Protein 3E9N (pdb70)

Structure (mmCIF, N/CA/C/O backbone):
data_3E9N
#
_entry.id   3E9N
#
_cell.length_a   238.107
_cell.length_b   62.260
_cell.length_c   127.295
_cell.angle_alpha   90.000
_cell.angle_beta   99.190
_cell.angle_gamma   90.000
#
_symmetry.space_group_name_H-M   'C 1 2 1'
#
loop_
_entity.id
_entity.type
_entity.pdbx_description
1 polymer 'PUTATIVE SHORT-CHAIN DEHYDROGENASE/REDUCTASE'
2 water water
#
loop_
_atom_site.group_PDB
_atom_site.id
_atom_site.type_symbol
_atom_site.label_atom_id
_atom_site.label_alt_id
_atom_site.label_comp_id
_atom_site.label_asym_id
_atom_site.label_entity_id
_atom_site.label_seq_id
_atom_site.pdbx_PDB_ins_code
_atom_site.Cartn_x
_atom_site.Cartn_y
_atom_site.Cartn_z
_atom_site.occupancy
_atom_site.B_iso_or_equiv
_atom_site.auth_seq_id
_atom_site.auth_comp_id
_atom_site.auth_asym_id
_atom_site.auth_atom_id
_atom_site.pdbx_PDB_model_num
ATOM 1 N N . LYS A 1 6 ? -6.210 20.754 52.727 1.00 38.52 4 LYS A N 1
ATOM 2 C CA . LYS A 1 6 ? -5.010 21.665 52.874 1.00 38.77 4 LYS A CA 1
ATOM 3 C C . LYS A 1 6 ? -3.717 20.906 52.760 1.00 37.43 4 LYS A C 1
ATOM 4 O O . LYS A 1 6 ? -3.649 19.698 53.070 1.00 37.59 4 LYS A O 1
ATOM 10 N N . ILE A 1 7 ? -2.667 21.606 52.356 1.00 35.77 5 ILE A N 1
ATOM 11 C CA . ILE A 1 7 ? -1.417 20.914 52.102 1.00 34.43 5 ILE A CA 1
ATOM 12 C C . ILE A 1 7 ? -0.261 21.267 53.020 1.00 33.33 5 ILE A C 1
ATOM 13 O O . ILE A 1 7 ? 0.078 22.434 53.182 1.00 33.99 5 ILE A O 1
ATOM 18 N N . ALA A 1 8 ? 0.363 20.236 53.576 1.00 31.73 6 ALA A N 1
ATOM 19 C CA . ALA A 1 8 ? 1.433 20.371 54.535 1.00 31.63 6 ALA A CA 1
ATOM 20 C C . ALA A 1 8 ? 2.685 19.698 54.007 1.00 31.60 6 ALA A C 1
ATOM 21 O O . ALA A 1 8 ? 2.611 18.619 53.388 1.00 31.88 6 ALA A O 1
ATOM 23 N N . VAL A 1 9 ? 3.839 20.320 54.262 1.00 31.30 7 VAL A N 1
ATOM 24 C CA . VAL A 1 9 ? 5.153 19.678 54.012 1.00 30.02 7 VAL A CA 1
ATOM 25 C C . VAL A 1 9 ? 5.972 19.703 55.313 1.00 30.18 7 VAL A C 1
ATOM 26 O O . VAL A 1 9 ? 6.127 20.745 55.943 1.00 28.85 7 VAL A O 1
ATOM 30 N N . VAL A 1 10 ? 6.500 18.549 55.701 1.00 30.94 8 VAL A N 1
ATOM 31 C CA . VAL A 1 10 ? 7.210 18.412 56.958 1.00 30.55 8 VAL A CA 1
ATOM 32 C C . VAL A 1 10 ? 8.514 17.678 56.706 1.00 31.62 8 VAL A C 1
ATOM 33 O O . VAL A 1 10 ? 8.482 16.513 56.263 1.00 30.70 8 VAL A O 1
ATOM 37 N N . THR A 1 11 ? 9.643 18.353 56.986 1.00 32.07 9 THR A N 1
ATOM 38 C CA . THR A 1 11 ? 10.970 17.744 56.957 1.00 31.86 9 THR A CA 1
ATOM 39 C C . THR A 1 11 ? 11.330 17.123 58.303 1.00 33.37 9 THR A C 1
ATOM 40 O O . THR A 1 11 ? 10.726 17.414 59.341 1.00 34.36 9 THR A O 1
ATOM 44 N N . GLY A 1 12 ? 12.301 16.217 58.295 1.00 34.76 10 GLY A N 1
ATOM 45 C CA . GLY A 1 12 ? 12.673 15.510 59.519 1.00 34.56 10 GLY A CA 1
ATOM 46 C C . GLY A 1 12 ? 11.496 14.674 59.985 1.00 35.35 10 GLY A C 1
ATOM 47 O O . GLY A 1 12 ? 11.321 14.438 61.195 1.00 36.13 10 GLY A O 1
ATOM 48 N N . ALA A 1 13 ? 10.691 14.209 59.031 1.00 35.13 11 ALA A N 1
ATOM 49 C CA . ALA A 1 13 ? 9.426 13.555 59.355 1.00 35.92 11 ALA A CA 1
ATOM 50 C C . ALA A 1 13 ? 9.571 12.226 60.090 1.00 37.01 11 ALA A C 1
ATOM 51 O O . ALA A 1 13 ? 8.566 11.713 60.637 1.00 37.65 11 ALA A O 1
ATOM 53 N N . THR A 1 14 ? 10.774 11.633 60.068 1.00 37.61 12 THR A N 1
ATOM 54 C CA . THR A 1 14 ? 11.004 10.365 60.756 1.00 38.14 12 THR A CA 1
ATOM 55 C C . THR A 1 14 ? 11.694 10.493 62.134 1.00 39.47 12 THR A C 1
ATOM 56 O O . THR A 1 14 ? 11.791 9.486 62.919 1.00 41.27 12 THR A O 1
ATOM 60 N N . GLY A 1 15 ? 12.141 11.716 62.465 1.00 38.72 13 GLY A N 1
ATOM 61 C CA . GLY A 1 15 ? 12.606 12.018 63.822 1.00 37.70 13 GLY A CA 1
ATOM 62 C C . GLY A 1 15 ? 11.433 11.966 64.780 1.00 37.17 13 GLY A C 1
ATOM 63 O O . GLY A 1 15 ? 10.302 11.887 64.335 1.00 37.59 13 GLY A O 1
ATOM 64 N N . GLY A 1 16 ? 11.690 12.006 66.091 1.00 37.39 14 GLY A N 1
ATOM 65 C CA . GLY A 1 16 ? 10.629 11.969 67.117 1.00 37.31 14 GLY A CA 1
ATOM 66 C C . GLY A 1 16 ? 9.568 13.061 66.988 1.00 37.30 14 GLY A C 1
ATOM 67 O O . GLY A 1 16 ? 8.362 12.774 66.984 1.00 38.86 14 GLY A O 1
ATOM 68 N N . MET A 1 17 ? 10.007 14.310 66.857 1.00 37.15 15 MET A N 1
ATOM 69 C CA . MET A 1 17 ? 9.105 15.468 66.626 1.00 36.34 15 MET A CA 1
ATOM 70 C C . MET A 1 17 ? 8.302 15.352 65.319 1.00 35.40 15 MET A C 1
ATOM 71 O O . MET A 1 17 ? 7.089 15.512 65.315 1.00 34.50 15 MET A O 1
ATOM 76 N N . GLY A 1 18 ? 8.982 15.101 64.201 1.00 34.81 16 GLY A N 1
ATOM 77 C CA . GLY A 1 18 ? 8.287 15.039 62.923 1.00 34.32 16 GLY A CA 1
ATOM 78 C C . GLY A 1 18 ? 7.184 13.989 62.899 1.00 33.85 16 GLY A C 1
ATOM 79 O O . GLY A 1 18 ? 6.086 14.223 62.400 1.00 34.73 16 GLY A O 1
ATOM 80 N N . ILE A 1 19 ? 7.444 12.815 63.439 1.00 33.85 17 ILE A N 1
ATOM 81 C CA . ILE A 1 19 ? 6.373 11.826 63.532 1.00 33.81 17 ILE A CA 1
ATOM 82 C C . ILE A 1 19 ? 5.133 12.381 64.207 1.00 34.48 17 ILE A C 1
ATOM 83 O O . ILE A 1 19 ? 4.015 12.254 63.663 1.00 35.43 17 ILE A O 1
ATOM 88 N N . GLU A 1 20 ? 5.296 12.994 65.385 1.00 34.19 18 GLU A N 1
ATOM 89 C CA . GLU A 1 20 ? 4.139 13.575 66.066 1.00 34.35 18 GLU A CA 1
ATOM 90 C C . GLU A 1 20 ? 3.524 14.721 65.244 1.00 34.15 18 GLU A C 1
ATOM 91 O O . GLU A 1 20 ? 2.302 14.888 65.225 1.00 33.92 18 GLU A O 1
ATOM 97 N N . ILE A 1 21 ? 4.354 15.509 64.568 1.00 33.33 19 ILE A N 1
ATOM 98 C CA . ILE A 1 21 ? 3.837 16.617 63.754 1.00 32.77 19 ILE A CA 1
ATOM 99 C C . ILE A 1 21 ? 3.038 16.058 62.554 1.00 33.77 19 ILE A C 1
ATOM 100 O O . ILE A 1 21 ? 1.946 16.543 62.226 1.00 34.07 19 ILE A O 1
ATOM 105 N N . VAL A 1 22 ? 3.554 15.009 61.925 1.00 34.27 20 VAL A N 1
ATOM 106 C CA . VAL A 1 22 ? 2.809 14.418 60.801 1.00 35.13 20 VAL A CA 1
ATOM 107 C C . VAL A 1 22 ? 1.461 13.870 61.247 1.00 35.26 20 VAL A C 1
ATOM 108 O O . VAL A 1 22 ? 0.446 14.098 60.569 1.00 35.23 20 VAL A O 1
ATOM 112 N N . LYS A 1 23 ? 1.436 13.159 62.382 1.00 35.75 21 LYS A N 1
ATOM 113 C CA . LYS A 1 23 ? 0.155 12.607 62.860 1.00 36.37 21 LYS A CA 1
ATOM 114 C C . LYS A 1 23 ? -0.816 13.748 63.148 1.00 35.99 21 LYS A C 1
ATOM 115 O O . LYS A 1 23 ? -1.997 13.626 62.855 1.00 36.87 21 LYS A O 1
ATOM 121 N N . ASP A 1 24 ? -0.339 14.870 63.688 1.00 35.09 22 ASP A N 1
ATOM 122 C CA . ASP A 1 24 ? -1.276 15.955 64.046 1.00 35.01 22 ASP A CA 1
ATOM 123 C C . ASP A 1 24 ? -1.875 16.619 62.821 1.00 35.17 22 ASP A C 1
ATOM 124 O O . ASP A 1 24 ? -3.083 16.806 62.753 1.00 35.04 22 ASP A O 1
ATOM 129 N N . LEU A 1 25 ? -1.014 16.999 61.879 1.00 34.74 23 LEU A N 1
ATOM 130 C CA . LEU A 1 25 ? -1.430 17.713 60.670 1.00 34.90 23 LEU A CA 1
ATOM 131 C C . LEU A 1 25 ? -2.281 16.891 59.718 1.00 34.52 23 LEU A C 1
ATOM 132 O O . LEU A 1 25 ? -2.936 17.454 58.848 1.00 32.30 23 LEU A O 1
ATOM 137 N N . SER A 1 26 ? -2.164 15.566 59.828 1.00 35.17 24 SER A N 1
ATOM 138 C CA . SER A 1 26 ? -2.871 14.639 58.952 1.00 36.45 24 SER A CA 1
ATOM 139 C C . SER A 1 26 ? -4.354 14.684 59.282 1.00 37.63 24 SER A C 1
ATOM 140 O O . SER A 1 26 ? -5.153 14.164 58.527 1.00 38.58 24 SER A O 1
ATOM 143 N N . ARG A 1 27 ? -4.725 15.295 60.406 1.00 38.04 25 ARG A N 1
ATOM 144 C CA . ARG A 1 27 ? -6.127 15.479 60.705 1.00 39.57 25 ARG A CA 1
ATOM 145 C C . ARG A 1 27 ? -6.784 16.343 59.614 1.00 39.28 25 ARG A C 1
ATOM 146 O O . ARG A 1 27 ? -7.922 16.087 59.212 1.00 41.25 25 ARG A O 1
ATOM 154 N N . ASP A 1 28 ? -6.098 17.352 59.107 1.00 36.75 26 ASP A N 1
ATOM 155 C CA . ASP A 1 28 ? -6.786 18.271 58.227 1.00 35.34 26 ASP A CA 1
ATOM 156 C C . ASP A 1 28 ? -5.930 18.692 57.046 1.00 34.92 26 ASP A C 1
ATOM 157 O O . ASP A 1 28 ? -6.256 19.685 56.420 1.00 35.22 26 ASP A O 1
ATOM 162 N N . HIS A 1 29 ? -4.809 18.001 56.796 1.00 34.12 27 HIS A N 1
ATOM 163 C CA . HIS A 1 29 ? -3.953 18.271 55.638 1.00 33.75 27 HIS A CA 1
ATOM 164 C C . HIS A 1 29 ? -3.599 16.893 55.054 1.00 35.13 27 HIS A C 1
ATOM 165 O O . HIS A 1 29 ? -3.502 15.896 55.813 1.00 34.50 27 HIS A O 1
ATOM 172 N N . ILE A 1 30 ? -3.415 16.843 53.725 1.00 35.29 28 ILE A N 1
ATOM 173 C CA . ILE A 1 30 ? -2.576 15.854 53.073 1.00 36.21 28 ILE A CA 1
ATOM 174 C C . ILE A 1 30 ? -1.141 16.246 53.391 1.00 35.58 28 ILE A C 1
ATOM 175 O O . ILE A 1 30 ? -0.728 17.358 53.119 1.00 35.36 28 ILE A O 1
ATOM 180 N N . VAL A 1 31 ? -0.377 15.357 53.998 1.00 35.80 29 VAL A N 1
ATOM 181 C CA . VAL A 1 31 ? 0.960 15.703 54.482 1.00 34.76 29 VAL A CA 1
ATOM 182 C C . VAL A 1 31 ? 2.074 15.059 53.655 1.00 35.49 29 VAL A C 1
ATOM 183 O O . VAL A 1 31 ? 2.180 13.814 53.599 1.00 35.20 29 VAL A O 1
ATOM 187 N N . TYR A 1 32 ? 2.918 15.883 53.035 1.00 35.36 30 TYR A N 1
ATOM 188 C CA . TYR A 1 32 ? 4.168 15.367 52.473 1.00 35.62 30 TYR A CA 1
ATOM 189 C C . TYR A 1 32 ? 5.244 15.303 53.514 1.00 35.91 30 TYR A C 1
ATOM 190 O O . TYR A 1 32 ? 5.779 16.310 53.922 1.00 36.50 30 TYR A O 1
ATOM 199 N N . ALA A 1 33 ? 5.556 14.085 53.924 1.00 36.44 31 ALA A N 1
ATOM 200 C CA . ALA A 1 33 ? 6.462 13.818 55.000 1.00 37.38 31 ALA A CA 1
ATOM 201 C C . ALA A 1 33 ? 7.849 13.353 54.506 1.00 38.88 31 ALA A C 1
ATOM 202 O O . ALA A 1 33 ? 8.047 12.157 54.187 1.00 39.35 31 ALA A O 1
ATOM 204 N N . LEU A 1 34 ? 8.800 14.280 54.464 1.00 40.01 32 LEU A N 1
ATOM 205 C CA . LEU A 1 34 ? 10.167 13.988 54.039 1.00 41.24 32 LEU A CA 1
ATOM 206 C C . LEU A 1 34 ? 11.049 13.469 55.166 1.00 43.03 32 LEU A C 1
ATOM 207 O O . LEU A 1 34 ? 11.224 14.131 56.205 1.00 42.66 32 LEU A O 1
ATOM 212 N N . GLY A 1 35 ? 11.643 12.307 54.948 1.00 44.70 33 GLY A N 1
ATOM 213 C CA . GLY A 1 35 ? 12.359 11.643 56.030 1.00 47.96 33 GLY A CA 1
ATOM 214 C C . GLY A 1 35 ? 13.417 10.668 55.547 1.00 49.97 33 GLY A C 1
ATOM 215 O O . GLY A 1 35 ? 13.496 10.365 54.352 1.00 50.31 33 GLY A O 1
ATOM 216 N N . ARG A 1 36 ? 14.219 10.193 56.496 1.00 52.51 34 ARG A N 1
ATOM 217 C CA . ARG A 1 36 ? 15.403 9.352 56.264 1.00 55.60 34 ARG A CA 1
ATOM 218 C C . ARG A 1 36 ? 15.146 7.873 56.644 1.00 57.46 34 ARG A C 1
ATOM 219 O O . ARG A 1 36 ? 15.611 6.942 55.958 1.00 58.43 34 ARG A O 1
ATOM 221 N N . ASN A 1 37 ? 14.389 7.656 57.729 1.00 58.58 35 ASN A N 1
ATOM 222 C CA . ASN A 1 37 ? 14.100 6.293 58.195 1.00 59.27 35 ASN A CA 1
ATOM 223 C C . ASN A 1 37 ? 12.967 5.538 57.468 1.00 59.75 35 ASN A C 1
ATOM 224 O O . ASN A 1 37 ? 11.790 5.907 57.540 1.00 59.44 35 ASN A O 1
ATOM 229 N N . PRO A 1 38 ? 13.343 4.453 56.777 1.00 60.63 36 PRO A N 1
ATOM 230 C CA . PRO A 1 38 ? 12.441 3.746 55.847 1.00 60.93 36 PRO A CA 1
ATOM 231 C C . PRO A 1 38 ? 11.318 3.005 56.557 1.00 60.97 36 PRO A C 1
ATOM 232 O O . PRO A 1 38 ? 10.219 2.898 56.014 1.00 61.64 36 PRO A O 1
ATOM 236 N N . GLU A 1 39 ? 11.583 2.526 57.769 1.00 60.77 37 GLU A N 1
ATOM 237 C CA . GLU A 1 39 ? 10.544 1.865 58.552 1.00 60.59 37 GLU A CA 1
ATOM 238 C C . GLU A 1 39 ? 9.533 2.888 59.107 1.00 60.51 37 GLU A C 1
ATOM 239 O O . GLU A 1 39 ? 8.316 2.592 59.209 1.00 60.93 37 GLU A O 1
ATOM 241 N N . HIS A 1 40 ? 10.007 4.091 59.453 1.00 59.19 38 HIS A N 1
ATOM 242 C CA . HIS A 1 40 ? 9.089 5.067 60.046 1.00 58.20 38 HIS A CA 1
ATOM 243 C C . HIS A 1 40 ? 8.225 5.600 58.935 1.00 57.30 38 HIS A C 1
ATOM 244 O O . HIS A 1 40 ? 7.030 5.889 59.140 1.00 56.58 38 HIS A O 1
ATOM 251 N N . LEU A 1 41 ? 8.843 5.690 57.753 1.00 56.13 39 LEU A N 1
ATOM 252 C CA . LEU A 1 41 ? 8.196 6.207 56.546 1.00 55.36 39 LEU A CA 1
ATOM 253 C C . LEU A 1 41 ? 7.070 5.276 56.145 1.00 55.18 39 LEU A C 1
ATOM 254 O O . LEU A 1 41 ? 5.952 5.717 55.877 1.00 54.76 39 LEU A O 1
ATOM 259 N N . ALA A 1 42 ? 7.362 3.974 56.161 1.00 55.28 40 ALA A N 1
ATOM 260 C CA . ALA A 1 42 ? 6.341 2.956 55.922 1.00 54.53 40 ALA A CA 1
ATOM 261 C C . ALA A 1 42 ? 5.292 3.106 56.993 1.00 54.20 40 ALA A C 1
ATOM 262 O O . ALA A 1 42 ? 4.092 3.205 56.708 1.00 54.72 40 ALA A O 1
ATOM 264 N N . ALA A 1 43 ? 5.731 3.142 58.240 1.00 53.50 41 ALA A N 1
ATOM 265 C CA . ALA A 1 43 ? 4.766 3.341 59.328 1.00 52.93 41 ALA A CA 1
ATOM 266 C C . ALA A 1 43 ? 3.903 4.600 59.082 1.00 52.01 41 ALA A C 1
ATOM 267 O O . ALA A 1 43 ? 2.675 4.566 59.233 1.00 51.69 41 ALA A O 1
ATOM 269 N N . LEU A 1 44 ? 4.544 5.690 58.666 1.00 50.97 42 LEU A N 1
ATOM 270 C CA . LEU A 1 44 ? 3.825 6.939 58.370 1.00 50.70 42 LEU A CA 1
ATOM 271 C C . LEU A 1 44 ? 2.793 6.806 57.248 1.00 51.04 42 LEU A C 1
ATOM 272 O O . LEU A 1 44 ? 1.678 7.328 57.375 1.00 51.32 42 LEU A O 1
ATOM 277 N N . ALA A 1 45 ? 3.144 6.110 56.165 1.00 50.63 43 ALA A N 1
ATOM 278 C CA . ALA A 1 45 ? 2.191 5.908 55.072 1.00 51.31 43 ALA A CA 1
ATOM 279 C C . ALA A 1 45 ? 0.968 5.074 55.470 1.00 51.62 43 ALA A C 1
ATOM 280 O O . ALA A 1 45 ? 0.026 4.967 54.690 1.00 51.18 43 ALA A O 1
ATOM 282 N N . GLU A 1 46 ? 0.983 4.464 56.650 1.00 51.74 44 GLU A N 1
ATOM 283 C CA . GLU A 1 46 ? -0.234 3.810 57.124 1.00 53.15 44 GLU A CA 1
ATOM 284 C C . GLU A 1 46 ? -1.278 4.864 57.538 1.00 53.87 44 GLU A C 1
ATOM 285 O O . GLU A 1 46 ? -2.454 4.539 57.748 1.00 54.40 44 GLU A O 1
ATOM 287 N N . ILE A 1 47 ? -0.859 6.127 57.637 1.00 54.24 45 ILE A N 1
ATOM 288 C CA . ILE A 1 47 ? -1.800 7.187 58.029 1.00 54.52 45 ILE A CA 1
ATOM 289 C C . ILE A 1 47 ? -2.443 7.720 56.780 1.00 54.63 45 ILE A C 1
ATOM 290 O O . ILE A 1 47 ? -1.756 7.953 55.800 1.00 55.54 45 ILE A O 1
ATOM 295 N N . GLU A 1 48 ? -3.760 7.896 56.800 1.00 54.85 46 GLU A N 1
ATOM 296 C CA . GLU A 1 48 ? -4.468 8.263 55.579 1.00 54.65 46 GLU A CA 1
ATOM 297 C C . GLU A 1 48 ? -4.139 9.701 55.217 1.00 54.13 46 GLU A C 1
ATOM 298 O O . GLU A 1 48 ? -4.271 10.616 56.051 1.00 54.45 46 GLU A O 1
ATOM 300 N N . GLY A 1 49 ? -3.721 9.891 53.969 1.00 53.04 47 GLY A N 1
ATOM 301 C CA . GLY A 1 49 ? -3.413 11.213 53.444 1.00 51.25 47 GLY A CA 1
ATOM 302 C C . GLY A 1 49 ? -1.975 11.580 53.742 1.00 50.21 47 GLY A C 1
ATOM 303 O O . GLY A 1 49 ? -1.566 12.742 53.585 1.00 50.30 47 GLY A O 1
ATOM 304 N N . VAL A 1 50 ? -1.191 10.602 54.175 1.00 48.35 48 VAL A N 1
ATOM 305 C CA . VAL A 1 50 ? 0.214 10.884 54.349 1.00 47.36 48 VAL A CA 1
ATOM 306 C C . VAL A 1 50 ? 0.999 10.411 53.140 1.00 47.10 48 VAL A C 1
ATOM 307 O O . VAL A 1 50 ? 0.935 9.238 52.810 1.00 48.63 48 VAL A O 1
ATOM 311 N N . GLU A 1 51 ? 1.705 11.319 52.467 1.00 45.62 49 GLU A N 1
ATOM 312 C CA . GLU A 1 51 ? 2.573 10.977 51.356 1.00 44.64 49 GLU A CA 1
ATOM 313 C C . GLU A 1 51 ? 4.051 10.990 51.739 1.00 44.84 49 GLU A C 1
ATOM 314 O O . GLU A 1 51 ? 4.694 12.041 51.750 1.00 44.87 49 GLU A O 1
ATOM 316 N N . PRO A 1 52 ? 4.610 9.808 52.023 1.00 45.02 50 PRO A N 1
ATOM 317 C CA . PRO A 1 52 ? 6.014 9.670 52.420 1.00 44.49 50 PRO A CA 1
ATOM 318 C C . PRO A 1 52 ? 6.997 9.941 51.294 1.00 44.24 50 PRO A C 1
ATOM 319 O O . PRO A 1 52 ? 6.812 9.491 50.173 1.00 44.34 50 PRO A O 1
ATOM 323 N N . ILE A 1 53 ? 8.037 10.694 51.605 1.00 43.51 51 ILE A N 1
ATOM 324 C CA . ILE A 1 53 ? 9.060 10.958 50.646 1.00 43.44 51 ILE A CA 1
ATOM 325 C C . ILE A 1 53 ? 10.396 10.637 51.291 1.00 44.33 51 ILE A C 1
ATOM 326 O O . ILE A 1 53 ? 10.846 11.357 52.180 1.00 44.29 51 ILE A O 1
ATOM 331 N N . GLU A 1 54 ? 11.031 9.563 50.837 1.00 44.86 52 GLU A N 1
ATOM 332 C CA . GLU A 1 54 ? 12.370 9.249 51.288 1.00 46.23 52 GLU A CA 1
ATOM 333 C C . GLU A 1 54 ? 13.292 10.200 50.555 1.00 47.09 52 GLU A C 1
ATOM 334 O O . GLU A 1 54 ? 13.209 10.352 49.336 1.00 47.32 52 GLU A O 1
ATOM 336 N N . SER A 1 55 ? 14.181 10.832 51.305 1.00 47.79 53 SER A N 1
ATOM 337 C CA . SER A 1 55 ? 14.879 11.967 50.787 1.00 48.61 53 SER A CA 1
ATOM 338 C C . SER A 1 55 ? 16.113 12.190 51.604 1.00 48.34 53 SER A C 1
ATOM 339 O O . SER A 1 55 ? 16.102 12.028 52.825 1.00 48.44 53 SER A O 1
ATOM 342 N N . ASP A 1 56 ? 17.174 12.541 50.898 1.00 48.40 54 ASP A N 1
ATOM 343 C CA . ASP A 1 56 ? 18.441 12.979 51.471 1.00 47.95 54 ASP A CA 1
ATOM 344 C C . ASP A 1 56 ? 18.291 14.477 51.223 1.00 46.17 54 ASP A C 1
ATOM 345 O O . ASP A 1 56 ? 18.452 14.942 50.103 1.00 45.22 54 ASP A O 1
ATOM 350 N N . ILE A 1 57 ? 17.901 15.211 52.255 1.00 44.60 55 ILE A N 1
ATOM 351 C CA . ILE A 1 57 ? 17.327 16.523 52.044 1.00 43.02 55 ILE A CA 1
ATOM 352 C C . ILE A 1 57 ? 18.367 17.587 51.626 1.00 41.86 55 ILE A C 1
ATOM 353 O O . ILE A 1 57 ? 18.136 18.390 50.704 1.00 40.57 55 ILE A O 1
ATOM 358 N N . VAL A 1 58 ? 19.534 17.548 52.254 1.00 40.75 56 VAL A N 1
ATOM 359 C CA . VAL A 1 58 ? 20.575 18.524 51.910 1.00 40.13 56 VAL A CA 1
ATOM 360 C C . VAL A 1 58 ? 20.920 18.347 50.426 1.00 40.93 56 VAL A C 1
ATOM 361 O O . VAL A 1 58 ? 20.934 19.324 49.652 1.00 40.96 56 VAL A O 1
ATOM 365 N N . LYS A 1 59 ? 21.169 17.097 50.025 1.00 40.70 57 LYS A N 1
ATOM 366 C CA . LYS A 1 59 ? 21.509 16.813 48.648 1.00 41.00 57 LYS A CA 1
ATOM 367 C C . LYS A 1 59 ? 20.397 17.299 47.711 1.00 41.03 57 LYS A C 1
ATOM 368 O O . LYS A 1 59 ? 20.646 18.091 46.778 1.00 41.13 57 LYS A O 1
ATOM 370 N N . GLU A 1 60 ? 19.169 16.859 47.956 1.00 41.10 58 GLU A N 1
ATOM 371 C CA . GLU A 1 60 ? 18.056 17.293 47.109 1.00 41.84 58 GLU A CA 1
ATOM 372 C C . GLU A 1 60 ? 17.794 18.813 47.132 1.00 41.07 58 GLU A C 1
ATOM 373 O O . GLU A 1 60 ? 17.798 19.464 46.075 1.00 41.39 58 GLU A O 1
ATOM 379 N N . VAL A 1 61 ? 17.646 19.418 48.309 1.00 40.16 59 VAL A N 1
ATOM 380 C CA . VAL A 1 61 ? 17.367 20.865 48.328 1.00 39.12 59 VAL A CA 1
ATOM 381 C C . VAL A 1 61 ? 18.522 21.749 47.818 1.00 39.66 59 VAL A C 1
ATOM 382 O O . VAL A 1 61 ? 18.318 22.690 47.040 1.00 38.66 59 VAL A O 1
ATOM 386 N N . LEU A 1 62 ? 19.736 21.452 48.272 1.00 41.21 60 LEU A N 1
ATOM 387 C CA . LEU A 1 62 ? 20.909 22.292 47.970 1.00 43.30 60 LEU A CA 1
ATOM 388 C C . LEU A 1 62 ? 21.651 21.907 46.689 1.00 45.15 60 LEU A C 1
ATOM 389 O O . LEU A 1 62 ? 22.091 22.769 45.946 1.00 46.32 60 LEU A O 1
ATOM 394 N N . GLU A 1 63 ? 21.819 20.625 46.427 1.00 46.92 61 GLU A N 1
ATOM 395 C CA . GLU A 1 63 ? 22.621 20.262 45.263 1.00 49.30 61 GLU A CA 1
ATOM 396 C C . GLU A 1 63 ? 21.767 20.114 44.002 1.00 49.01 61 GLU A C 1
ATOM 397 O O . GLU A 1 63 ? 22.105 20.687 42.976 1.00 49.65 61 GLU A O 1
ATOM 403 N N . GLU A 1 64 ? 20.628 19.425 44.104 1.00 47.93 62 GLU A N 1
ATOM 404 C CA . GLU A 1 64 ? 19.742 19.191 42.947 1.00 47.12 62 GLU A CA 1
ATOM 405 C C . GLU A 1 64 ? 18.629 20.219 42.633 1.00 46.28 62 GLU A C 1
ATOM 406 O O . GLU A 1 64 ? 17.808 19.998 41.763 1.00 46.73 62 GLU A O 1
ATOM 412 N N . GLY A 1 65 ? 18.558 21.340 43.324 1.00 45.61 63 GLY A N 1
ATOM 413 C CA . GLY A 1 65 ? 17.542 22.335 42.951 1.00 43.90 63 GLY A CA 1
ATOM 414 C C . GLY A 1 65 ? 16.078 22.053 43.332 1.00 42.26 63 GLY A C 1
ATOM 415 O O . GLY A 1 65 ? 15.205 22.795 42.921 1.00 42.45 63 GLY A O 1
ATOM 416 N N . GLY A 1 66 ? 15.801 21.001 44.104 1.00 40.87 64 GLY A N 1
ATOM 417 C CA . GLY A 1 66 ? 14.460 20.823 44.708 1.00 39.52 64 GLY A CA 1
ATOM 418 C C . GLY A 1 66 ? 14.064 19.377 44.863 1.00 38.33 64 GLY A C 1
ATOM 419 O O . GLY A 1 66 ? 14.630 18.529 44.214 1.00 38.42 64 GLY A O 1
ATOM 420 N N . VAL A 1 67 ? 13.085 19.086 45.709 1.00 36.88 65 VAL A N 1
ATOM 421 C CA . VAL A 1 67 ? 12.600 17.726 45.854 1.00 36.10 65 VAL A CA 1
ATOM 422 C C . VAL A 1 67 ? 11.496 17.434 44.805 1.00 37.11 65 VAL A C 1
ATOM 423 O O . VAL A 1 67 ? 10.391 17.939 44.935 1.00 37.44 65 VAL A O 1
ATOM 427 N N . ASP A 1 68 ? 11.800 16.651 43.760 1.00 37.24 66 ASP A N 1
ATOM 428 C CA . ASP A 1 68 ? 10.861 16.430 42.627 1.00 36.76 66 ASP A CA 1
ATOM 429 C C . ASP A 1 68 ? 9.404 16.230 43.044 1.00 35.83 66 ASP A C 1
ATOM 430 O O . ASP A 1 68 ? 8.507 16.832 42.442 1.00 35.79 66 ASP A O 1
ATOM 435 N N . LYS A 1 69 ? 9.170 15.395 44.055 1.00 33.22 67 LYS A N 1
ATOM 436 C CA . LYS A 1 69 ? 7.821 15.116 44.505 1.00 33.72 67 LYS A CA 1
ATOM 437 C C . LYS A 1 69 ? 7.102 16.310 45.186 1.00 33.64 67 LYS A C 1
ATOM 438 O O . LYS A 1 69 ? 5.916 16.219 45.489 1.00 32.73 67 LYS A O 1
ATOM 444 N N . LEU A 1 70 ? 7.801 17.431 45.362 1.00 32.74 68 LEU A N 1
ATOM 445 C CA . LEU A 1 70 ? 7.151 18.613 45.943 1.00 34.04 68 LEU A CA 1
ATOM 446 C C . LEU A 1 70 ? 6.989 19.612 44.846 1.00 34.33 68 LEU A C 1
ATOM 447 O O . LEU A 1 70 ? 6.357 20.668 45.044 1.00 34.91 68 LEU A O 1
ATOM 452 N N . LYS A 1 71 ? 7.560 19.304 43.693 1.00 33.90 69 LYS A N 1
ATOM 453 C CA . LYS A 1 71 ? 7.561 20.302 42.619 1.00 36.29 69 LYS A CA 1
ATOM 454 C C . LYS A 1 71 ? 6.176 20.617 42.011 1.00 36.99 69 LYS A C 1
ATOM 455 O O . LYS A 1 71 ? 5.952 21.714 41.509 1.00 38.09 69 LYS A O 1
ATOM 461 N N . ASN A 1 72 ? 5.252 19.673 42.084 1.00 36.97 70 ASN A N 1
ATOM 462 C CA . ASN A 1 72 ? 3.957 19.868 41.496 1.00 38.26 70 ASN A CA 1
ATOM 463 C C . ASN A 1 72 ? 3.000 20.611 42.416 1.00 36.82 70 ASN A C 1
ATOM 464 O O . ASN A 1 72 ? 1.919 20.872 42.018 1.00 36.90 70 ASN A O 1
ATOM 469 N N . LEU A 1 73 ? 3.368 20.914 43.659 1.00 37.14 71 LEU A N 1
ATOM 470 C CA . LEU A 1 73 ? 2.437 21.607 44.608 1.00 36.02 71 LEU A CA 1
ATOM 471 C C . LEU A 1 73 ? 2.300 23.048 44.272 1.00 35.99 71 LEU A C 1
ATOM 472 O O . LEU A 1 73 ? 3.278 23.753 44.181 1.00 38.15 71 LEU A O 1
ATOM 477 N N . ASP A 1 74 ? 1.092 23.512 44.050 1.00 36.42 72 ASP A N 1
ATOM 478 C CA . ASP A 1 74 ? 0.932 24.920 43.675 1.00 36.73 72 ASP A CA 1
ATOM 479 C C . ASP A 1 74 ? 0.338 25.749 44.813 1.00 35.35 72 ASP A C 1
ATOM 480 O O . ASP A 1 74 ? 0.275 26.965 44.707 1.00 35.83 72 ASP A O 1
ATOM 485 N N . HIS A 1 75 ? -0.134 25.087 45.864 1.00 33.19 73 HIS A N 1
ATOM 486 C CA . HIS A 1 75 ? -0.481 25.774 47.133 1.00 32.18 73 HIS A CA 1
ATOM 487 C C . HIS A 1 75 ? 0.132 24.967 48.296 1.00 31.26 73 HIS A C 1
ATOM 488 O O . HIS A 1 75 ? -0.100 23.775 48.401 1.00 33.02 73 HIS A O 1
ATOM 495 N N . VAL A 1 76 ? 0.961 25.570 49.130 1.00 29.71 74 VAL A N 1
ATOM 496 C CA . VAL A 1 76 ? 1.349 24.896 50.374 1.00 28.34 74 VAL A CA 1
ATOM 497 C C . VAL A 1 76 ? 0.831 25.706 51.578 1.00 28.53 74 VAL A C 1
ATOM 498 O O . VAL A 1 76 ? 1.167 26.894 51.714 1.00 26.51 74 VAL A O 1
ATOM 502 N N . ASP A 1 77 ? 0.044 25.057 52.439 1.00 27.76 75 ASP A N 1
ATOM 503 C CA . ASP A 1 77 ? -0.587 25.752 53.586 1.00 29.41 75 ASP A CA 1
ATOM 504 C C . ASP A 1 77 ? 0.335 25.803 54.812 1.00 29.94 75 ASP A C 1
ATOM 505 O O . ASP A 1 77 ? 0.385 26.800 55.499 1.00 30.13 75 ASP A O 1
ATOM 510 N N . THR A 1 78 ? 1.073 24.712 55.043 1.00 29.91 76 THR A N 1
ATOM 511 C CA . THR A 1 78 ? 1.899 24.547 56.199 1.00 29.54 76 THR A CA 1
ATOM 512 C C . THR A 1 78 ? 3.218 23.872 55.761 1.00 29.21 76 THR A C 1
ATOM 513 O O . THR A 1 78 ? 3.230 22.777 55.157 1.00 29.90 76 THR A O 1
ATOM 517 N N . LEU A 1 79 ? 4.323 24.521 56.092 1.00 27.99 77 LEU A N 1
ATOM 518 C CA . LEU A 1 79 ? 5.655 23.994 55.893 1.00 28.15 77 LEU A CA 1
ATOM 519 C C . LEU A 1 79 ? 6.375 24.033 57.253 1.00 28.17 77 LEU A C 1
ATOM 520 O O . LEU A 1 79 ? 6.551 25.116 57.859 1.00 27.99 77 LEU A O 1
ATOM 525 N N . VAL A 1 80 ? 6.794 22.871 57.726 1.00 27.97 78 VAL A N 1
ATOM 526 C CA . VAL A 1 80 ? 7.443 22.750 59.033 1.00 28.28 78 VAL A CA 1
ATOM 527 C C . VAL A 1 80 ? 8.829 22.137 58.836 1.00 28.85 78 VAL A C 1
ATOM 528 O O . VAL A 1 80 ? 8.939 21.035 58.325 1.00 29.39 78 VAL A O 1
ATOM 532 N N . HIS A 1 81 ? 9.861 22.848 59.261 1.00 29.49 79 HIS A N 1
ATOM 533 C CA . HIS A 1 81 ? 11.226 22.462 59.069 1.00 30.92 79 HIS A CA 1
ATOM 534 C C . HIS A 1 81 ? 11.668 21.793 60.384 1.00 33.31 79 HIS A C 1
ATOM 535 O O . HIS A 1 81 ? 12.062 22.476 61.321 1.00 33.03 79 HIS A O 1
ATOM 542 N N . ALA A 1 82 ? 11.506 20.469 60.468 1.00 34.40 80 ALA A N 1
ATOM 543 C CA . ALA A 1 82 ? 12.015 19.682 61.585 1.00 35.30 80 ALA A CA 1
ATOM 544 C C . ALA A 1 82 ? 13.275 18.826 61.244 1.00 36.07 80 ALA A C 1
ATOM 545 O O . ALA A 1 82 ? 13.714 18.057 62.052 1.00 36.74 80 ALA A O 1
ATOM 547 N N . ALA A 1 83 ? 13.854 18.923 60.058 1.00 36.96 81 ALA A N 1
ATOM 548 C CA . ALA A 1 83 ? 15.160 18.266 59.887 1.00 37.83 81 ALA A CA 1
ATOM 549 C C . ALA A 1 83 ? 16.186 18.989 60.794 1.00 38.36 81 ALA A C 1
ATOM 550 O O . ALA A 1 83 ? 16.716 18.418 61.768 1.00 39.97 81 ALA A O 1
ATOM 552 N N . GLY A 1 94 ? 36.261 16.054 61.284 1.00 48.27 92 GLY A N 1
ATOM 553 C CA . GLY A 1 94 ? 36.757 17.370 61.715 1.00 48.98 92 GLY A CA 1
ATOM 554 C C . GLY A 1 94 ? 35.685 18.456 61.912 1.00 48.67 92 GLY A C 1
ATOM 555 O O . GLY A 1 94 ? 34.523 18.266 61.535 1.00 49.27 92 GLY A O 1
ATOM 556 N N . SER A 1 95 ? 36.073 19.576 62.522 1.00 47.65 93 SER A N 1
ATOM 557 C CA . SER A 1 95 ? 35.201 20.723 62.733 1.00 46.66 93 SER A CA 1
ATOM 558 C C . SER A 1 95 ? 34.662 21.329 61.465 1.00 45.87 93 SER A C 1
ATOM 559 O O . SER A 1 95 ? 33.527 21.753 61.441 1.00 46.55 93 SER A O 1
ATOM 562 N N . VAL A 1 96 ? 35.463 21.407 60.420 1.00 44.27 94 VAL A N 1
ATOM 563 C CA . VAL A 1 96 ? 34.989 22.092 59.241 1.00 43.57 94 VAL A CA 1
ATOM 564 C C . VAL A 1 96 ? 33.805 21.330 58.673 1.00 43.13 94 VAL A C 1
ATOM 565 O O . VAL A 1 96 ? 32.766 21.916 58.336 1.00 43.70 94 VAL A O 1
ATOM 569 N N . ALA A 1 97 ? 33.966 20.022 58.574 1.00 41.83 95 ALA A N 1
ATOM 570 C CA . ALA A 1 97 ? 32.912 19.193 58.049 1.00 41.90 95 ALA A CA 1
ATOM 571 C C . ALA A 1 97 ? 31.664 19.293 58.948 1.00 41.05 95 ALA A C 1
ATOM 572 O O . ALA A 1 97 ? 30.551 19.364 58.465 1.00 40.74 95 ALA A O 1
ATOM 574 N N . GLU A 1 98 ? 31.876 19.326 60.252 1.00 40.91 96 GLU A N 1
ATOM 575 C CA . GLU A 1 98 ? 30.813 19.599 61.210 1.00 42.11 96 GLU A CA 1
ATOM 576 C C . GLU A 1 98 ? 30.075 20.962 60.990 1.00 41.91 96 GLU A C 1
ATOM 577 O O . GLU A 1 98 ? 28.865 20.984 60.903 1.00 42.32 96 GLU A O 1
ATOM 583 N N . TRP A 1 99 ? 30.797 22.085 60.869 1.00 40.91 97 TRP A N 1
ATOM 584 C CA . TRP A 1 99 ? 30.192 23.350 60.437 1.00 40.57 97 TRP A CA 1
ATOM 585 C C . TRP A 1 99 ? 29.301 23.240 59.201 1.00 40.55 97 TRP A C 1
ATOM 586 O O . TRP A 1 99 ? 28.190 23.792 59.177 1.00 40.18 97 TRP A O 1
ATOM 597 N N . HIS A 1 100 ? 29.821 22.607 58.162 1.00 40.28 98 HIS A N 1
ATOM 598 C CA . HIS A 1 100 ? 29.071 22.498 56.912 1.00 41.64 98 HIS A CA 1
ATOM 599 C C . HIS A 1 100 ? 27.815 21.649 57.118 1.00 41.78 98 HIS A C 1
ATOM 600 O O . HIS A 1 100 ? 26.727 22.003 56.690 1.00 42.62 98 HIS A O 1
ATOM 607 N N . ALA A 1 101 ? 27.960 20.539 57.814 1.00 41.79 99 ALA A N 1
ATOM 608 C CA . ALA A 1 101 ? 26.811 19.670 58.052 1.00 41.80 99 ALA A CA 1
ATOM 609 C C . ALA A 1 101 ? 25.679 20.419 58.801 1.00 41.88 99 ALA A C 1
ATOM 610 O O . ALA A 1 101 ? 24.511 20.423 58.390 1.00 42.39 99 ALA A O 1
ATOM 612 N N . HIS A 1 102 ? 26.020 21.026 59.929 1.00 41.86 100 HIS A N 1
ATOM 613 C CA . HIS A 1 102 ? 25.043 21.784 60.683 1.00 41.82 100 HIS A CA 1
ATOM 614 C C . HIS A 1 102 ? 24.406 22.964 59.953 1.00 40.53 100 HIS A C 1
ATOM 615 O O . HIS A 1 102 ? 23.176 23.081 59.956 1.00 39.92 100 HIS A O 1
ATOM 622 N N . LEU A 1 103 ? 25.226 23.851 59.385 1.00 39.73 101 LEU A N 1
ATOM 623 C CA . LEU A 1 103 ? 24.699 25.027 58.713 1.00 39.40 101 LEU A CA 1
ATOM 624 C C . LEU A 1 103 ? 23.902 24.610 57.523 1.00 39.23 101 LEU A C 1
ATOM 625 O O . LEU A 1 103 ? 22.894 25.244 57.226 1.00 40.81 101 LEU A O 1
ATOM 630 N N . ASP A 1 104 ? 24.363 23.603 56.785 1.00 38.60 102 ASP A N 1
ATOM 631 C CA . ASP A 1 104 ? 23.622 23.162 55.591 1.00 38.82 102 ASP A CA 1
ATOM 632 C C . ASP A 1 104 ? 22.207 22.751 56.031 1.00 37.42 102 ASP A C 1
ATOM 633 O O . ASP A 1 104 ? 21.192 23.247 55.552 1.00 36.22 102 ASP A O 1
ATOM 638 N N . LEU A 1 105 ? 22.166 21.854 56.989 1.00 36.92 103 LEU A N 1
ATOM 639 C CA . LEU A 1 105 ? 20.914 21.264 57.355 1.00 37.35 103 LEU A CA 1
ATOM 640 C C . LEU A 1 105 ? 20.014 22.185 58.184 1.00 36.83 103 LEU A C 1
ATOM 641 O O . LEU A 1 105 ? 18.823 22.190 57.950 1.00 35.83 103 LEU A O 1
ATOM 646 N N . ASN A 1 106 ? 20.572 22.963 59.128 1.00 36.55 104 ASN A N 1
ATOM 647 C CA . ASN A 1 106 ? 19.745 23.788 60.050 1.00 36.59 104 ASN A CA 1
ATOM 648 C C . ASN A 1 106 ? 19.372 25.199 59.520 1.00 35.82 104 ASN A C 1
ATOM 649 O O . ASN A 1 106 ? 18.436 25.849 60.013 1.00 34.39 104 ASN A O 1
ATOM 654 N N . VAL A 1 107 ? 20.115 25.684 58.522 1.00 35.13 105 VAL A N 1
ATOM 655 C CA . VAL A 1 107 ? 19.940 27.063 58.089 1.00 33.64 105 VAL A CA 1
ATOM 656 C C . VAL A 1 107 ? 19.737 27.129 56.577 1.00 33.49 105 VAL A C 1
ATOM 657 O O . VAL A 1 107 ? 18.748 27.706 56.119 1.00 34.35 105 VAL A O 1
ATOM 661 N N . ILE A 1 108 ? 20.636 26.534 55.788 1.00 31.94 106 ILE A N 1
ATOM 662 C CA . ILE A 1 108 ? 20.538 26.731 54.336 1.00 30.64 106 ILE A CA 1
ATOM 663 C C . ILE A 1 108 ? 19.342 26.000 53.692 1.00 30.17 106 ILE A C 1
ATOM 664 O O . ILE A 1 108 ? 18.573 26.575 52.940 1.00 30.32 106 ILE A O 1
ATOM 669 N N . VAL A 1 109 ? 19.113 24.759 54.107 1.00 29.93 107 VAL A N 1
ATOM 670 C CA . VAL A 1 109 ? 17.996 23.995 53.625 1.00 29.21 107 VAL A CA 1
ATOM 671 C C . VAL A 1 109 ? 16.667 24.723 53.978 1.00 30.08 107 VAL A C 1
ATOM 672 O O . VAL A 1 109 ? 15.895 25.015 53.070 1.00 30.50 107 VAL A O 1
ATOM 676 N N . PRO A 1 110 ? 16.420 25.082 55.272 1.00 30.23 108 PRO A N 1
ATOM 677 C CA . PRO A 1 110 ? 15.145 25.848 55.503 1.00 29.50 108 PRO A CA 1
ATOM 678 C C . PRO A 1 110 ? 15.012 27.084 54.629 1.00 29.68 108 PRO A C 1
ATOM 679 O O . PRO A 1 110 ? 13.966 27.283 54.019 1.00 30.25 108 PRO A O 1
ATOM 683 N N . ALA A 1 111 ? 16.057 27.883 54.510 1.00 29.81 109 ALA A N 1
ATOM 684 C CA . ALA A 1 111 ? 15.995 29.030 53.636 1.00 30.45 109 ALA A CA 1
ATOM 685 C C . ALA A 1 111 ? 15.723 28.643 52.176 1.00 30.89 109 ALA A C 1
ATOM 686 O O . ALA A 1 111 ? 14.955 29.305 51.501 1.00 31.96 109 ALA A O 1
ATOM 688 N N . GLU A 1 112 ? 16.406 27.640 51.649 1.00 30.51 110 GLU A N 1
ATOM 689 C CA . GLU A 1 112 ? 16.314 27.396 50.195 1.00 30.57 110 GLU A CA 1
ATOM 690 C C . GLU A 1 112 ? 15.077 26.547 49.835 1.00 29.13 110 GLU A C 1
ATOM 691 O O . GLU A 1 112 ? 14.438 26.797 48.823 1.00 27.93 110 GLU A O 1
ATOM 697 N N . LEU A 1 113 ? 14.716 25.578 50.693 1.00 28.01 111 LEU A N 1
ATOM 698 C CA . LEU A 1 113 ? 13.429 24.914 50.571 1.00 28.36 111 LEU A CA 1
ATOM 699 C C . LEU A 1 113 ? 12.262 25.881 50.655 1.00 28.76 111 LEU A C 1
ATOM 700 O O . LEU A 1 113 ? 11.284 25.730 49.911 1.00 29.23 111 LEU A O 1
ATOM 705 N N . SER A 1 114 ? 12.340 26.878 51.525 1.00 27.59 112 SER A N 1
ATOM 706 C CA . SER A 1 114 ? 11.244 27.828 51.599 1.00 27.93 112 SER A CA 1
ATOM 707 C C . SER A 1 114 ? 11.255 28.668 50.325 1.00 29.23 112 SER A C 1
ATOM 708 O O . SER A 1 114 ? 10.220 29.089 49.848 1.00 30.80 112 SER A O 1
ATOM 711 N N . ARG A 1 115 ? 12.423 28.955 49.783 1.00 29.13 113 ARG A N 1
ATOM 712 C CA . ARG A 1 115 ? 12.458 29.768 48.593 1.00 29.94 113 ARG A CA 1
ATOM 713 C C . ARG A 1 115 ? 11.833 28.979 47.420 1.00 30.63 113 ARG A C 1
ATOM 714 O O . ARG A 1 115 ? 11.081 29.525 46.599 1.00 30.36 113 ARG A O 1
ATOM 722 N N . GLN A 1 116 ? 12.145 27.689 47.349 1.00 30.42 114 GLN A N 1
ATOM 723 C CA . GLN A 1 116 ? 11.688 26.890 46.214 1.00 30.98 114 GLN A CA 1
ATOM 724 C C . GLN A 1 116 ? 10.179 26.747 46.300 1.00 31.44 114 GLN A C 1
ATOM 725 O O . GLN A 1 116 ? 9.521 26.675 45.265 1.00 32.10 114 GLN A O 1
ATOM 731 N N . LEU A 1 117 ? 9.625 26.713 47.523 1.00 32.03 115 LEU A N 1
ATOM 732 C CA . LEU A 1 117 ? 8.155 26.564 47.726 1.00 31.12 115 LEU A CA 1
ATOM 733 C C . LEU A 1 117 ? 7.489 27.906 47.873 1.00 30.96 115 LEU A C 1
ATOM 734 O O . LEU A 1 117 ? 6.270 27.983 48.037 1.00 31.22 115 LEU A O 1
ATOM 739 N N . LEU A 1 118 ? 8.268 28.971 47.812 1.00 30.82 116 LEU A N 1
ATOM 740 C CA . LEU A 1 118 ? 7.697 30.313 47.924 1.00 32.09 116 LEU A CA 1
ATOM 741 C C . LEU A 1 118 ? 6.400 30.590 47.111 1.00 32.56 116 LEU A C 1
ATOM 742 O O . LEU A 1 118 ? 5.455 31.201 47.634 1.00 34.84 116 LEU A O 1
ATOM 747 N N . PRO A 1 119 ? 6.367 30.221 45.819 1.00 32.55 117 PRO A N 1
ATOM 748 C CA . PRO A 1 119 ? 5.179 30.602 45.019 1.00 31.32 117 PRO A CA 1
ATOM 749 C C . PRO A 1 119 ? 3.925 29.957 45.537 1.00 30.26 117 PRO A C 1
ATOM 750 O O . PRO A 1 119 ? 2.867 30.581 45.556 1.00 28.69 117 PRO A O 1
ATOM 754 N N . ALA A 1 120 ? 4.063 28.695 45.922 1.00 29.40 118 ALA A N 1
ATOM 755 C CA . ALA A 1 120 ? 2.972 27.950 46.495 1.00 28.47 118 ALA A CA 1
ATOM 756 C C . ALA A 1 120 ? 2.592 28.457 47.907 1.00 28.17 118 ALA A C 1
ATOM 757 O O . ALA A 1 120 ? 1.446 28.288 48.338 1.00 27.92 118 ALA A O 1
ATOM 759 N N . LEU A 1 121 ? 3.558 29.003 48.646 1.00 26.89 119 LEU A N 1
ATOM 760 C CA . LEU A 1 121 ? 3.305 29.451 50.006 1.00 26.72 119 LEU A CA 1
ATOM 761 C C . LEU A 1 121 ? 2.480 30.754 49.923 1.00 27.44 119 LEU A C 1
ATOM 762 O O . LEU A 1 121 ? 1.561 30.948 50.697 1.00 27.18 119 LEU A O 1
ATOM 767 N N . ARG A 1 122 ? 2.847 31.620 48.981 1.00 27.88 120 ARG A N 1
ATOM 768 C CA . ARG A 1 122 ? 2.169 32.865 48.741 1.00 29.45 120 ARG A CA 1
ATOM 769 C C . ARG A 1 122 ? 0.784 32.602 48.253 1.00 31.31 120 ARG A C 1
ATOM 770 O O . ARG A 1 122 ? -0.168 33.217 48.745 1.00 32.42 120 ARG A O 1
ATOM 778 N N . ALA A 1 123 ? 0.671 31.669 47.304 1.00 31.50 121 ALA A N 1
ATOM 779 C CA . ALA A 1 123 ? -0.608 31.290 46.741 1.00 32.40 121 ALA A CA 1
ATOM 780 C C . ALA A 1 123 ? -1.592 30.826 47.799 1.00 32.01 121 ALA A C 1
ATOM 781 O O . ALA A 1 123 ? -2.762 31.072 47.651 1.00 32.66 121 ALA A O 1
ATOM 783 N N . ALA A 1 124 ? -1.118 30.099 48.811 1.00 30.90 122 ALA A N 1
ATOM 784 C CA . ALA A 1 124 ? -1.997 29.587 49.861 1.00 30.43 122 ALA A CA 1
ATOM 785 C C . ALA A 1 124 ? -2.054 30.492 51.076 1.00 31.61 122 ALA A C 1
ATOM 786 O O . ALA A 1 124 ? -2.777 30.191 52.027 1.00 32.61 122 ALA A O 1
ATOM 788 N N . SER A 1 125 ? -1.309 31.596 51.060 1.00 32.38 123 SER A N 1
ATOM 789 C CA . SER A 1 125 ? -0.997 32.337 52.288 1.00 33.66 123 SER A CA 1
ATOM 790 C C . SER A 1 125 ? -0.536 31.431 53.471 1.00 33.01 123 SER A C 1
ATOM 791 O O . SER A 1 125 ? -1.064 31.524 54.584 1.00 32.22 123 SER A O 1
ATOM 794 N N . GLY A 1 126 ? 0.419 30.552 53.221 1.00 32.34 124 GLY A N 1
ATOM 795 C CA . GLY A 1 126 ? 0.746 29.505 54.182 1.00 31.66 124 GLY A CA 1
ATOM 796 C C . GLY A 1 126 ? 1.546 29.944 55.395 1.00 32.32 124 GLY A C 1
ATOM 797 O O . GLY A 1 126 ? 1.939 31.120 55.558 1.00 32.62 124 GLY A O 1
ATOM 798 N N . CYS A 1 127 ? 1.794 28.979 56.262 1.00 32.71 125 CYS A N 1
ATOM 799 C CA A CYS A 1 127 ? 2.575 29.192 57.475 0.50 34.05 125 CYS A CA 1
ATOM 800 C CA B CYS A 1 127 ? 2.561 29.219 57.456 0.50 32.77 125 CYS A CA 1
ATOM 801 C C . CYS A 1 127 ? 3.863 28.415 57.366 1.00 33.36 125 CYS A C 1
ATOM 802 O O . CYS A 1 127 ? 3.819 27.221 57.036 1.00 33.66 125 CYS A O 1
ATOM 807 N N . VAL A 1 128 ? 4.982 29.074 57.658 1.00 31.96 126 VAL A N 1
ATOM 808 C CA . VAL A 1 128 ? 6.286 28.444 57.682 1.00 32.54 126 VAL A CA 1
ATOM 809 C C . VAL A 1 128 ? 6.749 28.408 59.142 1.00 32.93 126 VAL A C 1
ATOM 810 O O . VAL A 1 128 ? 6.848 29.431 59.806 1.00 32.67 126 VAL A O 1
ATOM 814 N N . ILE A 1 129 ? 7.007 27.217 59.655 1.00 33.27 127 ILE A N 1
ATOM 815 C CA . ILE A 1 129 ? 7.408 27.108 61.016 1.00 33.48 127 ILE A CA 1
ATOM 816 C C . ILE A 1 129 ? 8.790 26.501 61.099 1.00 33.54 127 ILE A C 1
ATOM 817 O O . ILE A 1 129 ? 9.023 25.447 60.518 1.00 34.84 127 ILE A O 1
ATOM 822 N N . TYR A 1 130 ? 9.706 27.168 61.797 1.00 33.08 128 TYR A N 1
ATOM 823 C CA . TYR A 1 130 ? 11.069 26.636 62.031 1.00 32.26 128 TYR A CA 1
ATOM 824 C C . TYR A 1 130 ? 11.163 26.057 63.432 1.00 32.58 128 TYR A C 1
ATOM 825 O O . TYR A 1 130 ? 10.624 26.669 64.376 1.00 31.85 128 TYR A O 1
ATOM 834 N N . ILE A 1 131 ? 11.768 24.867 63.576 1.00 32.77 129 ILE A N 1
ATOM 835 C CA . ILE A 1 131 ? 12.043 24.317 64.883 1.00 33.97 129 ILE A CA 1
ATOM 836 C C . ILE A 1 131 ? 13.473 24.611 65.152 1.00 36.05 129 ILE A C 1
ATOM 837 O O . ILE A 1 131 ? 14.341 24.061 64.482 1.00 36.55 129 ILE A O 1
ATOM 842 N N . ASN A 1 132 ? 13.722 25.480 66.127 1.00 37.46 130 ASN A N 1
ATOM 843 C CA . ASN A 1 132 ? 15.079 25.968 66.457 1.00 39.41 130 ASN A CA 1
ATOM 844 C C . ASN A 1 132 ? 15.698 25.307 67.715 1.00 39.73 130 ASN A C 1
ATOM 845 O O . ASN A 1 132 ? 16.144 24.151 67.644 1.00 41.08 130 ASN A O 1
ATOM 850 N N . ASN A 1 143 ? 28.399 23.984 72.717 1.00 50.45 141 ASN A N 1
ATOM 851 C CA . ASN A 1 143 ? 29.307 24.116 71.576 1.00 50.64 141 ASN A CA 1
ATOM 852 C C . ASN A 1 143 ? 29.124 25.418 70.755 1.00 49.51 141 ASN A C 1
ATOM 853 O O . ASN A 1 143 ? 28.109 26.107 70.819 1.00 49.18 141 ASN A O 1
ATOM 858 N N . THR A 1 144 ? 30.141 25.708 69.970 1.00 48.52 142 THR A N 1
ATOM 859 C CA . THR A 1 144 ? 30.255 26.908 69.191 1.00 47.49 142 THR A CA 1
ATOM 860 C C . THR A 1 144 ? 29.384 26.792 67.928 1.00 46.71 142 THR A C 1
ATOM 861 O O . THR A 1 144 ? 28.748 27.754 67.507 1.00 46.50 142 THR A O 1
ATOM 865 N N . ILE A 1 145 ? 29.317 25.597 67.356 1.00 45.25 143 ILE A N 1
ATOM 866 C CA . ILE A 1 145 ? 28.597 25.390 66.127 1.00 44.15 143 ILE A CA 1
ATOM 867 C C . ILE A 1 145 ? 27.095 25.389 66.365 1.00 44.41 143 ILE A C 1
ATOM 868 O O . ILE A 1 145 ? 26.323 25.857 65.530 1.00 44.51 143 ILE A O 1
ATOM 873 N N . TYR A 1 146 ? 26.675 24.878 67.513 1.00 44.41 144 TYR A N 1
ATOM 874 C CA . TYR A 1 146 ? 25.270 24.795 67.779 1.00 44.96 144 TYR A CA 1
ATOM 875 C C . TYR A 1 146 ? 24.705 26.157 68.055 1.00 43.20 144 TYR A C 1
ATOM 876 O O . TYR A 1 146 ? 23.698 26.514 67.480 1.00 42.94 144 TYR A O 1
ATOM 885 N N . ALA A 1 147 ? 25.408 26.949 68.858 1.00 42.44 145 ALA A N 1
ATOM 886 C CA . ALA A 1 147 ? 25.026 28.338 69.132 1.00 40.35 145 ALA A CA 1
ATOM 887 C C . ALA A 1 147 ? 24.915 29.127 67.836 1.00 38.86 145 ALA A C 1
ATOM 888 O O . ALA A 1 147 ? 23.966 29.874 67.639 1.00 38.99 145 ALA A O 1
ATOM 890 N N . ALA A 1 148 ? 25.847 28.921 66.923 1.00 37.34 146 ALA A N 1
ATOM 891 C CA . ALA A 1 148 ? 25.868 29.753 65.743 1.00 36.63 146 ALA A CA 1
ATOM 892 C C . ALA A 1 148 ? 24.709 29.457 64.815 1.00 36.52 146 ALA A C 1
ATOM 893 O O . ALA A 1 148 ? 24.042 30.365 64.302 1.00 36.44 146 ALA A O 1
ATOM 895 N N . SER A 1 149 ? 24.441 28.178 64.614 1.00 37.76 147 SER A N 1
ATOM 896 C CA . SER A 1 149 ? 23.372 27.790 63.726 1.00 38.37 147 SER A CA 1
ATOM 897 C C . SER A 1 149 ? 22.019 28.110 64.312 1.00 38.11 147 SER A C 1
ATOM 898 O O . SER A 1 149 ? 21.114 28.497 63.580 1.00 37.81 147 SER A O 1
ATOM 901 N N . LYS A 1 150 ? 21.841 27.986 65.621 1.00 38.22 148 LYS A N 1
ATOM 902 C CA . LYS A 1 150 ? 20.521 28.345 66.142 1.00 38.75 148 LYS A CA 1
ATOM 903 C C . LYS A 1 150 ? 20.306 29.854 66.138 1.00 38.11 148 LYS A C 1
ATOM 904 O O . LYS A 1 150 ? 19.175 30.299 65.934 1.00 37.85 148 LYS A O 1
ATOM 910 N N . HIS A 1 151 ? 21.388 30.627 66.339 1.00 36.16 149 HIS A N 1
ATOM 911 C CA . HIS A 1 151 ? 21.291 32.067 66.213 1.00 35.05 149 HIS A CA 1
ATOM 912 C C . HIS A 1 151 ? 21.101 32.440 64.755 1.00 33.88 149 HIS A C 1
ATOM 913 O O . HIS A 1 151 ? 20.277 33.315 64.443 1.00 33.87 149 HIS A O 1
ATOM 920 N N . ALA A 1 152 ? 21.770 31.705 63.863 1.00 31.16 150 ALA A N 1
ATOM 921 C CA . ALA A 1 152 ? 21.559 31.897 62.434 1.00 29.83 150 ALA A CA 1
ATOM 922 C C . ALA A 1 152 ? 20.091 31.676 61.969 1.00 29.46 150 ALA A C 1
ATOM 923 O O . ALA A 1 152 ? 19.492 32.506 61.243 1.00 28.77 150 ALA A O 1
ATOM 925 N N . LEU A 1 153 ? 19.512 30.564 62.415 1.00 28.55 151 LEU A N 1
ATOM 926 C CA . LEU A 1 153 ? 1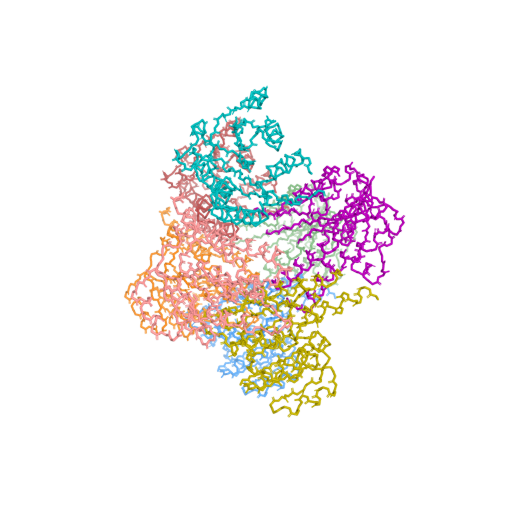8.209 30.133 61.978 1.00 28.30 151 LEU A CA 1
ATOM 927 C C . LEU A 1 153 ? 17.218 31.198 62.427 1.00 28.60 151 LEU A C 1
ATOM 928 O O . LEU A 1 153 ? 16.297 31.574 61.720 1.00 29.34 151 LEU A O 1
ATOM 933 N N . ARG A 1 154 ? 17.476 31.749 63.592 1.00 29.36 152 ARG A N 1
ATOM 934 C CA . ARG A 1 154 ? 16.610 32.754 64.154 1.00 30.53 152 ARG A CA 1
ATOM 935 C C . ARG A 1 154 ? 16.625 34.064 63.383 1.00 30.51 152 ARG A C 1
ATOM 936 O O . ARG A 1 154 ? 15.557 34.646 63.177 1.00 31.35 152 ARG A O 1
ATOM 944 N N . GLY A 1 155 ? 17.802 34.538 62.948 1.00 30.10 153 GLY A N 1
ATOM 945 C CA . GLY A 1 155 ? 17.851 35.737 62.068 1.00 30.16 153 GLY A CA 1
ATOM 946 C C . GLY A 1 155 ? 17.221 35.528 60.682 1.00 30.85 153 GLY A C 1
ATOM 947 O O . GLY A 1 155 ? 16.644 36.448 60.075 1.00 31.86 153 GLY A O 1
ATOM 948 N N . LEU A 1 156 ? 17.377 34.327 60.156 1.00 30.82 154 LEU A N 1
ATOM 949 C CA . LEU A 1 156 ? 16.712 33.904 58.925 1.00 30.82 154 LEU A CA 1
ATOM 950 C C . LEU A 1 156 ? 15.193 34.035 59.107 1.00 31.09 154 LEU A C 1
ATOM 951 O O . LEU A 1 156 ? 14.541 34.699 58.317 1.00 31.07 154 LEU A O 1
ATOM 956 N N . ALA A 1 157 ? 14.643 33.402 60.145 1.00 30.85 155 ALA A N 1
ATOM 957 C CA . ALA A 1 157 ? 13.208 33.410 60.355 1.00 31.94 155 ALA A CA 1
ATOM 958 C C . ALA A 1 157 ? 12.615 34.820 60.392 1.00 33.02 155 ALA A C 1
ATOM 959 O O . ALA A 1 157 ? 11.624 35.091 59.704 1.00 34.12 155 ALA A O 1
ATOM 961 N N . ASP A 1 158 ? 13.210 35.691 61.216 1.00 32.82 156 ASP A N 1
ATOM 962 C CA . ASP A 1 158 ? 12.767 37.080 61.372 1.00 32.19 156 ASP A CA 1
ATOM 963 C C . ASP A 1 158 ? 12.839 37.910 60.108 1.00 31.88 156 ASP A C 1
ATOM 964 O O . ASP A 1 158 ? 11.979 38.752 59.893 1.00 31.88 156 ASP A O 1
ATOM 969 N N . ALA A 1 159 ? 13.871 37.730 59.289 1.00 31.99 157 ALA A N 1
ATOM 970 C CA . ALA A 1 159 ? 14.008 38.593 58.079 1.00 32.03 157 ALA A CA 1
ATOM 971 C C . ALA A 1 159 ? 13.071 38.097 56.965 1.00 32.06 157 ALA A C 1
ATOM 972 O O . ALA A 1 159 ? 12.538 38.881 56.163 1.00 31.98 157 ALA A O 1
ATOM 974 N N . PHE A 1 160 ? 12.892 36.787 56.945 1.00 31.68 158 PHE A N 1
ATOM 975 C CA . PHE A 1 160 ? 11.961 36.129 56.050 1.00 32.03 158 PHE A CA 1
ATOM 976 C C . PHE A 1 160 ? 10.531 36.600 56.348 1.00 33.54 158 PHE A C 1
ATOM 977 O O . PHE A 1 160 ? 9.778 37.007 55.429 1.00 33.52 158 PHE A O 1
ATOM 985 N N . ARG A 1 161 ? 10.154 36.517 57.628 1.00 34.64 159 ARG A N 1
ATOM 986 C CA . ARG A 1 161 ? 8.868 37.051 58.094 1.00 36.69 159 ARG A CA 1
ATOM 987 C C . ARG A 1 161 ? 8.617 38.448 57.581 1.00 37.13 159 ARG A C 1
ATOM 988 O O . ARG A 1 161 ? 7.546 38.700 57.050 1.00 37.37 159 ARG A O 1
ATOM 996 N N . LYS A 1 162 ? 9.603 39.337 57.703 1.00 39.15 160 LYS A N 1
ATOM 997 C CA . LYS A 1 162 ? 9.427 40.737 57.258 1.00 41.76 160 LYS A CA 1
ATOM 998 C C . LYS A 1 162 ? 9.344 40.821 55.752 1.00 41.93 160 LYS A C 1
ATOM 999 O O . LYS A 1 162 ? 8.580 41.617 55.222 1.00 42.77 160 LYS A O 1
ATOM 1005 N N . GLU A 1 163 ? 10.151 40.028 55.054 1.00 41.79 161 GLU A N 1
ATOM 1006 C CA . GLU A 1 163 ? 10.041 39.959 53.613 1.00 41.75 161 GLU A CA 1
ATOM 1007 C C . GLU A 1 163 ? 8.655 39.498 53.133 1.00 41.74 161 GLU A C 1
ATOM 1008 O O . GLU A 1 163 ? 8.192 39.940 52.094 1.00 40.34 161 GLU A O 1
ATOM 1014 N N . GLU A 1 164 ? 7.995 38.593 53.866 1.00 41.55 162 GLU A N 1
ATOM 1015 C CA . GLU A 1 164 ? 6.806 37.952 53.292 1.00 41.45 162 GLU A CA 1
ATOM 1016 C C . GLU A 1 164 ? 5.464 38.282 53.927 1.00 42.11 162 GLU A C 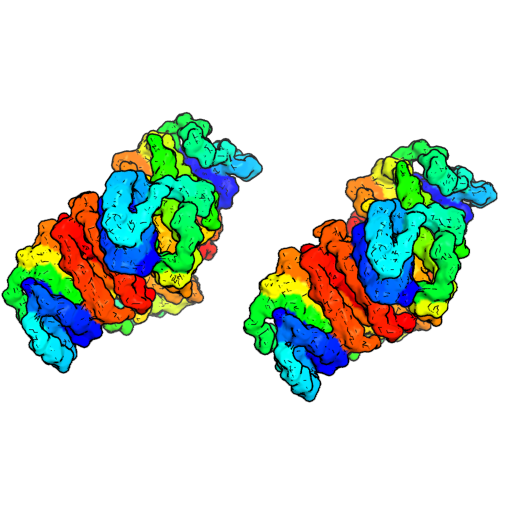1
ATOM 1017 O O . GLU A 1 164 ? 4.443 37.778 53.446 1.00 42.58 162 GLU A O 1
ATOM 1023 N N . ALA A 1 165 ? 5.441 39.092 54.998 1.00 42.06 163 ALA A N 1
ATOM 1024 C CA . ALA A 1 165 ? 4.159 39.394 55.694 1.00 41.99 163 ALA A CA 1
ATOM 1025 C C . ALA A 1 165 ? 3.072 39.913 54.750 1.00 41.89 163 ALA A C 1
ATOM 1026 O O . ALA A 1 165 ? 1.932 39.435 54.793 1.00 41.75 163 ALA A O 1
ATOM 1028 N N 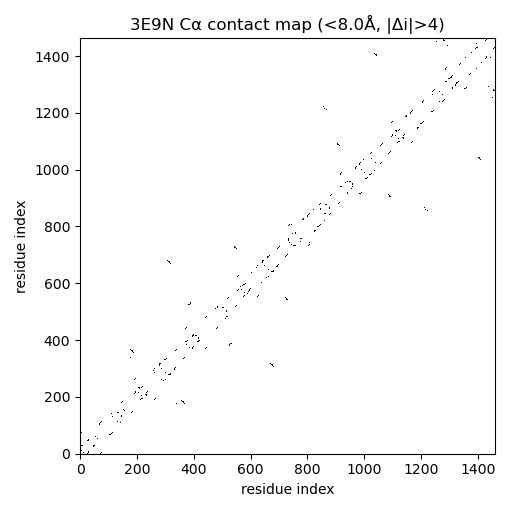. ASN A 1 166 ? 3.432 40.876 53.897 1.00 42.11 164 ASN A N 1
ATOM 1029 C CA . ASN A 1 166 ? 2.499 41.413 52.883 1.00 42.69 164 ASN A CA 1
ATOM 1030 C C . ASN A 1 166 ? 1.939 40.398 51.886 1.00 41.77 164 ASN A C 1
ATOM 1031 O O . ASN A 1 166 ? 0.889 40.620 51.258 1.00 41.52 164 ASN A O 1
ATOM 1036 N N . ASN A 1 167 ? 2.631 39.276 51.730 1.00 40.14 165 ASN A N 1
ATOM 1037 C CA . ASN A 1 167 ? 2.124 38.293 50.806 1.00 38.44 165 ASN A CA 1
ATOM 1038 C C . ASN A 1 167 ? 1.233 37.282 51.448 1.00 37.84 165 ASN A C 1
ATOM 1039 O O . ASN A 1 167 ? 0.801 36.345 50.771 1.00 36.98 165 ASN A O 1
ATOM 1044 N N . GLY A 1 168 ? 0.950 37.453 52.747 1.00 36.26 166 GLY A N 1
ATOM 1045 C CA . GLY A 1 168 ? -0.002 36.565 53.379 1.00 35.25 166 GLY A CA 1
ATOM 1046 C C . GLY A 1 168 ? 0.685 35.416 54.071 1.00 35.21 166 GLY A C 1
ATOM 1047 O O . GLY A 1 168 ? 0.008 34.563 54.675 1.00 36.39 166 GLY A O 1
ATOM 1048 N N . ILE A 1 169 ? 2.016 35.374 54.000 1.00 33.74 167 ILE A N 1
ATOM 1049 C CA . ILE A 1 169 ? 2.762 34.306 54.657 1.00 33.12 167 ILE A CA 1
ATOM 1050 C C . ILE A 1 169 ? 3.029 34.583 56.136 1.00 33.63 167 ILE A C 1
ATOM 1051 O O . ILE A 1 169 ? 3.430 35.694 56.521 1.00 33.14 167 ILE A O 1
ATOM 1056 N N . ARG A 1 170 ? 2.766 33.576 56.969 1.00 32.95 168 ARG A N 1
ATOM 1057 C CA . ARG A 1 170 ? 3.081 33.668 58.362 1.00 33.01 168 ARG A CA 1
ATOM 1058 C C . ARG A 1 170 ? 4.322 32.845 58.651 1.00 33.43 168 ARG A C 1
ATOM 1059 O O . ARG A 1 170 ? 4.544 31.752 58.072 1.00 33.81 168 ARG A O 1
ATOM 1067 N N . VAL A 1 171 ? 5.164 33.392 59.528 1.00 32.95 169 VAL A N 1
ATOM 1068 C CA . VAL A 1 171 ? 6.423 32.780 59.822 1.00 31.75 169 VAL A CA 1
ATOM 1069 C C . VAL A 1 171 ? 6.534 32.650 61.331 1.00 31.86 169 VAL A C 1
ATOM 1070 O O . VAL A 1 171 ? 6.258 33.590 62.061 1.00 31.42 169 VAL A O 1
ATOM 1074 N N . SER A 1 172 ? 6.927 31.463 61.788 1.00 31.76 170 SER A N 1
ATOM 1075 C CA . SER A 1 172 ? 6.971 31.194 63.183 1.00 31.58 170 SER A CA 1
ATOM 1076 C C . SER A 1 172 ? 8.148 30.308 63.589 1.00 31.34 170 SER A C 1
ATOM 1077 O O . SER A 1 172 ? 8.595 29.442 62.829 1.00 30.43 170 SER A O 1
ATOM 1080 N N . THR A 1 173 ? 8.653 30.546 64.800 1.00 31.01 171 THR A N 1
ATOM 1081 C CA . THR A 1 173 ? 9.717 29.748 65.336 1.00 31.18 171 THR A CA 1
ATOM 1082 C C . THR A 1 173 ? 9.285 29.108 66.611 1.00 30.52 171 THR A C 1
ATOM 1083 O O . THR A 1 173 ? 8.851 29.753 67.537 1.00 32.39 171 THR A O 1
ATOM 1087 N N . VAL A 1 174 ? 9.419 27.814 66.679 1.00 29.61 172 VAL A N 1
ATOM 1088 C CA . VAL A 1 174 ? 9.144 27.144 67.883 1.00 29.00 172 VAL A CA 1
ATOM 1089 C C . VAL A 1 174 ? 10.517 26.830 68.426 1.00 29.70 172 VAL A C 1
ATOM 1090 O O . VAL A 1 174 ? 11.294 26.178 67.738 1.00 29.61 172 VAL A O 1
ATOM 1094 N N . SER A 1 175 ? 10.837 27.300 69.639 1.00 30.32 173 SER A N 1
ATOM 1095 C CA . SER A 1 175 ? 12.226 27.151 70.141 1.00 32.56 173 SER A CA 1
ATOM 1096 C C . SER A 1 175 ? 12.339 26.280 71.378 1.00 34.08 173 SER A C 1
ATOM 1097 O O . SER A 1 175 ? 12.121 26.739 72.509 1.00 34.74 173 SER A O 1
ATOM 1100 N N . PRO A 1 176 ? 12.651 25.010 71.182 1.00 35.46 174 PRO A N 1
ATOM 1101 C CA . PRO A 1 176 ? 12.964 24.160 72.348 1.00 37.07 174 PRO A CA 1
ATOM 1102 C C . PRO A 1 176 ? 14.334 24.476 72.976 1.00 38.30 174 PRO A C 1
ATOM 1103 O O . PRO A 1 176 ? 15.227 25.017 72.323 1.00 37.81 174 PRO A O 1
ATOM 1107 N N . GLY A 1 177 ? 14.523 24.125 74.236 1.00 39.48 175 GLY A N 1
ATOM 1108 C CA . GLY A 1 177 ? 15.828 24.338 74.829 1.00 40.62 175 GLY A CA 1
ATOM 1109 C C . GLY A 1 177 ? 15.835 23.844 76.254 1.00 41.58 175 GLY A C 1
ATOM 1110 O O . GLY A 1 177 ? 14.823 23.408 76.763 1.00 41.14 175 GLY A O 1
ATOM 1111 N N . PRO A 1 178 ? 16.989 23.918 76.903 1.00 42.69 176 PRO A N 1
ATOM 1112 C CA . PRO A 1 178 ? 17.117 23.389 78.257 1.00 43.82 176 PRO A CA 1
ATOM 1113 C C . PRO A 1 178 ? 16.506 24.300 79.328 1.00 44.66 176 PRO A C 1
ATOM 1114 O O . PRO A 1 178 ? 16.345 25.499 79.121 1.00 44.61 176 PRO A O 1
ATOM 1118 N N . THR A 1 179 ? 16.151 23.721 80.461 1.00 45.91 177 THR A N 1
ATOM 1119 C CA . THR A 1 179 ? 15.629 24.500 81.574 1.00 48.24 177 THR A CA 1
ATOM 1120 C C . THR A 1 179 ? 16.762 24.837 82.512 1.00 48.27 177 THR A C 1
ATOM 1121 O O . THR A 1 179 ? 17.375 23.915 83.045 1.00 49.30 177 THR A O 1
ATOM 1125 N N . ARG A 1 196 ? 15.908 19.136 82.720 1.00 48.02 194 ARG A N 1
ATOM 1126 C CA . ARG A 1 196 ? 16.974 20.076 82.305 1.00 47.34 194 ARG A CA 1
ATOM 1127 C C . ARG A 1 196 ? 17.312 20.115 80.823 1.00 46.62 194 ARG A C 1
ATOM 1128 O O . ARG A 1 196 ? 17.105 21.126 80.195 1.00 47.21 194 ARG A O 1
ATOM 1130 N N . PRO A 1 197 ? 17.902 19.045 80.267 1.00 46.31 195 PRO A N 1
ATOM 1131 C CA . PRO A 1 197 ? 18.262 19.180 78.837 1.00 45.25 195 PRO A CA 1
ATOM 1132 C C . PRO A 1 197 ? 17.031 19.027 77.960 1.00 44.65 195 PRO A C 1
ATOM 1133 O O . PRO A 1 197 ? 16.065 18.403 78.397 1.00 44.68 195 PRO A O 1
ATOM 1137 N N . GLU A 1 198 ? 17.060 19.564 76.737 1.00 44.59 196 GLU A N 1
ATOM 1138 C CA . GLU A 1 198 ? 15.842 19.632 75.920 1.00 45.49 196 GLU A CA 1
ATOM 1139 C C . GLU A 1 198 ? 15.252 18.290 75.439 1.00 45.66 196 GLU A C 1
ATOM 1140 O O . GLU A 1 198 ? 14.046 18.198 75.227 1.00 45.46 196 GLU A O 1
ATOM 1146 N N . ILE A 1 199 ? 16.090 17.261 75.309 1.00 45.45 197 ILE A N 1
ATOM 1147 C CA . ILE A 1 199 ? 15.629 15.930 74.942 1.00 45.74 197 ILE A CA 1
ATOM 1148 C C . ILE A 1 199 ? 14.502 15.433 75.835 1.00 45.53 197 ILE A C 1
ATOM 1149 O O . ILE A 1 199 ? 13.735 14.588 75.421 1.00 46.06 197 ILE A O 1
ATOM 1154 N N . TYR A 1 200 ? 14.390 15.959 77.047 1.00 45.29 198 TYR A N 1
ATOM 1155 C CA . TYR A 1 200 ? 13.292 15.564 77.929 1.00 45.82 198 TYR A CA 1
ATOM 1156 C C . TYR A 1 200 ? 11.942 16.236 77.594 1.00 44.41 198 TYR A C 1
ATOM 1157 O O . TYR A 1 200 ? 10.960 15.986 78.249 1.00 44.69 198 TYR A O 1
ATOM 1166 N N . ILE A 1 201 ? 11.890 17.083 76.578 1.00 43.28 199 ILE A N 1
ATOM 1167 C CA . ILE A 1 201 ? 10.590 17.579 76.089 1.00 42.97 199 ILE A CA 1
ATOM 1168 C C . ILE A 1 201 ? 9.836 16.467 75.314 1.00 42.68 199 ILE A C 1
ATOM 1169 O O . ILE A 1 201 ? 10.390 15.895 74.377 1.00 42.03 199 ILE A O 1
ATOM 1174 N N . GLU A 1 202 ? 8.612 16.137 75.721 1.00 42.98 200 GLU A N 1
ATOM 1175 C CA . GLU A 1 202 ? 7.794 15.210 74.925 1.00 43.84 200 GLU A CA 1
ATOM 1176 C C . GLU A 1 202 ? 7.602 15.814 73.543 1.00 42.42 200 GLU A C 1
ATOM 1177 O O . GLU A 1 202 ? 7.193 16.986 73.408 1.00 42.14 200 GLU A O 1
ATOM 1183 N N . PRO A 1 203 ? 7.916 15.019 72.512 1.00 41.41 201 PRO A N 1
ATOM 1184 C CA . PRO A 1 203 ? 7.755 15.471 71.141 1.00 40.44 201 PRO A CA 1
ATOM 1185 C C . PRO A 1 203 ? 6.339 15.826 70.784 1.00 39.87 201 PRO A C 1
ATOM 1186 O O . PRO A 1 203 ? 6.154 16.636 69.903 1.00 41.28 201 PRO A O 1
ATOM 1190 N N . LYS A 1 204 ? 5.339 15.237 71.418 1.00 37.97 202 LYS A N 1
ATOM 1191 C CA . LYS A 1 204 ? 3.988 15.675 71.131 1.00 37.95 202 LYS A CA 1
ATOM 1192 C C . LYS A 1 204 ? 3.712 17.155 71.475 1.00 37.49 202 LYS A C 1
ATOM 1193 O O . LYS A 1 204 ? 2.836 17.752 70.872 1.00 38.06 202 LYS A O 1
ATOM 1195 N N . GLU A 1 205 ? 4.448 17.731 72.428 1.00 36.30 203 GLU A N 1
ATOM 1196 C CA . GLU A 1 205 ? 4.267 19.133 72.829 1.00 35.92 203 GLU A CA 1
ATOM 1197 C C . GLU A 1 205 ? 4.720 20.087 71.734 1.00 34.49 203 GLU A C 1
ATOM 1198 O O . GLU A 1 205 ? 4.158 21.162 71.563 1.00 33.55 203 GLU A O 1
ATOM 1204 N N . ILE A 1 206 ? 5.721 19.664 70.968 1.00 33.49 204 ILE A N 1
ATOM 1205 C CA . ILE A 1 206 ? 6.139 20.389 69.775 1.00 32.36 204 ILE A CA 1
ATOM 1206 C C . ILE A 1 206 ? 5.064 20.369 68.670 1.00 32.28 204 ILE A C 1
ATOM 1207 O O . ILE A 1 206 ? 4.715 21.418 68.082 1.00 30.18 204 ILE A O 1
ATOM 1212 N N . ALA A 1 207 ? 4.498 19.178 68.428 1.00 32.28 205 ALA A N 1
ATOM 1213 C CA . ALA A 1 207 ? 3.321 19.053 67.539 1.00 31.61 205 ALA A CA 1
ATOM 1214 C C . ALA A 1 207 ? 2.175 19.984 68.008 1.00 31.60 205 ALA A C 1
ATOM 1215 O O . ALA A 1 207 ? 1.659 20.747 67.208 1.00 32.34 205 ALA A O 1
ATOM 1217 N N . ASN A 1 208 ? 1.804 19.957 69.296 1.00 30.96 206 ASN A N 1
ATOM 1218 C CA . ASN A 1 208 ? 0.825 20.940 69.827 1.00 30.64 206 ASN A CA 1
ATOM 1219 C C . ASN A 1 208 ? 1.225 22.392 69.583 1.00 29.66 206 ASN A C 1
ATOM 1220 O O . ASN A 1 208 ? 0.362 23.224 69.280 1.00 28.21 206 ASN A O 1
ATOM 1225 N N . ALA A 1 209 ? 2.523 22.702 69.721 1.00 28.85 207 ALA A N 1
ATOM 1226 C CA . ALA A 1 209 ? 2.944 24.074 69.494 1.00 29.33 207 ALA A CA 1
ATOM 1227 C C . ALA A 1 209 ? 2.674 24.445 68.060 1.00 29.59 207 ALA A C 1
ATOM 1228 O O . ALA A 1 209 ? 2.210 25.556 67.786 1.00 29.61 207 ALA A O 1
ATOM 1230 N N . ILE A 1 210 ? 2.952 23.510 67.147 1.00 30.24 208 ILE A N 1
ATOM 1231 C CA . ILE A 1 210 ? 2.711 23.746 65.730 1.00 30.92 208 ILE A CA 1
ATOM 1232 C C . ILE A 1 210 ? 1.239 23.924 65.454 1.00 31.42 208 ILE A C 1
ATOM 1233 O O . ILE A 1 210 ? 0.836 24.862 64.781 1.00 32.46 208 ILE A O 1
ATOM 1238 N N . ARG A 1 211 ? 0.429 23.081 66.062 1.00 32.21 209 ARG A N 1
ATOM 1239 C CA . ARG A 1 211 ? -1.018 23.171 65.916 1.00 32.92 209 ARG A CA 1
ATOM 1240 C C . ARG A 1 211 ? -1.531 24.517 66.453 1.00 33.40 209 ARG A C 1
ATOM 1241 O O . ARG A 1 211 ? -2.353 25.176 65.838 1.00 33.85 209 ARG A O 1
ATOM 1249 N N . PHE A 1 212 ? -1.048 24.939 67.613 1.00 33.63 210 PHE A N 1
ATOM 1250 C CA . PHE A 1 212 ? -1.437 26.237 68.120 1.00 33.57 210 PHE A CA 1
ATOM 1251 C C . PHE A 1 212 ? -1.072 27.355 67.132 1.00 33.75 210 PHE A C 1
ATOM 1252 O O . PHE A 1 212 ? -1.799 28.349 67.006 1.00 32.84 210 PHE A O 1
ATOM 1260 N N . VAL A 1 213 ? 0.052 27.211 66.426 1.00 33.43 211 VAL A N 1
ATOM 1261 C CA . VAL A 1 213 ? 0.515 28.338 65.620 1.00 32.57 211 VAL A CA 1
ATOM 1262 C C . VAL A 1 213 ? -0.343 28.515 64.369 1.00 33.69 211 VAL A C 1
ATOM 1263 O O . VAL A 1 213 ? -0.754 29.645 63.993 1.00 34.10 211 VAL A O 1
ATOM 1267 N N . ILE A 1 214 ? -0.646 27.403 63.718 1.00 34.18 212 ILE A N 1
ATOM 1268 C CA . ILE A 1 214 ? -1.340 27.462 62.426 1.00 34.40 212 ILE A CA 1
ATOM 1269 C C . ILE A 1 214 ? -2.826 27.707 62.623 1.00 36.15 212 ILE A C 1
ATOM 1270 O O . ILE A 1 214 ? -3.484 28.263 61.748 1.00 37.15 212 ILE A O 1
ATOM 1275 N N . ASP A 1 215 ? -3.349 27.319 63.787 1.00 37.05 213 ASP A N 1
ATOM 1276 C CA . ASP A 1 215 ? -4.742 27.542 64.123 1.00 37.99 213 ASP A CA 1
ATOM 1277 C C . ASP A 1 215 ? -5.026 28.964 64.539 1.00 37.17 213 ASP A C 1
ATOM 1278 O O . ASP A 1 215 ? -6.181 29.314 64.669 1.00 38.61 213 ASP A O 1
ATOM 1283 N N . ALA A 1 216 ? -4.024 29.798 64.757 1.00 36.26 214 ALA A N 1
ATOM 1284 C CA . ALA A 1 216 ? -4.313 31.188 65.200 1.00 37.27 214 ALA A CA 1
ATOM 1285 C C . ALA A 1 216 ? -5.116 31.984 64.214 1.00 38.03 214 ALA A C 1
ATOM 1286 O O . ALA A 1 216 ? -4.946 31.841 63.013 1.00 37.78 214 ALA A O 1
ATOM 1288 N N . GLY A 1 217 ? -5.959 32.874 64.714 1.00 39.75 215 GLY A N 1
ATOM 1289 C CA . GLY A 1 217 ? -6.869 33.602 63.834 1.00 40.78 215 GLY A CA 1
ATOM 1290 C C . GLY A 1 217 ? -6.113 34.511 62.883 1.00 42.41 215 GLY A C 1
ATOM 1291 O O . GLY A 1 217 ? -4.915 34.729 63.049 1.00 42.01 215 GLY A O 1
ATOM 1292 N N . GLU A 1 218 ? -6.842 35.099 61.937 1.00 44.44 216 GLU A N 1
ATOM 1293 C CA . GLU A 1 218 ? -6.270 35.741 60.760 1.00 46.76 216 GLU A CA 1
ATOM 1294 C C . GLU A 1 218 ? -5.640 37.081 61.046 1.00 47.03 216 GLU A C 1
ATOM 1295 O O . GLU A 1 218 ? -4.758 37.496 60.309 1.00 47.33 216 GLU A O 1
ATOM 1301 N N . THR A 1 219 ? -6.080 37.758 62.106 1.00 47.01 217 THR A N 1
ATOM 1302 C CA . THR A 1 219 ? -5.477 39.028 62.464 1.00 46.99 217 THR A CA 1
ATOM 1303 C C . THR A 1 219 ? -4.206 38.832 63.265 1.00 46.59 217 THR A C 1
ATOM 1304 O O . THR A 1 219 ? -3.603 39.796 63.700 1.00 46.75 217 THR A O 1
ATOM 1308 N N . THR A 1 220 ? -3.769 37.592 63.409 1.00 46.66 218 THR A N 1
ATOM 1309 C CA . THR A 1 220 ? -2.649 37.270 64.309 1.00 46.08 218 THR A CA 1
ATOM 1310 C C . THR A 1 220 ? -1.539 36.454 63.652 1.00 44.09 218 THR A C 1
ATOM 1311 O O . THR A 1 220 ? -1.759 35.808 62.632 1.00 44.89 218 THR A O 1
ATOM 1315 N N . GLN A 1 221 ? -0.335 36.590 64.205 1.00 41.63 219 GLN A N 1
ATOM 1316 C CA . GLN A 1 221 ? 0.841 35.760 63.942 1.00 39.08 219 GLN A CA 1
ATOM 1317 C C . GLN A 1 221 ? 1.375 35.357 65.322 1.00 37.00 219 GLN A C 1
ATOM 1318 O O . GLN A 1 221 ? 1.670 36.219 66.146 1.00 36.20 219 GLN A O 1
ATOM 1324 N N . ILE A 1 222 ? 1.488 34.063 65.584 1.00 35.00 220 ILE A N 1
ATOM 1325 C CA . ILE A 1 222 ? 2.234 33.603 66.741 1.00 32.47 220 ILE A CA 1
ATOM 1326 C C . ILE A 1 222 ? 3.600 33.421 66.161 1.00 32.84 220 ILE A C 1
ATOM 1327 O O . ILE A 1 222 ? 3.882 32.390 65.479 1.00 33.70 220 ILE A O 1
ATOM 1332 N N . THR A 1 223 ? 4.459 34.418 66.364 1.00 31.19 221 THR A N 1
ATOM 1333 C CA . THR A 1 223 ? 5.787 34.372 65.771 1.00 29.91 221 THR A CA 1
ATOM 1334 C C . THR A 1 223 ? 6.808 33.509 66.535 1.00 30.22 221 THR A C 1
ATOM 1335 O O . THR A 1 223 ? 7.758 32.970 65.936 1.00 30.83 221 THR A O 1
ATOM 1339 N N . ASN A 1 224 ? 6.677 33.415 67.849 1.00 28.60 222 ASN A N 1
ATOM 1340 C CA . ASN A 1 224 ? 7.630 32.595 68.558 1.00 29.90 222 ASN A CA 1
ATOM 1341 C C . ASN A 1 224 ? 7.018 31.899 69.773 1.00 28.04 222 ASN A C 1
ATOM 1342 O O . ASN A 1 224 ? 6.108 32.423 70.413 1.00 26.05 222 ASN A O 1
ATOM 1347 N N . VAL A 1 225 ? 7.458 30.680 70.020 1.00 27.35 223 VAL A N 1
ATOM 1348 C CA . VAL A 1 225 ? 6.970 29.892 71.173 1.00 27.99 223 VAL A CA 1
ATOM 1349 C C . VAL A 1 225 ? 8.202 29.309 71.818 1.00 29.73 223 VAL A C 1
ATOM 1350 O O . VAL A 1 225 ? 8.923 28.573 71.181 1.00 31.36 223 VAL A O 1
ATOM 1354 N N . ASP A 1 226 ? 8.514 29.690 73.053 1.00 32.35 224 ASP A N 1
ATOM 1355 C CA . ASP A 1 226 ? 9.690 29.155 73.734 1.00 33.64 224 ASP A CA 1
ATOM 1356 C C . ASP A 1 226 ? 9.256 27.956 74.612 1.00 33.69 224 ASP A C 1
ATOM 1357 O O . ASP A 1 226 ? 8.339 28.047 75.401 1.00 33.52 224 ASP A O 1
ATOM 1362 N N . VAL A 1 227 ? 9.887 26.810 74.392 1.00 33.96 225 VAL A N 1
ATOM 1363 C CA . VAL A 1 227 ? 9.475 25.539 74.979 1.00 34.02 225 VAL A CA 1
ATOM 1364 C C . VAL A 1 227 ? 10.626 24.976 75.831 1.00 33.97 225 VAL A C 1
ATOM 1365 O O . VAL A 1 227 ? 11.754 24.994 75.410 1.00 34.00 225 VAL A O 1
ATOM 1369 N N . ARG A 1 228 ? 10.328 24.464 77.018 1.00 34.88 226 ARG A N 1
ATOM 1370 C CA . ARG A 1 228 ? 11.369 23.989 77.939 1.00 35.68 226 ARG A CA 1
ATOM 1371 C C . ARG A 1 228 ? 10.839 22.801 78.709 1.00 35.34 226 ARG A C 1
ATOM 1372 O O . ARG A 1 228 ? 9.639 22.666 78.841 1.00 35.21 226 ARG A O 1
ATOM 1380 N N . PRO A 1 229 ? 11.726 21.934 79.208 1.00 36.15 227 PRO A N 1
ATOM 1381 C CA . PRO A 1 229 ? 11.290 20.864 80.115 1.00 37.22 227 PRO A CA 1
ATOM 1382 C C . PRO A 1 229 ? 10.743 21.381 81.445 1.00 38.77 227 PRO A C 1
ATOM 1383 O O . PRO A 1 229 ? 11.056 22.481 81.874 1.00 37.90 227 PRO A O 1
ATOM 1387 N N . ARG A 1 230 ? 9.885 20.584 82.053 1.00 41.29 228 ARG A N 1
ATOM 1388 C CA . ARG A 1 230 ? 9.529 20.713 83.452 1.00 44.36 228 ARG A CA 1
ATOM 1389 C C . ARG A 1 230 ? 10.410 19.775 84.270 1.00 45.55 228 ARG A C 1
ATOM 1390 O O . ARG A 1 230 ? 10.599 20.013 85.485 1.00 49.27 228 ARG A O 1
ATOM 1398 N N . LYS B 1 6 ? -9.211 22.876 89.948 1.00 38.65 4 LYS B N 1
ATOM 1399 C CA . LYS B 1 6 ? -8.182 23.969 89.824 1.00 38.55 4 LYS B CA 1
ATOM 1400 C C . LYS B 1 6 ? -8.689 25.361 90.226 1.00 37.52 4 LYS B C 1
ATOM 1401 O O . LYS B 1 6 ? -9.869 25.644 90.166 1.00 37.35 4 LYS B O 1
ATOM 1407 N N . ILE B 1 7 ? -7.787 26.211 90.682 1.00 36.58 5 ILE B N 1
ATOM 1408 C CA . ILE B 1 7 ? -8.169 27.531 91.130 1.00 35.88 5 ILE B CA 1
ATOM 1409 C C . ILE B 1 7 ? -7.353 28.516 90.350 1.00 34.90 5 ILE B C 1
ATOM 1410 O O . ILE B 1 7 ? -6.157 28.348 90.222 1.00 35.31 5 ILE B O 1
ATOM 1415 N N . ALA B 1 8 ? -7.998 29.555 89.835 1.00 33.51 6 ALA B N 1
ATOM 1416 C CA . ALA B 1 8 ? -7.305 30.521 89.003 1.00 32.02 6 ALA B CA 1
ATOM 1417 C C . ALA B 1 8 ? -7.569 31.849 89.588 1.00 30.71 6 ALA B C 1
ATOM 1418 O O . ALA B 1 8 ? -8.676 32.108 90.051 1.00 29.87 6 ALA B O 1
ATOM 1420 N N . VAL B 1 9 ? -6.592 32.723 89.460 1.00 30.50 7 VAL B N 1
ATOM 1421 C CA . VAL B 1 9 ? -6.750 34.088 89.877 1.00 30.67 7 VAL B CA 1
ATOM 1422 C C . VAL B 1 9 ? -6.390 34.918 88.676 1.00 30.71 7 VAL B C 1
ATOM 1423 O O . VAL B 1 9 ? -5.308 34.770 88.111 1.00 31.52 7 VAL B O 1
ATOM 1427 N N . VAL B 1 10 ? -7.319 35.755 88.243 1.00 30.74 8 VAL B N 1
ATOM 1428 C CA . VAL B 1 10 ? -7.093 36.619 87.111 1.00 30.78 8 VAL B CA 1
ATOM 1429 C C . VAL B 1 10 ? -7.321 38.092 87.461 1.00 31.91 8 VAL B C 1
ATOM 1430 O O . VAL B 1 10 ? -8.397 38.490 87.911 1.00 32.67 8 VAL B O 1
ATOM 1434 N N . THR B 1 11 ? -6.339 38.924 87.222 1.00 32.60 9 THR B N 1
ATOM 1435 C CA . THR B 1 11 ? -6.540 40.348 87.395 1.00 33.58 9 THR B CA 1
ATOM 1436 C C . THR B 1 11 ? -6.912 40.973 86.049 1.00 35.30 9 THR B C 1
ATOM 1437 O O . THR B 1 11 ? -6.853 40.297 85.004 1.00 35.77 9 THR B O 1
ATOM 1441 N N . GLY B 1 12 ? -7.297 42.256 86.042 1.00 36.45 10 GLY B N 1
ATOM 1442 C CA . GLY B 1 12 ? -7.863 42.874 84.825 1.00 36.39 10 GLY B CA 1
ATOM 1443 C C . GLY B 1 12 ? -9.003 42.058 84.194 1.00 37.53 10 GLY B C 1
ATOM 1444 O O . GLY B 1 12 ? -9.168 42.074 82.958 1.00 37.77 10 GLY B O 1
ATOM 1445 N N . ALA B 1 13 ? -9.791 41.364 85.035 1.00 36.42 11 ALA B N 1
ATOM 1446 C CA . ALA B 1 13 ? -10.900 40.503 84.606 1.00 36.64 11 ALA B CA 1
ATOM 1447 C C . ALA B 1 13 ? -12.062 41.160 83.823 1.00 37.85 11 ALA B C 1
ATOM 1448 O O . ALA B 1 13 ? -12.858 40.419 83.234 1.00 37.30 11 ALA B O 1
ATOM 1450 N N . THR B 1 14 ? -12.208 42.501 83.854 1.00 38.39 12 THR B N 1
ATOM 1451 C CA . THR B 1 14 ? -13.313 43.139 83.135 1.00 38.83 12 THR B CA 1
ATOM 1452 C C . THR B 1 14 ? -12.783 43.855 81.896 1.00 39.56 12 THR B C 1
ATOM 1453 O O . THR B 1 14 ? -13.523 44.524 81.181 1.00 40.86 12 THR B O 1
ATOM 1457 N N . GLY B 1 15 ? -11.485 43.757 81.643 1.00 39.66 13 GLY B N 1
ATOM 1458 C CA . GLY B 1 15 ? -10.983 44.255 80.363 1.00 38.60 13 GLY B CA 1
ATOM 1459 C C . GLY B 1 15 ? -11.369 43.205 79.333 1.00 38.01 13 GLY B C 1
ATOM 1460 O O . GLY B 1 15 ? -11.836 42.111 79.708 1.00 37.17 13 GLY B O 1
ATOM 1461 N N . GLY B 1 16 ? -11.190 43.548 78.051 1.00 37.36 14 GLY B N 1
ATOM 1462 C CA . GLY B 1 16 ? -11.505 42.661 76.927 1.00 36.01 14 GLY B CA 1
ATOM 1463 C C . GLY B 1 16 ? -10.775 41.342 77.000 1.00 35.00 14 GLY B C 1
ATOM 1464 O O . GLY B 1 16 ? -11.372 40.256 76.823 1.00 34.92 14 GLY B O 1
ATOM 1465 N N . MET B 1 17 ? -9.487 41.437 77.314 1.00 34.55 15 MET B N 1
ATOM 1466 C CA . MET B 1 17 ? -8.627 40.265 77.502 1.00 34.80 15 MET B CA 1
ATOM 1467 C C . MET B 1 17 ? -9.136 39.450 78.667 1.00 33.59 15 MET B C 1
ATOM 1468 O O . MET B 1 17 ? -9.362 38.256 78.525 1.00 33.38 15 MET B O 1
ATOM 1473 N N . GLY B 1 18 ? -9.294 40.123 79.809 1.00 32.72 16 GLY B N 1
ATOM 1474 C CA . GLY B 1 18 ? -9.715 39.508 81.056 1.00 32.77 16 GLY B CA 1
ATOM 1475 C C . GLY B 1 18 ? -10.999 38.728 80.928 1.00 33.01 16 GLY B C 1
ATOM 1476 O O . GLY B 1 18 ? -11.087 37.584 81.383 1.00 32.52 16 GLY B O 1
ATOM 1477 N N . ILE B 1 19 ? -11.968 39.308 80.219 1.00 33.71 17 ILE B N 1
ATOM 1478 C CA . ILE B 1 19 ? -13.255 38.647 80.009 1.00 33.21 17 ILE B CA 1
ATOM 1479 C C . ILE B 1 19 ? -13.042 37.352 79.272 1.00 34.11 17 ILE B C 1
ATOM 1480 O O . ILE B 1 19 ? -13.531 36.290 79.713 1.00 34.43 17 ILE B O 1
ATOM 1485 N N . GLU B 1 20 ? -12.265 37.393 78.182 1.00 34.02 18 GLU B N 1
ATOM 1486 C CA . GLU B 1 20 ? -12.063 36.141 77.420 1.00 33.40 18 GLU B CA 1
ATOM 1487 C C . GLU B 1 20 ? -11.198 35.158 78.214 1.00 31.97 18 GLU B C 1
ATOM 1488 O O . GLU B 1 20 ? -11.365 33.950 78.113 1.00 32.99 18 GLU B O 1
ATOM 1494 N N . ILE B 1 21 ? -10.277 35.644 79.023 1.00 31.77 19 ILE B N 1
ATOM 1495 C CA . ILE B 1 21 ? -9.488 34.721 79.847 1.00 30.60 19 ILE B CA 1
ATOM 1496 C C . ILE B 1 21 ? -10.378 34.033 80.885 1.00 30.59 19 ILE B C 1
ATOM 1497 O O . ILE B 1 21 ? -10.321 32.829 81.039 1.00 31.31 19 ILE B O 1
ATOM 1502 N N . VAL B 1 22 ? -11.226 34.787 81.572 1.00 31.56 20 VAL B N 1
ATOM 1503 C CA . VAL B 1 22 ? -12.195 34.190 82.502 1.00 32.50 20 VAL B CA 1
ATOM 1504 C C . VAL B 1 22 ? -13.152 33.169 81.854 1.00 34.21 20 VAL B C 1
ATOM 1505 O O . VAL B 1 22 ? -13.429 32.092 82.439 1.00 34.62 20 VAL B O 1
ATOM 1509 N N . LYS B 1 23 ? -13.648 33.480 80.650 1.00 34.93 21 LYS B N 1
ATOM 1510 C CA . LYS B 1 23 ? -14.544 32.549 79.962 1.00 35.81 21 LYS B CA 1
ATOM 1511 C C . LYS B 1 23 ? -13.843 31.254 79.625 1.00 36.27 21 LYS B C 1
ATOM 1512 O O . LYS B 1 23 ? -14.464 30.185 79.679 1.00 37.69 21 LYS B O 1
ATOM 1518 N N . ASP B 1 24 ? -12.575 31.335 79.253 1.00 34.97 22 ASP B N 1
ATOM 1519 C CA . ASP B 1 24 ? -11.839 30.127 78.908 1.00 35.36 22 ASP B CA 1
ATOM 1520 C C . ASP B 1 24 ? -11.350 29.341 80.144 1.00 34.47 22 ASP B C 1
ATOM 1521 O O . ASP B 1 24 ? -11.512 28.092 80.222 1.00 33.63 22 ASP B O 1
ATOM 1526 N N . LEU B 1 25 ? -10.715 30.046 81.096 1.00 33.97 23 LEU B N 1
ATOM 1527 C CA . LEU B 1 25 ? -10.239 29.359 82.339 1.00 33.29 23 LEU B CA 1
ATOM 1528 C C . LEU B 1 25 ? -11.389 28.727 83.154 1.00 33.20 23 LEU B C 1
ATOM 1529 O O . LEU B 1 25 ? -11.191 27.689 83.776 1.00 32.52 23 LEU B O 1
ATOM 1534 N N . SER B 1 26 ? -12.588 29.328 83.116 1.00 32.75 24 SER B N 1
ATOM 1535 C CA . SER B 1 26 ? -13.713 28.744 83.816 1.00 33.99 24 SER B CA 1
ATOM 1536 C C . SER B 1 26 ? -14.117 27.369 83.282 1.00 34.53 24 SER B C 1
ATOM 1537 O O . SER B 1 26 ? -14.829 26.645 83.924 1.00 34.59 24 SER B O 1
ATOM 1540 N N . ARG B 1 27 ? -13.603 26.949 82.138 1.00 35.55 25 ARG B N 1
ATOM 1541 C CA . ARG B 1 27 ? -13.873 25.578 81.736 1.00 36.03 25 ARG B CA 1
ATOM 1542 C C . ARG B 1 27 ? -13.366 24.541 82.742 1.00 36.03 25 ARG B C 1
ATOM 1543 O O . ARG B 1 27 ? -13.969 23.471 82.872 1.00 34.86 25 ARG B O 1
ATOM 1551 N N . ASP B 1 28 ? -12.238 24.816 83.411 1.00 36.46 26 ASP B N 1
ATOM 1552 C CA . ASP B 1 28 ? -11.640 23.785 84.303 1.00 37.07 26 ASP B CA 1
ATOM 1553 C C . ASP B 1 28 ? -11.118 24.312 85.636 1.00 37.12 26 ASP B C 1
ATOM 1554 O O . ASP B 1 28 ? -10.413 23.599 86.359 1.00 38.56 26 ASP B O 1
ATOM 1559 N N . HIS B 1 29 ? -11.404 25.562 85.935 1.00 36.68 27 HIS B N 1
ATOM 1560 C CA . HIS B 1 29 ? -10.895 26.199 87.122 1.00 36.85 27 HIS B CA 1
ATOM 1561 C C . HIS B 1 29 ? -12.078 26.852 87.786 1.00 37.19 27 HIS B C 1
ATOM 1562 O O . HIS B 1 29 ? -12.985 27.304 87.098 1.00 37.07 27 HIS B O 1
ATOM 1569 N N . ILE B 1 30 ? -12.068 26.939 89.112 1.00 37.21 28 ILE B N 1
ATOM 1570 C CA . ILE B 1 30 ? -12.817 27.984 89.749 1.00 37.79 28 ILE B CA 1
ATOM 1571 C C . ILE B 1 30 ? -11.983 29.255 89.495 1.00 36.31 28 ILE B C 1
ATOM 1572 O O . ILE B 1 30 ? -10.770 29.219 89.677 1.00 36.50 28 ILE B O 1
ATOM 1577 N N . VAL B 1 31 ? -12.605 30.345 89.046 1.00 34.85 29 VAL B N 1
ATOM 1578 C CA . VAL B 1 31 ? -11.854 31.561 88.705 1.00 34.43 29 VAL B CA 1
ATOM 1579 C C . VAL B 1 31 ? -12.159 32.718 89.623 1.00 35.55 29 VAL B C 1
ATOM 1580 O O . VAL B 1 31 ? -13.305 33.144 89.707 1.00 35.43 29 VAL B O 1
ATOM 1584 N N . TYR B 1 32 ? -11.134 33.233 90.302 1.00 36.27 30 TYR B N 1
ATOM 1585 C CA . TYR B 1 32 ? -11.299 34.438 91.088 1.00 36.72 30 TYR B CA 1
ATOM 1586 C C . TYR B 1 32 ? -11.007 35.541 90.140 1.00 36.57 30 TYR B C 1
ATOM 1587 O O . TYR B 1 32 ? -9.893 35.736 89.752 1.00 36.97 30 TYR B O 1
ATOM 1596 N N . ALA B 1 33 ? -12.024 36.268 89.751 1.00 37.63 31 ALA B N 1
ATOM 1597 C CA . ALA B 1 33 ? -11.847 37.288 88.772 1.00 38.55 31 ALA B CA 1
ATOM 1598 C C . ALA B 1 33 ? -11.779 38.657 89.441 1.00 39.40 31 ALA B C 1
ATOM 1599 O O . ALA B 1 33 ? -12.791 39.145 89.904 1.00 40.39 31 ALA B O 1
ATOM 1601 N N . LEU B 1 34 ? -10.600 39.274 89.508 1.00 40.83 32 LEU B N 1
ATOM 1602 C CA . LEU B 1 34 ? -10.485 40.641 90.032 1.00 41.70 32 LEU B CA 1
ATOM 1603 C C . LEU B 1 34 ? -10.582 41.652 88.925 1.00 42.55 32 LEU B C 1
ATOM 1604 O O . LEU B 1 34 ? -9.747 41.672 88.031 1.00 42.38 32 LEU B O 1
ATOM 1609 N N . GLY B 1 35 ? -11.555 42.542 89.008 1.00 43.99 33 GLY B N 1
ATOM 1610 C CA . GLY B 1 35 ? -11.589 43.657 88.085 1.00 46.37 33 GLY B CA 1
ATOM 1611 C C . GLY B 1 35 ? -12.205 44.920 88.642 1.00 48.34 33 GLY B C 1
ATOM 1612 O O . GLY B 1 35 ? -12.639 44.970 89.813 1.00 48.59 33 GLY B O 1
ATOM 1613 N N . ARG B 1 36 ? -12.273 45.930 87.774 1.00 50.13 34 ARG B N 1
ATOM 1614 C CA . ARG B 1 36 ? -12.867 47.239 88.084 1.00 51.84 34 ARG B CA 1
ATOM 1615 C C . ARG B 1 36 ? -14.421 47.337 87.830 1.00 53.13 34 ARG B C 1
ATOM 1616 O O . ARG B 1 36 ? -15.179 47.710 88.722 1.00 53.35 34 ARG B O 1
ATOM 1618 N N . ASN B 1 37 ? -14.880 46.954 86.631 1.00 54.06 35 ASN B N 1
ATOM 1619 C CA . ASN B 1 37 ? -16.279 47.152 86.181 1.00 54.41 35 ASN B CA 1
ATOM 1620 C C . ASN B 1 37 ? -17.320 46.180 86.787 1.00 54.45 35 ASN B C 1
ATOM 1621 O O . ASN B 1 37 ? -17.383 44.983 86.451 1.00 55.04 35 ASN B O 1
ATOM 1626 N N . PRO B 1 38 ? -18.190 46.718 87.643 1.00 54.33 36 PRO B N 1
ATOM 1627 C CA . PRO B 1 38 ? -19.208 45.937 88.389 1.00 53.52 36 PRO B CA 1
ATOM 1628 C C . PRO B 1 38 ? -20.225 45.215 87.501 1.00 52.53 36 PRO B C 1
ATOM 1629 O O . PRO B 1 38 ? -20.719 44.150 87.862 1.00 51.80 36 PRO B O 1
ATOM 1633 N N . GLU B 1 39 ? -20.553 45.794 86.356 1.00 51.57 37 GLU B N 1
ATOM 1634 C CA . GLU B 1 39 ? -21.520 45.168 85.482 1.00 51.09 37 GLU B CA 1
ATOM 1635 C C . GLU B 1 39 ? -20.897 43.945 84.794 1.00 50.92 37 GLU B C 1
ATOM 1636 O O . GLU B 1 39 ? -21.527 42.864 84.731 1.00 50.83 37 GLU B O 1
ATOM 1638 N N . HIS B 1 40 ? -19.659 44.082 84.306 1.00 50.31 38 HIS B N 1
ATOM 1639 C CA . HIS B 1 40 ? -18.995 42.921 83.723 1.00 49.88 38 HIS B CA 1
ATOM 1640 C C . HIS B 1 40 ? -18.757 41.871 84.786 1.00 49.14 38 HIS B C 1
ATOM 1641 O O . HIS B 1 40 ? -18.746 40.654 84.482 1.00 48.68 38 HIS B O 1
ATOM 1648 N N . LEU B 1 41 ? -18.624 42.341 86.034 1.00 48.20 39 LEU B N 1
ATOM 1649 C CA . LEU B 1 41 ? -18.330 41.447 87.159 1.00 47.63 39 LEU B CA 1
ATOM 1650 C C . LEU B 1 41 ? -19.562 40.602 87.446 1.00 46.84 39 LEU B C 1
ATOM 1651 O O . LEU B 1 41 ? -19.485 39.380 87.677 1.00 46.76 39 LEU B O 1
ATOM 1656 N N . ALA B 1 42 ? -20.704 41.272 87.390 1.00 45.95 40 ALA B N 1
ATOM 1657 C CA . ALA B 1 42 ? -21.998 40.639 87.526 1.00 45.43 40 ALA B CA 1
ATOM 1658 C C . ALA B 1 42 ? -22.190 39.620 86.384 1.00 45.08 40 ALA B C 1
ATOM 1659 O O . ALA B 1 42 ? -22.549 38.450 86.614 1.00 44.81 40 ALA B O 1
ATOM 1661 N N . ALA B 1 43 ? -21.908 40.069 85.163 1.00 43.79 41 ALA B N 1
ATOM 1662 C CA . ALA B 1 43 ? -21.976 39.189 84.019 1.00 43.28 41 ALA B CA 1
ATOM 1663 C C . ALA B 1 43 ? -21.098 37.982 84.275 1.00 42.64 41 ALA B C 1
ATOM 1664 O O . ALA B 1 43 ? -21.546 36.858 84.150 1.00 42.55 41 ALA B O 1
ATOM 1666 N N . LEU B 1 44 ? -19.846 38.209 84.669 1.00 42.43 42 LEU B N 1
ATOM 1667 C CA . LEU B 1 44 ? -18.908 37.082 84.809 1.00 41.64 42 LEU B CA 1
ATOM 1668 C C . LEU B 1 44 ? -19.358 36.106 85.884 1.00 41.52 42 LEU B C 1
ATOM 1669 O O . LEU B 1 44 ? -19.137 34.877 85.762 1.00 41.98 42 LEU B O 1
ATOM 1674 N N . ALA B 1 45 ? -20.015 36.646 86.905 1.00 40.75 43 ALA B N 1
ATOM 1675 C CA . ALA B 1 45 ? -20.503 35.843 88.024 1.00 41.53 43 ALA B CA 1
ATOM 1676 C C . ALA B 1 45 ? -21.584 34.838 87.634 1.00 41.56 43 ALA B C 1
ATOM 1677 O O . ALA B 1 45 ? -21.820 33.874 88.375 1.00 41.84 43 ALA B O 1
ATOM 1679 N N . GLU B 1 46 ? -22.242 35.052 86.493 1.00 40.76 44 GLU B N 1
ATOM 1680 C CA . GLU B 1 46 ? -23.200 34.064 86.003 1.00 39.87 44 GLU B CA 1
ATOM 1681 C C . GLU B 1 46 ? -22.464 32.864 85.387 1.00 40.31 44 GLU B C 1
ATOM 1682 O O . GLU B 1 46 ? -23.098 31.850 85.006 1.00 39.18 44 GLU B O 1
ATOM 1684 N N . ILE B 1 47 ? -21.129 32.949 85.288 1.00 39.41 45 ILE B N 1
ATOM 1685 C CA . ILE B 1 47 ? -20.383 31.766 84.826 1.00 39.42 45 ILE B CA 1
ATOM 1686 C C . ILE B 1 47 ? -20.124 30.766 85.991 1.00 39.58 45 ILE B C 1
ATOM 1687 O O . ILE B 1 47 ? -19.523 31.094 86.995 1.00 38.38 45 ILE B O 1
ATOM 1692 N N . GLU B 1 48 ? -20.564 29.528 85.840 1.00 40.72 46 GLU B N 1
ATOM 1693 C CA . GLU B 1 48 ? -20.419 28.581 86.933 1.00 41.94 46 GLU B CA 1
ATOM 1694 C C . GLU B 1 48 ? -18.986 28.579 87.475 1.00 42.77 46 GLU B C 1
ATOM 1695 O O . GLU B 1 48 ? -18.021 28.362 86.733 1.00 43.26 46 GLU B O 1
ATOM 1697 N N . GLY B 1 49 ? -18.848 28.836 88.775 1.00 43.43 47 GLY B N 1
ATOM 1698 C CA . GLY B 1 49 ? -17.529 28.835 89.420 1.00 43.36 47 GLY B CA 1
ATOM 1699 C C . GLY B 1 49 ? -16.849 30.205 89.496 1.00 43.92 47 GLY B C 1
ATOM 1700 O O . GLY B 1 49 ? -15.785 30.339 90.127 1.00 45.64 47 GLY B O 1
ATOM 1701 N N . VAL B 1 50 ? -17.425 31.235 88.881 1.00 43.10 48 VAL B N 1
ATOM 1702 C CA . VAL B 1 50 ? -16.708 32.489 88.823 1.00 42.05 48 VAL B CA 1
ATOM 1703 C C . VAL B 1 50 ? -16.970 33.339 90.014 1.00 43.42 48 VAL B C 1
ATOM 1704 O O . VAL B 1 50 ? -18.120 33.764 90.283 1.00 44.80 48 VAL B O 1
ATOM 1708 N N . GLU B 1 51 ? -15.879 33.635 90.704 1.00 42.98 49 GLU B N 1
ATOM 1709 C CA . GLU B 1 51 ? -15.902 34.481 91.885 1.00 42.83 49 GLU B CA 1
ATOM 1710 C C . GLU B 1 51 ? -15.458 35.931 91.633 1.00 42.91 49 GLU B C 1
ATOM 1711 O O . GLU B 1 51 ? -14.273 36.214 91.613 1.00 43.77 49 GLU B O 1
ATOM 1713 N N . PRO B 1 52 ? -16.415 36.867 91.499 1.00 42.89 50 PRO B N 1
ATOM 1714 C CA . PRO B 1 52 ? -16.058 38.234 91.194 1.00 43.05 50 PRO B CA 1
ATOM 1715 C C . PRO B 1 52 ? -15.532 38.980 92.400 1.00 43.77 50 PRO B C 1
ATOM 1716 O O . PRO B 1 52 ? -16.097 38.915 93.458 1.00 44.63 50 PRO B O 1
ATOM 1720 N N . ILE B 1 53 ? -14.474 39.735 92.218 1.00 44.32 51 ILE B N 1
ATOM 1721 C CA . ILE B 1 53 ? -13.925 40.534 93.278 1.00 44.30 51 ILE B CA 1
ATOM 1722 C C . ILE B 1 53 ? -13.783 41.935 92.732 1.00 45.66 51 ILE B C 1
ATOM 1723 O O . ILE B 1 53 ? -12.900 42.174 91.914 1.00 45.93 51 ILE B O 1
ATOM 1728 N N . GLU B 1 54 ? -14.671 42.857 93.105 1.00 47.12 52 GLU B N 1
ATOM 1729 C CA . GLU B 1 54 ? -14.468 44.244 92.680 1.00 49.11 52 GLU B CA 1
ATOM 1730 C C . GLU B 1 54 ? -13.246 44.737 93.403 1.00 49.56 52 GLU B C 1
ATOM 1731 O O . GLU B 1 54 ? -13.131 44.517 94.611 1.00 50.21 52 GLU B O 1
ATOM 1737 N N . SER B 1 55 ? -12.312 45.358 92.695 1.00 49.97 53 SER B N 1
ATOM 1738 C CA . SER B 1 55 ? -11.059 45.701 93.354 1.00 50.60 53 SER B CA 1
ATOM 1739 C C . SER B 1 55 ? -10.340 46.874 92.722 1.00 50.24 53 SER B C 1
ATOM 1740 O O . SER B 1 55 ? -10.284 46.994 91.509 1.00 50.60 53 SER B O 1
ATOM 1743 N N . ASP B 1 56 ? -9.833 47.753 93.574 1.00 49.39 54 ASP B N 1
ATOM 1744 C CA . ASP B 1 56 ? -8.853 48.737 93.196 1.00 49.04 54 ASP B CA 1
ATOM 1745 C C . ASP B 1 56 ? -7.523 48.047 93.499 1.00 47.88 54 ASP B C 1
ATOM 1746 O O . ASP B 1 56 ? -7.089 48.011 94.681 1.00 48.42 54 ASP B O 1
ATOM 1751 N N . ILE B 1 57 ? -6.899 47.476 92.470 1.00 45.49 55 ILE B N 1
ATOM 1752 C CA . ILE B 1 57 ? -5.811 46.535 92.676 1.00 43.91 55 ILE B CA 1
ATOM 1753 C C . ILE B 1 57 ? -4.504 47.120 93.255 1.00 43.27 55 ILE B C 1
ATOM 1754 O O . ILE B 1 57 ? -3.854 46.487 94.089 1.00 43.00 55 ILE B O 1
ATOM 1759 N N . VAL B 1 58 ? -4.093 48.290 92.796 1.00 41.69 56 VAL B N 1
ATOM 1760 C CA . VAL B 1 58 ? -2.931 48.904 93.385 1.00 42.10 56 VAL B CA 1
ATOM 1761 C C . VAL B 1 58 ? -3.094 49.028 94.928 1.00 43.03 56 VAL B C 1
ATOM 1762 O O . VAL B 1 58 ? -2.229 48.630 95.694 1.00 42.20 56 VAL B O 1
ATOM 1766 N N . LYS B 1 59 ? -4.238 49.563 95.356 1.00 43.53 57 LYS B N 1
ATOM 1767 C CA . LYS B 1 59 ? -4.416 49.997 96.704 1.00 44.07 57 LYS B CA 1
ATOM 1768 C C . LYS B 1 59 ? -4.456 48.740 97.540 1.00 43.95 57 LYS B C 1
ATOM 1769 O O . LYS B 1 59 ? -3.726 48.598 98.507 1.00 44.52 57 LYS B O 1
ATOM 1771 N N . GLU B 1 60 ? -5.288 47.791 97.152 1.00 44.70 58 GLU B N 1
ATOM 1772 C CA . GLU B 1 60 ? -5.398 46.569 97.910 1.00 45.38 58 GLU B CA 1
ATOM 1773 C C . GLU B 1 60 ? -4.075 45.804 98.017 1.00 45.32 58 GLU B C 1
ATOM 1774 O O . GLU B 1 60 ? -3.716 45.296 99.101 1.00 45.14 58 GLU B O 1
ATOM 1780 N N . VAL B 1 61 ? -3.338 45.734 96.904 1.00 44.87 59 VAL B N 1
ATOM 1781 C CA . VAL B 1 61 ? -2.173 44.869 96.843 1.00 44.81 59 VAL B CA 1
ATOM 1782 C C . VAL B 1 61 ? -0.971 45.566 97.443 1.00 44.91 59 VAL B C 1
ATOM 1783 O O . VAL B 1 61 ? -0.205 44.946 98.179 1.00 45.25 59 VAL B O 1
ATOM 1787 N N . LEU B 1 62 ? -0.771 46.827 97.085 1.00 44.57 60 LEU B N 1
ATOM 1788 C CA . LEU B 1 62 ? 0.401 47.557 97.571 1.00 45.17 60 LEU B CA 1
ATOM 1789 C C . LEU B 1 62 ? 0.235 48.058 99.035 1.00 46.42 60 LEU B C 1
ATOM 1790 O O . LEU B 1 62 ? 1.077 47.763 99.876 1.00 46.83 60 LEU B O 1
ATOM 1795 N N . GLU B 1 63 ? -0.856 48.775 99.339 1.00 47.48 61 GLU B N 1
ATOM 1796 C CA . GLU B 1 63 ? -1.039 49.401 100.673 1.00 48.59 61 GLU B CA 1
ATOM 1797 C C . GLU B 1 63 ? -1.708 48.479 101.668 1.00 49.16 61 GLU B C 1
ATOM 1798 O O . GLU B 1 63 ? -1.143 48.194 102.721 1.00 49.67 61 GLU B O 1
ATOM 1804 N N . GLU B 1 64 ? -2.878 47.959 101.343 1.00 49.75 62 GLU B N 1
ATOM 1805 C CA . GLU B 1 64 ? -3.537 47.068 102.302 1.00 51.21 62 GLU B CA 1
ATOM 1806 C C . GLU B 1 64 ? -2.906 45.682 102.557 1.00 51.19 62 GLU B C 1
ATOM 1807 O O . GLU B 1 64 ? -3.370 44.928 103.447 1.00 50.89 62 GLU B O 1
ATOM 1813 N N . GLY B 1 65 ? -1.846 45.353 101.808 1.00 51.64 63 GLY B N 1
ATOM 1814 C CA . GLY B 1 65 ? -1.174 44.039 101.934 1.00 52.15 63 GLY B CA 1
ATOM 1815 C C . GLY B 1 65 ? -1.957 42.813 101.460 1.00 52.79 63 GLY B C 1
ATOM 1816 O O . GLY B 1 65 ? -1.620 41.676 101.774 1.00 53.12 63 GLY B O 1
ATOM 1817 N N . GLY B 1 66 ? -3.020 43.010 100.692 1.00 53.18 64 GLY B N 1
ATOM 1818 C CA . GLY B 1 66 ? -3.671 41.843 100.119 1.00 53.78 64 GLY B CA 1
ATOM 1819 C C . GLY B 1 66 ? -5.126 41.982 99.724 1.00 53.79 64 GLY B C 1
ATOM 1820 O O . GLY B 1 66 ? -5.877 42.786 100.265 1.00 54.03 64 GLY B O 1
ATOM 1821 N N . VAL B 1 67 ? -5.531 41.142 98.790 1.00 53.61 65 VAL B N 1
ATOM 1822 C CA . VAL B 1 67 ? -6.908 41.125 98.378 1.00 53.25 65 VAL B CA 1
ATOM 1823 C C . VAL B 1 67 ? -7.677 40.164 99.285 1.00 54.09 65 VAL B C 1
ATOM 1824 O O . VAL B 1 67 ? -7.311 38.979 99.456 1.00 53.88 65 VAL B O 1
ATOM 1828 N N . ASP B 1 68 ? -8.698 40.723 99.921 1.00 54.58 66 ASP B N 1
ATOM 1829 C CA . ASP B 1 68 ? -9.365 40.053 100.998 1.00 55.08 66 ASP B CA 1
ATOM 1830 C C . ASP B 1 68 ? -9.891 38.684 100.602 1.00 55.08 66 ASP B C 1
ATOM 1831 O O . ASP B 1 68 ? -9.672 37.700 101.313 1.00 54.73 66 ASP B O 1
ATOM 1836 N N . LYS B 1 69 ? -10.580 38.604 99.463 1.00 54.89 67 LYS B N 1
ATOM 1837 C CA . LYS B 1 69 ? -11.239 37.353 99.090 1.00 54.45 67 LYS B CA 1
ATOM 1838 C C . LYS B 1 69 ? -10.258 36.302 98.570 1.00 53.93 67 LYS B C 1
ATOM 1839 O O . LYS B 1 69 ? -10.645 35.179 98.283 1.00 53.96 67 LYS B O 1
ATOM 1845 N N . LEU B 1 70 ? -8.974 36.659 98.532 1.00 53.29 68 LEU B N 1
ATOM 1846 C CA . LEU B 1 70 ? -7.906 35.748 98.115 1.00 52.73 68 LEU B CA 1
ATOM 1847 C C . LEU B 1 70 ? -7.111 35.167 99.298 1.00 53.92 68 LEU B C 1
ATOM 1848 O O . LEU B 1 70 ? -6.199 34.342 99.105 1.00 53.50 68 LEU B O 1
ATOM 1853 N N . LYS B 1 71 ? -7.439 35.582 100.527 1.00 54.85 69 LYS B N 1
ATOM 1854 C CA . LYS B 1 71 ? -6.565 35.253 101.675 1.00 55.66 69 LYS B CA 1
ATOM 1855 C C . LYS B 1 71 ? -6.673 33.833 102.240 1.00 55.88 69 LYS B C 1
ATOM 1856 O O . LYS B 1 71 ? -5.691 33.301 102.728 1.00 55.82 69 LYS B O 1
ATOM 1862 N N . ASN B 1 72 ? -7.832 33.191 102.150 1.00 56.52 70 ASN B N 1
ATOM 1863 C CA . ASN B 1 72 ? -7.944 31.805 102.652 1.00 57.66 70 ASN B CA 1
ATOM 1864 C C . ASN B 1 72 ? -7.719 30.716 101.587 1.00 57.77 70 ASN B C 1
ATOM 1865 O O . ASN B 1 72 ? -8.182 29.586 101.762 1.00 57.64 70 ASN B O 1
ATOM 1870 N N . LEU B 1 73 ? -7.057 31.052 100.475 1.00 57.92 71 LEU B N 1
ATOM 1871 C CA . LEU B 1 73 ? -6.780 30.054 99.428 1.00 57.45 71 LEU B CA 1
ATOM 1872 C C . LEU B 1 73 ? -5.457 29.357 99.709 1.00 57.43 71 LEU B C 1
ATOM 1873 O O . LEU B 1 73 ? -4.414 30.005 99.787 1.00 56.32 71 LEU B O 1
ATOM 1878 N N . ASP B 1 74 ? -5.491 28.034 99.825 1.00 57.90 72 ASP B N 1
ATOM 1879 C CA . ASP B 1 74 ? -4.236 27.289 99.977 1.00 58.50 72 ASP B CA 1
ATOM 1880 C C . ASP B 1 74 ? -3.727 26.689 98.655 1.00 57.28 72 ASP B C 1
ATOM 1881 O O . ASP B 1 74 ? -2.631 26.129 98.598 1.00 57.82 72 ASP B O 1
ATOM 1886 N N . HIS B 1 75 ? -4.506 26.812 97.590 1.00 55.45 73 HIS B N 1
ATOM 1887 C CA . HIS B 1 75 ? -4.009 26.398 96.286 1.00 53.25 73 HIS B CA 1
ATOM 1888 C C . HIS B 1 75 ? -4.314 27.475 95.270 1.00 50.48 73 HIS B C 1
ATOM 1889 O O . HIS B 1 75 ? -5.435 27.973 95.210 1.00 50.48 73 HIS B O 1
ATOM 1896 N N . VAL B 1 76 ? -3.309 27.877 94.509 1.00 46.83 74 VAL B N 1
ATOM 1897 C CA . VAL B 1 76 ? -3.571 28.596 93.286 1.00 43.36 74 VAL B CA 1
ATOM 1898 C C . VAL B 1 76 ? -2.810 27.911 92.176 1.00 42.29 74 VAL B C 1
ATOM 1899 O O . VAL B 1 76 ? -1.573 27.870 92.219 1.00 42.59 74 VAL B O 1
ATOM 1903 N N . ASP B 1 77 ? -3.520 27.351 91.197 1.00 40.04 75 ASP B N 1
ATOM 1904 C CA . ASP B 1 77 ? -2.846 26.651 90.105 1.00 38.61 75 ASP B CA 1
ATOM 1905 C C . ASP B 1 77 ? -2.411 27.548 88.965 1.00 38.09 75 ASP B C 1
ATOM 1906 O O . ASP B 1 77 ? -1.463 27.233 88.269 1.00 37.35 75 ASP B O 1
ATOM 1911 N N . THR B 1 78 ? -3.130 28.647 88.767 1.00 36.58 76 THR B N 1
ATOM 1912 C CA . THR B 1 78 ? -2.861 29.549 87.665 1.00 35.18 76 THR B CA 1
ATOM 1913 C C . THR B 1 78 ? -3.110 30.977 88.141 1.00 33.66 76 THR B C 1
ATOM 1914 O O . THR B 1 78 ? -4.198 31.283 88.588 1.00 33.65 76 THR B O 1
ATOM 1918 N N . LEU B 1 79 ? -2.120 31.849 88.064 1.00 32.20 77 LEU B N 1
ATOM 1919 C CA . LEU B 1 79 ? -2.348 33.250 88.316 1.00 31.09 77 LEU B CA 1
ATOM 1920 C C . LEU B 1 79 ? -1.988 34.013 87.045 1.00 31.33 77 LEU B C 1
ATOM 1921 O O . LEU B 1 79 ? -0.871 33.907 86.556 1.00 29.90 77 LEU B O 1
ATOM 1926 N N . VAL B 1 80 ? -2.932 34.777 86.516 1.00 31.26 78 VAL B N 1
ATOM 1927 C CA . VAL B 1 80 ? -2.720 35.519 85.288 1.00 31.39 78 VAL B CA 1
ATOM 1928 C C . VAL B 1 80 ? -2.808 37.024 85.573 1.00 32.55 78 VAL B C 1
ATOM 1929 O O . VAL B 1 80 ? -3.813 37.491 86.047 1.00 31.60 78 VAL B O 1
ATOM 1933 N N . HIS B 1 81 ? -1.741 37.767 85.298 1.00 34.08 79 HIS B N 1
ATOM 1934 C CA . HIS B 1 81 ? -1.708 39.194 85.538 1.00 36.06 79 HIS B CA 1
ATOM 1935 C C . HIS B 1 81 ? -2.091 39.882 84.236 1.00 37.79 79 HIS B C 1
ATOM 1936 O O . HIS B 1 81 ? -1.303 39.926 83.292 1.00 38.31 79 HIS B O 1
ATOM 1943 N N . ALA B 1 82 ? -3.317 40.365 84.147 1.00 39.32 80 ALA B N 1
ATOM 1944 C CA . ALA B 1 82 ? -3.799 40.935 82.895 1.00 41.05 80 ALA B CA 1
ATOM 1945 C C . ALA B 1 82 ? -4.305 42.349 83.158 1.00 42.22 80 ALA B C 1
ATOM 1946 O O . ALA B 1 82 ? -4.755 43.061 82.261 1.00 42.63 80 ALA B O 1
ATOM 1948 N N . ALA B 1 83 ? -4.251 42.747 84.421 1.00 43.85 81 ALA B N 1
ATOM 1949 C CA . ALA B 1 83 ? -4.553 44.126 84.781 1.00 44.68 81 ALA B CA 1
ATOM 1950 C C . ALA B 1 83 ? -3.601 45.082 84.055 1.00 44.64 81 ALA B C 1
ATOM 1951 O O . ALA B 1 83 ? -4.038 46.129 83.569 1.00 46.47 81 ALA B O 1
ATOM 1953 N N . SER B 1 95 ? 3.327 63.497 84.214 1.00 51.63 93 SER B N 1
ATOM 1954 C CA . SER B 1 95 ? 4.138 62.436 83.617 1.00 51.92 93 SER B CA 1
ATOM 1955 C C . SER B 1 95 ? 4.827 61.606 84.724 1.00 51.78 93 SER B C 1
ATOM 1956 O O . SER B 1 95 ? 4.947 60.393 84.598 1.00 51.96 93 SER B O 1
ATOM 1959 N N . VAL B 1 96 ? 5.269 62.260 85.799 1.00 50.85 94 VAL B N 1
ATOM 1960 C CA . VAL B 1 96 ? 5.818 61.552 86.933 1.00 50.52 94 VAL B CA 1
ATOM 1961 C C . VAL B 1 96 ? 4.725 60.692 87.563 1.00 51.68 94 VAL B C 1
ATOM 1962 O O . VAL B 1 96 ? 4.976 59.582 88.091 1.00 51.71 94 VAL B O 1
ATOM 1966 N N . ALA B 1 97 ? 3.507 61.227 87.503 1.00 51.46 95 ALA B N 1
ATOM 1967 C CA . ALA B 1 97 ? 2.358 60.552 88.047 1.00 51.24 95 ALA B CA 1
ATOM 1968 C C . ALA B 1 97 ? 2.017 59.399 87.108 1.00 50.97 95 ALA B C 1
ATOM 1969 O O . ALA B 1 97 ? 1.673 58.316 87.565 1.00 50.78 95 ALA B O 1
ATOM 1971 N N . GLU B 1 98 ? 2.123 59.637 85.801 1.00 50.26 96 GLU B N 1
ATOM 1972 C CA . GLU B 1 98 ? 1.970 58.557 84.844 1.00 50.27 96 GLU B CA 1
ATOM 1973 C C . GLU B 1 98 ? 2.983 57.393 85.019 1.00 49.61 96 GLU B C 1
ATOM 1974 O O . GLU B 1 98 ? 2.616 56.207 84.977 1.00 49.31 96 GLU B O 1
ATOM 1980 N N . TRP B 1 99 ? 4.255 57.734 85.184 1.00 48.97 97 TRP B N 1
ATOM 1981 C CA . TRP B 1 99 ? 5.246 56.751 85.523 1.00 48.76 97 TRP B CA 1
ATOM 1982 C C . TRP B 1 99 ? 4.818 55.994 86.765 1.00 49.66 97 TRP B C 1
ATOM 1983 O O . TRP B 1 99 ? 4.996 54.778 86.844 1.00 49.32 97 TRP B O 1
ATOM 1994 N N . HIS B 1 100 ? 4.275 56.695 87.758 1.00 50.42 98 HIS B N 1
ATOM 1995 C CA . HIS B 1 100 ? 3.932 55.982 88.976 1.00 51.44 98 HIS B CA 1
ATOM 1996 C C . HIS B 1 100 ? 2.745 55.054 88.738 1.00 51.84 98 HIS B C 1
ATOM 1997 O O . HIS B 1 100 ? 2.665 53.965 89.334 1.00 52.22 98 HIS B O 1
ATOM 2004 N N . ALA B 1 101 ? 1.832 55.480 87.874 1.00 51.52 99 ALA B N 1
ATOM 2005 C CA . ALA B 1 101 ? 0.637 54.703 87.607 1.00 51.81 99 ALA B CA 1
ATOM 2006 C C . ALA B 1 101 ? 1.022 53.464 86.837 1.00 51.89 99 ALA B C 1
ATOM 2007 O O . ALA B 1 101 ? 0.647 52.364 87.223 1.00 52.83 99 ALA B O 1
ATOM 2009 N N . HIS B 1 102 ? 1.755 53.635 85.743 1.00 51.61 100 HIS B N 1
ATOM 2010 C CA . HIS B 1 102 ? 2.169 52.494 84.950 1.00 51.62 100 HIS B CA 1
ATOM 2011 C C . HIS B 1 102 ? 3.015 51.499 85.734 1.00 50.93 100 HIS B C 1
ATOM 2012 O O . HIS B 1 102 ? 2.682 50.308 85.801 1.00 50.43 100 HIS B O 1
ATOM 2019 N N . LEU B 1 103 ? 4.097 51.986 86.337 1.00 49.86 101 LEU B N 1
ATOM 2020 C CA . LEU B 1 103 ? 4.991 51.099 87.038 1.00 49.33 101 LEU B CA 1
ATOM 2021 C C . LEU B 1 103 ? 4.324 50.422 88.230 1.00 49.22 101 LEU B C 1
ATOM 2022 O O . LEU B 1 103 ? 4.617 49.258 88.532 1.00 49.59 101 LEU B O 1
ATOM 2027 N N . ASP B 1 104 ? 3.439 51.134 88.922 1.00 48.44 102 ASP B N 1
ATOM 2028 C CA . ASP B 1 104 ? 2.768 50.554 90.084 1.00 48.08 102 ASP B CA 1
ATOM 2029 C C . ASP B 1 104 ? 1.892 49.359 89.661 1.00 46.83 102 ASP B C 1
ATOM 2030 O O . ASP B 1 104 ? 1.869 48.296 90.295 1.00 45.53 102 ASP B O 1
ATOM 2035 N N . LEU B 1 105 ? 1.127 49.599 88.600 1.00 46.30 103 LEU B N 1
ATOM 2036 C CA . LEU B 1 105 ? 0.167 48.636 88.055 1.00 45.33 103 LEU B CA 1
ATOM 2037 C C . LEU B 1 105 ? 0.775 47.554 87.124 1.00 44.82 103 LEU B C 1
ATOM 2038 O O . LEU B 1 105 ? 0.385 46.400 87.185 1.00 45.39 103 LEU B O 1
ATOM 2043 N N . ASN B 1 106 ? 1.732 47.924 86.286 1.00 43.72 104 ASN B N 1
ATOM 2044 C CA . ASN B 1 106 ? 2.374 46.959 85.402 1.00 43.64 104 ASN B CA 1
ATOM 2045 C C . ASN B 1 106 ? 3.450 46.059 86.009 1.00 42.72 104 ASN B C 1
ATOM 2046 O O . ASN B 1 106 ? 3.731 44.995 85.457 1.00 41.67 104 ASN B O 1
ATOM 2051 N N . VAL B 1 107 ? 4.017 46.444 87.155 1.00 42.02 105 VAL B N 1
ATOM 2052 C CA . VAL B 1 107 ? 5.209 45.748 87.651 1.00 41.27 105 VAL B CA 1
ATOM 2053 C C . VAL B 1 107 ? 5.145 45.361 89.118 1.00 41.70 105 VAL B C 1
ATOM 2054 O O . VAL B 1 107 ? 5.396 44.190 89.512 1.00 42.06 105 VAL B O 1
ATOM 2058 N N . ILE B 1 108 ? 4.810 46.341 89.954 1.00 41.31 106 ILE B N 1
ATOM 2059 C CA . ILE B 1 108 ? 4.963 46.134 91.357 1.00 39.96 106 ILE B CA 1
ATOM 2060 C C . ILE B 1 108 ? 3.800 45.295 91.800 1.00 39.38 106 ILE B C 1
ATOM 2061 O O . ILE B 1 108 ? 3.961 44.329 92.581 1.00 38.36 106 ILE B O 1
ATOM 2066 N N . VAL B 1 109 ? 2.628 45.635 91.267 1.00 38.73 107 VAL B N 1
ATOM 2067 C CA . VAL B 1 109 ? 1.444 44.860 91.595 1.00 38.62 107 VAL B CA 1
ATOM 2068 C C . VAL B 1 109 ? 1.649 43.378 91.208 1.00 38.65 107 VAL B C 1
ATOM 2069 O O . VAL B 1 109 ? 1.422 42.501 92.056 1.00 39.22 107 VAL B O 1
ATOM 2073 N N . PRO B 1 110 ? 2.114 43.097 89.962 1.00 37.74 108 PRO B N 1
ATOM 2074 C CA . PRO B 1 110 ? 2.360 41.682 89.669 1.00 37.22 108 PRO B CA 1
ATOM 2075 C C . PRO B 1 110 ? 3.428 41.071 90.579 1.00 36.57 108 PRO B C 1
ATOM 2076 O O . PRO B 1 110 ? 3.244 39.944 91.082 1.00 36.54 108 PRO B O 1
ATOM 2080 N N . ALA B 1 111 ? 4.526 41.776 90.814 1.00 36.49 109 ALA B N 1
ATOM 2081 C CA . ALA B 1 111 ? 5.549 41.256 91.771 1.00 36.50 109 ALA B CA 1
ATOM 2082 C C . ALA B 1 111 ? 4.946 40.949 93.137 1.00 36.70 109 ALA B C 1
ATOM 2083 O O . ALA B 1 111 ? 5.097 39.835 93.666 1.00 36.19 109 ALA B O 1
ATOM 2085 N N . GLU B 1 112 ? 4.210 41.920 93.669 1.00 37.77 110 GLU B N 1
ATOM 2086 C CA . GLU B 1 112 ? 3.736 41.872 95.037 1.00 38.85 110 GLU B CA 1
ATOM 2087 C C . GLU B 1 112 ? 2.567 40.912 95.162 1.00 39.44 110 GLU B C 1
ATOM 2088 O O . GLU B 1 112 ? 2.483 40.108 96.156 1.00 39.34 110 GLU B O 1
ATOM 2094 N N . LEU B 1 113 ? 1.691 40.921 94.143 1.00 38.56 111 LEU B N 1
ATOM 2095 C CA . LEU B 1 113 ? 0.596 39.969 94.165 1.00 38.44 111 LEU B CA 1
ATOM 2096 C C . LEU B 1 113 ? 1.134 38.532 94.027 1.00 39.01 111 LEU B C 1
ATOM 2097 O O . LEU B 1 113 ? 0.647 37.627 94.668 1.00 40.24 111 LEU B O 1
ATOM 2102 N N . SER B 1 114 ? 2.180 38.318 93.252 1.00 39.31 112 SER B N 1
ATOM 2103 C CA . SER B 1 114 ? 2.738 36.967 93.213 1.00 40.15 112 SER B CA 1
ATOM 2104 C C . SER B 1 114 ? 3.311 36.568 94.585 1.00 40.34 112 SER B C 1
ATOM 2105 O O . SER B 1 114 ? 2.944 35.521 95.118 1.00 40.85 112 SER B O 1
ATOM 2108 N N . ARG B 1 115 ? 4.203 37.390 95.140 1.00 40.46 113 ARG B N 1
ATOM 2109 C CA . ARG B 1 115 ? 4.720 37.198 96.499 1.00 41.22 113 ARG B CA 1
ATOM 2110 C C . ARG B 1 115 ? 3.619 36.782 97.498 1.00 41.74 113 ARG B C 1
ATOM 2111 O O . ARG B 1 115 ? 3.698 35.718 98.126 1.00 40.79 113 ARG B O 1
ATOM 2119 N N . GLN B 1 116 ? 2.555 37.582 97.590 1.00 42.08 114 GLN B N 1
ATOM 2120 C CA . GLN B 1 116 ? 1.503 37.283 98.526 1.00 42.11 114 GLN B CA 1
ATOM 2121 C C . GLN B 1 116 ? 0.813 35.954 98.231 1.00 43.27 114 GLN B C 1
ATOM 2122 O O . GLN B 1 116 ? 0.132 35.409 99.101 1.00 42.88 114 GLN B O 1
ATOM 2128 N N . LEU B 1 117 ? 0.922 35.439 97.005 1.00 43.44 115 LEU B N 1
ATOM 2129 C CA . LEU B 1 117 ? 0.240 34.179 96.708 1.00 42.83 115 LEU B CA 1
ATOM 2130 C C . LEU B 1 117 ? 1.222 33.019 96.611 1.00 43.16 115 LEU B C 1
ATOM 2131 O O . LEU B 1 117 ? 0.862 31.883 96.209 1.00 43.39 115 LEU B O 1
ATOM 2136 N N . LEU B 1 118 ? 2.457 33.310 97.002 1.00 42.64 116 LEU B N 1
ATOM 2137 C CA . LEU B 1 118 ? 3.551 32.367 96.878 1.00 43.37 116 LEU B CA 1
ATOM 2138 C C . LEU B 1 118 ? 3.257 31.031 97.542 1.00 43.94 116 LEU B C 1
ATOM 2139 O O . LEU B 1 118 ? 3.454 29.981 96.903 1.00 44.85 116 LEU B O 1
ATOM 2144 N N . PRO B 1 119 ? 2.759 31.052 98.804 1.00 44.15 117 PRO B N 1
ATOM 2145 C CA . PRO B 1 119 ? 2.495 29.780 99.501 1.00 44.17 117 PRO B CA 1
ATOM 2146 C C . PRO B 1 119 ? 1.445 28.937 98.777 1.00 43.80 117 PRO B C 1
ATOM 2147 O O . PRO B 1 119 ? 1.650 27.727 98.581 1.00 44.46 117 PRO B O 1
ATOM 2151 N N . ALA B 1 120 ? 0.340 29.561 98.377 1.00 42.97 118 ALA B N 1
ATOM 2152 C CA . ALA B 1 120 ? -0.705 28.823 97.650 1.00 42.22 118 ALA B CA 1
ATOM 2153 C C . ALA B 1 120 ? -0.197 28.318 96.284 1.00 41.66 118 ALA B C 1
ATOM 2154 O O . ALA B 1 120 ? -0.609 27.246 95.864 1.00 42.20 118 ALA B O 1
ATOM 2156 N N . LEU B 1 121 ? 0.711 29.063 95.637 1.00 40.54 119 LEU B N 1
ATOM 2157 C CA . LEU B 1 121 ? 1.306 28.669 94.359 1.00 40.75 119 LEU B CA 1
ATOM 2158 C C . LEU B 1 121 ? 2.291 27.496 94.505 1.00 42.09 119 LEU B C 1
ATOM 2159 O O . LEU B 1 121 ? 2.265 26.553 93.709 1.00 42.43 119 LEU B O 1
ATOM 2164 N N . ARG B 1 122 ? 3.158 27.544 95.512 1.00 43.10 120 ARG B N 1
ATOM 2165 C CA . ARG B 1 122 ? 4.069 26.423 95.773 1.00 43.81 120 ARG B CA 1
ATOM 2166 C C . ARG B 1 122 ? 3.241 25.208 96.157 1.00 44.41 120 ARG B C 1
ATOM 2167 O O . ARG B 1 122 ? 3.518 24.086 95.730 1.00 44.71 120 ARG B O 1
ATOM 2175 N N . ALA B 1 123 ? 2.205 25.409 96.961 1.00 44.21 121 ALA B N 1
ATOM 2176 C CA . ALA B 1 123 ? 1.466 24.244 97.407 1.00 44.58 121 ALA B CA 1
ATOM 2177 C C . ALA B 1 123 ? 0.790 23.604 96.210 1.00 44.96 121 ALA B C 1
ATOM 2178 O O . ALA B 1 123 ? 0.638 22.393 96.137 1.00 45.55 121 ALA B O 1
ATOM 2180 N N . ALA B 1 124 ? 0.354 24.417 95.256 1.00 45.35 122 ALA B N 1
ATOM 2181 C CA . ALA B 1 124 ? -0.272 23.854 94.047 1.00 45.02 122 ALA B CA 1
ATOM 2182 C C . ALA B 1 124 ? 0.759 23.486 92.961 1.00 44.42 122 ALA B C 1
ATOM 2183 O O . ALA B 1 124 ? 0.412 22.897 91.971 1.00 44.57 122 ALA B O 1
ATOM 2185 N N . SER B 1 125 ? 2.033 23.795 93.171 1.00 44.72 123 SER B N 1
ATOM 2186 C CA . SER B 1 125 ? 3.009 23.856 92.064 1.00 44.84 123 SER B CA 1
ATOM 2187 C C . SER B 1 125 ? 2.335 24.531 90.849 1.00 44.09 123 SER B C 1
ATOM 2188 O O . SER B 1 125 ? 2.226 23.931 89.786 1.00 44.40 123 SER B O 1
ATOM 2191 N N . GLY B 1 126 ? 1.846 25.759 91.028 1.00 42.17 124 GLY B N 1
ATOM 2192 C CA . GLY B 1 126 ? 1.087 26.436 90.005 1.00 39.17 124 GLY B CA 1
ATOM 2193 C C . GLY B 1 126 ? 1.920 27.258 89.013 1.00 38.04 124 GLY B C 1
ATOM 2194 O O . GLY B 1 126 ? 3.150 27.224 89.011 1.00 37.03 124 GLY B O 1
ATOM 2195 N N . CYS B 1 127 ? 1.184 27.989 88.170 1.00 36.60 125 CYS B N 1
ATOM 2196 C CA A CYS B 1 127 ? 1.704 28.711 87.012 0.50 36.59 125 CYS B CA 1
ATOM 2197 C CA B CYS B 1 127 ? 1.730 28.693 87.019 0.50 34.38 125 CYS B CA 1
ATOM 2198 C C . CYS B 1 127 ? 1.359 30.167 87.135 1.00 34.28 125 CYS B C 1
ATOM 2199 O O . CYS B 1 127 ? 0.211 30.478 87.454 1.00 33.58 125 CYS B O 1
ATOM 2204 N N . VAL B 1 128 ? 2.330 31.032 86.837 1.00 31.64 126 VAL B N 1
ATOM 2205 C CA . VAL B 1 128 ? 2.141 32.451 86.871 1.00 30.92 126 VAL B CA 1
ATOM 2206 C C . VAL B 1 128 ? 2.346 32.995 85.487 1.00 31.26 126 VAL B C 1
ATOM 2207 O O . VAL B 1 128 ? 3.391 32.793 84.893 1.00 32.03 126 VAL B O 1
ATOM 2211 N N . ILE B 1 129 ? 1.335 33.671 84.958 1.00 30.61 127 ILE B N 1
ATOM 2212 C CA . ILE B 1 129 ? 1.412 34.198 83.618 1.00 30.26 127 ILE B CA 1
ATOM 2213 C C . ILE B 1 129 ? 1.283 35.719 83.637 1.00 30.55 127 ILE B C 1
ATOM 2214 O O . ILE B 1 129 ? 0.342 36.268 84.218 1.00 29.36 127 ILE B O 1
ATOM 2219 N N . TYR B 1 130 ? 2.246 36.384 83.012 1.00 30.54 128 TYR B N 1
ATOM 2220 C CA . TYR B 1 130 ? 2.256 37.811 82.895 1.00 31.69 128 TYR B CA 1
ATOM 2221 C C . TYR B 1 130 ? 1.958 38.129 81.422 1.00 33.07 128 TYR B C 1
ATOM 2222 O O . TYR B 1 130 ? 2.673 37.639 80.531 1.00 34.14 128 TYR B O 1
ATOM 2231 N N . ILE B 1 131 ? 0.921 38.931 81.164 1.00 33.37 129 ILE B N 1
ATOM 2232 C CA . ILE B 1 131 ? 0.608 39.451 79.870 1.00 34.47 129 ILE B CA 1
ATOM 2233 C C . ILE B 1 131 ? 1.393 40.731 79.721 1.00 36.17 129 ILE B C 1
ATOM 2234 O O . ILE B 1 131 ? 1.071 41.700 80.344 1.00 37.18 129 ILE B O 1
ATOM 2239 N N . ASN B 1 132 ? 2.420 40.737 78.890 1.00 38.26 130 ASN B N 1
ATOM 2240 C CA . ASN B 1 132 ? 3.133 41.982 78.613 1.00 40.05 130 ASN B CA 1
ATOM 2241 C C . ASN B 1 132 ? 2.387 42.880 77.627 1.00 40.08 130 ASN B C 1
ATOM 2242 O O . ASN B 1 132 ? 1.651 43.744 78.053 1.00 41.05 130 ASN B O 1
ATOM 2247 N N . ASN B 1 143 ? 6.384 55.957 73.125 1.00 53.61 141 ASN B N 1
ATOM 2248 C CA . ASN B 1 143 ? 6.561 56.483 74.481 1.00 53.43 141 ASN B CA 1
ATOM 2249 C C . ASN B 1 143 ? 7.488 55.671 75.376 1.00 53.47 141 ASN B C 1
ATOM 2250 O O . ASN B 1 143 ? 7.686 54.458 75.261 1.00 54.10 141 ASN B O 1
ATOM 2252 N N . THR B 1 144 ? 7.973 56.392 76.350 1.00 52.93 142 THR B N 1
ATOM 2253 C CA . THR B 1 144 ? 9.138 56.071 77.084 1.00 51.18 142 THR B CA 1
ATOM 2254 C C . THR B 1 144 ? 8.771 55.335 78.368 1.00 50.06 142 THR B C 1
ATOM 2255 O O . THR B 1 144 ? 9.563 54.561 78.906 1.00 49.16 142 THR B O 1
ATOM 2259 N N . ILE B 1 145 ? 7.553 55.574 78.845 1.00 49.08 143 ILE B N 1
ATOM 2260 C CA . ILE B 1 145 ? 7.021 54.913 80.017 1.00 48.34 143 ILE B CA 1
ATOM 2261 C C . ILE B 1 145 ? 6.646 53.486 79.631 1.00 48.37 143 ILE B C 1
ATOM 2262 O O . ILE B 1 145 ? 6.790 52.554 80.416 1.00 47.78 143 ILE B O 1
ATOM 2267 N N . TYR B 1 146 ? 6.173 53.361 78.390 1.00 47.87 144 TYR B N 1
ATOM 2268 C CA . TYR B 1 146 ? 5.603 52.171 77.822 1.00 47.71 144 TYR B CA 1
ATOM 2269 C C . TYR B 1 146 ? 6.726 51.146 77.571 1.00 46.70 144 TYR B C 1
ATOM 2270 O O . TYR B 1 146 ? 6.627 49.974 77.987 1.00 47.27 144 TYR B O 1
ATOM 2279 N N . ALA B 1 147 ? 7.824 51.626 76.988 1.00 44.12 145 ALA B N 1
ATOM 2280 C CA . ALA B 1 147 ? 9.027 50.843 76.804 1.00 42.38 145 ALA B CA 1
ATOM 2281 C C . ALA B 1 147 ? 9.629 50.266 78.120 1.00 41.76 145 ALA B C 1
ATOM 2282 O O . ALA B 1 147 ? 9.883 49.067 78.238 1.00 40.67 145 ALA B O 1
ATOM 2284 N N . ALA B 1 148 ? 9.782 51.129 79.117 1.00 40.91 146 ALA B N 1
ATOM 2285 C CA . ALA B 1 148 ? 10.414 50.777 80.357 1.00 39.93 146 ALA B CA 1
ATOM 2286 C C . ALA B 1 148 ? 9.555 49.831 81.162 1.00 40.21 146 ALA B C 1
ATOM 2287 O O . ALA B 1 148 ? 10.076 48.881 81.778 1.00 40.24 146 ALA B O 1
ATOM 2289 N N . SER B 1 149 ? 8.248 50.076 81.181 1.00 40.07 147 SER B N 1
ATOM 2290 C CA . SER B 1 149 ? 7.355 49.119 81.833 1.00 41.99 147 SER B CA 1
ATOM 2291 C C . SER B 1 149 ? 7.346 47.748 81.152 1.00 41.48 147 SER B C 1
ATOM 2292 O O . SER B 1 149 ? 7.370 46.733 81.827 1.00 41.68 147 SER B O 1
ATOM 2295 N N . LYS B 1 150 ? 7.310 47.698 79.829 1.00 41.38 148 LYS B N 1
ATOM 2296 C CA . LYS B 1 150 ? 7.233 46.388 79.215 1.00 41.39 148 LYS B CA 1
ATOM 2297 C C . LYS B 1 150 ? 8.580 45.633 79.398 1.00 40.15 148 LYS B C 1
ATOM 2298 O O . LYS B 1 150 ? 8.585 44.445 79.690 1.00 39.34 148 LYS B O 1
ATOM 2304 N N . HIS B 1 151 ? 9.707 46.328 79.310 1.00 39.09 149 HIS B N 1
ATOM 2305 C CA . HIS B 1 151 ? 10.972 45.651 79.588 1.00 39.09 149 HIS B CA 1
ATOM 2306 C C . HIS B 1 151 ? 11.086 45.273 81.068 1.00 37.72 149 HIS B C 1
ATOM 2307 O O . HIS B 1 151 ? 11.538 44.163 81.419 1.00 36.96 149 HIS B O 1
ATOM 2314 N N . ALA B 1 152 ? 10.648 46.186 81.929 1.00 36.83 150 ALA B N 1
ATOM 2315 C CA . ALA B 1 152 ? 10.612 45.948 83.376 1.00 36.62 150 ALA B CA 1
ATOM 2316 C C . ALA B 1 152 ? 9.784 44.685 83.743 1.00 37.01 150 ALA B C 1
ATOM 2317 O O . ALA B 1 152 ? 10.199 43.824 84.615 1.00 35.87 150 ALA B O 1
ATOM 2319 N N . LEU B 1 153 ? 8.627 44.556 83.080 1.00 36.94 151 LEU B N 1
ATOM 2320 C CA . LEU B 1 153 ? 7.788 43.384 83.314 1.00 37.75 151 LEU B CA 1
ATOM 2321 C C . LEU B 1 153 ? 8.523 42.126 82.860 1.00 37.33 151 LEU B C 1
ATOM 2322 O O . LEU B 1 153 ? 8.515 41.113 83.560 1.00 37.43 151 LEU B O 1
ATOM 2327 N N . ARG B 1 154 ? 9.231 42.221 81.742 1.00 36.85 152 ARG B N 1
ATOM 2328 C CA . ARG B 1 154 ? 9.976 41.084 81.222 1.00 37.25 152 ARG B CA 1
ATOM 2329 C C . ARG B 1 154 ? 11.140 40.636 82.161 1.00 37.35 152 ARG B C 1
ATOM 2330 O O . ARG B 1 154 ? 11.325 39.432 82.439 1.00 36.73 152 ARG B O 1
ATOM 2338 N N . GLY B 1 155 ? 11.910 41.600 82.666 1.00 36.82 153 GLY B N 1
ATOM 2339 C CA . GLY B 1 155 ? 12.899 41.317 83.728 1.00 36.66 153 GLY B CA 1
ATOM 2340 C C . GLY B 1 155 ? 12.303 40.699 84.996 1.00 36.94 153 GLY B C 1
ATOM 2341 O O . GLY B 1 155 ? 12.759 39.638 85.468 1.00 38.37 153 GLY B O 1
ATOM 2342 N N . LEU B 1 156 ? 11.288 41.326 85.564 1.00 35.89 154 LEU B N 1
ATOM 2343 C CA . LEU B 1 156 ? 10.616 40.714 86.678 1.00 35.36 154 LEU B CA 1
ATOM 2344 C C . LEU B 1 156 ? 10.295 39.209 86.437 1.00 36.24 154 LEU B C 1
ATOM 2345 O O . LEU B 1 156 ? 10.583 38.321 87.343 1.00 34.92 154 LEU B O 1
ATOM 2350 N N . ALA B 1 157 ? 9.685 38.908 85.269 1.00 35.13 155 ALA B N 1
ATOM 2351 C CA . ALA B 1 157 ? 9.205 37.531 85.022 1.00 34.95 155 ALA B CA 1
ATOM 2352 C C . ALA B 1 157 ? 10.342 36.510 84.931 1.00 35.15 155 ALA B C 1
ATOM 2353 O O . ALA B 1 157 ? 10.282 35.440 85.568 1.00 35.46 155 ALA B O 1
ATOM 2355 N N . ASP B 1 158 ? 11.338 36.820 84.109 1.00 34.55 156 ASP B N 1
ATOM 2356 C CA . ASP B 1 158 ? 12.518 35.977 83.968 1.00 35.92 156 ASP B CA 1
ATOM 2357 C C . ASP B 1 158 ? 13.272 35.804 85.308 1.00 37.10 156 ASP B C 1
ATOM 2358 O O . ASP B 1 158 ? 13.794 34.712 85.595 1.00 38.21 156 ASP B O 1
ATOM 2363 N N . ALA B 1 159 ? 13.294 36.834 86.163 1.00 37.01 157 ALA B N 1
ATOM 2364 C CA . ALA B 1 159 ? 14.006 36.670 87.425 1.00 36.71 157 ALA B CA 1
ATOM 2365 C C . ALA B 1 159 ? 13.146 35.896 88.452 1.00 36.85 157 ALA B C 1
ATOM 2366 O O . ALA B 1 159 ? 13.634 35.012 89.189 1.00 37.21 157 ALA B O 1
ATOM 2368 N N . PHE B 1 160 ? 11.866 36.204 88.499 1.00 35.87 158 PHE B N 1
ATOM 2369 C CA . PHE B 1 160 ? 10.970 35.429 89.327 1.00 36.09 158 PHE B CA 1
ATOM 2370 C C . PHE B 1 160 ? 10.987 33.957 88.909 1.00 37.56 158 PHE B C 1
ATOM 2371 O O . PHE B 1 160 ? 10.765 33.059 89.752 1.00 38.55 158 PHE B O 1
ATOM 2379 N N . ARG B 1 161 ? 11.204 33.686 87.620 1.00 38.32 159 ARG B N 1
ATOM 2380 C CA . ARG B 1 161 ? 11.281 32.283 87.168 1.00 39.49 159 ARG B CA 1
ATOM 2381 C C . ARG B 1 161 ? 12.449 31.576 87.851 1.00 40.46 159 ARG B C 1
ATOM 2382 O O . ARG B 1 161 ? 12.329 30.427 88.285 1.00 39.98 159 ARG B O 1
ATOM 2390 N N . LYS B 1 162 ? 13.585 32.265 87.909 1.00 42.82 160 LYS B N 1
ATOM 2391 C CA . LYS B 1 162 ? 14.792 31.695 88.518 1.00 45.14 160 LYS B CA 1
ATOM 2392 C C . LYS B 1 162 ? 14.608 31.439 90.005 1.00 45.67 160 LYS B C 1
ATOM 2393 O O . LYS B 1 162 ? 14.972 30.380 90.509 1.00 45.54 160 LYS B O 1
ATOM 2399 N N . GLU B 1 163 ? 13.967 32.383 90.687 1.00 46.82 161 GLU B N 1
ATOM 2400 C CA . GLU B 1 163 ? 13.766 32.284 92.132 1.00 47.77 161 GLU B CA 1
ATOM 2401 C C . GLU B 1 163 ? 12.869 31.143 92.508 1.00 47.35 161 GLU B C 1
ATOM 2402 O O . GLU B 1 163 ? 12.987 30.575 93.595 1.00 46.85 161 GLU B O 1
ATOM 2408 N N . GLU B 1 164 ? 11.928 30.833 91.638 1.00 47.11 162 GLU B N 1
ATOM 2409 C CA . GLU B 1 164 ? 10.919 29.870 92.027 1.00 47.22 162 GLU B CA 1
ATOM 2410 C C . GLU B 1 164 ? 10.990 28.592 91.221 1.00 47.21 162 GLU B C 1
ATOM 2411 O O . GLU B 1 164 ? 10.127 27.728 91.351 1.00 46.77 162 GLU B O 1
ATOM 2417 N N . ALA B 1 165 ? 12.035 28.472 90.403 1.00 47.62 163 ALA B N 1
ATOM 2418 C CA . ALA B 1 165 ? 12.280 27.263 89.642 1.00 49.34 163 ALA B CA 1
ATOM 2419 C C . ALA B 1 165 ? 12.288 26.003 90.537 1.00 50.82 163 ALA B C 1
ATOM 2420 O O . ALA B 1 165 ? 11.571 25.0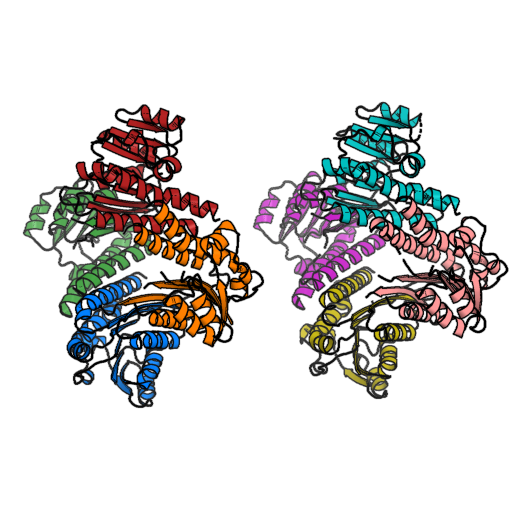28 90.260 1.00 51.56 163 ALA B O 1
ATOM 2422 N N . ASN B 1 166 ? 13.058 26.041 91.630 1.00 51.18 164 ASN B N 1
ATOM 2423 C CA . ASN B 1 166 ? 13.183 24.868 92.472 1.00 51.88 164 ASN B CA 1
ATOM 2424 C C . ASN B 1 166 ? 12.046 24.674 93.431 1.00 50.94 164 ASN B C 1
ATOM 2425 O O . ASN B 1 166 ? 11.985 23.663 94.104 1.00 50.70 164 ASN B O 1
ATOM 2430 N N . ASN B 1 167 ? 11.136 25.633 93.474 1.00 50.03 165 ASN B N 1
ATOM 2431 C CA . ASN B 1 167 ? 9.955 25.490 94.310 1.00 49.07 165 ASN B CA 1
ATOM 2432 C C . ASN B 1 167 ? 8.728 24.961 93.590 1.00 47.70 165 ASN B C 1
ATOM 2433 O O . ASN B 1 167 ? 7.633 24.963 94.151 1.00 47.50 165 ASN B O 1
ATOM 2438 N N . GLY B 1 168 ? 8.899 24.488 92.359 1.00 46.36 166 GLY B N 1
ATOM 2439 C CA . GLY B 1 168 ? 7.748 23.918 91.612 1.00 44.97 166 GLY B CA 1
ATOM 2440 C C . GLY B 1 168 ? 6.742 24.951 91.056 1.00 43.38 166 GLY B C 1
ATOM 2441 O O . GLY B 1 168 ? 5.594 24.613 90.788 1.00 43.72 166 GLY B O 1
ATOM 2442 N N . ILE B 1 169 ? 7.162 26.201 90.897 1.00 41.36 167 ILE B N 1
ATOM 2443 C CA . ILE B 1 169 ? 6.326 27.206 90.240 1.00 40.77 167 ILE B CA 1
ATOM 2444 C C . ILE B 1 169 ? 6.826 27.516 88.821 1.00 40.03 167 ILE B C 1
ATOM 2445 O O . ILE B 1 169 ? 8.029 27.723 88.619 1.00 40.79 167 ILE B O 1
ATOM 2450 N N . ARG B 1 170 ? 5.907 27.541 87.860 1.00 38.00 168 ARG B N 1
ATOM 2451 C CA . ARG B 1 170 ? 6.238 27.792 86.452 1.00 37.96 168 ARG B CA 1
ATOM 2452 C C . ARG B 1 170 ? 5.813 29.191 86.091 1.00 36.91 168 ARG B C 1
ATOM 2453 O O . ARG B 1 170 ? 4.792 29.688 86.616 1.00 37.98 168 ARG B O 1
ATOM 2461 N N . VAL B 1 171 ? 6.607 29.842 85.244 1.00 34.51 169 VAL B N 1
ATOM 2462 C CA . VAL B 1 171 ? 6.413 31.261 84.973 1.00 32.62 169 VAL B CA 1
ATOM 2463 C C . VAL B 1 171 ? 6.431 31.489 83.449 1.00 32.95 169 VAL B C 1
ATOM 2464 O O . VAL B 1 171 ? 7.263 30.957 82.711 1.00 32.76 169 VAL B O 1
ATOM 2468 N N . SER B 1 172 ? 5.515 32.300 82.978 1.00 31.65 170 SER B N 1
ATOM 2469 C CA . SER B 1 172 ? 5.280 32.324 81.591 1.00 33.32 170 SER B CA 1
ATOM 2470 C C . SER B 1 172 ? 4.947 33.763 81.172 1.00 32.73 170 SER B C 1
ATOM 2471 O O . SER B 1 172 ? 4.276 34.459 81.906 1.00 33.50 170 SER B O 1
ATOM 2474 N N . THR B 1 173 ? 5.442 34.216 80.032 1.00 31.89 171 THR B N 1
ATOM 2475 C CA . THR B 1 173 ? 4.991 35.471 79.490 1.00 32.17 171 THR B CA 1
ATOM 2476 C C . THR B 1 173 ? 4.288 35.332 78.141 1.00 32.94 171 THR B C 1
ATOM 2477 O O . THR B 1 173 ? 4.710 34.540 77.263 1.00 31.58 171 THR B O 1
ATOM 2481 N N . VAL B 1 174 ? 3.197 36.093 77.998 1.00 33.97 172 VAL B N 1
ATOM 2482 C CA . VAL B 1 174 ? 2.520 36.271 76.735 1.00 34.53 172 VAL B CA 1
ATOM 2483 C C . VAL B 1 174 ? 2.808 37.720 76.381 1.00 36.54 172 VAL B C 1
ATOM 2484 O O . VAL B 1 174 ? 2.443 38.630 77.121 1.00 37.60 172 VAL B O 1
ATOM 2488 N N . SER B 1 175 ? 3.516 37.924 75.275 1.00 38.61 173 SER B N 1
ATOM 2489 C CA . SER B 1 175 ? 4.071 39.218 74.868 1.00 40.56 173 SER B CA 1
ATOM 2490 C C . SER B 1 175 ? 3.394 39.664 73.573 1.00 42.99 173 SER B C 1
ATOM 2491 O O . SER B 1 175 ? 3.892 39.343 72.490 1.00 43.32 173 SER B O 1
ATOM 2494 N N . PRO B 1 176 ? 2.277 40.412 73.675 1.00 44.58 174 PRO B N 1
ATOM 2495 C CA . PRO B 1 176 ? 1.424 40.889 72.578 1.00 46.02 174 PRO B CA 1
ATOM 2496 C C . PRO B 1 176 ? 1.858 42.233 71.987 1.00 46.48 174 PRO B C 1
ATOM 2497 O O . PRO B 1 176 ? 3.062 42.533 71.988 1.00 48.06 174 PRO B O 1
ATOM 2501 N N . ILE B 1 201 ? -4.850 43.631 68.820 1.00 52.24 199 ILE B N 1
ATOM 2502 C CA . ILE B 1 201 ? -4.884 42.166 68.835 1.00 52.47 199 ILE B CA 1
ATOM 2503 C C . ILE B 1 201 ? -6.155 41.526 69.479 1.00 51.75 199 ILE B C 1
ATOM 2504 O O . ILE B 1 201 ? -6.460 41.749 70.641 1.00 51.31 199 ILE B O 1
ATOM 2509 N N . GLU B 1 202 ? -6.877 40.732 68.703 1.00 50.69 200 GLU B N 1
ATOM 2510 C CA . GLU B 1 202 ? -8.048 40.022 69.210 1.00 51.09 200 GLU B CA 1
ATOM 2511 C C . GLU B 1 202 ? -7.869 39.417 70.615 1.00 49.60 200 GLU B C 1
ATOM 2512 O O . GLU B 1 202 ? -7.046 38.546 70.803 1.00 49.71 200 GLU B O 1
ATOM 2518 N N . PRO B 1 203 ? -8.666 39.879 71.587 1.00 48.43 201 PRO B N 1
ATOM 2519 C CA . PRO B 1 203 ? -8.708 39.365 72.938 1.00 47.77 201 PRO B CA 1
ATOM 2520 C C . PRO B 1 203 ? -8.754 37.855 73.068 1.00 46.68 201 PRO B C 1
ATOM 2521 O O . PRO B 1 203 ? -8.158 37.320 73.998 1.00 47.92 201 PRO B O 1
ATOM 2525 N N . LYS B 1 204 ? -9.438 37.154 72.179 1.00 44.90 202 LYS B N 1
ATOM 2526 C CA . LYS B 1 204 ? -9.569 35.712 72.369 1.00 43.76 202 LYS B CA 1
ATOM 2527 C C . LYS B 1 204 ? -8.257 35.018 72.064 1.00 42.84 202 LYS B C 1
ATOM 2528 O O . LYS B 1 204 ? -7.967 33.946 72.638 1.00 42.27 202 LYS B O 1
ATOM 2530 N N . GLU B 1 205 ? -7.476 35.629 71.170 1.00 41.17 203 GLU B N 1
ATOM 2531 C CA . GLU B 1 205 ? -6.182 35.072 70.818 1.00 40.94 203 GLU B CA 1
ATOM 2532 C C . GLU B 1 205 ? -5.284 35.014 72.052 1.00 39.14 203 GLU B C 1
ATOM 2533 O O . GLU B 1 205 ? -4.565 34.054 72.242 1.00 39.96 203 GLU B O 1
ATOM 2539 N N . ILE B 1 206 ? -5.333 36.034 72.886 1.00 36.76 204 ILE B N 1
ATOM 2540 C CA . ILE B 1 206 ? -4.666 36.006 74.186 1.00 35.61 204 ILE B CA 1
ATOM 2541 C C . ILE B 1 206 ? -5.179 34.887 75.067 1.00 34.38 204 ILE B C 1
ATOM 2542 O O . ILE B 1 206 ? -4.385 34.169 75.654 1.00 34.58 204 ILE B O 1
ATOM 2547 N N . ALA B 1 207 ? -6.493 34.737 75.176 1.00 32.13 205 ALA B N 1
ATOM 2548 C CA . ALA B 1 207 ? -7.032 33.621 75.968 1.00 32.03 205 ALA B CA 1
ATOM 2549 C C . ALA B 1 207 ? -6.597 32.244 75.409 1.00 32.25 205 ALA B C 1
ATOM 2550 O O . ALA B 1 207 ? -6.311 31.303 76.175 1.00 31.61 205 ALA B O 1
ATOM 2552 N N . ASN B 1 208 ? -6.569 32.128 74.075 1.00 32.44 206 ASN B N 1
ATOM 2553 C CA . ASN B 1 208 ? -6.037 30.935 73.441 1.00 32.50 206 ASN B CA 1
ATOM 2554 C C . ASN B 1 208 ? -4.592 30.712 73.816 1.00 31.11 206 ASN B C 1
ATOM 2555 O O . ASN B 1 208 ? -4.197 29.570 74.018 1.00 30.89 206 ASN B O 1
ATOM 2560 N N . ALA B 1 209 ? -3.796 31.780 73.846 1.00 28.55 207 ALA B N 1
ATOM 2561 C CA . ALA B 1 209 ? -2.414 31.595 74.153 1.00 28.99 207 ALA B CA 1
ATOM 2562 C C . ALA B 1 209 ? -2.264 31.136 75.593 1.00 29.51 207 ALA B C 1
ATOM 2563 O O . ALA B 1 209 ? -1.379 30.319 75.918 1.00 29.06 207 ALA B O 1
ATOM 2565 N N . ILE B 1 210 ? -3.146 31.629 76.460 1.00 30.09 208 ILE B N 1
ATOM 2566 C CA . ILE B 1 210 ? -3.036 31.245 77.839 1.00 31.11 208 ILE B CA 1
ATOM 2567 C C . ILE B 1 210 ? -3.439 29.798 77.990 1.00 31.92 208 ILE B C 1
ATOM 2568 O O . ILE B 1 210 ? -2.802 29.028 78.742 1.00 33.99 208 ILE B O 1
ATOM 2573 N N . ARG B 1 211 ? -4.445 29.400 77.233 1.00 31.64 209 ARG B N 1
ATOM 2574 C CA . ARG B 1 211 ? -4.963 28.059 77.315 1.00 31.32 209 ARG B CA 1
ATOM 2575 C C . ARG B 1 211 ? -3.870 27.102 76.798 1.00 31.67 209 ARG B C 1
ATOM 2576 O O . ARG B 1 211 ? -3.677 26.016 77.336 1.00 30.81 209 ARG B O 1
ATOM 2584 N N . PHE B 1 212 ? -3.155 27.505 75.750 1.00 31.33 210 PHE B N 1
ATOM 2585 C CA . PHE B 1 212 ? -2.064 26.695 75.241 1.00 31.36 210 PHE B CA 1
ATOM 2586 C C . PHE B 1 212 ? -0.922 26.589 76.295 1.00 31.80 210 PHE B C 1
ATOM 2587 O O . PHE B 1 212 ? -0.347 25.512 76.520 1.00 32.08 210 PHE B O 1
ATOM 2595 N N . VAL B 1 213 ? -0.612 27.687 76.973 1.00 31.55 211 VAL B N 1
ATOM 2596 C CA . VAL B 1 213 ? 0.421 27.632 77.997 1.00 31.20 211 VAL B CA 1
ATOM 2597 C C . VAL B 1 213 ? 0.080 26.649 79.114 1.00 31.91 211 VAL B C 1
ATOM 2598 O O . VAL B 1 213 ? 0.875 25.770 79.453 1.00 31.77 211 VAL B O 1
ATOM 2602 N N . ILE B 1 214 ? -1.098 26.757 79.683 1.00 32.49 212 ILE B N 1
ATOM 2603 C CA . ILE B 1 214 ? -1.368 25.901 80.809 1.00 34.42 212 ILE B CA 1
ATOM 2604 C C . ILE B 1 214 ? -1.747 24.466 80.409 1.00 37.22 212 ILE B C 1
ATOM 2605 O O . ILE B 1 214 ? -1.859 23.613 81.300 1.00 38.34 212 ILE B O 1
ATOM 2610 N N . ASP B 1 215 ? -1.923 24.170 79.103 1.00 38.77 213 ASP B N 1
ATOM 2611 C CA . ASP B 1 215 ? -2.329 22.801 78.704 1.00 40.00 213 ASP B CA 1
ATOM 2612 C C . ASP B 1 215 ? -1.105 21.918 78.469 1.00 40.74 213 ASP B C 1
ATOM 2613 O O . ASP B 1 215 ? -1.233 20.726 78.220 1.00 40.20 213 ASP B O 1
ATOM 2618 N N . ALA B 1 216 ? 0.072 22.524 78.547 1.00 41.40 214 ALA B N 1
ATOM 2619 C CA . ALA B 1 216 ? 1.338 21.820 78.402 1.00 42.99 214 ALA B CA 1
ATOM 2620 C C . ALA B 1 216 ? 1.396 20.533 79.250 1.00 43.82 214 ALA B C 1
ATOM 2621 O O . ALA B 1 216 ? 0.937 20.508 80.383 1.00 43.46 214 ALA B O 1
ATOM 2623 N N . GLY B 1 217 ? 1.964 19.459 78.691 1.00 44.99 215 GLY B N 1
ATOM 2624 C CA . GLY B 1 217 ? 2.021 18.166 79.418 1.00 45.68 215 GLY B CA 1
ATOM 2625 C C . GLY B 1 217 ? 2.865 18.192 80.689 1.00 46.28 215 GLY B C 1
ATOM 2626 O O . GLY B 1 217 ? 3.505 19.209 81.016 1.00 46.76 215 GLY B O 1
ATOM 2627 N N . GLU B 1 218 ? 2.886 17.059 81.392 1.00 46.68 216 GLU B N 1
ATOM 2628 C CA . GLU B 1 218 ? 3.693 16.868 82.622 1.00 46.79 216 GLU B CA 1
ATOM 2629 C C . GLU B 1 218 ? 5.206 17.152 82.488 1.00 46.17 216 GLU B C 1
ATOM 2630 O O . GLU B 1 218 ? 5.870 17.450 83.477 1.00 47.35 216 GLU B O 1
ATOM 2632 N N . THR B 1 219 ? 5.761 17.081 81.285 1.00 45.12 217 THR B N 1
ATOM 2633 C CA . THR B 1 219 ? 7.212 17.232 81.143 1.00 43.65 217 THR B CA 1
ATOM 2634 C C . THR B 1 219 ? 7.596 18.517 80.463 1.00 42.29 217 THR B C 1
ATOM 2635 O O . THR B 1 219 ? 8.748 18.771 80.209 1.00 42.57 217 THR B O 1
ATOM 2639 N N . THR B 1 220 ? 6.633 19.339 80.118 1.00 41.40 218 THR B N 1
ATOM 2640 C CA . THR B 1 220 ? 6.968 20.543 79.331 1.00 40.32 218 THR B CA 1
ATOM 2641 C C . THR B 1 220 ? 6.380 21.798 79.906 1.00 38.38 218 THR B C 1
ATOM 2642 O O . THR B 1 220 ? 5.352 21.761 80.569 1.00 37.96 218 THR B O 1
ATOM 2646 N N . GLN B 1 221 ? 7.033 22.914 79.647 1.00 37.16 219 GLN B N 1
ATOM 2647 C CA . GLN B 1 221 ? 6.389 24.166 79.921 1.00 35.99 219 GLN B CA 1
ATOM 2648 C C . GLN B 1 221 ? 6.647 25.136 78.799 1.00 34.61 219 GLN B C 1
ATOM 2649 O O . GLN B 1 221 ? 7.675 25.084 78.176 1.00 34.82 219 GLN B O 1
ATOM 2655 N N . ILE B 1 222 ? 5.716 26.058 78.587 1.00 33.70 220 ILE B N 1
ATOM 2656 C CA . ILE B 1 222 ? 5.823 27.058 77.555 1.00 31.35 220 ILE B CA 1
ATOM 2657 C C . ILE B 1 222 ? 6.170 28.352 78.266 1.00 31.54 220 ILE B C 1
ATOM 2658 O O . ILE B 1 222 ? 5.314 28.910 78.936 1.00 31.23 220 ILE B O 1
ATOM 2663 N N . THR B 1 223 ? 7.395 28.848 78.123 1.00 31.04 221 THR B N 1
ATOM 2664 C CA . THR B 1 223 ? 7.806 30.011 78.942 1.00 31.75 221 THR B CA 1
ATOM 2665 C C . THR B 1 223 ? 7.531 31.360 78.279 1.00 31.70 221 THR B C 1
ATOM 2666 O O . THR B 1 223 ? 7.446 32.365 78.945 1.00 31.66 221 THR B O 1
ATOM 2670 N N . ASN B 1 224 ? 7.415 31.391 76.967 1.00 30.61 222 ASN B N 1
ATOM 2671 C CA . ASN B 1 224 ? 7.018 32.615 76.328 1.00 31.25 222 ASN B CA 1
ATOM 2672 C C . ASN B 1 224 ? 6.300 32.330 75.000 1.00 31.30 222 ASN B C 1
ATOM 2673 O O . ASN B 1 224 ? 6.591 31.321 74.346 1.00 31.78 222 ASN B O 1
ATOM 2678 N N . VAL B 1 225 ? 5.354 33.198 74.649 1.00 31.05 223 VAL B N 1
ATOM 2679 C CA . VAL B 1 225 ? 4.616 33.172 73.405 1.00 31.83 223 VAL B CA 1
ATOM 2680 C C . VAL B 1 225 ? 4.533 34.609 72.922 1.00 33.17 223 VAL B C 1
ATOM 2681 O O . VAL B 1 225 ? 3.947 35.440 73.605 1.00 33.17 223 VAL B O 1
ATOM 2685 N N . ASP B 1 226 ? 5.111 34.899 71.749 1.00 34.33 224 ASP B N 1
ATOM 2686 C CA . ASP B 1 226 ? 4.973 36.177 71.078 1.00 36.46 224 ASP B CA 1
ATOM 2687 C C . ASP B 1 226 ? 3.766 36.196 70.134 1.00 37.57 224 ASP B C 1
ATOM 2688 O O . ASP B 1 226 ? 3.652 35.392 69.215 1.00 37.19 224 ASP B O 1
ATOM 2693 N N . VAL B 1 227 ? 2.870 37.144 70.365 1.00 39.08 225 VAL B N 1
ATOM 2694 C CA . VAL B 1 227 ? 1.677 37.352 69.577 1.00 39.70 225 VAL B CA 1
ATOM 2695 C C . VAL B 1 227 ? 1.801 38.705 68.840 1.00 41.17 225 VAL B C 1
ATOM 2696 O O . VAL B 1 227 ? 2.048 39.734 69.455 1.00 41.69 225 VAL B O 1
ATOM 2700 N N . ARG B 1 228 ? 1.659 38.703 67.515 1.00 42.27 226 ARG B N 1
ATOM 2701 C CA . ARG B 1 228 ? 1.834 39.919 66.715 1.00 42.14 226 ARG B CA 1
ATOM 2702 C C . ARG B 1 228 ? 0.641 40.049 65.836 1.00 41.46 226 ARG B C 1
ATOM 2703 O O . ARG B 1 228 ? -0.038 39.057 65.574 1.00 39.03 226 ARG B O 1
ATOM 2711 N N . PRO B 1 229 ? 0.359 41.282 65.393 1.00 41.73 227 PRO B N 1
ATOM 2712 C CA . PRO B 1 229 ? -0.700 41.438 64.418 1.00 42.94 227 PRO B CA 1
ATOM 2713 C C . PRO B 1 229 ? -0.299 40.653 63.166 1.00 44.25 227 PRO B C 1
ATOM 2714 O O . PRO B 1 229 ? 0.883 40.333 62.964 1.00 43.93 227 PRO B O 1
ATOM 2718 N N . ARG B 1 230 ? -1.273 40.315 62.340 1.00 45.53 228 ARG B N 1
ATOM 2719 C CA . ARG B 1 230 ? -0.951 39.639 61.103 1.00 47.15 228 ARG B CA 1
ATOM 2720 C C . ARG B 1 230 ? 0.261 40.309 60.428 1.00 47.85 228 ARG B C 1
ATOM 2721 O O . ARG B 1 230 ? 1.307 39.682 60.188 1.00 47.83 228 ARG B O 1
ATOM 2729 N N . ILE B 1 231 ? 0.116 41.589 60.115 1.00 48.88 229 ILE B N 1
ATOM 2730 C CA . ILE B 1 231 ? 1.207 42.321 59.442 1.00 49.43 229 ILE B CA 1
ATOM 2731 C C . ILE B 1 231 ? 1.740 43.501 60.265 1.00 49.01 229 ILE B C 1
ATOM 2732 O O . ILE B 1 231 ? 0.983 44.424 60.542 1.00 49.00 229 ILE B O 1
ATOM 2737 N N . LYS C 1 6 ? 54.114 43.444 70.662 1.00 51.72 4 LYS C N 1
ATOM 2738 C CA . LYS C 1 6 ? 52.993 42.449 70.619 1.00 51.08 4 LYS C CA 1
ATOM 2739 C C . LYS C 1 6 ? 52.776 41.966 69.190 1.00 49.91 4 LYS C C 1
ATOM 2740 O O . LYS C 1 6 ? 53.289 42.560 68.213 1.00 48.34 4 LYS C O 1
ATOM 2746 N N . ILE C 1 7 ? 52.011 40.882 69.073 1.00 49.23 5 ILE C N 1
ATOM 2747 C CA . ILE C 1 7 ? 51.722 40.313 67.767 1.00 48.73 5 ILE C CA 1
ATOM 2748 C C . ILE C 1 7 ? 50.237 40.346 67.437 1.00 48.12 5 ILE C C 1
ATOM 2749 O O . ILE C 1 7 ? 49.397 39.979 68.250 1.00 48.47 5 ILE C O 1
ATOM 2754 N N . ALA C 1 8 ? 49.932 40.797 66.224 1.00 47.47 6 ALA C N 1
ATOM 2755 C CA . ALA C 1 8 ? 48.565 40.933 65.743 1.00 45.68 6 ALA C CA 1
ATOM 2756 C C . ALA C 1 8 ? 48.395 40.142 64.459 1.00 45.04 6 ALA C C 1
ATOM 2757 O O . ALA C 1 8 ? 49.324 40.066 63.665 1.00 44.97 6 ALA C O 1
ATOM 2759 N N . VAL C 1 9 ? 47.211 39.546 64.278 1.00 43.92 7 VAL C N 1
ATOM 2760 C CA . VAL C 1 9 ? 46.804 38.953 63.013 1.00 42.59 7 VAL C CA 1
ATOM 2761 C C . VAL C 1 9 ? 45.468 39.559 62.620 1.00 42.82 7 VAL C C 1
ATOM 2762 O O . VAL C 1 9 ? 44.497 39.497 63.377 1.00 42.44 7 VAL C O 1
ATOM 2766 N N . VAL C 1 10 ? 45.412 40.140 61.432 1.00 42.72 8 VAL C N 1
ATOM 2767 C CA . VAL C 1 10 ? 44.234 40.843 60.990 1.00 42.49 8 VAL C CA 1
ATOM 2768 C C . VAL C 1 10 ? 43.809 40.259 59.659 1.00 43.68 8 VAL C C 1
ATOM 2769 O O . VAL C 1 10 ? 44.624 40.205 58.727 1.00 44.96 8 VAL C O 1
ATOM 2773 N N . THR C 1 11 ? 42.554 39.822 59.531 1.00 43.61 9 THR C N 1
ATOM 2774 C CA . THR C 1 11 ? 42.124 39.353 58.229 1.00 44.15 9 THR C CA 1
ATOM 2775 C C . THR C 1 11 ? 41.432 40.497 57.487 1.00 44.55 9 THR C C 1
ATOM 2776 O O . THR C 1 11 ? 41.042 41.486 58.108 1.00 44.50 9 THR C O 1
ATOM 2780 N N . GLY C 1 12 ? 41.299 40.385 56.168 1.00 44.99 10 GLY C N 1
ATOM 2781 C CA . GLY C 1 12 ? 40.700 41.485 55.384 1.00 46.33 10 GLY C CA 1
ATOM 2782 C C . GLY C 1 12 ? 41.523 42.781 55.477 1.00 47.53 10 GLY C C 1
ATOM 2783 O O . GLY C 1 12 ? 40.991 43.885 55.426 1.00 46.37 10 GLY C O 1
ATOM 2784 N N . ALA C 1 13 ? 42.839 42.635 55.600 1.00 49.15 11 ALA C N 1
ATOM 2785 C CA . ALA C 1 13 ? 43.755 43.770 55.769 1.00 50.80 11 ALA C CA 1
ATOM 2786 C C . ALA C 1 13 ? 43.750 44.807 54.646 1.00 52.53 11 ALA C C 1
ATOM 2787 O O . ALA C 1 13 ? 44.132 45.962 54.874 1.00 52.26 11 ALA C O 1
ATOM 2789 N N . THR C 1 14 ? 43.350 44.398 53.439 1.00 54.06 12 THR C N 1
ATOM 2790 C CA . THR C 1 14 ? 43.397 45.318 52.308 1.00 55.92 12 THR C CA 1
ATOM 2791 C C . THR C 1 14 ? 42.054 45.981 52.051 1.00 56.70 12 THR C C 1
ATOM 2792 O O . THR C 1 14 ? 41.979 46.928 51.274 1.00 57.30 12 THR C O 1
ATOM 2796 N N . GLY C 1 15 ? 41.010 45.496 52.718 1.00 57.25 13 GLY C N 1
ATOM 2797 C CA . GLY C 1 15 ? 39.727 46.173 52.722 1.00 58.42 13 GLY C CA 1
ATOM 2798 C C . GLY C 1 15 ? 39.840 47.530 53.411 1.00 59.29 13 GLY C C 1
ATOM 2799 O O . GLY C 1 15 ? 40.843 47.823 54.070 1.00 59.89 13 GLY C O 1
ATOM 2800 N N . GLY C 1 16 ? 38.810 48.364 53.264 1.00 59.63 14 GLY C N 1
ATOM 2801 C CA . GLY C 1 16 ? 38.795 49.722 53.843 1.00 59.15 14 GLY C CA 1
ATOM 2802 C C . GLY C 1 16 ? 38.973 49.800 55.351 1.00 58.85 14 GLY C C 1
ATOM 2803 O O . GLY C 1 16 ? 39.718 50.661 55.835 1.00 59.25 14 GLY C O 1
ATOM 2804 N N . MET C 1 17 ? 38.280 48.924 56.089 1.00 58.05 15 MET C N 1
ATOM 2805 C CA . MET C 1 17 ? 38.486 48.755 57.536 1.00 57.59 15 MET C CA 1
ATOM 2806 C C . MET C 1 17 ? 39.893 48.244 57.818 1.00 57.22 15 MET C C 1
ATOM 2807 O O . MET C 1 17 ? 40.615 48.802 58.660 1.00 58.07 15 MET C O 1
ATOM 2812 N N . GLY C 1 18 ? 40.256 47.166 57.124 1.00 56.17 16 GLY C N 1
ATOM 2813 C CA . GLY C 1 18 ? 41.490 46.444 57.370 1.00 55.72 16 GLY C CA 1
ATOM 2814 C C . GLY C 1 18 ? 42.680 47.373 57.408 1.00 55.35 16 GLY C C 1
ATOM 2815 O O . GLY C 1 18 ? 43.452 47.368 58.364 1.00 55.00 16 GLY C O 1
ATOM 2816 N N . ILE C 1 19 ? 42.799 48.201 56.383 1.00 55.11 17 ILE C N 1
ATOM 2817 C CA . ILE C 1 19 ? 43.898 49.154 56.299 1.00 55.01 17 ILE C CA 1
ATOM 2818 C C . ILE C 1 19 ? 44.023 50.044 57.539 1.00 54.68 17 ILE C C 1
ATOM 2819 O O . ILE C 1 19 ? 45.118 50.250 58.038 1.00 55.43 17 ILE C O 1
ATOM 2824 N N . GLU C 1 20 ? 42.911 50.545 58.062 1.00 53.60 18 GLU C N 1
ATOM 2825 C CA . GLU C 1 20 ? 42.970 51.437 59.218 1.00 52.73 18 GLU C CA 1
ATOM 2826 C C . GLU C 1 20 ? 43.206 50.704 60.520 1.00 51.81 18 GLU C C 1
ATOM 2827 O O . GLU C 1 20 ? 43.780 51.263 61.450 1.00 52.23 18 GLU C O 1
ATOM 2833 N N . ILE C 1 21 ? 42.747 49.457 60.597 1.00 51.00 19 ILE C N 1
ATOM 2834 C CA . ILE C 1 21 ? 43.034 48.594 61.751 1.00 49.37 19 ILE C CA 1
ATOM 2835 C C . ILE C 1 21 ? 44.516 48.209 61.760 1.00 49.07 19 ILE C C 1
ATOM 2836 O O . ILE C 1 21 ? 45.180 48.216 62.793 1.00 48.28 19 ILE C O 1
ATOM 2841 N N . VAL C 1 22 ? 45.024 47.853 60.595 1.00 49.05 20 VAL C N 1
ATOM 2842 C CA . VAL C 1 22 ? 46.448 47.579 60.449 1.00 50.70 20 VAL C CA 1
ATOM 2843 C C . VAL C 1 22 ? 47.333 48.801 60.805 1.00 50.84 20 VAL C C 1
ATOM 2844 O O . VAL C 1 22 ? 48.299 48.649 61.554 1.00 50.58 20 VAL C O 1
ATOM 2848 N N . LYS C 1 23 ? 46.981 49.999 60.326 1.00 51.18 21 LYS C N 1
ATOM 2849 C CA . LYS C 1 23 ? 47.754 51.206 60.677 1.00 52.12 21 LYS C CA 1
ATOM 2850 C C . LYS C 1 23 ? 47.802 51.424 62.172 1.00 51.87 21 LYS C C 1
ATOM 2851 O O . LYS C 1 23 ? 48.865 51.610 62.724 1.00 51.92 21 LYS C O 1
ATOM 2857 N N . ASP C 1 24 ? 46.645 51.375 62.825 1.00 52.21 22 ASP C N 1
ATOM 2858 C CA . ASP C 1 24 ? 46.545 51.652 64.247 1.00 52.22 22 ASP C CA 1
ATOM 2859 C C . ASP C 1 24 ? 47.287 50.632 65.078 1.00 52.08 22 ASP C C 1
ATOM 2860 O O . ASP C 1 24 ? 4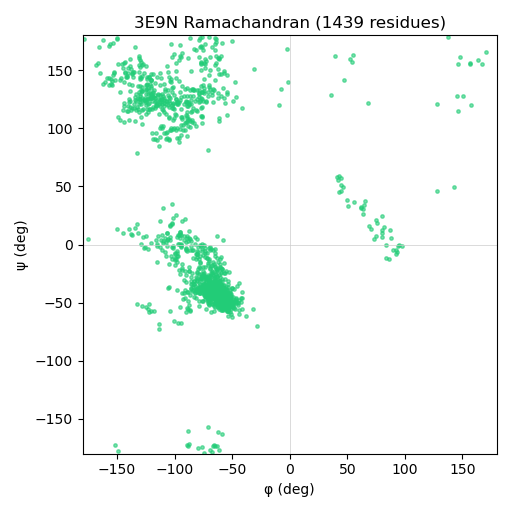7.904 50.966 66.093 1.00 52.36 22 ASP C O 1
ATOM 2865 N N . LEU C 1 25 ? 47.188 49.373 64.674 1.00 52.29 23 LEU C N 1
ATOM 2866 C CA . LEU C 1 25 ? 47.859 48.309 65.396 1.00 52.20 23 LEU C CA 1
ATOM 2867 C C . LEU C 1 25 ? 49.381 48.321 65.192 1.00 51.81 23 LEU C C 1
ATOM 2868 O O . LEU C 1 25 ? 50.133 47.934 66.091 1.00 51.15 23 LEU C O 1
ATOM 2873 N N . SER C 1 26 ? 49.834 48.765 64.031 1.00 51.81 24 SER C N 1
ATOM 2874 C CA . SER C 1 26 ? 51.280 48.806 63.787 1.00 53.49 24 SER C CA 1
ATOM 2875 C C . SER C 1 26 ? 52.039 49.695 64.789 1.00 54.12 24 SER C C 1
ATOM 2876 O O . SER C 1 26 ? 53.225 49.515 65.020 1.00 54.43 24 SER C O 1
ATOM 2879 N N . ARG C 1 27 ? 51.356 50.646 65.403 1.00 54.88 25 ARG C N 1
ATOM 2880 C CA . ARG C 1 27 ? 51.979 51.414 66.485 1.00 55.32 25 ARG C CA 1
ATOM 2881 C C . ARG C 1 27 ? 52.622 50.519 67.559 1.00 54.76 25 ARG C C 1
ATOM 2882 O O . ARG C 1 27 ? 53.711 50.826 68.026 1.00 55.18 25 ARG C O 1
ATOM 2890 N N . ASP C 1 28 ? 51.973 49.432 67.974 1.00 53.46 26 ASP C N 1
ATOM 2891 C CA . ASP C 1 28 ? 52.538 48.611 69.054 1.00 52.59 26 ASP C CA 1
ATOM 2892 C C . ASP C 1 28 ? 52.507 47.094 68.798 1.00 52.23 26 ASP C C 1
ATOM 2893 O O . ASP C 1 28 ? 52.686 46.278 69.716 1.00 52.41 26 ASP C O 1
ATOM 2898 N N . HIS C 1 29 ? 52.255 46.715 67.553 1.00 51.57 27 HIS C N 1
ATOM 2899 C CA . HIS C 1 29 ? 52.299 45.320 67.179 1.00 51.00 27 HIS C CA 1
ATOM 2900 C C . HIS C 1 29 ? 53.022 45.223 65.866 1.00 50.81 27 HIS C C 1
ATOM 2901 O O . HIS C 1 29 ? 52.841 46.074 64.991 1.00 50.08 27 HIS C O 1
ATOM 2908 N N . ILE C 1 30 ? 53.793 44.150 65.713 1.00 50.70 28 ILE C N 1
ATOM 2909 C CA . ILE C 1 30 ? 54.021 43.567 64.394 1.00 50.33 28 ILE C CA 1
ATOM 2910 C C . ILE C 1 30 ? 52.678 42.977 63.919 1.00 49.94 28 ILE C C 1
ATOM 2911 O O . ILE C 1 30 ? 52.002 42.228 64.650 1.00 49.25 28 ILE C O 1
ATOM 2916 N N . VAL C 1 31 ? 52.272 43.337 62.710 1.00 49.43 29 VAL C N 1
ATOM 2917 C CA . VAL C 1 31 ? 50.972 42.950 62.218 1.00 49.10 29 VAL C CA 1
ATOM 2918 C C . VAL C 1 31 ? 51.020 41.968 61.033 1.00 49.54 29 VAL C C 1
ATOM 2919 O O . VAL C 1 31 ? 51.410 42.338 59.935 1.00 49.19 29 VAL C O 1
ATOM 2923 N N . TYR C 1 32 ? 50.585 40.730 61.250 1.00 49.30 30 TYR C N 1
ATOM 2924 C CA . TYR C 1 32 ? 50.318 39.854 60.124 1.00 50.08 30 TYR C CA 1
ATOM 2925 C C . TYR C 1 32 ? 49.013 40.213 59.448 1.00 49.75 30 TYR C C 1
ATOM 2926 O O . TYR C 1 32 ? 47.944 40.017 60.010 1.00 50.43 30 TYR C O 1
ATOM 2935 N N . ALA C 1 33 ? 49.121 40.761 58.250 1.00 49.73 31 ALA C N 1
ATOM 2936 C CA . ALA C 1 33 ? 48.009 41.363 57.559 1.00 50.44 31 ALA C CA 1
ATOM 2937 C C . ALA C 1 33 ? 47.614 40.552 56.349 1.00 51.57 31 ALA C C 1
ATOM 2938 O O . ALA C 1 33 ? 48.239 40.673 55.302 1.00 51.50 31 ALA C O 1
ATOM 2940 N N . LEU C 1 34 ? 46.566 39.741 56.473 1.00 52.94 32 LEU C N 1
ATOM 2941 C CA . LEU C 1 34 ? 46.197 38.830 55.394 1.00 54.52 32 LEU C CA 1
ATOM 2942 C C . LEU C 1 34 ? 45.348 39.537 54.365 1.00 56.13 32 LEU C C 1
ATOM 2943 O O . LEU C 1 34 ? 44.411 40.219 54.731 1.00 56.18 32 LEU C O 1
ATOM 2948 N N . GLY C 1 35 ? 45.651 39.364 53.079 1.00 58.30 33 GLY C N 1
ATOM 2949 C CA . GLY C 1 35 ? 44.738 39.829 52.030 1.00 61.05 33 GLY C CA 1
ATOM 2950 C C . GLY C 1 35 ? 44.942 39.239 50.641 1.00 63.52 33 GLY C C 1
ATOM 2951 O O . GLY C 1 35 ? 45.892 38.473 50.399 1.00 63.47 33 GLY C O 1
ATOM 2952 N N . ARG C 1 36 ? 44.054 39.606 49.720 1.00 65.66 34 ARG C N 1
ATOM 2953 C CA . ARG C 1 36 ? 44.150 39.145 48.326 1.00 68.52 34 ARG C CA 1
ATOM 2954 C C . ARG C 1 36 ? 44.668 40.242 47.371 1.00 70.35 34 ARG C C 1
ATOM 2955 O O . ARG C 1 36 ? 45.425 39.953 46.434 1.00 70.29 34 ARG C O 1
ATOM 2957 N N . ASN C 1 37 ? 44.263 41.489 47.631 1.00 72.79 35 ASN C N 1
ATOM 2958 C CA . ASN C 1 37 ? 44.669 42.653 46.840 1.00 75.20 35 ASN C CA 1
ATOM 2959 C C . ASN C 1 37 ? 46.187 42.838 46.893 1.00 76.63 35 ASN C C 1
ATOM 2960 O O . ASN C 1 37 ? 46.749 43.200 47.939 1.00 77.34 35 ASN C O 1
ATOM 2965 N N . PRO C 1 38 ? 46.867 42.564 45.767 1.00 77.99 36 PRO C N 1
ATOM 2966 C CA . PRO C 1 38 ? 48.342 42.510 45.765 1.00 78.63 36 PRO C CA 1
ATOM 2967 C C . PRO C 1 38 ? 48.986 43.892 45.746 1.00 79.31 36 PRO C C 1
ATOM 2968 O O . PRO C 1 38 ? 50.153 44.023 46.100 1.00 79.35 36 PRO C O 1
ATOM 2972 N N . GLU C 1 39 ? 48.224 44.903 45.331 1.00 80.20 37 GLU C N 1
ATOM 2973 C CA . GLU C 1 39 ? 48.734 46.270 45.289 1.00 80.79 37 GLU C CA 1
ATOM 2974 C C . GLU C 1 39 ? 48.561 46.904 46.655 1.00 80.98 37 GLU C C 1
ATOM 2975 O O . GLU C 1 39 ? 49.443 47.628 47.131 1.00 81.40 37 GLU C O 1
ATOM 2977 N N . HIS C 1 40 ? 47.428 46.625 47.300 1.00 81.17 38 HIS C N 1
ATOM 2978 C CA . HIS C 1 40 ? 47.181 47.191 48.627 1.00 81.32 38 HIS C CA 1
ATOM 2979 C C . HIS C 1 40 ? 48.053 46.516 49.677 1.00 80.57 38 HIS C C 1
ATOM 2980 O O . HIS C 1 40 ? 48.404 47.125 50.702 1.00 80.75 38 HIS C O 1
ATOM 2987 N N . LEU C 1 41 ? 48.395 45.260 49.408 1.00 79.52 39 LEU C N 1
ATOM 2988 C CA . LEU C 1 41 ? 49.302 44.524 50.256 1.00 78.88 39 LEU C CA 1
ATOM 2989 C C . LEU C 1 41 ? 50.702 45.128 50.190 1.00 78.34 39 LEU C C 1
ATOM 2990 O O . LEU C 1 41 ? 51.392 45.212 51.201 1.00 78.02 39 LEU C O 1
ATOM 2995 N N . ALA C 1 42 ? 51.121 45.530 48.991 1.00 77.83 40 ALA C N 1
ATOM 2996 C CA . ALA C 1 42 ? 52.426 46.188 48.825 1.00 76.97 40 ALA C CA 1
ATOM 2997 C C . ALA C 1 42 ? 52.338 47.568 49.437 1.00 76.15 40 ALA C C 1
ATOM 2998 O O . ALA C 1 42 ? 53.244 47.998 50.142 1.00 76.49 40 ALA C O 1
ATOM 3000 N N . ALA C 1 43 ? 51.245 48.269 49.164 1.00 74.94 41 ALA C N 1
ATOM 3001 C CA . ALA C 1 43 ? 50.995 49.553 49.816 1.00 74.01 41 ALA C CA 1
ATOM 3002 C C . ALA C 1 43 ? 51.208 49.448 51.338 1.00 73.37 41 ALA C C 1
ATOM 3003 O O . ALA C 1 43 ? 52.018 50.189 51.927 1.00 73.37 41 ALA C O 1
ATOM 3005 N N . LEU C 1 44 ? 50.503 48.507 51.967 1.00 71.97 42 LEU C N 1
ATOM 3006 C CA . LEU C 1 44 ? 50.603 48.317 53.405 1.00 70.91 42 LEU C CA 1
ATOM 3007 C C . LEU C 1 44 ? 51.978 47.870 53.838 1.00 70.16 42 LEU C C 1
ATOM 3008 O O . LEU C 1 44 ? 52.391 48.136 54.951 1.00 70.15 42 LEU C O 1
ATOM 3013 N N . ALA C 1 45 ? 52.663 47.139 52.975 1.00 69.77 43 ALA C N 1
ATOM 3014 C CA . ALA C 1 45 ? 54.010 46.680 53.273 1.00 69.43 43 ALA C CA 1
ATOM 3015 C C . ALA C 1 45 ? 54.941 47.861 53.497 1.00 68.95 43 ALA C C 1
ATOM 3016 O O . ALA C 1 45 ? 56.052 47.681 53.961 1.00 68.81 43 ALA C O 1
ATOM 3018 N N . GLU C 1 46 ? 54.473 49.057 53.147 1.00 68.62 44 GLU C N 1
ATOM 3019 C CA . GLU C 1 46 ? 55.232 50.289 53.315 1.00 68.50 44 GLU C CA 1
ATOM 3020 C C . GLU C 1 46 ? 55.052 50.852 54.704 1.00 67.78 44 GLU C C 1
ATOM 3021 O O . GLU C 1 46 ? 55.601 51.895 55.039 1.00 67.52 44 GLU C O 1
ATOM 3027 N N . ILE C 1 47 ? 54.241 50.180 55.500 1.00 67.16 45 ILE C N 1
ATOM 3028 C CA . ILE C 1 47 ? 54.112 50.540 56.896 1.00 66.76 45 ILE C CA 1
ATOM 3029 C C . ILE C 1 47 ? 55.001 49.621 57.675 1.00 66.30 45 ILE C C 1
ATOM 3030 O O . ILE C 1 47 ? 54.925 48.396 57.566 1.00 66.41 45 ILE C O 1
ATOM 3035 N N . GLU C 1 48 ? 55.911 50.219 58.416 1.00 65.94 46 GLU C N 1
ATOM 3036 C CA . GLU C 1 48 ? 56.914 49.430 59.073 1.00 65.46 46 GLU C CA 1
ATOM 3037 C C . GLU C 1 48 ? 56.252 48.642 60.199 1.00 64.92 46 GLU C C 1
ATOM 3038 O O . GLU C 1 48 ? 55.413 49.177 60.913 1.00 64.17 46 GLU C O 1
ATOM 3044 N N . GLY C 1 49 ? 56.620 47.369 60.322 1.00 64.75 47 GLY C N 1
ATOM 3045 C CA . GLY C 1 49 ? 55.989 46.465 61.294 1.00 64.98 47 GLY C CA 1
ATOM 3046 C C . GLY C 1 49 ? 54.841 45.654 60.694 1.00 65.14 47 GLY C C 1
ATOM 3047 O O . GLY C 1 49 ? 54.215 44.853 61.372 1.00 65.16 47 GLY C O 1
ATOM 3048 N N . VAL C 1 50 ? 54.550 45.889 59.420 1.00 64.88 48 VAL C N 1
ATOM 3049 C CA . VAL C 1 50 ? 53.531 45.137 58.727 1.00 64.96 48 VAL C CA 1
ATOM 3050 C C . VAL C 1 50 ? 54.176 44.074 57.839 1.00 65.41 48 VAL C C 1
ATOM 3051 O O . VAL C 1 50 ? 54.919 44.406 56.906 1.00 64.88 48 VAL C O 1
ATOM 3055 N N . GLU C 1 51 ? 53.888 42.804 58.125 1.00 65.68 49 GLU C N 1
ATOM 3056 C CA . GLU C 1 51 ? 54.320 41.697 57.265 1.00 66.45 49 GLU C CA 1
ATOM 3057 C C . GLU C 1 51 ? 53.137 41.169 56.510 1.00 65.79 49 GLU C C 1
ATOM 3058 O O . GLU C 1 51 ? 52.450 40.285 57.010 1.00 66.23 49 GLU C O 1
ATOM 3064 N N . PRO C 1 52 ? 52.895 41.693 55.300 1.00 64.97 50 PRO C N 1
ATOM 3065 C CA . PRO C 1 52 ? 51.723 41.260 54.545 1.00 64.39 50 PRO C CA 1
ATOM 3066 C C . PRO C 1 52 ? 51.796 39.774 54.159 1.00 64.02 50 PRO C C 1
ATOM 3067 O O . PRO C 1 52 ? 52.875 39.168 54.168 1.00 63.47 50 PRO C O 1
ATOM 3071 N N . ILE C 1 53 ? 50.649 39.212 53.804 1.00 63.39 51 ILE C N 1
ATOM 3072 C CA . ILE C 1 53 ? 50.539 37.796 53.550 1.00 62.41 51 ILE C CA 1
ATOM 3073 C C . ILE C 1 53 ? 49.461 37.667 52.520 1.00 62.19 51 ILE C C 1
ATOM 3074 O O . ILE C 1 53 ? 48.299 37.962 52.813 1.00 62.26 51 ILE C O 1
ATOM 3079 N N . GLU C 1 54 ? 49.850 37.303 51.294 1.00 61.63 52 GLU C N 1
ATOM 3080 C CA . GLU C 1 54 ? 48.901 37.033 50.213 1.00 60.97 52 GLU C CA 1
ATOM 3081 C C . GLU C 1 54 ? 48.109 35.772 50.575 1.00 60.81 52 GLU C C 1
ATOM 3082 O O . GLU C 1 54 ? 48.680 34.783 51.054 1.00 61.38 52 GLU C O 1
ATOM 3084 N N . SER C 1 55 ? 46.796 35.822 50.409 1.00 60.04 53 SER C N 1
ATOM 3085 C CA . SER C 1 55 ? 45.983 34.692 50.803 1.00 59.40 53 SER C CA 1
ATOM 3086 C C . SER C 1 55 ? 44.583 34.653 50.216 1.00 58.41 53 SER C C 1
ATOM 3087 O O . SER C 1 55 ? 43.893 35.674 50.106 1.00 58.47 53 SER C O 1
ATOM 3090 N N . ASP C 1 56 ? 44.204 33.448 49.813 1.00 57.42 54 ASP C N 1
ATOM 3091 C CA . ASP C 1 56 ? 42.814 33.075 49.568 1.00 56.08 54 ASP C CA 1
ATOM 3092 C C . ASP C 1 56 ? 42.366 32.406 50.856 1.00 54.15 54 ASP C C 1
ATOM 3093 O O . ASP C 1 56 ? 42.544 31.202 51.036 1.00 54.30 54 ASP C O 1
ATOM 3098 N N . ILE C 1 57 ? 41.805 33.179 51.770 1.00 52.18 55 ILE C N 1
ATOM 3099 C CA . ILE C 1 57 ? 41.710 32.719 53.152 1.00 50.47 55 ILE C CA 1
ATOM 3100 C C . ILE C 1 57 ? 40.704 31.573 53.416 1.00 49.67 55 ILE C C 1
ATOM 3101 O O . ILE C 1 57 ? 40.934 30.718 54.289 1.00 48.32 55 ILE C O 1
ATOM 3106 N N . VAL C 1 58 ? 39.602 31.557 52.678 1.00 49.13 56 VAL C N 1
ATOM 3107 C CA . VAL C 1 58 ? 38.663 30.449 52.774 1.00 49.00 56 VAL C CA 1
ATOM 3108 C C . VAL C 1 58 ? 39.374 29.138 52.411 1.00 49.48 56 VAL C C 1
ATOM 3109 O O . VAL C 1 58 ? 39.379 28.172 53.190 1.00 49.48 56 VAL C O 1
ATOM 3113 N N . LYS C 1 59 ? 40.008 29.115 51.239 1.00 49.42 57 LYS C N 1
ATOM 3114 C CA . LYS C 1 59 ? 40.773 27.939 50.793 1.00 49.22 57 LYS C CA 1
ATOM 3115 C C . LYS C 1 59 ? 41.804 27.526 51.853 1.00 49.31 57 LYS C C 1
ATOM 3116 O O . LYS C 1 59 ? 41.882 26.354 52.270 1.00 50.09 57 LYS C O 1
ATOM 3118 N N . GLU C 1 60 ? 42.595 28.476 52.320 1.00 48.59 58 GLU C N 1
ATOM 3119 C CA . GLU C 1 60 ? 43.718 28.103 53.180 1.00 48.36 58 GLU C CA 1
ATOM 3120 C C . GLU C 1 60 ? 43.316 27.692 54.573 1.00 47.63 58 GLU C C 1
ATOM 3121 O O . GLU C 1 60 ? 43.881 26.709 55.121 1.00 48.44 58 GLU C O 1
ATOM 3127 N N . VAL C 1 61 ? 42.359 28.438 55.150 1.00 45.64 59 VAL C N 1
ATOM 3128 C CA . VAL C 1 61 ? 41.833 28.107 56.468 1.00 44.13 59 VAL C CA 1
ATOM 3129 C C . VAL C 1 61 ? 40.913 26.863 56.463 1.00 44.75 59 VAL C C 1
ATOM 3130 O O . VAL C 1 61 ? 40.973 26.041 57.353 1.00 44.12 59 VAL C O 1
ATOM 3134 N N . LEU C 1 62 ? 40.075 26.730 55.447 1.00 45.81 60 LEU C N 1
ATOM 3135 C CA . LEU C 1 62 ? 39.069 25.692 55.437 1.00 47.46 60 LEU C CA 1
ATOM 3136 C C . LEU C 1 62 ? 39.522 24.420 54.714 1.00 49.18 60 LEU C C 1
ATOM 3137 O O . LEU C 1 62 ? 39.214 23.328 55.167 1.00 50.27 60 LEU C O 1
ATOM 3142 N N . GLU C 1 63 ? 40.203 24.535 53.579 1.00 50.51 61 GLU C N 1
ATOM 3143 C CA . GLU C 1 63 ? 40.608 23.311 52.904 1.00 52.28 61 GLU C CA 1
ATOM 3144 C C . GLU C 1 63 ? 41.945 22.864 53.497 1.00 52.55 61 GLU C C 1
ATOM 3145 O O . GLU C 1 63 ? 42.035 21.788 54.098 1.00 53.05 61 GLU C O 1
ATOM 3151 N N . GLU C 1 64 ? 42.938 23.746 53.436 1.00 52.29 62 GLU C N 1
ATOM 3152 C CA . GLU C 1 64 ? 44.313 23.381 53.746 1.00 52.46 62 GLU C CA 1
ATOM 3153 C C . GLU C 1 64 ? 44.678 23.320 55.224 1.00 51.92 62 GLU C C 1
ATOM 3154 O O . GLU C 1 64 ? 45.749 22.872 55.543 1.00 51.60 62 GLU C O 1
ATOM 3160 N N . GLY C 1 65 ? 43.798 23.745 56.125 1.00 52.53 63 GLY C N 1
ATOM 3161 C CA . GLY C 1 65 ? 44.012 23.538 57.583 1.00 51.89 63 GLY C CA 1
ATOM 3162 C C . GLY C 1 65 ? 44.930 24.554 58.249 1.00 52.24 63 GLY C C 1
ATOM 3163 O O . GLY C 1 65 ? 45.399 24.350 59.363 1.00 51.80 63 GLY C O 1
ATOM 3164 N N . GLY C 1 66 ? 45.191 25.662 57.571 1.00 52.24 64 GLY C N 1
ATOM 3165 C CA . GLY C 1 66 ? 45.920 26.758 58.207 1.00 52.65 64 GLY C CA 1
ATOM 3166 C C . GLY C 1 66 ? 46.463 27.737 57.183 1.00 52.93 64 GLY C C 1
ATOM 3167 O O . GLY C 1 66 ? 46.601 27.408 56.013 1.00 52.49 64 GLY C O 1
ATOM 3168 N N . VAL C 1 67 ? 46.745 28.960 57.599 1.00 53.43 65 VAL C N 1
ATOM 3169 C CA . VAL C 1 67 ? 47.506 29.838 56.716 1.00 54.15 65 VAL C CA 1
ATOM 3170 C C . VAL C 1 67 ? 49.004 29.634 57.005 1.00 55.20 65 VAL C C 1
ATOM 3171 O O . VAL C 1 67 ? 49.462 29.925 58.119 1.00 54.99 65 VAL C O 1
ATOM 3175 N N . ASP C 1 68 ? 49.735 29.094 56.022 1.00 56.10 66 ASP C N 1
ATOM 3176 C CA . ASP C 1 68 ? 51.195 28.900 56.100 1.00 57.15 66 ASP C CA 1
ATOM 3177 C C . ASP C 1 68 ? 52.010 29.875 56.982 1.00 56.90 66 ASP C C 1
ATOM 3178 O O . ASP C 1 68 ? 52.550 29.492 58.049 1.00 55.92 66 ASP C O 1
ATOM 3183 N N . LYS C 1 69 ? 52.107 31.120 56.510 1.00 56.59 67 LYS C N 1
ATOM 3184 C CA . LYS C 1 69 ? 52.964 32.118 57.138 1.00 56.61 67 LYS C CA 1
ATOM 3185 C C . LYS C 1 69 ? 52.569 32.480 58.573 1.00 56.83 67 LYS C C 1
ATOM 3186 O O . LYS C 1 69 ? 53.157 33.401 59.151 1.00 56.49 67 LYS C O 1
ATOM 3188 N N . LEU C 1 70 ? 51.599 31.760 59.153 1.00 56.78 68 LEU C N 1
ATOM 3189 C CA . LEU C 1 70 ? 51.165 31.984 60.543 1.00 57.02 68 LEU C CA 1
ATOM 3190 C C . LEU C 1 70 ? 51.457 30.793 61.405 1.00 58.23 68 LEU C C 1
ATOM 3191 O O . LEU C 1 70 ? 51.136 30.776 62.597 1.00 58.16 68 LEU C O 1
ATOM 3196 N N . LYS C 1 71 ? 52.040 29.769 60.808 1.00 59.91 69 LYS C N 1
ATOM 3197 C CA . LYS C 1 71 ? 52.267 28.551 61.558 1.00 61.45 69 LYS C CA 1
ATOM 3198 C C . LYS C 1 71 ? 53.410 28.649 62.572 1.00 61.60 69 LYS C C 1
ATOM 3199 O O . LYS C 1 71 ? 53.389 27.963 63.586 1.00 60.94 69 LYS C O 1
ATOM 3205 N N . ASN C 1 72 ? 54.357 29.555 62.330 1.00 62.73 70 ASN C N 1
ATOM 3206 C CA . ASN C 1 72 ? 55.453 29.824 63.284 1.00 63.90 70 ASN C CA 1
ATOM 3207 C C . ASN C 1 72 ? 55.038 30.483 64.606 1.00 63.74 70 ASN C C 1
ATOM 3208 O O . ASN C 1 72 ? 55.811 30.482 65.558 1.00 64.22 70 ASN C O 1
ATOM 3213 N N . LEU C 1 73 ? 53.853 31.088 64.670 1.00 63.15 71 LEU C N 1
ATOM 3214 C CA . LEU C 1 73 ? 53.570 31.958 65.804 1.00 62.21 71 LEU C CA 1
ATOM 3215 C C . LEU C 1 73 ? 53.244 31.220 67.084 1.00 62.13 71 LEU C C 1
ATOM 3216 O O . LEU C 1 73 ? 52.271 30.474 67.164 1.00 62.49 71 LEU C O 1
ATOM 3221 N N . ASP C 1 74 ? 54.067 31.437 68.093 1.00 61.89 72 ASP C N 1
ATOM 3222 C CA . ASP C 1 74 ? 53.858 30.799 69.373 1.00 62.16 72 ASP C CA 1
ATOM 3223 C C . ASP C 1 74 ? 53.047 31.704 70.286 1.00 61.16 72 ASP C C 1
ATOM 3224 O O . ASP C 1 74 ? 52.458 31.227 71.243 1.00 61.31 72 ASP C O 1
ATOM 3229 N N . HIS C 1 75 ? 53.016 33.006 70.004 1.00 59.95 73 HIS C N 1
ATOM 3230 C CA . HIS C 1 75 ? 52.137 33.919 70.738 1.00 59.08 73 HIS C CA 1
ATOM 3231 C C . HIS C 1 75 ? 51.349 34.749 69.721 1.00 57.54 73 HIS C C 1
ATOM 3232 O O . HIS C 1 75 ? 51.912 35.191 68.732 1.00 57.74 73 HIS C O 1
ATOM 3239 N N . VAL C 1 76 ? 50.048 34.936 69.945 1.00 55.16 74 VAL C N 1
ATOM 3240 C CA . VAL C 1 76 ? 49.298 35.980 69.245 1.00 52.35 74 VAL C CA 1
ATOM 3241 C C . VAL C 1 76 ? 48.498 36.831 70.260 1.00 50.67 74 VAL C C 1
ATOM 3242 O O . VAL C 1 76 ? 47.761 36.305 71.092 1.00 49.80 74 VAL C O 1
ATOM 3246 N N . ASP C 1 77 ? 48.657 38.141 70.201 1.00 48.51 75 ASP C N 1
ATOM 3247 C CA . ASP C 1 77 ? 48.026 39.001 71.194 1.00 47.69 75 ASP C CA 1
ATOM 3248 C C . ASP C 1 77 ? 46.633 39.479 70.775 1.00 46.11 75 ASP C C 1
ATOM 3249 O O . ASP C 1 77 ? 45.714 39.548 71.593 1.00 45.69 75 ASP C O 1
ATOM 3254 N N . THR C 1 78 ? 46.503 39.782 69.493 1.00 44.65 76 THR C N 1
ATOM 3255 C CA . THR C 1 78 ? 45.345 40.449 68.952 1.00 44.29 76 THR C CA 1
ATOM 3256 C C . THR C 1 78 ? 45.011 39.808 67.605 1.00 43.14 76 THR C C 1
ATOM 3257 O O . THR C 1 78 ? 45.720 40.001 66.616 1.00 42.91 76 THR C O 1
ATOM 3261 N N . LEU C 1 79 ? 43.935 39.033 67.578 1.00 41.86 77 LEU C N 1
ATOM 3262 C CA . LEU C 1 79 ? 43.420 38.497 66.333 1.00 40.47 77 LEU C CA 1
ATOM 3263 C C . LEU C 1 79 ? 42.147 39.241 65.977 1.00 40.26 77 LEU C C 1
ATOM 3264 O O . LEU C 1 79 ? 41.211 39.250 66.742 1.00 40.17 77 LEU C O 1
ATOM 3269 N N . VAL C 1 80 ? 42.111 39.833 64.800 1.00 40.15 78 VAL C N 1
ATOM 3270 C CA . VAL C 1 80 ? 41.000 40.631 64.378 1.00 39.54 78 VAL C CA 1
ATOM 3271 C C . VAL C 1 80 ? 40.423 40.097 63.059 1.00 40.52 78 VAL C C 1
ATOM 3272 O O . VAL C 1 80 ? 41.094 40.184 62.021 1.00 39.67 78 VAL C O 1
ATOM 3276 N N . HIS C 1 81 ? 39.186 39.589 63.085 1.00 40.23 79 HIS C N 1
ATOM 3277 C CA . HIS C 1 81 ? 38.555 39.065 61.893 1.00 41.30 79 HIS C CA 1
ATOM 3278 C C . HIS C 1 81 ? 37.784 40.162 61.151 1.00 42.71 79 HIS C C 1
ATOM 3279 O O . HIS C 1 81 ? 36.729 40.597 61.586 1.00 43.36 79 HIS C O 1
ATOM 3286 N N . ALA C 1 82 ? 38.314 40.639 60.041 1.00 44.49 80 ALA C N 1
ATOM 3287 C CA . ALA C 1 82 ? 37.721 41.799 59.365 1.00 45.57 80 ALA C CA 1
ATOM 3288 C C . ALA C 1 82 ? 37.452 41.455 57.911 1.00 46.58 80 ALA C C 1
ATOM 3289 O O . ALA C 1 82 ? 36.906 42.268 57.140 1.00 46.70 80 ALA C O 1
ATOM 3291 N N . ALA C 1 83 ? 37.853 40.243 57.534 1.00 47.39 81 ALA C N 1
ATOM 3292 C CA . ALA C 1 83 ? 37.519 39.739 56.209 1.00 48.69 81 ALA C CA 1
ATOM 3293 C C . ALA C 1 83 ? 35.999 39.593 56.109 1.00 48.84 81 ALA C C 1
ATOM 3294 O O . ALA C 1 83 ? 35.419 40.043 55.122 1.00 50.19 81 ALA C O 1
ATOM 3296 N N . GLY C 1 94 ? 20.799 35.731 45.649 1.00 45.31 92 GLY C N 1
ATOM 3297 C CA . GLY C 1 94 ? 20.136 35.148 46.842 1.00 44.84 92 GLY C CA 1
ATOM 3298 C C . GLY C 1 94 ? 20.135 33.606 46.878 1.00 44.70 92 GLY C C 1
ATOM 3299 O O . GLY C 1 94 ? 19.197 32.982 47.383 1.00 44.17 92 GLY C O 1
ATOM 3300 N N . SER C 1 95 ? 21.215 33.010 46.361 1.00 43.63 93 SER C N 1
ATOM 3301 C CA . SER C 1 95 ? 21.255 31.604 45.964 1.00 43.09 93 SER C CA 1
ATOM 3302 C C . SER C 1 95 ? 21.992 30.729 46.972 1.00 42.06 93 SER C C 1
ATOM 3303 O O . SER C 1 95 ? 22.611 31.247 47.890 1.00 41.19 93 SER C O 1
ATOM 3306 N N . VAL C 1 96 ? 21.941 29.405 46.778 1.00 41.29 94 VAL C N 1
ATOM 3307 C CA . VAL C 1 96 ? 22.719 28.487 47.613 1.00 40.58 94 VAL C CA 1
ATOM 3308 C C . VAL C 1 96 ? 24.191 28.921 47.644 1.00 40.88 94 VAL C C 1
ATOM 3309 O O . VAL C 1 96 ? 24.830 28.974 48.732 1.00 40.71 94 VAL C O 1
ATOM 3313 N N . ALA C 1 97 ? 24.713 29.268 46.466 1.00 40.12 95 ALA C N 1
ATOM 3314 C CA . ALA C 1 97 ? 26.094 29.745 46.378 1.00 40.91 95 ALA C CA 1
ATOM 3315 C C . ALA C 1 97 ? 26.336 31.005 47.197 1.00 40.25 95 ALA C C 1
ATOM 3316 O O . ALA C 1 97 ? 27.343 31.089 47.871 1.00 41.19 95 ALA C O 1
ATOM 3318 N N . GLU C 1 98 ? 25.425 31.970 47.156 1.00 40.24 96 GLU C N 1
ATOM 3319 C CA . GLU C 1 98 ? 25.560 33.126 48.045 1.00 40.55 96 GLU C CA 1
ATOM 3320 C C . GLU C 1 98 ? 25.608 32.713 49.542 1.00 40.38 96 GLU C C 1
ATOM 3321 O O . GLU C 1 98 ? 26.580 33.041 50.237 1.00 40.31 96 GLU C O 1
ATOM 3327 N N . TRP C 1 99 ? 24.658 31.893 49.987 1.00 39.26 97 TRP C N 1
ATOM 3328 C CA . TRP C 1 99 ? 24.707 31.333 51.343 1.00 39.75 97 TRP C CA 1
ATOM 3329 C C . TRP C 1 99 ? 26.073 30.746 51.714 1.00 40.35 97 TRP C C 1
ATOM 3330 O O . TRP C 1 99 ? 26.597 31.014 52.820 1.00 39.90 97 TRP C O 1
ATOM 3341 N N . HIS C 1 100 ? 26.623 29.914 50.823 1.00 40.96 98 HIS C N 1
ATOM 3342 C CA . HIS C 1 100 ? 27.914 29.264 51.086 1.00 41.69 98 HIS C CA 1
ATOM 3343 C C . HIS C 1 100 ? 29.036 30.304 51.143 1.00 42.70 98 HIS C C 1
ATOM 3344 O O . HIS C 1 100 ? 29.928 30.231 52.032 1.00 42.93 98 HIS C O 1
ATOM 3351 N N . ALA C 1 101 ? 28.993 31.273 50.221 1.00 42.85 99 ALA C N 1
ATOM 3352 C CA . ALA C 1 101 ? 30.075 32.257 50.180 1.00 43.65 99 ALA C CA 1
ATOM 3353 C C . ALA C 1 101 ? 30.065 33.004 51.497 1.00 43.89 99 ALA C C 1
ATOM 3354 O O . ALA C 1 101 ? 31.073 33.057 52.204 1.00 44.36 99 ALA C O 1
ATOM 3356 N N . HIS C 1 102 ? 28.914 33.555 51.851 1.00 44.20 100 HIS C N 1
ATOM 3357 C CA . HIS C 1 102 ? 28.858 34.390 53.027 1.00 45.16 100 HIS C CA 1
ATOM 3358 C C . HIS C 1 102 ? 29.143 33.707 54.322 1.00 44.74 100 HIS C C 1
ATOM 3359 O O . HIS C 1 102 ? 29.898 34.234 55.126 1.00 44.99 100 HIS C O 1
ATOM 3366 N N . LEU C 1 103 ? 28.515 32.555 54.542 1.00 44.41 101 LEU C N 1
ATOM 3367 C CA . LEU C 1 103 ? 28.666 31.824 55.796 1.00 43.77 101 LEU C CA 1
ATOM 3368 C C . LEU C 1 103 ? 30.060 31.236 55.923 1.00 44.27 101 LEU C C 1
ATOM 3369 O O . LEU C 1 103 ? 30.589 31.168 57.026 1.00 44.14 101 LEU C O 1
ATOM 3374 N N . ASP C 1 104 ? 30.631 30.770 54.804 1.00 44.27 102 ASP C N 1
ATOM 3375 C CA . ASP C 1 104 ? 32.011 30.298 54.783 1.00 44.57 102 ASP C CA 1
ATOM 3376 C C . ASP C 1 104 ? 32.958 31.406 55.253 1.00 44.22 102 ASP C C 1
ATOM 3377 O O . ASP C 1 104 ? 33.720 31.212 56.211 1.00 44.38 102 ASP C O 1
ATOM 3382 N N . LEU C 1 105 ? 32.901 32.560 54.573 1.00 43.49 103 LEU C N 1
ATOM 3383 C CA . LEU C 1 105 ? 33.813 33.681 54.852 1.00 43.05 103 LEU C CA 1
ATOM 3384 C C . LEU C 1 105 ? 33.590 34.311 56.202 1.00 42.58 103 LEU C C 1
ATOM 3385 O O . LEU C 1 105 ? 34.545 34.591 56.917 1.00 43.60 103 LEU C O 1
ATOM 3390 N N . ASN C 1 106 ? 32.329 34.470 56.589 1.00 42.06 104 ASN C N 1
ATOM 3391 C CA . ASN C 1 106 ? 31.966 35.296 57.771 1.00 41.17 104 ASN C CA 1
ATOM 3392 C C . ASN C 1 106 ? 31.735 34.530 59.031 1.00 39.78 104 ASN C C 1
ATOM 3393 O O . ASN C 1 106 ? 31.672 35.103 60.112 1.00 38.92 104 ASN C O 1
ATOM 3398 N N . VAL C 1 107 ? 31.567 33.227 58.896 1.00 38.66 105 VAL C N 1
ATOM 3399 C CA . VAL C 1 107 ? 31.378 32.436 60.083 1.00 38.39 105 VAL C CA 1
ATOM 3400 C C . VAL C 1 107 ? 32.391 31.344 60.268 1.00 38.25 105 VAL C C 1
ATOM 3401 O O . VAL C 1 107 ? 32.946 31.212 61.336 1.00 38.08 105 VAL C O 1
ATOM 3405 N N . ILE C 1 108 ? 32.597 30.529 59.240 1.00 38.83 106 ILE C N 1
ATOM 3406 C CA . ILE C 1 108 ? 33.360 29.301 59.425 1.00 38.86 106 ILE C CA 1
ATOM 3407 C C . ILE C 1 108 ? 34.844 29.634 59.460 1.00 38.91 106 ILE C C 1
ATOM 3408 O O . ILE C 1 108 ? 35.568 29.144 60.313 1.00 38.23 106 ILE C O 1
ATOM 3413 N N . VAL C 1 109 ? 35.273 30.531 58.574 1.00 39.94 107 VAL C N 1
ATOM 3414 C CA . VAL C 1 109 ? 36.625 31.079 58.648 1.00 39.39 107 VAL C CA 1
ATOM 3415 C C . VAL C 1 109 ? 36.981 31.623 60.044 1.00 39.50 107 VAL C C 1
ATOM 3416 O O . VAL C 1 109 ? 37.959 31.183 60.638 1.00 39.78 107 VAL C O 1
ATOM 3420 N N . PRO C 1 110 ? 36.180 32.552 60.597 1.00 39.58 108 PRO C N 1
ATOM 3421 C CA . PRO C 1 110 ? 36.599 33.070 61.907 1.00 39.29 108 PRO C CA 1
ATOM 3422 C C . PRO C 1 110 ? 36.645 32.015 63.004 1.00 39.73 108 PRO C C 1
ATOM 3423 O O . PRO C 1 110 ? 37.545 32.049 63.833 1.00 40.68 108 PRO C O 1
ATOM 3427 N N . ALA C 1 111 ? 35.699 31.087 63.033 1.00 39.23 109 ALA C N 1
ATOM 3428 C CA . ALA C 1 111 ? 35.782 30.029 64.024 1.00 40.26 109 ALA C CA 1
ATOM 3429 C C . ALA C 1 111 ? 37.021 29.150 63.835 1.00 40.64 109 ALA C C 1
ATOM 3430 O O . ALA C 1 111 ? 37.572 28.676 64.808 1.00 39.22 109 ALA C O 1
ATOM 3432 N N . GLU C 1 112 ? 37.407 28.888 62.585 1.00 41.61 110 GLU C N 1
ATOM 3433 C CA . GLU C 1 112 ? 38.461 27.912 62.328 1.00 43.44 110 GLU C CA 1
ATOM 3434 C C . GLU C 1 112 ? 39.817 28.539 62.535 1.00 43.60 110 GLU C C 1
ATOM 3435 O O . GLU C 1 112 ? 40.659 27.936 63.183 1.00 43.84 110 GLU C O 1
ATOM 3441 N N . LEU C 1 113 ? 40.004 29.747 61.987 1.00 43.55 111 LEU C N 1
ATOM 3442 C CA . LEU C 1 113 ? 41.177 30.550 62.244 1.00 43.56 111 LEU C CA 1
ATOM 3443 C C . LEU C 1 113 ? 41.395 30.712 63.738 1.00 43.84 111 LEU C C 1
ATOM 3444 O O . LEU C 1 113 ? 42.471 30.433 64.243 1.00 45.27 111 LEU C O 1
ATOM 3449 N N . SER C 1 114 ? 40.380 31.112 64.484 1.00 43.46 112 SER C N 1
ATOM 3450 C CA . SER C 1 114 ? 40.568 31.204 65.921 1.00 43.49 112 SER C CA 1
ATOM 3451 C C . SER C 1 114 ? 40.999 29.859 66.479 1.00 43.61 112 SER C C 1
ATOM 3452 O O . SER C 1 114 ? 41.914 29.795 67.296 1.00 43.78 112 SER C O 1
ATOM 3455 N N . ARG C 1 115 ? 40.339 28.781 66.063 1.00 43.48 113 ARG C N 1
ATOM 3456 C CA . ARG C 1 115 ? 40.682 27.458 66.592 1.00 43.97 113 ARG C CA 1
ATOM 3457 C C . ARG C 1 115 ? 42.160 27.126 66.283 1.00 44.17 113 ARG C C 1
ATOM 3458 O O . ARG C 1 115 ? 42.884 26.621 67.135 1.00 44.01 113 ARG C O 1
ATOM 3466 N N . GLN C 1 116 ? 42.593 27.449 65.070 1.00 43.65 114 GLN C N 1
ATOM 3467 C CA . GLN C 1 116 ? 43.924 27.096 64.621 1.00 43.97 114 GLN C CA 1
ATOM 3468 C C . GLN C 1 116 ? 44.987 27.877 65.418 1.00 44.58 114 GLN C C 1
ATOM 3469 O O . GLN C 1 116 ? 46.046 27.310 65.745 1.00 45.01 114 GLN C O 1
ATOM 3475 N N . LEU C 1 117 ? 44.703 29.151 65.731 1.00 44.02 115 LEU C N 1
ATOM 3476 C CA . LEU C 1 117 ? 45.596 30.010 66.531 1.00 43.00 115 LEU C CA 1
ATOM 3477 C C . LEU C 1 117 ? 45.350 29.882 68.006 1.00 43.41 115 LEU C C 1
ATOM 3478 O O . LEU C 1 117 ? 45.930 30.607 68.782 1.00 43.78 115 LEU C O 1
ATOM 3483 N N . LEU C 1 118 ? 44.486 28.972 68.404 1.00 44.19 116 LEU C N 1
ATOM 3484 C CA . LEU C 1 118 ? 44.175 28.796 69.815 1.00 46.33 116 LEU C CA 1
ATOM 3485 C C . LEU C 1 118 ? 45.398 28.526 70.735 1.00 48.24 116 LEU C C 1
ATOM 3486 O O . LEU C 1 118 ? 45.434 28.987 71.893 1.00 49.16 116 LEU C O 1
ATOM 3491 N N . PRO C 1 119 ? 46.387 27.744 70.258 1.00 49.06 117 PRO C N 1
ATOM 3492 C CA . PRO C 1 119 ? 47.586 27.624 71.083 1.00 49.64 117 PRO C CA 1
ATOM 3493 C C . PRO C 1 119 ? 48.314 28.966 71.230 1.00 49.41 117 PRO C C 1
ATOM 3494 O O . PRO C 1 119 ? 48.699 29.333 72.331 1.00 49.61 117 PRO C O 1
ATOM 3498 N N . ALA C 1 120 ? 48.501 29.693 70.137 1.00 49.23 118 ALA C N 1
ATOM 3499 C CA . ALA C 1 120 ? 49.216 30.972 70.209 1.00 49.23 118 ALA C CA 1
ATOM 3500 C C . ALA C 1 120 ? 48.463 31.980 71.096 1.00 50.29 118 ALA C C 1
ATOM 3501 O O . ALA C 1 120 ? 49.084 32.659 71.927 1.00 50.43 118 ALA C O 1
ATOM 3503 N N . LEU C 1 121 ? 47.133 32.041 70.942 1.00 50.53 119 LEU C N 1
ATOM 3504 C CA . LEU C 1 121 ? 46.302 32.956 71.733 1.00 50.74 119 LEU C CA 1
ATOM 3505 C C . LEU C 1 121 ? 46.334 32.643 73.245 1.00 51.37 119 LEU C C 1
ATOM 3506 O O . LEU C 1 121 ? 46.360 33.558 74.083 1.00 51.12 119 LEU C O 1
ATOM 3511 N N . ARG C 1 122 ? 46.295 31.360 73.601 1.00 51.87 120 ARG C N 1
ATOM 3512 C CA . ARG C 1 122 ? 46.341 30.994 75.022 1.00 53.05 120 ARG C CA 1
ATOM 3513 C C . ARG C 1 122 ? 47.696 31.408 75.594 1.00 53.43 120 ARG C C 1
ATOM 3514 O O . ARG C 1 122 ? 47.769 31.978 76.675 1.00 53.90 120 ARG C O 1
ATOM 3522 N N . ALA C 1 123 ? 48.766 31.145 74.846 1.00 53.52 121 ALA C N 1
ATOM 3523 C CA . ALA C 1 123 ? 50.116 31.463 75.325 1.00 53.75 121 ALA C CA 1
ATOM 3524 C C . ALA C 1 123 ? 50.206 32.963 75.648 1.00 53.18 121 ALA C C 1
ATOM 3525 O O . ALA C 1 123 ? 50.648 33.346 76.744 1.00 53.80 121 ALA C O 1
ATOM 3527 N N . ALA C 1 124 ? 49.734 33.798 74.730 1.00 51.78 122 ALA C N 1
ATOM 3528 C CA . ALA C 1 124 ? 49.759 35.238 74.941 1.00 51.03 122 ALA C CA 1
ATOM 3529 C C . ALA C 1 124 ? 48.640 35.784 75.827 1.00 50.97 122 ALA C C 1
ATOM 3530 O O . ALA C 1 124 ? 48.617 36.977 76.100 1.00 51.78 122 ALA C O 1
ATOM 3532 N N . SER C 1 125 ? 47.723 34.935 76.293 1.00 51.05 123 SER C N 1
ATOM 3533 C CA . SER C 1 125 ? 46.461 35.422 76.902 1.00 50.70 123 SER C CA 1
ATOM 3534 C C . SER C 1 125 ? 45.811 36.563 76.078 1.00 50.10 123 SER C C 1
ATOM 3535 O O . SER C 1 125 ? 45.470 37.630 76.610 1.00 50.25 123 SER C O 1
ATOM 3538 N N . GLY C 1 126 ? 45.640 36.342 74.777 1.00 48.32 124 GLY C N 1
ATOM 3539 C CA . GLY C 1 126 ? 45.258 37.423 73.912 1.00 46.83 124 GLY C CA 1
ATOM 3540 C C . GLY C 1 126 ? 43.767 37.671 73.739 1.00 46.04 124 GLY C C 1
ATOM 3541 O O . GLY C 1 126 ? 42.905 37.060 74.397 1.00 44.96 124 GLY C O 1
ATOM 3542 N N . CYS C 1 127 ? 43.466 38.576 72.817 1.00 44.96 125 CYS C N 1
ATOM 3543 C CA A CYS C 1 127 ? 42.077 38.834 72.564 0.50 45.06 125 CYS C CA 1
ATOM 3544 C CA B CYS C 1 127 ? 42.115 39.030 72.540 0.50 44.20 125 CYS C CA 1
ATOM 3545 C C . CYS C 1 127 ? 41.717 38.693 71.092 1.00 43.99 125 CYS C C 1
ATOM 3546 O O . CYS C 1 127 ? 42.518 38.980 70.165 1.00 43.88 125 CYS C O 1
ATOM 3551 N N . VAL C 1 128 ? 40.510 38.156 70.897 1.00 41.45 126 VAL C N 1
ATOM 3552 C CA . VAL C 1 128 ? 39.965 37.937 69.575 1.00 39.34 126 VAL C CA 1
ATOM 3553 C C . VAL C 1 128 ? 38.821 38.893 69.379 1.00 38.16 126 VAL C C 1
ATOM 3554 O O . VAL C 1 128 ? 37.917 38.967 70.192 1.00 35.92 126 VAL C O 1
ATOM 3558 N N . ILE C 1 129 ? 38.853 39.601 68.260 1.00 38.38 127 ILE C N 1
ATOM 3559 C CA . ILE C 1 129 ? 37.815 40.556 67.942 1.00 38.85 127 ILE C CA 1
ATOM 3560 C C . ILE C 1 129 ? 37.094 40.199 66.643 1.00 39.18 127 ILE C C 1
ATOM 3561 O O . ILE C 1 129 ? 37.725 39.951 65.617 1.00 39.15 127 ILE C O 1
ATOM 3566 N N . TYR C 1 130 ? 35.764 40.142 66.708 1.00 38.50 128 TYR C N 1
ATOM 3567 C CA . TYR C 1 130 ? 34.964 39.897 65.525 1.00 38.36 128 TYR C CA 1
ATOM 3568 C C . TYR C 1 130 ? 34.267 41.180 65.128 1.00 38.37 128 TYR C C 1
ATOM 3569 O O . TYR C 1 130 ? 33.603 41.807 65.934 1.00 38.39 128 TYR C O 1
ATOM 3578 N N . ILE C 1 131 ? 34.478 41.608 63.908 1.00 39.08 129 ILE C N 1
ATOM 3579 C CA . ILE C 1 131 ? 33.710 42.700 63.382 1.00 40.30 129 ILE C CA 1
ATOM 3580 C C . ILE C 1 131 ? 32.454 42.132 62.710 1.00 41.77 129 ILE C C 1
ATOM 3581 O O . ILE C 1 131 ? 32.525 41.505 61.631 1.00 40.81 129 ILE C O 1
ATOM 3586 N N . ASN C 1 132 ? 31.293 42.377 63.312 1.00 42.97 130 ASN C N 1
ATOM 3587 C CA . ASN C 1 132 ? 30.067 42.092 62.584 1.00 44.05 130 ASN C CA 1
ATOM 3588 C C . ASN C 1 132 ? 29.834 43.144 61.508 1.00 44.03 130 ASN C C 1
ATOM 3589 O O . ASN C 1 132 ? 29.130 42.891 60.526 1.00 45.44 130 ASN C O 1
ATOM 3594 N N . ASN C 1 143 ? 17.376 41.248 53.527 1.00 43.70 141 ASN C N 1
ATOM 3595 C CA . ASN C 1 143 ? 18.198 40.126 53.093 1.00 44.11 141 ASN C CA 1
ATOM 3596 C C . ASN C 1 143 ? 18.414 39.108 54.209 1.00 44.31 141 ASN C C 1
ATOM 3597 O O . ASN C 1 143 ? 18.969 39.339 55.293 1.00 43.26 141 ASN C O 1
ATOM 3602 N N . THR C 1 144 ? 17.978 37.926 53.848 1.00 43.95 142 THR C N 1
ATOM 3603 C CA . THR C 1 144 ? 17.821 36.815 54.713 1.00 43.56 142 THR C CA 1
ATOM 3604 C C . THR C 1 144 ? 19.225 36.256 55.055 1.00 42.78 142 THR C C 1
ATOM 3605 O O . THR C 1 144 ? 19.514 35.936 56.233 1.00 42.90 142 THR C O 1
ATOM 3609 N N . ILE C 1 145 ? 20.135 36.319 54.074 1.00 41.10 143 ILE C N 1
ATOM 3610 C CA . ILE C 1 145 ? 21.485 35.818 54.213 1.00 40.58 143 ILE C CA 1
ATOM 3611 C C . ILE C 1 145 ? 22.332 36.681 55.140 1.00 40.21 143 ILE C C 1
ATOM 3612 O O . ILE C 1 145 ? 23.140 36.163 55.898 1.00 40.98 143 ILE C O 1
ATOM 3617 N N . TYR C 1 146 ? 22.111 37.988 55.091 1.00 39.42 144 TYR C N 1
ATOM 3618 C CA . TYR C 1 146 ? 22.834 38.969 55.857 1.00 38.40 144 TYR C CA 1
ATOM 3619 C C . TYR C 1 146 ? 22.395 38.925 57.340 1.00 37.14 144 TYR C C 1
ATOM 3620 O O . TYR C 1 146 ? 23.231 38.847 58.236 1.00 37.30 144 TYR C O 1
ATOM 3629 N N . ALA C 1 147 ? 21.091 38.893 57.614 1.00 36.06 145 ALA C N 1
ATOM 3630 C CA . ALA C 1 147 ? 20.607 38.638 58.971 1.00 35.36 145 ALA C CA 1
ATOM 3631 C C . ALA C 1 147 ? 21.119 37.298 59.512 1.00 35.79 145 ALA C C 1
ATOM 3632 O O . ALA C 1 147 ? 21.534 37.194 60.661 1.00 35.10 145 ALA C O 1
ATOM 3634 N N . ALA C 1 148 ? 21.062 36.254 58.700 1.00 35.83 146 ALA C N 1
ATOM 3635 C CA . ALA C 1 148 ? 21.426 34.961 59.234 1.00 36.19 146 ALA C CA 1
ATOM 3636 C C . ALA C 1 148 ? 22.895 34.949 59.565 1.00 36.04 146 ALA C C 1
ATOM 3637 O O . ALA C 1 148 ? 23.287 34.401 60.588 1.00 35.56 146 ALA C O 1
ATOM 3639 N N . SER C 1 149 ? 23.736 35.544 58.714 1.00 36.93 147 SER C N 1
ATOM 3640 C CA . SER C 1 149 ? 25.154 35.464 59.055 1.00 37.74 147 SER C CA 1
ATOM 3641 C C . SER C 1 149 ? 25.569 36.385 60.181 1.00 36.85 147 SER C C 1
ATOM 3642 O O . SER C 1 149 ? 26.416 35.988 61.001 1.00 37.09 147 SER C O 1
ATOM 3645 N N . LYS C 1 150 ? 24.944 37.560 60.304 1.00 35.90 148 LYS C N 1
ATOM 3646 C CA . LYS C 1 150 ? 25.354 38.433 61.401 1.00 35.27 148 LYS C CA 1
ATOM 3647 C C . LYS C 1 150 ? 24.954 37.858 62.777 1.00 35.48 148 LYS C C 1
ATOM 3648 O O . LYS C 1 150 ? 25.729 37.962 63.730 1.00 35.04 148 LYS C O 1
ATOM 3654 N N . HIS C 1 151 ? 23.776 37.225 62.864 1.00 34.75 149 HIS C N 1
ATOM 3655 C CA . HIS C 1 151 ? 23.360 36.508 64.066 1.00 35.67 149 HIS C CA 1
ATOM 3656 C C . HIS C 1 151 ? 24.253 35.290 64.330 1.00 35.53 149 HIS C C 1
ATOM 3657 O O . HIS C 1 151 ? 24.573 34.982 65.502 1.00 34.46 149 HIS C O 1
ATOM 3664 N N . ALA C 1 152 ? 24.639 34.590 63.249 1.00 34.10 150 ALA C N 1
ATOM 3665 C CA . ALA C 1 152 ? 25.521 33.447 63.385 1.00 34.41 150 ALA C CA 1
ATOM 3666 C C . ALA C 1 152 ? 26.884 33.830 64.042 1.00 34.37 150 ALA C C 1
ATOM 3667 O O . ALA C 1 152 ? 27.348 33.185 64.986 1.00 33.09 150 ALA C O 1
ATOM 3669 N N . LEU C 1 153 ? 27.502 34.883 63.533 1.00 34.47 151 LEU C N 1
ATOM 3670 C CA . LEU C 1 153 ? 28.788 35.371 64.055 1.00 34.91 151 LEU C CA 1
ATOM 3671 C C . LEU C 1 153 ? 28.659 35.753 65.523 1.00 35.12 151 LEU C C 1
ATOM 3672 O O . LEU C 1 153 ? 29.520 35.427 66.379 1.00 36.08 151 LEU C O 1
ATOM 3677 N N . ARG C 1 154 ? 27.566 36.402 65.853 1.00 34.14 152 ARG C N 1
ATOM 3678 C CA . ARG C 1 154 ? 27.403 36.823 67.218 1.00 34.56 152 ARG C CA 1
ATOM 3679 C C . ARG C 1 154 ? 27.252 35.583 68.095 1.00 35.33 152 ARG C C 1
ATOM 3680 O O . ARG C 1 154 ? 27.830 35.495 69.188 1.00 37.04 152 ARG C O 1
ATOM 3688 N N . GLY C 1 155 ? 26.450 34.618 67.663 1.00 35.01 153 GLY C N 1
ATOM 3689 C CA . GLY C 1 155 ? 26.350 33.422 68.435 1.00 34.67 153 GLY C CA 1
ATOM 3690 C C . GLY C 1 155 ? 27.712 32.731 68.488 1.00 35.75 153 GLY C C 1
ATOM 3691 O O . GLY C 1 155 ? 28.123 32.279 69.552 1.00 36.80 153 GLY C O 1
ATOM 3692 N N . LEU C 1 156 ? 28.419 32.627 67.358 1.00 35.11 154 LEU C N 1
ATOM 3693 C CA . LEU C 1 156 ? 29.785 32.073 67.372 1.00 35.61 154 LEU C CA 1
ATOM 3694 C C . LEU C 1 156 ? 30.666 32.734 68.457 1.00 35.99 154 LEU C C 1
ATOM 3695 O O . LEU C 1 156 ? 31.247 32.060 69.292 1.00 35.86 154 LEU C O 1
ATOM 3700 N N . ALA C 1 157 ? 30.679 34.063 68.472 1.00 36.15 155 ALA C N 1
ATOM 3701 C CA . ALA C 1 157 ? 31.522 34.814 69.363 1.00 35.66 155 ALA C CA 1
ATOM 3702 C C . ALA C 1 157 ? 31.159 34.632 70.817 1.00 36.34 155 ALA C C 1
ATOM 3703 O O . ALA C 1 157 ? 32.060 34.485 71.660 1.00 35.90 155 ALA C O 1
ATOM 3705 N N . ASP C 1 158 ? 29.866 34.660 71.136 1.00 36.36 156 ASP C N 1
ATOM 3706 C CA . ASP C 1 158 ? 29.488 34.532 72.523 1.00 36.60 156 ASP C CA 1
ATOM 3707 C C . ASP C 1 158 ? 29.722 33.133 73.080 1.00 37.61 156 ASP C C 1
ATOM 3708 O O . ASP C 1 158 ? 29.864 32.996 74.284 1.00 37.92 156 ASP C O 1
ATOM 3713 N N . ALA C 1 159 ? 29.698 32.076 72.260 1.00 37.54 157 ALA C N 1
ATOM 3714 C CA . ALA C 1 159 ? 29.913 30.725 72.831 1.00 38.00 157 ALA C CA 1
ATOM 3715 C C . ALA C 1 159 ? 31.424 30.492 72.998 1.00 38.45 157 ALA C C 1
ATOM 3716 O O . ALA C 1 159 ? 31.880 29.904 73.976 1.00 38.20 157 ALA C O 1
ATOM 3718 N N . PHE C 1 160 ? 32.172 30.960 72.008 1.00 38.17 158 PHE C N 1
ATOM 3719 C CA . PHE C 1 160 ? 33.599 30.957 72.039 1.00 39.48 158 PHE C CA 1
ATOM 3720 C C . PHE C 1 160 ? 34.107 31.626 73.302 1.00 40.90 158 PHE C C 1
ATOM 3721 O O . PHE C 1 160 ? 34.972 31.078 74.002 1.00 41.72 158 PHE C O 1
ATOM 3729 N N . ARG C 1 161 ? 33.539 32.780 73.638 1.00 41.83 159 ARG C N 1
ATOM 3730 C CA . ARG C 1 161 ? 33.985 33.515 74.814 1.00 42.65 159 ARG C CA 1
ATOM 3731 C C . ARG C 1 161 ? 33.847 32.656 76.053 1.00 43.95 159 ARG C C 1
ATOM 3732 O O . ARG C 1 161 ? 34.768 32.587 76.847 1.00 43.04 159 ARG C O 1
ATOM 3740 N N . LYS C 1 162 ? 32.700 31.994 76.202 1.00 46.17 160 LYS C N 1
ATOM 3741 C CA . LYS C 1 162 ? 32.445 31.133 77.357 1.00 48.87 160 LYS C CA 1
ATOM 3742 C C . LYS C 1 162 ? 33.398 29.963 77.389 1.00 49.86 160 LYS C C 1
ATOM 3743 O O . LYS C 1 162 ? 33.871 29.579 78.441 1.00 50.30 160 LYS C O 1
ATOM 3749 N N . GLU C 1 163 ? 33.650 29.387 76.223 1.00 51.35 161 GLU C N 1
ATOM 3750 C CA . GLU C 1 163 ? 34.547 28.259 76.117 1.00 53.40 161 GLU C CA 1
ATOM 3751 C C . GLU C 1 163 ? 35.957 28.560 76.584 1.00 53.46 161 GLU C C 1
ATOM 3752 O O . GLU C 1 163 ? 36.579 27.713 77.217 1.00 53.03 161 GLU C O 1
ATOM 3758 N N . GLU C 1 164 ? 36.438 29.767 76.278 1.00 53.66 162 GLU C N 1
ATOM 3759 C CA . GLU C 1 164 ? 37.819 30.141 76.552 1.00 53.81 162 GLU C CA 1
ATOM 3760 C C . GLU C 1 164 ? 38.051 31.068 77.749 1.00 54.08 162 GLU C C 1
ATOM 3761 O O . GLU C 1 164 ? 39.177 31.463 77.994 1.00 53.73 162 GLU C O 1
ATOM 3767 N N . ALA C 1 165 ? 37.008 31.412 78.496 1.00 55.13 163 ALA C N 1
ATOM 3768 C CA . ALA C 1 165 ? 37.172 32.391 79.584 1.00 56.23 163 ALA C CA 1
ATOM 3769 C C . ALA C 1 165 ? 38.200 31.902 80.604 1.00 56.77 163 ALA C C 1
ATOM 3770 O O . ALA C 1 165 ? 39.048 32.669 81.066 1.00 57.36 163 ALA C O 1
ATOM 3772 N N . ASN C 1 166 ? 38.090 30.630 80.972 1.00 56.39 164 ASN C N 1
ATOM 3773 C CA . ASN C 1 166 ? 38.998 30.035 81.935 1.00 56.31 164 ASN C CA 1
ATOM 3774 C C . ASN C 1 166 ? 40.436 29.862 81.415 1.00 55.30 164 ASN C C 1
ATOM 3775 O O . ASN C 1 166 ? 41.376 29.745 82.191 1.00 55.87 164 ASN C O 1
ATOM 3780 N N . ASN C 1 167 ? 40.608 29.872 80.107 1.00 53.82 165 ASN C N 1
ATOM 3781 C CA . ASN C 1 167 ? 41.914 29.705 79.530 1.00 52.84 165 ASN C CA 1
ATOM 3782 C C . ASN C 1 167 ? 42.562 31.022 79.234 1.00 52.06 165 ASN C C 1
ATOM 3783 O O . ASN C 1 167 ? 43.549 31.058 78.506 1.00 51.66 165 ASN C O 1
ATOM 3788 N N . GLY C 1 168 ? 41.991 32.112 79.729 1.00 51.42 166 GLY C N 1
ATOM 3789 C CA . GLY C 1 168 ? 42.645 33.417 79.603 1.00 51.11 166 GLY C CA 1
ATOM 3790 C C . GLY C 1 168 ? 42.550 34.194 78.295 1.00 50.97 166 GLY C C 1
ATOM 3791 O O . GLY C 1 168 ? 43.283 35.189 78.098 1.00 51.83 166 GLY C O 1
ATOM 3792 N N . ILE C 1 169 ? 41.666 33.772 77.391 1.00 50.01 167 ILE C N 1
ATOM 3793 C CA . ILE C 1 169 ? 41.441 34.541 76.149 1.00 48.77 167 ILE C CA 1
ATOM 3794 C C . ILE C 1 169 ? 40.270 35.517 76.295 1.00 47.76 167 ILE C C 1
ATOM 3795 O O . ILE C 1 169 ? 39.219 35.180 76.835 1.00 47.93 167 ILE C O 1
ATOM 3800 N N . ARG C 1 170 ? 40.440 36.732 75.817 1.00 46.19 168 ARG C N 1
ATOM 3801 C CA . ARG C 1 170 ? 39.321 37.651 75.806 1.00 45.00 168 ARG C CA 1
ATOM 3802 C C . ARG C 1 170 ? 38.656 37.698 74.431 1.00 43.29 168 ARG C C 1
ATOM 3803 O O . ARG C 1 170 ? 39.326 37.584 73.405 1.00 41.93 168 ARG C O 1
ATOM 3811 N N . VAL C 1 171 ? 37.334 37.831 74.418 1.00 41.50 169 VAL C N 1
ATOM 3812 C CA . VAL C 1 171 ? 36.597 37.841 73.160 1.00 40.29 169 VAL C CA 1
ATOM 3813 C C . VAL C 1 171 ? 35.688 39.037 73.066 1.00 40.08 169 VAL C C 1
ATOM 3814 O O . VAL C 1 171 ? 34.892 39.327 73.975 1.00 38.67 169 VAL C O 1
ATOM 3818 N N . SER C 1 172 ? 35.758 39.712 71.933 1.00 40.23 170 SER C N 1
ATOM 3819 C CA . SER C 1 172 ? 35.013 40.930 71.831 1.00 41.60 170 SER C CA 1
ATOM 3820 C C . SER C 1 172 ? 34.357 41.103 70.446 1.00 41.53 170 SER C C 1
ATOM 3821 O O . SER C 1 172 ? 34.873 40.602 69.446 1.00 41.51 170 SER C O 1
ATOM 3824 N N . THR C 1 173 ? 33.183 41.740 70.398 1.00 41.50 171 THR C N 1
ATOM 3825 C CA . THR C 1 173 ? 32.510 42.000 69.118 1.00 41.72 171 THR C CA 1
ATOM 3826 C C . THR C 1 173 ? 32.298 43.497 68.886 1.00 41.55 171 THR C C 1
ATOM 3827 O O . THR C 1 173 ? 32.081 44.264 69.818 1.00 41.91 171 THR C O 1
ATOM 3831 N N . VAL C 1 174 ? 32.356 43.900 67.631 1.00 40.94 172 VAL C N 1
ATOM 3832 C CA . VAL C 1 174 ? 32.045 45.244 67.245 1.00 41.36 172 VAL C CA 1
ATOM 3833 C C . VAL C 1 174 ? 30.873 45.059 66.296 1.00 42.36 172 VAL C C 1
ATOM 3834 O O . VAL C 1 174 ? 30.993 44.400 65.248 1.00 41.37 172 VAL C O 1
ATOM 3838 N N . SER C 1 175 ? 29.727 45.596 66.703 1.00 43.68 173 SER C N 1
ATOM 3839 C CA . SER C 1 175 ? 28.468 45.328 66.015 1.00 45.67 173 SER C CA 1
ATOM 3840 C C . SER C 1 175 ? 27.982 46.615 65.341 1.00 47.94 173 SER C C 1
ATOM 3841 O O . SER C 1 175 ? 27.299 47.427 65.953 1.00 47.69 173 SER C O 1
ATOM 3844 N N . PRO C 1 176 ? 28.352 46.812 64.068 1.00 51.18 174 PRO C N 1
ATOM 3845 C CA . PRO C 1 176 ? 27.923 47.992 63.302 1.00 53.56 174 PRO C CA 1
ATOM 3846 C C . PRO C 1 176 ? 26.430 47.908 63.028 1.00 55.95 174 PRO C C 1
ATOM 3847 O O . PRO C 1 176 ? 25.829 46.842 63.174 1.00 55.69 174 PRO C O 1
ATOM 3851 N N . GLY C 1 177 ? 25.816 49.041 62.702 1.00 58.65 175 GLY C N 1
ATOM 3852 C CA . GLY C 1 177 ? 24.363 49.072 62.460 1.00 61.48 175 GLY C CA 1
ATOM 3853 C C . GLY C 1 177 ? 23.877 50.212 61.572 1.00 63.18 175 GLY C C 1
ATOM 3854 O O . GLY C 1 177 ? 24.664 51.110 61.213 1.00 63.51 175 GLY C O 1
ATOM 3855 N N . PRO C 1 178 ? 22.577 50.174 61.199 1.00 64.23 176 PRO C N 1
ATOM 3856 C CA . PRO C 1 178 ? 21.826 51.313 60.580 1.00 65.00 176 PRO C CA 1
ATOM 3857 C C . PRO C 1 178 ? 21.517 52.506 61.537 1.00 65.01 176 PRO C C 1
ATOM 3858 O O . PRO C 1 178 ? 20.771 52.364 62.524 1.00 65.06 176 PRO C O 1
ATOM 3862 N N . GLU C 1 202 ? 33.119 55.667 58.783 1.00 58.62 200 GLU C N 1
ATOM 3863 C CA . GLU C 1 202 ? 34.552 55.834 58.542 1.00 58.43 200 GLU C CA 1
ATOM 3864 C C . GLU C 1 202 ? 35.313 54.676 59.220 1.00 57.74 200 GLU C C 1
ATOM 3865 O O . GLU C 1 202 ? 35.198 54.482 60.441 1.00 57.85 200 GLU C O 1
ATOM 3871 N N . PRO C 1 203 ? 36.059 53.888 58.422 1.00 56.50 201 PRO C N 1
ATOM 3872 C CA . PRO C 1 203 ? 36.835 52.750 58.869 1.00 55.44 201 PRO C CA 1
ATOM 3873 C C . PRO C 1 203 ? 37.731 53.082 60.050 1.00 54.43 201 PRO C C 1
ATOM 3874 O O . PRO C 1 203 ? 37.889 52.267 60.952 1.00 53.80 201 PRO C O 1
ATOM 3878 N N . LYS C 1 204 ? 38.298 54.282 60.058 1.00 53.48 202 LYS C N 1
ATOM 3879 C CA . LYS C 1 204 ? 39.176 54.680 61.161 1.00 52.23 202 LYS C CA 1
ATOM 3880 C C . LYS C 1 204 ? 38.427 54.611 62.485 1.00 50.97 202 LYS C C 1
ATOM 3881 O O . LYS C 1 204 ? 39.017 54.363 63.540 1.00 51.50 202 LYS C O 1
ATOM 3883 N N . GLU C 1 205 ? 37.121 54.819 62.428 1.00 50.00 203 GLU C N 1
ATOM 3884 C CA . GLU C 1 205 ? 36.319 54.815 63.651 1.00 50.42 203 GLU C CA 1
ATOM 3885 C C . GLU C 1 205 ? 36.123 53.406 64.133 1.00 48.81 203 GLU C C 1
ATOM 3886 O O . GLU C 1 205 ? 35.942 53.190 65.325 1.00 49.48 203 GLU C O 1
ATOM 3892 N N . ILE C 1 206 ? 36.161 52.439 63.217 1.00 46.84 204 ILE C N 1
ATOM 3893 C CA . ILE C 1 206 ? 36.215 51.042 63.638 1.00 45.04 204 ILE C CA 1
ATOM 3894 C C . ILE C 1 206 ? 37.588 50.720 64.256 1.00 43.46 204 ILE C C 1
ATOM 3895 O O . ILE C 1 206 ? 37.688 50.002 65.252 1.00 42.18 204 ILE C O 1
ATOM 3900 N N . ALA C 1 207 ? 38.640 51.272 63.666 1.00 41.94 205 ALA C N 1
ATOM 3901 C CA . ALA C 1 207 ? 39.983 51.048 64.180 1.00 41.36 205 ALA C CA 1
ATOM 3902 C C . ALA C 1 207 ? 40.046 51.576 65.604 1.00 41.19 205 ALA C C 1
ATOM 3903 O O . ALA C 1 207 ? 40.560 50.908 66.512 1.00 40.79 205 ALA C O 1
ATOM 3905 N N . ASN C 1 208 ? 39.479 52.760 65.817 1.00 41.63 206 ASN C N 1
ATOM 3906 C CA . ASN C 1 208 ? 39.442 53.325 67.177 1.00 42.16 206 ASN C CA 1
ATOM 3907 C C . ASN C 1 208 ? 38.691 52.432 68.165 1.00 41.80 206 ASN C C 1
ATOM 3908 O O . ASN C 1 208 ? 39.130 52.241 69.316 1.00 43.45 206 ASN C O 1
ATOM 3913 N N . ALA C 1 209 ? 37.583 51.840 67.744 1.00 40.43 207 ALA C N 1
ATOM 3914 C CA . ALA C 1 209 ? 36.837 50.990 68.671 1.00 39.66 207 ALA C CA 1
ATOM 3915 C C . ALA C 1 209 ? 37.652 49.782 69.103 1.00 39.42 207 ALA C C 1
ATOM 3916 O O . ALA C 1 209 ? 37.561 49.327 70.260 1.00 39.56 207 ALA C O 1
ATOM 3918 N N . ILE C 1 210 ? 38.422 49.249 68.157 1.00 39.84 208 ILE C N 1
ATOM 3919 C CA . ILE C 1 210 ? 39.245 48.076 68.393 1.00 40.46 208 ILE C CA 1
ATOM 3920 C C . ILE C 1 210 ? 40.356 48.429 69.339 1.00 40.91 208 ILE C C 1
ATOM 3921 O O . ILE C 1 210 ? 40.643 47.674 70.289 1.00 41.66 208 ILE C O 1
ATOM 3926 N N . ARG C 1 211 ? 40.975 49.590 69.099 1.00 41.24 209 ARG C N 1
ATOM 3927 C CA . ARG C 1 211 ? 42.006 50.116 69.996 1.00 40.16 209 ARG C CA 1
ATOM 3928 C C . ARG C 1 211 ? 41.448 50.302 71.390 1.00 40.18 209 ARG C C 1
ATOM 3929 O O . ARG C 1 211 ? 42.112 49.942 72.364 1.00 39.91 209 ARG C O 1
ATOM 3937 N N . PHE C 1 212 ? 40.237 50.864 71.486 1.00 40.91 210 PHE C N 1
ATOM 3938 C CA . PHE C 1 212 ? 39.535 50.982 72.778 1.00 41.43 210 PHE C CA 1
ATOM 3939 C C . PHE C 1 212 ? 39.391 49.602 73.403 1.00 42.20 210 PHE C C 1
ATOM 3940 O O . PHE C 1 212 ? 39.651 49.407 74.576 1.00 42.03 210 PHE C O 1
ATOM 3948 N N . VAL C 1 213 ? 38.976 48.623 72.620 1.00 43.18 211 VAL C N 1
ATOM 3949 C CA . VAL C 1 213 ? 38.806 47.289 73.208 1.00 44.56 211 VAL C CA 1
ATOM 3950 C C . VAL C 1 213 ? 40.085 46.597 73.783 1.00 45.30 211 VAL C C 1
ATOM 3951 O O . VAL C 1 213 ? 40.092 46.026 74.903 1.00 44.08 211 VAL C O 1
ATOM 3955 N N . ILE C 1 214 ? 41.161 46.622 73.007 1.00 46.33 212 ILE C N 1
ATOM 3956 C CA . ILE C 1 214 ? 42.375 45.960 73.443 1.00 47.88 212 ILE C CA 1
ATOM 3957 C C . ILE C 1 214 ? 43.076 46.741 74.534 1.00 49.06 212 ILE C C 1
ATOM 3958 O O . ILE C 1 214 ? 43.767 46.155 75.330 1.00 48.96 212 ILE C O 1
ATOM 3963 N N . ASP C 1 215 ? 42.888 48.059 74.586 1.00 51.50 213 ASP C N 1
ATOM 3964 C CA . ASP C 1 215 ? 43.520 48.888 75.625 1.00 53.34 213 ASP C CA 1
ATOM 3965 C C . ASP C 1 215 ? 42.807 48.887 76.976 1.00 54.23 213 ASP C C 1
ATOM 3966 O O . ASP C 1 215 ? 43.208 49.614 77.864 1.00 55.04 213 ASP C O 1
ATOM 3971 N N . ALA C 1 216 ? 41.753 48.096 77.157 1.00 55.56 214 ALA C N 1
ATOM 3972 C CA . ALA C 1 216 ? 40.993 48.130 78.429 1.00 56.81 214 ALA C CA 1
ATOM 3973 C C . ALA C 1 216 ? 41.833 47.750 79.629 1.00 58.05 214 ALA C C 1
ATOM 3974 O O . ALA C 1 216 ? 42.861 47.101 79.496 1.00 59.07 214 ALA C O 1
ATOM 3976 N N . GLY C 1 217 ? 41.388 48.122 80.816 1.00 59.56 215 GLY C N 1
ATOM 3977 C CA . GLY C 1 217 ? 42.252 48.003 81.998 1.00 61.39 215 GLY C CA 1
ATOM 3978 C C . GLY C 1 217 ? 42.586 46.565 82.344 1.00 62.37 215 GLY C C 1
ATOM 3979 O O . GLY C 1 217 ? 42.099 45.634 81.708 1.00 62.57 215 GLY C O 1
ATOM 3980 N N . GLU C 1 218 ? 43.406 46.376 83.370 1.00 63.26 216 GLU C N 1
ATOM 3981 C CA . GLU C 1 218 ? 43.773 45.026 83.802 1.00 63.97 216 GLU C CA 1
ATOM 3982 C C . GLU C 1 218 ? 42.542 44.248 84.255 1.00 64.16 216 GLU C C 1
ATOM 3983 O O . GLU C 1 218 ? 42.431 43.050 84.003 1.00 65.36 216 GLU C O 1
ATOM 3985 N N . THR C 1 219 ? 41.614 44.926 84.917 1.00 63.47 217 THR C N 1
ATOM 3986 C CA . THR C 1 219 ? 40.486 44.266 85.585 1.00 62.85 217 THR C CA 1
ATOM 3987 C C . THR C 1 219 ? 39.197 44.171 84.757 1.00 61.95 217 THR C C 1
ATOM 3988 O O . THR C 1 219 ? 38.186 43.629 85.218 1.00 62.08 217 THR C O 1
ATOM 3992 N N . THR C 1 220 ? 39.227 44.732 83.554 1.00 60.52 218 THR C N 1
ATOM 3993 C CA . THR C 1 220 ? 38.019 44.988 82.775 1.00 59.20 218 THR C CA 1
ATOM 3994 C C . THR C 1 220 ? 38.156 44.452 81.361 1.00 57.37 218 THR C C 1
ATOM 3995 O O . THR C 1 220 ? 39.216 44.542 80.747 1.00 57.41 218 THR C O 1
ATOM 3999 N N . GLN C 1 221 ? 37.063 43.913 80.851 1.00 55.29 219 GLN C N 1
ATOM 4000 C CA . GLN C 1 221 ? 36.949 43.484 79.469 1.00 53.05 219 GLN C CA 1
ATOM 4001 C C . GLN C 1 221 ? 35.914 44.314 78.741 1.00 51.33 219 GLN C C 1
ATOM 4002 O O . GLN C 1 221 ? 34.876 44.612 79.298 1.00 51.55 219 GLN C O 1
ATOM 4008 N N . ILE C 1 222 ? 36.129 44.612 77.468 1.00 49.26 220 ILE C N 1
ATOM 4009 C CA . ILE C 1 222 ? 35.055 45.185 76.664 1.00 46.39 220 ILE C CA 1
ATOM 4010 C C . ILE C 1 222 ? 34.537 44.150 75.666 1.00 44.84 220 ILE C C 1
ATOM 4011 O O . ILE C 1 222 ? 35.097 44.014 74.595 1.00 44.77 220 ILE C O 1
ATOM 4016 N N . THR C 1 223 ? 33.452 43.449 76.027 1.00 43.10 221 THR C N 1
ATOM 4017 C CA . THR C 1 223 ? 32.918 42.321 75.260 1.00 41.50 221 THR C CA 1
ATOM 4018 C C . THR C 1 223 ? 32.139 42.742 74.014 1.00 41.13 221 THR C C 1
ATOM 4019 O O . THR C 1 223 ? 32.064 41.984 73.022 1.00 40.44 221 THR C O 1
ATOM 4023 N N . ASN C 1 224 ? 31.546 43.932 74.052 1.00 39.07 222 ASN C N 1
ATOM 4024 C CA . ASN C 1 224 ? 30.811 44.398 72.896 1.00 38.32 222 ASN C CA 1
ATOM 4025 C C . ASN C 1 224 ? 30.686 45.930 72.781 1.00 37.00 222 ASN C C 1
ATOM 4026 O O . ASN C 1 224 ? 30.509 46.634 73.793 1.00 36.09 222 ASN C O 1
ATOM 4031 N N . VAL C 1 225 ? 30.757 46.406 71.543 1.00 35.47 223 VAL C N 1
ATOM 4032 C CA . VAL C 1 225 ? 30.605 47.792 71.219 1.00 35.74 223 VAL C CA 1
ATOM 4033 C C . VAL C 1 225 ? 29.605 47.894 70.064 1.00 36.93 223 VAL C C 1
ATOM 4034 O O . VAL C 1 225 ? 29.896 47.400 68.960 1.00 36.56 223 VAL C O 1
ATOM 4038 N N . ASP C 1 226 ? 28.430 48.492 70.318 1.00 37.74 224 ASP C N 1
ATOM 4039 C CA . ASP C 1 226 ? 27.413 48.771 69.253 1.00 40.22 224 ASP C CA 1
ATOM 4040 C C . ASP C 1 226 ? 27.679 50.112 68.541 1.00 40.64 224 ASP C C 1
ATOM 4041 O O . ASP C 1 226 ? 27.790 51.165 69.147 1.00 40.54 224 ASP C O 1
ATOM 4046 N N . VAL C 1 227 ? 27.873 50.060 67.242 1.00 42.21 225 VAL C N 1
ATOM 4047 C CA . VAL C 1 227 ? 28.296 51.253 66.513 1.00 43.24 225 VAL C CA 1
ATOM 4048 C C . VAL C 1 227 ? 27.247 51.499 65.467 1.00 43.94 225 VAL C C 1
ATOM 4049 O O . VAL C 1 227 ? 26.698 50.527 64.960 1.00 45.34 225 VAL C O 1
ATOM 4053 N N . ARG C 1 228 ? 26.957 52.781 65.195 1.00 44.78 226 ARG C N 1
ATOM 4054 C CA . ARG C 1 228 ? 25.949 53.262 64.238 1.00 45.11 226 ARG C CA 1
ATOM 4055 C C . ARG C 1 228 ? 26.370 54.601 63.624 1.00 45.31 226 ARG C C 1
ATOM 4056 O O . ARG C 1 228 ? 27.120 55.354 64.250 1.00 43.75 226 ARG C O 1
ATOM 4064 N N . PRO C 1 229 ? 25.863 54.919 62.406 1.00 46.37 227 PRO C N 1
ATOM 4065 C CA . PRO C 1 229 ? 26.293 56.161 61.697 1.00 47.34 227 PRO C CA 1
ATOM 4066 C C . PRO C 1 229 ? 25.942 57.508 62.393 1.00 47.59 227 PRO C C 1
ATOM 4067 O O . PRO C 1 229 ? 24.952 57.591 63.116 1.00 47.59 227 PRO C O 1
ATOM 4071 N N . LYS D 1 6 ? 32.509 73.403 76.691 1.00 51.36 4 LYS D N 1
ATOM 4072 C CA . LYS D 1 6 ? 31.624 72.207 76.891 1.00 51.55 4 LYS D CA 1
ATOM 4073 C C . LYS D 1 6 ? 31.132 72.108 78.333 1.00 50.65 4 LYS D C 1
ATOM 4074 O O . LYS D 1 6 ? 31.896 72.351 79.295 1.00 50.50 4 LYS D O 1
ATOM 4080 N N . ILE D 1 7 ? 29.843 71.783 78.471 1.00 49.21 5 ILE D N 1
ATOM 4081 C CA . ILE D 1 7 ? 29.176 71.679 79.778 1.00 47.65 5 ILE D CA 1
ATOM 4082 C C . ILE D 1 7 ? 28.804 70.222 80.036 1.00 46.64 5 ILE D C 1
ATOM 4083 O O . ILE D 1 7 ? 28.472 69.490 79.102 1.00 46.71 5 ILE D O 1
ATOM 4088 N N . ALA D 1 8 ? 28.825 69.792 81.287 1.00 45.31 6 ALA D N 1
ATOM 4089 C CA . ALA D 1 8 ? 28.512 68.405 81.579 1.00 44.79 6 ALA D CA 1
ATOM 4090 C C . ALA D 1 8 ? 27.745 68.322 82.858 1.00 44.49 6 ALA D C 1
ATOM 4091 O O . ALA D 1 8 ? 27.967 69.130 83.763 1.00 44.97 6 ALA D O 1
ATOM 4093 N N . VAL D 1 9 ? 26.861 67.334 82.942 1.00 43.38 7 VAL D N 1
ATOM 4094 C CA . VAL D 1 9 ? 26.118 67.118 84.142 1.00 43.39 7 VAL D CA 1
ATOM 4095 C C . VAL D 1 9 ? 26.276 65.665 84.459 1.00 43.72 7 VAL D C 1
ATOM 4096 O O . VAL D 1 9 ? 26.116 64.845 83.562 1.00 45.22 7 VAL D O 1
ATOM 4100 N N . VAL D 1 10 ? 26.589 65.356 85.721 1.00 43.52 8 VAL D N 1
ATOM 4101 C CA . VAL D 1 10 ? 26.832 64.010 86.178 1.00 42.78 8 VAL D CA 1
ATOM 4102 C C . VAL D 1 10 ? 26.090 63.806 87.464 1.00 43.30 8 VAL D C 1
ATOM 4103 O O . VAL D 1 10 ? 26.297 64.554 88.421 1.00 43.74 8 VAL D O 1
ATOM 4107 N N . THR D 1 11 ? 25.230 62.790 87.522 1.00 43.65 9 THR D N 1
ATOM 4108 C CA . THR D 1 11 ? 24.616 62.447 88.799 1.00 43.83 9 THR D CA 1
ATOM 4109 C C . THR D 1 11 ? 25.371 61.354 89.566 1.00 44.29 9 THR D C 1
ATOM 4110 O O . THR D 1 11 ? 26.200 60.678 89.003 1.00 44.52 9 THR D O 1
ATOM 4114 N N . GLY D 1 12 ? 25.094 61.178 90.856 1.00 45.19 10 GLY D N 1
ATOM 4115 C CA . GLY D 1 12 ? 25.888 60.261 91.679 1.00 46.56 10 GLY D CA 1
ATOM 4116 C C . GLY D 1 12 ? 27.382 60.543 91.510 1.00 48.26 10 GLY D C 1
ATOM 4117 O O . GLY D 1 12 ? 28.222 59.625 91.466 1.00 48.27 10 GLY D O 1
ATOM 4118 N N . ALA D 1 13 ? 27.713 61.830 91.414 1.00 49.38 11 ALA D N 1
ATOM 4119 C CA . ALA D 1 13 ? 29.070 62.278 91.155 1.00 50.44 11 ALA D CA 1
ATOM 4120 C C . ALA D 1 13 ? 30.014 62.047 92.327 1.00 51.17 11 ALA D C 1
ATOM 4121 O O . ALA D 1 13 ? 31.224 62.117 92.151 1.00 50.99 11 ALA D O 1
ATOM 4123 N N . THR D 1 14 ? 29.473 61.761 93.508 1.00 51.83 12 THR D N 1
ATOM 4124 C CA . THR D 1 14 ? 30.335 61.482 94.658 1.00 53.10 12 THR D CA 1
ATOM 4125 C C . THR D 1 14 ? 30.453 59.986 94.935 1.00 53.75 12 THR D C 1
ATOM 4126 O O . THR D 1 14 ? 31.141 59.592 95.877 1.00 54.24 12 THR D O 1
ATOM 4130 N N . GLY D 1 15 ? 29.775 59.147 94.151 1.00 53.74 13 GLY D N 1
ATOM 4131 C CA . GLY D 1 15 ? 29.958 57.709 94.321 1.00 52.98 13 GLY D CA 1
ATOM 4132 C C . GLY D 1 15 ? 31.223 57.389 93.558 1.00 53.03 13 GLY D C 1
ATOM 4133 O O . GLY D 1 15 ? 31.680 58.220 92.772 1.00 52.93 13 GLY D O 1
ATOM 4134 N N . GLY D 1 16 ? 31.764 56.180 93.758 1.00 53.18 14 GLY D N 1
ATOM 4135 C CA . GLY D 1 16 ? 32.999 55.709 93.097 1.00 52.43 14 GLY D CA 1
ATOM 4136 C C . GLY D 1 16 ? 33.160 56.036 91.619 1.00 52.35 14 GLY D C 1
ATOM 4137 O O . GLY D 1 16 ? 34.208 56.545 91.188 1.00 52.13 14 GLY D O 1
ATOM 4138 N N . MET D 1 17 ? 32.122 55.744 90.833 1.00 52.38 15 MET D N 1
ATOM 4139 C CA . MET D 1 17 ? 32.154 55.977 89.379 1.00 52.06 15 MET D CA 1
ATOM 4140 C C . MET D 1 17 ? 32.100 57.474 89.078 1.00 51.25 15 MET D C 1
ATOM 4141 O O . MET D 1 17 ? 32.777 57.972 88.180 1.00 50.97 15 MET D O 1
ATOM 4146 N N . GLY D 1 18 ? 31.275 58.171 89.848 1.00 50.78 16 GLY D N 1
ATOM 4147 C CA . GLY D 1 18 ? 30.967 59.559 89.591 1.00 50.46 16 GLY D CA 1
ATOM 4148 C C . GLY D 1 18 ? 32.235 60.356 89.656 1.00 50.66 16 GLY D C 1
ATOM 4149 O O . GLY D 1 18 ? 32.566 61.113 88.712 1.00 49.85 16 GLY D O 1
ATOM 4150 N N . ILE D 1 19 ? 32.958 60.152 90.767 1.00 50.78 17 ILE D N 1
ATOM 4151 C CA . ILE D 1 19 ? 34.252 60.811 90.996 1.00 50.86 17 ILE D CA 1
ATOM 4152 C C . ILE D 1 19 ? 35.202 60.696 89.787 1.00 50.51 17 ILE D C 1
ATOM 4153 O O . ILE D 1 19 ? 35.651 61.719 89.247 1.00 51.25 17 ILE D O 1
ATOM 4158 N N . GLU D 1 20 ? 35.457 59.470 89.331 1.00 49.57 18 GLU D N 1
ATOM 4159 C CA . GLU D 1 20 ? 36.312 59.279 88.156 1.00 49.33 18 GLU D CA 1
ATOM 4160 C C . GLU D 1 20 ? 35.754 59.887 86.869 1.00 48.26 18 GLU D C 1
ATOM 4161 O O . GLU D 1 20 ? 36.520 60.431 86.056 1.00 48.19 18 GLU D O 1
ATOM 4167 N N . ILE D 1 21 ? 34.433 59.782 86.675 1.00 47.29 19 ILE D N 1
ATOM 4168 C CA . ILE D 1 21 ? 33.759 60.412 85.537 1.00 46.09 19 ILE D CA 1
ATOM 4169 C C . ILE D 1 21 ? 33.928 61.953 85.540 1.00 46.10 19 ILE D C 1
ATOM 4170 O O . ILE D 1 21 ? 34.250 62.566 84.524 1.00 45.39 19 ILE D O 1
ATOM 4175 N N . VAL D 1 22 ? 33.749 62.570 86.694 1.00 46.47 20 VAL D N 1
ATOM 4176 C CA . VAL D 1 22 ? 33.932 64.020 86.800 1.00 47.52 20 VAL D CA 1
ATOM 4177 C C . VAL D 1 22 ? 35.389 64.464 86.577 1.00 48.19 20 VAL D C 1
ATOM 4178 O O . VAL D 1 22 ? 35.655 65.467 85.896 1.00 48.60 20 VAL D O 1
ATOM 4182 N N . LYS D 1 23 ? 36.345 63.733 87.141 1.00 49.32 21 LYS D N 1
ATOM 4183 C CA . LYS D 1 23 ? 37.765 64.035 86.841 1.00 50.49 21 LYS D CA 1
ATOM 4184 C C . LYS D 1 23 ? 38.058 64.025 85.338 1.00 50.35 21 LYS D C 1
ATOM 4185 O O . LYS D 1 23 ? 38.582 65.004 84.805 1.00 49.77 21 LYS D O 1
ATOM 4191 N N . ASP D 1 24 ? 37.718 62.925 84.663 1.00 49.72 22 ASP D N 1
ATOM 4192 C CA . ASP D 1 24 ? 38.015 62.822 83.247 1.00 50.14 22 ASP D CA 1
ATOM 4193 C C . ASP D 1 24 ? 37.256 63.870 82.448 1.00 50.16 22 ASP D C 1
ATOM 4194 O O . ASP D 1 24 ? 37.798 64.471 81.495 1.00 49.62 22 ASP D O 1
ATOM 4199 N N . LEU D 1 25 ? 35.992 64.076 82.818 1.00 50.30 23 LEU D N 1
ATOM 4200 C CA . LEU D 1 25 ? 35.158 65.044 82.088 1.00 50.50 23 LEU D CA 1
ATOM 4201 C C . LEU D 1 25 ? 35.705 66.461 82.270 1.00 50.28 23 LEU D C 1
ATOM 4202 O O . LEU D 1 25 ? 35.687 67.262 81.341 1.00 49.33 23 LEU D O 1
ATOM 4207 N N . SER D 1 26 ? 36.230 66.746 83.460 1.00 51.09 24 SER D N 1
ATOM 4208 C CA . SER D 1 26 ? 36.827 68.075 83.731 1.00 51.82 24 SER D CA 1
ATOM 4209 C C . SER D 1 26 ? 38.006 68.449 82.843 1.00 51.91 24 SER D C 1
ATOM 4210 O O . SER D 1 26 ? 38.329 69.633 82.723 1.00 52.83 24 SER D O 1
ATOM 4213 N N . ARG D 1 27 ? 38.643 67.473 82.201 1.00 51.72 25 ARG D N 1
ATOM 4214 C CA . ARG D 1 27 ? 39.682 67.813 81.243 1.00 51.40 25 ARG D CA 1
ATOM 4215 C C . ARG D 1 27 ? 39.168 68.770 80.154 1.00 51.16 25 ARG D C 1
ATOM 4216 O O . ARG D 1 27 ? 39.875 69.703 79.790 1.00 52.27 25 ARG D O 1
ATOM 4224 N N . ASP D 1 28 ? 37.957 68.570 79.632 1.00 49.84 26 ASP D N 1
ATOM 4225 C CA . ASP D 1 28 ? 37.450 69.461 78.574 1.00 48.53 26 ASP D CA 1
ATOM 4226 C C . ASP D 1 28 ? 36.012 69.985 78.764 1.00 48.21 26 ASP D C 1
ATOM 4227 O O . ASP D 1 28 ? 35.402 70.469 77.818 1.00 47.60 26 ASP D O 1
ATOM 4232 N N . HIS D 1 29 ? 35.489 69.898 79.982 1.00 48.00 27 HIS D N 1
ATOM 4233 C CA . HIS D 1 29 ? 34.107 70.281 80.266 1.00 48.69 27 HIS D CA 1
ATOM 4234 C C . HIS D 1 29 ? 34.075 71.086 81.575 1.00 48.50 27 HIS D C 1
ATOM 4235 O O . HIS D 1 29 ? 34.856 70.817 82.473 1.00 48.82 27 HIS D O 1
ATOM 4242 N N . ILE D 1 30 ? 33.162 72.044 81.707 1.00 48.99 28 ILE D N 1
ATOM 4243 C CA . ILE D 1 30 ? 32.771 72.526 83.032 1.00 48.93 28 ILE D CA 1
ATOM 4244 C C . ILE D 1 30 ? 31.843 71.444 83.580 1.00 48.84 28 ILE D C 1
ATOM 4245 O O . ILE D 1 30 ? 30.874 71.097 82.922 1.00 49.25 28 ILE D O 1
ATOM 4250 N N . VAL D 1 31 ? 32.093 70.898 84.760 1.00 48.13 29 VAL D N 1
ATOM 4251 C CA . VAL D 1 31 ? 31.244 69.799 85.191 1.00 47.52 29 VAL D CA 1
ATOM 4252 C C . VAL D 1 31 ? 30.325 70.144 86.366 1.00 48.58 29 VAL D C 1
ATOM 4253 O O . VAL D 1 31 ? 30.789 70.531 87.433 1.00 48.16 29 VAL D O 1
ATOM 4257 N N . TYR D 1 32 ? 29.018 69.974 86.177 1.00 49.42 30 TYR D N 1
ATOM 4258 C CA . TYR D 1 32 ? 28.083 70.155 87.262 1.00 49.88 30 TYR D CA 1
ATOM 4259 C C . TYR D 1 32 ? 27.852 68.813 87.866 1.00 51.16 30 TYR D C 1
ATOM 4260 O O . TYR D 1 32 ? 27.241 67.943 87.256 1.00 52.18 30 TYR D O 1
ATOM 4269 N N . ALA D 1 33 ? 28.369 68.636 89.066 1.00 52.62 31 ALA D N 1
ATOM 4270 C CA . ALA D 1 33 ? 28.454 67.345 89.692 1.00 54.46 31 ALA D CA 1
ATOM 4271 C C . ALA D 1 33 ? 27.400 67.223 90.773 1.00 56.23 31 ALA D C 1
ATOM 4272 O O . ALA D 1 33 ? 27.438 67.980 91.738 1.00 57.16 31 ALA D O 1
ATOM 4274 N N . LEU D 1 34 ? 26.477 66.275 90.646 1.00 57.42 32 LEU D N 1
ATOM 4275 C CA . LEU D 1 34 ? 25.433 66.161 91.660 1.00 59.49 32 LEU D CA 1
ATOM 4276 C C . LEU D 1 34 ? 25.725 65.049 92.652 1.00 61.40 32 LEU D C 1
ATOM 4277 O O . LEU D 1 34 ? 26.002 63.909 92.274 1.00 60.89 32 LEU D O 1
ATOM 4282 N N . GLY D 1 35 ? 25.660 65.382 93.929 1.00 63.76 33 GLY D N 1
ATOM 4283 C CA . GLY D 1 35 ? 25.900 64.388 94.962 1.00 67.39 33 GLY D CA 1
ATOM 4284 C C . GLY D 1 35 ? 25.192 64.744 96.261 1.00 70.11 33 GLY D C 1
ATOM 4285 O O . GLY D 1 35 ? 24.585 65.827 96.372 1.00 69.89 33 GLY D O 1
ATOM 4286 N N . ARG D 1 36 ? 25.249 63.820 97.229 1.00 72.66 34 ARG D N 1
ATOM 4287 C CA . ARG D 1 36 ? 24.750 64.073 98.589 1.00 75.14 34 ARG D CA 1
ATOM 4288 C C . ARG D 1 36 ? 25.896 64.032 99.645 1.00 76.70 34 ARG D C 1
ATOM 4289 O O . ARG D 1 36 ? 25.732 64.509 100.778 1.00 76.91 34 ARG D O 1
ATOM 4291 N N . ASN D 1 37 ? 27.057 63.486 99.257 1.00 78.42 35 ASN D N 1
ATOM 4292 C CA . ASN D 1 37 ? 28.243 63.487 100.129 1.00 79.91 35 ASN D CA 1
ATOM 4293 C C . ASN D 1 37 ? 28.907 64.873 100.150 1.00 80.78 35 ASN D C 1
ATOM 4294 O O . ASN D 1 37 ? 29.600 65.258 99.196 1.00 80.68 35 ASN D O 1
ATOM 4299 N N . PRO D 1 38 ? 28.717 65.619 101.254 1.00 81.75 36 PRO D N 1
ATOM 4300 C CA . PRO D 1 38 ? 29.157 67.024 101.309 1.00 82.41 36 PRO D CA 1
ATOM 4301 C C . PRO D 1 38 ? 30.684 67.113 101.366 1.00 83.04 36 PRO D C 1
ATOM 4302 O O . PRO D 1 38 ? 31.281 68.094 100.895 1.00 82.88 36 PRO D O 1
ATOM 4306 N N . GLU D 1 39 ? 31.294 66.046 101.890 1.00 83.67 37 GLU D N 1
ATOM 4307 C CA . GLU D 1 39 ? 32.738 65.915 101.994 1.00 84.11 37 GLU D CA 1
ATOM 4308 C C . GLU D 1 39 ? 33.338 65.535 100.631 1.00 84.40 37 GLU D C 1
ATOM 4309 O O . GLU D 1 39 ? 34.408 66.038 100.255 1.00 84.92 37 GLU D O 1
ATOM 4311 N N . HIS D 1 40 ? 32.653 64.675 99.875 1.00 84.23 38 HIS D N 1
ATOM 4312 C CA . HIS D 1 40 ? 33.167 64.344 98.548 1.00 84.23 38 HIS D CA 1
ATOM 4313 C C . HIS D 1 40 ? 32.871 65.500 97.618 1.00 83.71 38 HIS D C 1
ATOM 4314 O O . HIS D 1 40 ? 33.622 65.771 96.670 1.00 83.48 38 HIS D O 1
ATOM 4321 N N . LEU D 1 41 ? 31.785 66.202 97.921 1.00 83.28 39 LEU D N 1
ATOM 4322 C CA . LEU D 1 41 ? 31.384 67.341 97.114 1.00 83.06 39 LEU D CA 1
ATOM 4323 C C . LEU D 1 41 ? 32.387 68.458 97.316 1.00 83.25 39 LEU D C 1
ATOM 4324 O O . LEU D 1 41 ? 32.853 69.071 96.355 1.00 83.20 39 LEU D O 1
ATOM 4329 N N . ALA D 1 42 ? 32.738 68.702 98.575 1.00 83.41 40 ALA D N 1
ATOM 4330 C CA . ALA D 1 42 ? 33.799 69.638 98.894 1.00 83.36 40 ALA D CA 1
ATOM 4331 C C . ALA D 1 42 ? 35.054 69.204 98.161 1.00 83.19 40 ALA D C 1
ATOM 4332 O O . ALA D 1 42 ? 35.679 69.994 97.455 1.00 83.19 40 ALA D O 1
ATOM 4334 N N . ALA D 1 43 ? 35.400 67.930 98.322 1.00 83.17 41 ALA D N 1
ATOM 4335 C CA . ALA D 1 43 ? 36.580 67.360 97.679 1.00 83.00 41 ALA D CA 1
ATOM 4336 C C . ALA D 1 43 ? 36.610 67.672 96.184 1.00 82.90 41 ALA D C 1
ATOM 4337 O O . ALA D 1 43 ? 37.597 68.242 95.681 1.00 83.14 41 ALA D O 1
ATOM 4339 N N . LEU D 1 44 ? 35.515 67.333 95.493 1.00 82.23 42 LEU D N 1
ATOM 4340 C CA . LEU D 1 44 ? 35.396 67.509 94.033 1.00 81.56 42 LEU D CA 1
ATOM 4341 C C . LEU D 1 44 ? 35.587 68.945 93.557 1.00 81.14 42 LEU D C 1
ATOM 4342 O O . LEU D 1 44 ? 36.228 69.192 92.525 1.00 81.32 42 LEU D O 1
ATOM 4347 N N . ALA D 1 45 ? 35.016 69.881 94.308 1.00 80.72 43 ALA D N 1
ATOM 4348 C CA . ALA D 1 45 ? 35.060 71.306 93.986 1.00 80.36 43 ALA D CA 1
ATOM 4349 C C . ALA D 1 45 ? 36.481 71.836 93.845 1.00 80.07 43 ALA D C 1
ATOM 4350 O O . ALA D 1 45 ? 36.687 72.925 93.301 1.00 79.86 43 ALA D O 1
ATOM 4352 N N . GLU D 1 46 ? 37.443 71.060 94.338 1.00 79.62 44 GLU D N 1
ATOM 4353 C CA . GLU D 1 46 ? 38.850 71.435 94.298 1.00 79.63 44 GLU D CA 1
ATOM 4354 C C . GLU D 1 46 ? 39.384 71.436 92.869 1.00 79.50 44 GLU D C 1
ATOM 4355 O O . GLU D 1 46 ? 40.311 72.186 92.540 1.00 79.64 44 GLU D O 1
ATOM 4357 N N . ILE D 1 47 ? 38.783 70.598 92.029 1.00 79.00 45 ILE D N 1
ATOM 4358 C CA . ILE D 1 47 ? 39.185 70.468 90.627 1.00 78.23 45 ILE D CA 1
ATOM 4359 C C . ILE D 1 47 ? 38.685 71.664 89.822 1.00 77.64 45 ILE D C 1
ATOM 4360 O O . ILE D 1 47 ? 37.561 72.111 90.008 1.00 77.61 45 ILE D O 1
ATOM 4365 N N . GLU D 1 48 ? 39.528 72.202 88.949 1.00 76.89 46 GLU D N 1
ATOM 4366 C CA . GLU D 1 48 ? 39.130 73.352 88.151 1.00 76.19 46 GLU D CA 1
ATOM 4367 C C . GLU D 1 48 ? 37.988 72.957 87.222 1.00 75.74 46 GLU D C 1
ATOM 4368 O O . GLU D 1 48 ? 37.971 71.851 86.690 1.00 75.74 46 GLU D O 1
ATOM 4370 N N . GLY D 1 49 ? 37.024 73.859 87.041 1.00 75.03 47 GLY D N 1
ATOM 4371 C CA . GLY D 1 49 ? 35.923 73.630 86.105 1.00 73.92 47 GLY D CA 1
ATOM 4372 C C . GLY D 1 49 ? 34.782 72.813 86.687 1.00 72.90 47 GLY D C 1
ATOM 4373 O O . GLY D 1 49 ? 33.716 72.726 86.101 1.00 73.10 47 GLY D O 1
ATOM 4374 N N . VAL D 1 50 ? 35.001 72.214 87.845 1.00 71.82 48 VAL D N 1
ATOM 4375 C CA . VAL D 1 50 ? 33.951 71.470 88.508 1.00 70.96 48 VAL D CA 1
ATOM 4376 C C . VAL D 1 50 ? 33.136 72.361 89.443 1.00 70.33 48 VAL D C 1
ATOM 4377 O O . VAL D 1 50 ? 33.671 72.914 90.399 1.00 70.47 48 VAL D O 1
ATOM 4381 N N . GLU D 1 51 ? 31.836 72.470 89.179 1.00 69.40 49 GLU D N 1
ATOM 4382 C CA . GLU D 1 51 ? 30.924 73.227 90.035 1.00 68.29 49 GLU D CA 1
ATOM 4383 C C . GLU D 1 51 ? 29.942 72.277 90.713 1.00 67.82 49 GLU D C 1
ATOM 4384 O O 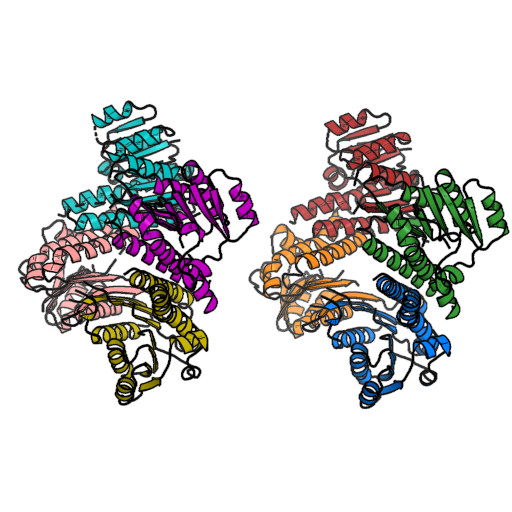. GLU D 1 51 ? 28.959 71.870 90.108 1.00 67.98 49 GLU D O 1
ATOM 4386 N N . PRO D 1 52 ? 30.198 71.927 91.980 1.00 67.50 50 PRO D N 1
ATOM 4387 C CA . PRO D 1 52 ? 29.373 70.950 92.716 1.00 66.89 50 PRO D CA 1
ATOM 4388 C C . PRO D 1 52 ? 28.012 71.490 93.141 1.00 66.15 50 PRO D C 1
ATOM 4389 O O . PRO D 1 52 ? 27.830 72.697 93.251 1.00 66.24 50 PRO D O 1
ATOM 4393 N N . ILE D 1 53 ? 27.086 70.568 93.408 1.00 65.37 51 ILE D N 1
ATOM 4394 C CA . ILE D 1 53 ? 25.679 70.845 93.680 1.00 64.40 51 ILE D CA 1
ATOM 4395 C C . ILE D 1 53 ? 25.131 69.823 94.677 1.00 64.14 51 ILE D C 1
ATOM 4396 O O . ILE D 1 53 ? 24.935 68.656 94.338 1.00 63.86 51 ILE D O 1
ATOM 4401 N N . GLU D 1 54 ? 24.896 70.245 95.914 1.00 63.90 52 GLU D N 1
ATOM 4402 C CA . GLU D 1 54 ? 24.317 69.328 96.895 1.00 63.74 52 GLU D CA 1
ATOM 4403 C C . GLU D 1 54 ? 22.828 69.213 96.575 1.00 63.60 52 GLU D C 1
ATOM 4404 O O . GLU D 1 54 ? 22.154 70.225 96.354 1.00 63.71 52 GLU D O 1
ATOM 4406 N N . SER D 1 55 ? 22.340 67.973 96.501 1.00 63.26 53 SER D N 1
ATOM 4407 C CA . SER D 1 55 ? 20.988 67.708 96.029 1.00 62.58 53 SER D CA 1
ATOM 4408 C C . SER D 1 55 ? 20.434 66.387 96.524 1.00 62.31 53 SER D C 1
ATOM 4409 O O . SER D 1 55 ? 21.125 65.374 96.536 1.00 62.12 53 SER D O 1
ATOM 4412 N N . ASP D 1 56 ? 19.171 66.423 96.934 1.00 62.30 54 ASP D N 1
ATOM 4413 C CA . ASP D 1 56 ? 18.420 65.226 97.250 1.00 61.85 54 ASP D CA 1
ATOM 4414 C C . ASP D 1 56 ? 17.650 64.922 95.964 1.00 60.81 54 ASP D C 1
ATOM 4415 O O . ASP D 1 56 ? 16.515 65.382 95.772 1.00 60.83 54 ASP D O 1
ATOM 4420 N N . ILE D 1 57 ? 18.282 64.162 95.071 1.00 59.21 55 ILE D N 1
ATOM 4421 C CA . ILE D 1 57 ? 17.904 64.208 93.642 1.00 57.54 55 ILE D CA 1
ATOM 4422 C C . ILE D 1 57 ? 16.508 63.625 93.315 1.00 56.44 55 ILE D C 1
ATOM 4423 O O . ILE D 1 57 ? 15.761 64.181 92.486 1.00 55.27 55 ILE D O 1
ATOM 4428 N N . VAL D 1 58 ? 16.160 62.527 93.987 1.00 55.30 56 VAL D N 1
ATOM 4429 C CA . VAL D 1 58 ? 14.793 62.014 93.901 1.00 54.65 56 VAL D CA 1
ATOM 4430 C C . VAL D 1 58 ? 13.761 63.098 94.238 1.00 54.33 56 VAL D C 1
ATOM 4431 O O . VAL D 1 58 ? 12.934 63.458 93.395 1.00 53.82 56 VAL D O 1
ATOM 4435 N N . LYS D 1 59 ? 13.821 63.624 95.462 1.00 54.09 57 LYS D N 1
ATOM 4436 C CA . LYS D 1 59 ? 12.938 64.729 95.887 1.00 53.50 57 LYS D CA 1
ATOM 4437 C C . LYS D 1 59 ? 12.938 65.902 94.901 1.00 52.82 57 LYS D C 1
ATOM 4438 O O . LYS D 1 59 ? 11.891 66.442 94.560 1.00 53.16 57 LYS D O 1
ATOM 4440 N N . GLU D 1 60 ? 14.111 66.288 94.440 1.00 52.31 58 GLU D N 1
ATOM 4441 C CA . GLU D 1 60 ? 14.215 67.444 93.585 1.00 52.80 58 GLU D CA 1
ATOM 4442 C C . GLU D 1 60 ? 13.700 67.225 92.175 1.00 52.67 58 GLU D C 1
ATOM 4443 O O . GLU D 1 60 ? 12.830 67.963 91.728 1.00 52.44 58 GLU D O 1
ATOM 4449 N N . VAL D 1 61 ? 14.232 66.217 91.479 1.00 52.57 59 VAL D N 1
ATOM 4450 C CA . VAL D 1 61 ? 13.830 65.945 90.099 1.00 52.46 59 VAL D CA 1
ATOM 4451 C C . VAL D 1 61 ? 12.367 65.533 89.999 1.00 52.60 59 VAL D C 1
ATOM 4452 O O . VAL D 1 61 ? 11.650 66.016 89.132 1.00 52.45 59 VAL D O 1
ATOM 4456 N N . LEU D 1 62 ? 11.930 64.650 90.892 1.00 53.24 60 LEU D N 1
ATOM 4457 C CA . LEU D 1 62 ? 10.575 64.083 90.828 1.00 54.65 60 LEU D CA 1
ATOM 4458 C C . LEU D 1 62 ? 9.495 64.934 91.548 1.00 55.47 60 LEU D C 1
ATOM 4459 O O . LEU D 1 62 ? 8.489 65.331 90.939 1.00 56.16 60 LEU D O 1
ATOM 4464 N N . GLU D 1 63 ? 9.713 65.213 92.833 1.00 55.58 61 GLU D N 1
ATOM 4465 C CA . GLU D 1 63 ? 8.682 65.818 93.660 1.00 55.83 61 GLU D CA 1
ATOM 4466 C C . GLU D 1 63 ? 8.620 67.357 93.522 1.00 56.10 61 GLU D C 1
ATOM 4467 O O . GLU D 1 63 ? 7.543 67.920 93.588 1.00 55.89 61 GLU D O 1
ATOM 4469 N N . GLU D 1 64 ? 9.761 68.016 93.271 1.00 56.83 62 GLU D N 1
ATOM 4470 C CA . GLU D 1 64 ? 9.826 69.500 93.031 1.00 57.15 62 GLU D CA 1
ATOM 4471 C C . GLU D 1 64 ? 10.017 69.936 91.573 1.00 56.72 62 GLU D C 1
ATOM 4472 O O . GLU D 1 64 ? 10.261 71.109 91.308 1.00 56.37 62 GLU D O 1
ATOM 4478 N N . GLY D 1 65 ? 9.978 68.974 90.648 1.00 57.10 63 GLY D N 1
ATOM 4479 C CA . GLY D 1 65 ? 10.167 69.220 89.221 1.00 56.24 63 GLY D CA 1
ATOM 4480 C C . GLY D 1 65 ? 11.440 69.925 88.785 1.00 56.23 63 GLY D C 1
ATOM 4481 O O . GLY D 1 65 ? 11.409 70.714 87.846 1.00 55.64 63 GLY D O 1
ATOM 4482 N N . GLY D 1 66 ? 12.565 69.643 89.435 1.00 56.31 64 GLY D N 1
ATOM 4483 C CA . GLY D 1 66 ? 13.824 70.247 89.002 1.00 56.99 64 GLY D CA 1
ATOM 4484 C C . GLY D 1 66 ? 14.913 70.336 90.058 1.00 57.94 64 GLY D C 1
ATOM 4485 O O . GLY D 1 66 ? 14.632 70.322 91.272 1.00 58.30 64 GLY D O 1
ATOM 4486 N N . VAL D 1 67 ? 16.165 70.412 89.595 1.00 58.06 65 VAL D N 1
ATOM 4487 C CA . VAL D 1 67 ? 17.303 70.785 90.444 1.00 58.26 65 VAL D CA 1
ATOM 4488 C C . VAL D 1 67 ? 17.626 72.242 90.130 1.00 58.58 65 VAL D C 1
ATOM 4489 O O . VAL D 1 67 ? 17.942 72.563 88.975 1.00 58.29 65 VAL D O 1
ATOM 4493 N N . ASP D 1 68 ? 17.539 73.110 91.145 1.00 58.93 66 ASP D N 1
ATOM 4494 C CA . ASP D 1 68 ? 17.589 74.574 90.941 1.00 59.14 66 ASP D CA 1
ATOM 4495 C C . ASP D 1 68 ? 18.818 75.005 90.160 1.00 58.18 66 ASP D C 1
ATOM 4496 O O . ASP D 1 68 ? 18.732 75.753 89.177 1.00 57.76 66 ASP D O 1
ATOM 4501 N N . LYS D 1 69 ? 19.964 74.501 90.597 1.00 57.67 67 LYS D N 1
ATOM 4502 C CA . LYS D 1 69 ? 21.230 74.976 90.075 1.00 57.14 67 LYS D CA 1
ATOM 4503 C C . LYS D 1 69 ? 21.528 74.500 88.661 1.00 56.47 67 LYS D C 1
ATOM 4504 O O . LYS D 1 69 ? 22.530 74.919 88.097 1.00 56.67 67 LYS D O 1
ATOM 4506 N N . LEU D 1 70 ? 20.655 73.667 88.081 1.00 55.82 68 LEU D N 1
ATOM 4507 C CA . LEU D 1 70 ? 20.806 73.224 86.667 1.00 55.37 68 LEU D CA 1
ATOM 4508 C C . LEU D 1 70 ? 19.874 73.961 85.735 1.00 55.59 68 LEU D C 1
ATOM 4509 O O . LEU D 1 70 ? 20.011 73.880 84.518 1.00 54.26 68 LEU D O 1
ATOM 4514 N N . LYS D 1 71 ? 18.913 74.679 86.327 1.00 56.47 69 LYS D N 1
ATOM 4515 C CA . LYS D 1 71 ? 17.798 75.273 85.575 1.00 57.03 69 LYS D CA 1
ATOM 4516 C C . LYS D 1 71 ? 18.226 76.328 84.568 1.00 56.56 69 LYS D C 1
ATOM 4517 O O . LYS D 1 71 ? 17.522 76.566 83.602 1.00 57.68 69 LYS D O 1
ATOM 4523 N N . ASN D 1 72 ? 19.401 76.910 84.755 1.00 56.03 70 ASN D N 1
ATOM 4524 C CA . ASN D 1 72 ? 19.808 78.048 83.960 1.00 56.13 70 ASN D CA 1
ATOM 4525 C C . ASN D 1 72 ? 20.874 77.783 82.902 1.00 55.23 70 ASN D C 1
ATOM 4526 O O . ASN D 1 72 ? 21.417 78.724 82.295 1.00 55.03 70 ASN D O 1
ATOM 4531 N N . LEU D 1 73 ? 21.171 76.508 82.672 1.00 54.31 71 LEU D N 1
ATOM 4532 C CA . LEU D 1 73 ? 22.207 76.121 81.695 1.00 53.23 71 LEU D CA 1
ATOM 4533 C C . LEU D 1 73 ? 21.703 76.310 80.270 1.00 52.50 71 LEU D C 1
ATOM 4534 O O . LEU D 1 73 ? 20.609 75.851 79.944 1.00 51.87 71 LEU D O 1
ATOM 4539 N N . ASP D 1 74 ? 22.475 76.977 79.414 1.00 52.41 72 ASP D N 1
ATOM 4540 C CA . ASP D 1 74 ? 21.987 77.180 78.051 1.00 52.68 72 ASP D CA 1
ATOM 4541 C C . ASP D 1 74 ? 22.369 76.072 77.082 1.00 52.44 72 ASP D C 1
ATOM 4542 O O . ASP D 1 74 ? 21.984 76.104 75.918 1.00 52.46 72 ASP D O 1
ATOM 4547 N N . HIS D 1 75 ? 23.144 75.113 77.570 1.00 52.43 73 HIS D N 1
ATOM 4548 C CA . HIS D 1 75 ? 23.294 73.842 76.892 1.00 53.35 73 HIS D CA 1
ATOM 4549 C C . HIS D 1 75 ? 23.990 72.823 77.785 1.00 52.46 73 HIS D C 1
ATOM 4550 O O . HIS D 1 75 ? 24.699 73.190 78.708 1.00 51.48 73 HIS D O 1
ATOM 4557 N N . VAL D 1 76 ? 23.721 71.546 77.510 1.00 51.25 74 VAL D N 1
ATOM 4558 C CA . VAL D 1 76 ? 24.376 70.445 78.182 1.00 50.22 74 VAL D CA 1
ATOM 4559 C C . VAL D 1 76 ? 24.914 69.572 77.064 1.00 49.89 74 VAL D C 1
ATOM 4560 O O . VAL D 1 76 ? 24.138 69.104 76.230 1.00 50.07 74 VAL D O 1
ATOM 4564 N N . ASP D 1 77 ? 26.241 69.430 76.997 1.00 48.87 75 ASP D N 1
ATOM 4565 C CA . ASP D 1 77 ? 26.914 68.620 75.951 1.00 47.24 75 ASP D CA 1
ATOM 4566 C C . ASP D 1 77 ? 26.993 67.139 76.354 1.00 45.86 75 ASP D C 1
ATOM 4567 O O . ASP D 1 77 ? 26.910 66.261 75.506 1.00 45.88 75 ASP D O 1
ATOM 4572 N N . THR D 1 78 ? 27.151 66.871 77.644 1.00 43.63 76 THR D N 1
ATOM 4573 C CA . THR D 1 78 ? 27.171 65.505 78.140 1.00 42.95 76 THR D CA 1
ATOM 4574 C C . THR D 1 78 ? 26.319 65.389 79.401 1.00 41.84 76 THR D C 1
ATOM 4575 O O . THR D 1 78 ? 26.572 66.075 80.387 1.00 42.25 76 THR D O 1
ATOM 4579 N N . LEU D 1 79 ? 25.305 64.540 79.378 1.00 40.59 77 LEU D N 1
ATOM 4580 C CA . LEU D 1 79 ? 24.600 64.199 80.615 1.00 40.56 77 LEU D CA 1
ATOM 4581 C C . LEU D 1 79 ? 24.851 62.722 80.959 1.00 40.25 77 LEU D C 1
ATOM 4582 O O . LEU D 1 79 ? 24.556 61.832 80.160 1.00 39.25 77 LEU D O 1
ATOM 4587 N N . VAL D 1 80 ? 25.395 62.468 82.143 1.00 40.31 78 VAL D N 1
ATOM 4588 C CA . VAL D 1 80 ? 25.705 61.101 82.545 1.00 40.12 78 VAL D CA 1
ATOM 4589 C C . VAL D 1 80 ? 24.923 60.737 83.788 1.00 40.92 78 VAL D C 1
ATOM 4590 O O . VAL D 1 80 ? 25.088 61.372 84.833 1.00 40.92 78 VAL D O 1
ATOM 4594 N N . HIS D 1 81 ? 24.070 59.720 83.679 1.00 41.09 79 HIS D N 1
ATOM 4595 C CA . HIS D 1 81 ? 23.289 59.252 84.807 1.00 41.86 79 HIS D CA 1
ATOM 4596 C C . HIS D 1 81 ? 23.993 58.169 85.648 1.00 43.37 79 HIS D C 1
ATOM 4597 O O . HIS D 1 81 ? 23.902 56.980 85.347 1.00 43.23 79 HIS D O 1
ATOM 4604 N N . ALA D 1 82 ? 24.697 58.582 86.708 1.00 44.39 80 ALA D N 1
ATOM 4605 C CA . ALA D 1 82 ? 25.316 57.609 87.580 1.00 45.48 80 ALA D CA 1
ATOM 4606 C C . ALA D 1 82 ? 24.687 57.540 88.965 1.00 46.57 80 ALA D C 1
ATOM 4607 O O . ALA D 1 82 ? 25.067 56.661 89.759 1.00 47.79 80 ALA D O 1
ATOM 4609 N N . ALA D 1 83 ? 23.728 58.409 89.285 1.00 46.19 81 ALA D N 1
ATOM 4610 C CA . ALA D 1 83 ? 23.070 58.215 90.581 1.00 46.75 81 ALA D CA 1
ATOM 4611 C C . ALA D 1 83 ? 22.326 56.862 90.619 1.00 47.53 81 ALA D C 1
ATOM 4612 O O . ALA D 1 83 ? 22.411 56.101 91.605 1.00 48.72 81 ALA D O 1
ATOM 4614 N N . SER D 1 95 ? 10.606 43.779 98.661 1.00 46.34 93 SER D N 1
ATOM 4615 C CA . SER D 1 95 ? 9.692 44.678 99.403 1.00 46.77 93 SER D CA 1
ATOM 4616 C C . SER D 1 95 ? 9.179 45.879 98.553 1.00 45.87 93 SER D C 1
ATOM 4617 O O . SER D 1 95 ? 9.945 46.468 97.782 1.00 45.15 93 SER D O 1
ATOM 4620 N N . VAL D 1 96 ? 7.905 46.239 98.737 1.00 45.26 94 VAL D N 1
ATOM 4621 C CA . VAL D 1 96 ? 7.303 47.392 98.067 1.00 44.95 94 VAL D CA 1
ATOM 4622 C C . VAL D 1 96 ? 8.127 48.646 98.247 1.00 45.84 94 VAL D C 1
ATOM 4623 O O . VAL D 1 96 ? 8.410 49.360 97.270 1.00 46.53 94 VAL D O 1
ATOM 4627 N N . ALA D 1 97 ? 8.519 48.939 99.487 1.00 46.18 95 ALA D N 1
ATOM 4628 C CA . ALA D 1 97 ? 9.405 50.094 99.725 1.00 46.33 95 ALA D CA 1
ATOM 4629 C C . ALA D 1 97 ? 10.643 50.026 98.829 1.00 46.18 95 ALA D C 1
ATOM 4630 O O . ALA D 1 97 ? 11.033 51.038 98.241 1.00 46.31 95 ALA D O 1
ATOM 4632 N N . GLU D 1 98 ? 11.248 48.833 98.740 1.00 46.45 96 GLU D N 1
ATOM 4633 C CA . GLU D 1 98 ? 12.436 48.603 97.901 1.00 47.00 96 GLU D CA 1
ATOM 4634 C C . GLU D 1 98 ? 12.061 48.785 96.432 1.00 45.97 96 GLU D C 1
ATOM 4635 O O . GLU D 1 98 ? 12.787 49.376 95.677 1.00 46.14 96 GLU D O 1
ATOM 4641 N N . TRP D 1 99 ? 10.889 48.337 96.027 1.00 46.08 97 TRP D N 1
ATOM 4642 C CA . TRP D 1 99 ? 10.462 48.567 94.641 1.00 45.98 97 TRP D CA 1
ATOM 4643 C C . TRP D 1 99 ? 10.472 50.038 94.291 1.00 46.11 97 TRP D C 1
ATOM 4644 O O . TRP D 1 99 ? 10.986 50.431 93.251 1.00 45.31 97 TRP D O 1
ATOM 4655 N N . HIS D 1 100 ? 9.938 50.847 95.201 1.00 47.06 98 HIS D N 1
ATOM 4656 C CA . HIS D 1 100 ? 9.759 52.275 94.951 1.00 48.18 98 HIS D CA 1
ATOM 4657 C C . HIS D 1 100 ? 11.056 53.050 94.904 1.00 49.13 98 HIS D C 1
ATOM 4658 O O . HIS D 1 100 ? 11.250 53.889 94.011 1.00 49.84 98 HIS D O 1
ATOM 4665 N N . ALA D 1 101 ? 11.943 52.780 95.862 1.00 49.80 99 ALA D N 1
ATOM 4666 C CA . ALA D 1 101 ? 13.227 53.472 95.889 1.00 50.54 99 ALA D CA 1
ATOM 4667 C C . ALA D 1 101 ? 14.029 53.237 94.606 1.00 50.54 99 ALA D C 1
ATOM 4668 O O . ALA D 1 101 ? 14.441 54.185 93.922 1.00 51.03 99 ALA D O 1
ATOM 4670 N N . HIS D 1 102 ? 14.264 51.970 94.285 1.00 50.69 100 HIS D N 1
ATOM 4671 C CA . HIS D 1 102 ? 15.034 51.623 93.092 1.00 50.61 100 HIS D CA 1
ATOM 4672 C C . HIS D 1 102 ? 14.422 52.148 91.820 1.00 49.31 100 HIS D C 1
ATOM 4673 O O . HIS D 1 102 ? 15.090 52.763 91.001 1.00 49.69 100 HIS D O 1
ATOM 4680 N N . LEU D 1 103 ? 13.141 51.881 91.626 1.00 48.72 101 LEU D N 1
ATOM 4681 C CA . LEU D 1 103 ? 12.461 52.411 90.445 1.00 47.59 101 LEU D CA 1
ATOM 4682 C C . LEU D 1 103 ? 12.528 53.924 90.395 1.00 46.64 101 LEU D C 1
ATOM 4683 O O . LEU D 1 103 ? 12.739 54.483 89.325 1.00 46.36 101 LEU D O 1
ATOM 4688 N N . ASP D 1 104 ? 12.349 54.584 91.547 1.00 46.17 102 ASP D N 1
ATOM 4689 C CA . ASP D 1 104 ? 12.432 56.054 91.608 1.00 46.64 102 ASP D CA 1
ATOM 4690 C C . ASP D 1 104 ? 13.763 56.561 91.099 1.00 46.11 102 ASP D C 1
ATOM 4691 O O . ASP D 1 104 ? 13.846 57.411 90.203 1.00 45.77 102 ASP D O 1
ATOM 4696 N N . LEU D 1 105 ? 14.803 55.983 91.674 1.00 46.11 103 LEU D N 1
ATOM 4697 C CA . LEU D 1 105 ? 16.171 56.423 91.472 1.00 46.40 103 LEU D CA 1
ATOM 4698 C C . LEU D 1 105 ? 16.839 55.892 90.183 1.00 45.78 103 LEU D C 1
ATOM 4699 O O . LEU D 1 105 ? 17.536 56.624 89.472 1.00 45.64 103 LEU D O 1
ATOM 4704 N N . ASN D 1 106 ? 16.621 54.618 89.868 1.00 45.79 104 ASN D N 1
ATOM 4705 C CA . ASN D 1 106 ? 17.308 54.012 88.708 1.00 45.32 104 ASN D CA 1
ATOM 4706 C C . ASN D 1 106 ? 16.644 54.320 87.373 1.00 43.98 104 ASN D C 1
ATOM 4707 O O . ASN D 1 106 ? 17.319 54.383 86.362 1.00 44.17 104 ASN D O 1
ATOM 4712 N N . VAL D 1 107 ? 15.332 54.552 87.371 1.00 43.15 105 VAL D N 1
ATOM 4713 C CA . VAL D 1 107 ? 14.566 54.703 86.111 1.00 42.13 105 VAL D CA 1
ATOM 4714 C C . VAL D 1 107 ? 13.861 56.049 85.970 1.00 41.15 105 VAL D C 1
ATOM 4715 O O . VAL D 1 107 ? 14.095 56.798 85.022 1.00 40.39 105 VAL D O 1
ATOM 4719 N N . ILE D 1 108 ? 12.999 56.372 86.936 1.00 41.06 106 ILE D N 1
ATOM 4720 C CA . ILE D 1 108 ? 12.178 57.599 86.805 1.00 40.46 106 ILE D CA 1
ATOM 4721 C C . ILE D 1 108 ? 13.033 58.861 86.795 1.00 39.97 106 ILE D C 1
ATOM 4722 O O . ILE D 1 108 ? 12.861 59.722 85.937 1.00 39.52 106 ILE D O 1
ATOM 4727 N N . VAL D 1 109 ? 14.003 58.945 87.709 1.00 40.15 107 VAL D N 1
ATOM 4728 C CA . VAL D 1 109 ? 14.880 60.117 87.769 1.00 40.33 107 VAL D CA 1
ATOM 4729 C C . VAL D 1 109 ? 15.653 60.334 86.470 1.00 40.64 107 VAL D C 1
ATOM 4730 O O . VAL D 1 109 ? 15.639 61.428 85.926 1.00 42.03 107 VAL D O 1
ATOM 4734 N N . PRO D 1 110 ? 16.309 59.286 85.932 1.00 40.66 108 PRO D N 1
ATOM 4735 C CA . PRO D 1 110 ? 16.959 59.549 84.640 1.00 40.10 108 PRO D CA 1
ATOM 4736 C C . PRO D 1 110 ? 15.977 59.944 83.526 1.00 40.72 108 PRO D C 1
ATOM 4737 O O . PRO D 1 110 ? 16.328 60.712 82.618 1.00 41.56 108 PRO D O 1
ATOM 4741 N N . ALA D 1 111 ? 14.769 59.402 83.566 1.00 40.99 109 ALA D N 1
ATOM 4742 C CA . ALA D 1 111 ? 13.751 59.730 82.559 1.00 41.29 109 ALA D CA 1
ATOM 4743 C C . ALA D 1 111 ? 13.387 61.196 82.649 1.00 40.96 109 ALA D C 1
ATOM 4744 O O . ALA D 1 111 ? 13.320 61.903 81.635 1.00 39.93 109 ALA D O 1
ATOM 4746 N N . GLU D 1 112 ? 13.158 61.619 83.895 1.00 41.74 110 GLU D N 1
ATOM 4747 C CA . GLU D 1 112 ? 12.580 62.930 84.207 1.00 41.58 110 GLU D CA 1
ATOM 4748 C C . GLU D 1 112 ? 13.623 64.029 84.164 1.00 41.35 110 GLU D C 1
ATOM 4749 O O . GLU D 1 112 ? 13.339 65.149 83.674 1.00 40.47 110 GLU D O 1
ATOM 4755 N N . LEU D 1 113 ? 14.838 63.700 84.651 1.00 40.12 111 LEU D N 1
ATOM 4756 C CA . LEU D 1 113 ? 15.938 64.649 84.606 1.00 39.51 111 LEU D CA 1
ATOM 4757 C C . LEU D 1 113 ? 16.290 64.934 83.191 1.00 39.31 111 LEU D C 1
ATOM 4758 O O . LEU D 1 113 ? 16.502 66.064 82.811 1.00 39.59 111 LEU D O 1
ATOM 4763 N N . SER D 1 114 ? 16.353 63.870 82.408 1.00 39.49 112 SER D N 1
ATOM 4764 C CA . SER D 1 114 ? 16.599 63.962 80.989 1.00 39.68 112 SER D CA 1
ATOM 4765 C C . SER D 1 114 ? 15.548 64.824 80.301 1.00 39.07 112 SER D C 1
ATOM 4766 O O . SER D 1 114 ? 15.891 65.618 79.453 1.00 38.69 112 SER D O 1
ATOM 4769 N N . ARG D 1 115 ? 14.273 64.613 80.613 1.00 39.88 113 ARG D N 1
ATOM 4770 C CA . ARG D 1 115 ? 13.225 65.430 79.998 1.00 41.58 113 ARG D CA 1
ATOM 4771 C C . ARG D 1 115 ? 13.419 66.902 80.400 1.00 42.10 113 ARG D C 1
ATOM 4772 O O . ARG D 1 115 ? 13.477 67.806 79.551 1.00 42.30 113 ARG D O 1
ATOM 4780 N N . GLN D 1 116 ? 13.558 67.124 81.704 1.00 42.46 114 GLN D N 1
ATOM 4781 C CA . GLN D 1 116 ? 13.795 68.466 82.190 1.00 42.71 114 GLN D CA 1
ATOM 4782 C C . GLN D 1 116 ? 14.925 69.190 81.488 1.00 43.06 114 GLN D C 1
ATOM 4783 O O . GLN D 1 116 ? 14.818 70.391 81.309 1.00 42.71 114 GLN D O 1
ATOM 4789 N N . LEU D 1 117 ? 16.008 68.482 81.128 1.00 43.74 115 LEU D N 1
ATOM 4790 C CA . LEU D 1 117 ? 17.153 69.095 80.411 1.00 44.18 115 LEU D CA 1
ATOM 4791 C C . LEU D 1 117 ? 17.030 68.995 78.904 1.00 44.66 115 LEU D C 1
ATOM 4792 O O . LEU D 1 117 ? 17.948 69.355 78.166 1.00 44.74 115 LEU D O 1
ATOM 4797 N N . LEU D 1 118 ? 15.891 68.529 78.432 1.00 45.15 116 LEU D N 1
ATOM 4798 C CA . LEU D 1 118 ? 15.713 68.404 76.991 1.00 46.59 116 LEU D CA 1
ATOM 4799 C C . LEU D 1 118 ? 16.144 69.647 76.184 1.00 46.57 116 LEU D C 1
ATOM 4800 O O . LEU D 1 118 ? 16.813 69.515 75.161 1.00 47.51 116 LEU D O 1
ATOM 4805 N N . PRO D 1 119 ? 15.744 70.861 76.622 1.00 47.10 117 PRO D N 1
ATOM 4806 C CA . PRO D 1 119 ? 16.028 72.048 75.777 1.00 46.67 117 PRO D CA 1
ATOM 4807 C C . PRO D 1 119 ? 17.516 72.389 75.720 1.00 46.81 117 PRO D C 1
ATOM 4808 O O . PRO D 1 119 ? 18.006 72.862 74.684 1.00 47.11 117 PRO D O 1
ATOM 4812 N N . ALA D 1 120 ? 18.244 72.128 76.808 1.00 46.60 118 ALA D N 1
ATOM 4813 C CA . ALA D 1 120 ? 19.714 72.331 76.820 1.00 46.22 118 ALA D CA 1
ATOM 4814 C C . ALA D 1 120 ? 20.401 71.244 76.013 1.00 46.03 118 ALA D C 1
ATOM 4815 O O . ALA D 1 120 ? 21.355 71.512 75.284 1.00 46.25 118 ALA D O 1
ATOM 4817 N N . LEU D 1 121 ? 19.913 70.014 76.132 1.00 45.74 119 LEU D N 1
ATOM 4818 C CA . LEU D 1 121 ? 20.479 68.903 75.365 1.00 45.90 119 LEU D CA 1
ATOM 4819 C C . LEU D 1 121 ? 20.278 69.201 73.889 1.00 46.12 119 LEU D C 1
ATOM 4820 O O . LEU D 1 121 ? 21.194 69.042 73.108 1.00 46.17 119 LEU D O 1
ATOM 4825 N N . ARG D 1 122 ? 19.083 69.656 73.509 1.00 46.48 120 ARG D N 1
ATOM 4826 C CA . ARG D 1 122 ? 18.797 69.914 72.098 1.00 47.19 120 ARG D CA 1
ATOM 4827 C C . ARG D 1 122 ? 19.645 71.045 71.595 1.00 47.38 120 ARG D C 1
ATOM 4828 O O . ARG D 1 122 ? 20.109 70.997 70.478 1.00 47.28 120 ARG D O 1
ATOM 4836 N N . ALA D 1 123 ? 19.849 72.065 72.434 1.00 47.97 121 ALA D N 1
ATOM 4837 C CA . ALA D 1 123 ? 20.656 73.216 72.047 1.00 48.47 121 ALA D CA 1
ATOM 4838 C C . ALA D 1 123 ? 22.075 72.785 71.675 1.00 48.63 121 ALA D C 1
ATOM 4839 O O . ALA D 1 123 ? 22.654 73.270 70.701 1.00 49.13 121 ALA D O 1
ATOM 4841 N N . ALA D 1 124 ? 22.641 71.867 72.452 1.00 48.44 122 ALA D N 1
ATOM 4842 C CA . ALA D 1 124 ? 24.028 71.453 72.205 1.00 48.10 122 ALA D CA 1
ATOM 4843 C C . ALA D 1 124 ? 24.183 70.274 71.239 1.00 47.87 122 ALA D C 1
ATOM 4844 O O . ALA D 1 124 ? 25.306 69.942 70.905 1.00 48.33 122 ALA D O 1
ATOM 4846 N N . SER D 1 125 ? 23.078 69.669 70.786 1.00 47.00 123 SER D N 1
ATOM 4847 C CA . SER D 1 125 ? 23.103 68.285 70.274 1.00 46.65 123 SER D CA 1
ATOM 4848 C C . SER D 1 125 ? 23.921 67.410 71.211 1.00 44.99 123 SER D C 1
ATOM 4849 O O . SER D 1 125 ? 24.841 66.782 70.779 1.00 43.75 123 SER D O 1
ATOM 4852 N N . GLY D 1 126 ? 23.561 67.350 72.482 1.00 44.12 124 GLY D N 1
ATOM 4853 C CA . GLY D 1 126 ? 24.370 66.631 73.445 1.00 43.54 124 GLY D CA 1
ATOM 4854 C C . GLY D 1 126 ? 24.216 65.107 73.463 1.00 42.94 124 GLY D C 1
ATOM 4855 O O . GLY D 1 126 ? 23.514 64.514 72.639 1.00 42.23 124 GLY D O 1
ATOM 4856 N N . CYS D 1 127 ? 24.902 64.514 74.434 1.00 42.25 125 CYS D N 1
ATOM 4857 C CA A CYS D 1 127 ? 24.985 63.082 74.631 0.50 42.29 125 CYS D CA 1
ATOM 4858 C CA B CYS D 1 127 ? 24.946 63.082 74.600 0.50 41.39 125 CYS D CA 1
ATOM 4859 C C . CYS D 1 127 ? 24.363 62.716 75.941 1.00 41.22 125 CYS D C 1
ATOM 4860 O O . CYS D 1 127 ? 24.709 63.301 76.968 1.00 41.14 125 CYS D O 1
ATOM 4865 N N . VAL D 1 128 ? 23.487 61.735 75.934 1.00 40.14 126 VAL D N 1
ATOM 4866 C CA . VAL D 1 128 ? 22.989 61.265 77.205 1.00 39.21 126 VAL D CA 1
ATOM 4867 C C . VAL D 1 128 ? 23.517 59.857 77.361 1.00 39.37 126 VAL D C 1
ATOM 4868 O O . VAL D 1 128 ? 23.366 59.049 76.452 1.00 40.14 126 VAL D O 1
ATOM 4872 N N . ILE D 1 129 ? 24.152 59.569 78.497 1.00 38.69 127 ILE D N 1
ATOM 4873 C CA . ILE D 1 129 ? 24.694 58.274 78.750 1.00 38.56 127 ILE D CA 1
ATOM 4874 C C . ILE D 1 129 ? 24.086 57.734 80.019 1.00 38.93 127 ILE D C 1
ATOM 4875 O O . ILE D 1 129 ? 24.135 58.399 81.053 1.00 38.08 127 ILE D O 1
ATOM 4880 N N . TYR D 1 130 ? 23.508 56.539 79.938 1.00 38.33 128 TYR D N 1
ATOM 4881 C CA . TYR D 1 130 ? 22.954 55.896 81.115 1.00 39.42 128 TYR D CA 1
ATOM 4882 C C . TYR D 1 130 ? 23.862 54.729 81.498 1.00 40.28 128 TYR D C 1
ATOM 4883 O O . TYR D 1 130 ? 24.228 53.912 80.625 1.00 39.69 128 TYR D O 1
ATOM 4892 N N . ILE D 1 131 ? 24.218 54.648 82.783 1.00 40.20 129 ILE D N 1
ATOM 4893 C CA . ILE D 1 131 ? 25.010 53.543 83.268 1.00 41.06 129 ILE D CA 1
ATOM 4894 C C . ILE D 1 131 ? 24.059 52.509 83.815 1.00 41.85 129 ILE D C 1
ATOM 4895 O O . ILE D 1 131 ? 23.386 52.748 84.799 1.00 43.16 129 ILE D O 1
ATOM 4900 N N . ASN D 1 132 ? 24.028 51.334 83.218 1.00 42.67 130 ASN D N 1
ATOM 4901 C CA . ASN D 1 132 ? 23.052 50.329 83.635 1.00 43.50 130 ASN D CA 1
ATOM 4902 C C . ASN D 1 132 ? 23.660 49.291 84.584 1.00 43.38 130 ASN D C 1
ATOM 4903 O O . ASN D 1 132 ? 24.268 49.657 85.593 1.00 43.00 130 ASN D O 1
ATOM 4908 N N . ASN D 1 143 ? 16.664 41.552 93.765 1.00 47.10 141 ASN D N 1
ATOM 4909 C CA . ASN D 1 143 ? 17.069 40.669 92.618 1.00 48.32 141 ASN D CA 1
ATOM 4910 C C . ASN D 1 143 ? 16.014 40.609 91.469 1.00 47.72 141 ASN D C 1
ATOM 4911 O O . ASN D 1 143 ? 16.271 40.928 90.310 1.00 46.09 141 ASN D O 1
ATOM 4916 N N . THR D 1 144 ? 14.812 40.198 91.836 1.00 47.54 142 THR D N 1
ATOM 4917 C CA . THR D 1 144 ? 13.633 40.477 91.043 1.00 47.74 142 THR D CA 1
ATOM 4918 C C . THR D 1 144 ? 13.566 41.998 90.717 1.00 46.86 142 THR D C 1
ATOM 4919 O O . THR D 1 144 ? 13.405 42.421 89.572 1.00 47.25 142 THR D O 1
ATOM 4923 N N . ILE D 1 145 ? 13.796 42.820 91.725 1.00 46.78 143 ILE D N 1
ATOM 4924 C CA . ILE D 1 145 ? 13.930 44.281 91.559 1.00 45.97 143 ILE D CA 1
ATOM 4925 C C . ILE D 1 145 ? 15.094 44.690 90.674 1.00 45.59 143 ILE D C 1
ATOM 4926 O O . ILE D 1 145 ? 14.959 45.547 89.828 1.00 45.21 143 ILE D O 1
ATOM 4931 N N . TYR D 1 146 ? 16.247 44.078 90.893 1.00 46.58 144 TYR D N 1
ATOM 4932 C CA . TYR D 1 146 ? 17.455 44.424 90.147 1.00 47.55 144 TYR D CA 1
ATOM 4933 C C . TYR D 1 146 ? 17.333 44.136 88.658 1.00 46.01 144 TYR D C 1
ATOM 4934 O O . TYR D 1 146 ? 17.651 44.988 87.828 1.00 46.16 144 TYR D O 1
ATOM 4943 N N . ALA D 1 147 ? 16.882 42.931 88.325 1.00 44.57 145 ALA D N 1
ATOM 4944 C CA . ALA D 1 147 ? 16.507 42.578 86.945 1.00 43.56 145 ALA D CA 1
ATOM 4945 C C . ALA D 1 147 ? 15.540 43.606 86.325 1.00 42.18 145 ALA D C 1
ATOM 4946 O O . ALA D 1 147 ? 15.827 44.237 85.306 1.00 41.37 145 ALA D O 1
ATOM 4948 N N . ALA D 1 148 ? 14.389 43.767 86.965 1.00 41.69 146 ALA D N 1
ATOM 4949 C CA . ALA D 1 148 ? 13.348 44.679 86.471 1.00 41.25 146 ALA D CA 1
ATOM 4950 C C . ALA D 1 148 ? 13.855 46.060 86.172 1.00 40.35 146 ALA D C 1
ATOM 4951 O O . ALA D 1 148 ? 13.662 46.566 85.095 1.00 40.54 146 ALA D O 1
ATOM 4953 N N . SER D 1 149 ? 14.557 46.674 87.104 1.00 42.07 147 SER D N 1
ATOM 4954 C CA . SER D 1 149 ? 15.000 48.069 86.883 1.00 42.38 147 SER D CA 1
ATOM 4955 C C . SER D 1 149 ? 16.097 48.149 85.858 1.00 41.36 147 SER D C 1
ATOM 4956 O O . SER D 1 149 ? 16.122 49.067 85.020 1.00 40.90 147 SER D O 1
ATOM 4959 N N . LYS D 1 150 ? 16.997 47.173 85.868 1.00 40.69 148 LYS D N 1
ATOM 4960 C CA . LYS D 1 150 ? 18.014 47.202 84.823 1.00 40.85 148 LYS D CA 1
ATOM 4961 C C . LYS D 1 150 ? 17.428 47.025 83.423 1.00 40.73 148 LYS D C 1
ATOM 4962 O O . LYS D 1 150 ? 17.852 47.716 82.525 1.00 41.55 148 LYS D O 1
ATOM 4968 N N . HIS D 1 151 ? 16.429 46.156 83.232 1.00 39.96 149 HIS D N 1
ATOM 4969 C CA . HIS D 1 151 ? 15.743 46.129 81.932 1.00 40.25 149 HIS D CA 1
ATOM 4970 C C . HIS D 1 151 ? 14.915 47.379 81.643 1.00 39.47 149 HIS D C 1
ATOM 4971 O O . HIS D 1 151 ? 14.937 47.878 80.520 1.00 38.70 149 HIS D O 1
ATOM 4978 N N . ALA D 1 152 ? 14.227 47.897 82.670 1.00 39.07 150 ALA D N 1
ATOM 4979 C CA . ALA D 1 152 ? 13.491 49.180 82.542 1.00 38.88 150 ALA D CA 1
ATOM 4980 C C . ALA D 1 152 ? 14.427 50.265 82.059 1.00 38.26 150 ALA D C 1
ATOM 4981 O O . ALA D 1 152 ? 14.127 51.001 81.113 1.00 38.21 150 ALA D O 1
ATOM 4983 N N . LEU D 1 153 ? 15.614 50.308 82.652 1.00 38.33 151 LEU D N 1
ATOM 4984 C CA . LEU D 1 153 ? 16.545 51.377 82.314 1.00 39.01 151 LEU D CA 1
ATOM 4985 C C . LEU D 1 153 ? 16.928 51.231 80.857 1.00 39.33 151 LEU D C 1
ATOM 4986 O O . LEU D 1 153 ? 16.958 52.212 80.102 1.00 39.85 151 LEU D O 1
ATOM 4991 N N . ARG D 1 154 ? 17.166 49.994 80.422 1.00 39.83 152 ARG D N 1
ATOM 4992 C CA . ARG D 1 154 ? 17.556 49.784 79.007 1.00 39.92 152 ARG D CA 1
ATOM 4993 C C . ARG D 1 154 ? 16.396 50.099 78.025 1.00 39.81 152 ARG D C 1
ATOM 4994 O O . ARG D 1 154 ? 16.606 50.673 76.931 1.00 39.46 152 ARG D O 1
ATOM 5002 N N . GLY D 1 155 ? 15.165 49.745 78.420 1.00 39.14 153 GLY D N 1
ATOM 5003 C CA . GLY D 1 155 ? 13.997 50.117 77.603 1.00 38.25 153 GLY D CA 1
ATOM 5004 C C . GLY D 1 155 ? 13.836 51.641 77.494 1.00 37.76 153 GLY D C 1
ATOM 5005 O O . GLY D 1 155 ? 13.552 52.177 76.429 1.00 36.78 153 GLY D O 1
ATOM 5006 N N . LEU D 1 156 ? 14.023 52.338 78.621 1.00 38.16 154 LEU D N 1
ATOM 5007 C CA . LEU D 1 156 ? 13.981 53.817 78.647 1.00 37.72 154 LEU D CA 1
ATOM 5008 C C . LEU D 1 156 ? 14.941 54.397 77.618 1.00 37.15 154 LEU D C 1
ATOM 5009 O O . LEU D 1 156 ? 14.561 55.199 76.745 1.00 35.96 154 LEU D O 1
ATOM 5014 N N . ALA D 1 157 ? 16.191 53.955 77.702 1.00 37.91 155 ALA D N 1
ATOM 5015 C CA . ALA D 1 157 ? 17.259 54.563 76.910 1.00 38.94 155 ALA D CA 1
ATOM 5016 C C . ALA D 1 157 ? 17.060 54.405 75.430 1.00 39.07 155 ALA D C 1
ATOM 5017 O O . ALA D 1 157 ? 17.331 55.348 74.649 1.00 39.23 155 ALA D O 1
ATOM 5019 N N . ASP D 1 158 ? 16.670 53.191 75.041 1.00 39.19 156 ASP D N 1
ATOM 5020 C CA . ASP D 1 158 ? 16.414 52.865 73.612 1.00 40.39 156 ASP D CA 1
ATOM 5021 C C . ASP D 1 158 ? 15.257 53.699 73.016 1.00 40.43 156 ASP D C 1
ATOM 5022 O O . ASP D 1 158 ? 15.414 54.306 71.963 1.00 40.23 156 ASP D O 1
ATOM 5027 N N . ALA D 1 159 ? 14.102 53.713 73.704 1.00 40.65 157 ALA D N 1
ATOM 5028 C CA . ALA D 1 159 ? 12.939 54.560 73.337 1.00 41.41 157 ALA D CA 1
ATOM 5029 C C . ALA D 1 159 ? 13.290 56.056 73.347 1.00 41.68 157 ALA D C 1
ATOM 5030 O O . ALA D 1 159 ? 12.995 56.781 72.399 1.00 42.66 157 ALA D O 1
ATOM 5032 N N . PHE D 1 160 ? 13.974 56.501 74.395 1.00 41.68 158 PHE D N 1
ATOM 5033 C CA . PHE D 1 160 ? 14.446 57.867 74.417 1.00 42.09 158 PHE D CA 1
ATOM 5034 C C . PHE D 1 160 ? 15.316 58.170 73.201 1.00 42.62 158 PHE D C 1
ATOM 5035 O O . PHE D 1 160 ? 15.164 59.225 72.546 1.00 43.28 158 PHE D O 1
ATOM 5043 N N . ARG D 1 161 ? 16.229 57.243 72.888 1.00 43.01 159 ARG D N 1
ATOM 5044 C CA . ARG D 1 161 ? 17.045 57.355 71.690 1.00 43.26 159 ARG D CA 1
ATOM 5045 C C . ARG D 1 161 ? 16.197 57.605 70.457 1.00 44.04 159 ARG D C 1
ATOM 5046 O O . ARG D 1 161 ? 16.498 58.500 69.702 1.00 43.47 159 ARG D O 1
ATOM 5054 N N . LYS D 1 162 ? 15.144 56.810 70.255 1.00 45.26 160 LYS D N 1
ATOM 5055 C CA . LYS D 1 162 ? 14.305 56.942 69.043 1.00 46.73 160 LYS D CA 1
ATOM 5056 C C . LYS D 1 162 ? 13.516 58.253 68.991 1.00 47.04 160 LYS D C 1
ATOM 5057 O O . LYS D 1 162 ? 13.458 58.883 67.948 1.00 44.69 160 LYS D O 1
ATOM 5063 N N . GLU D 1 163 ? 12.915 58.640 70.132 1.00 48.56 161 GLU D N 1
ATOM 5064 C CA . GLU D 1 163 ? 12.215 59.938 70.257 1.00 50.10 161 GLU D CA 1
ATOM 5065 C C . GLU D 1 163 ? 13.093 61.157 69.929 1.00 49.69 161 GLU D C 1
ATOM 5066 O O . GLU D 1 163 ? 12.606 62.217 69.529 1.00 49.73 161 GLU D O 1
ATOM 5072 N N . GLU D 1 164 ? 14.385 61.046 70.170 1.00 49.21 162 GLU D N 1
ATOM 5073 C CA . GLU D 1 164 ? 15.187 62.262 70.119 1.00 48.90 162 GLU D CA 1
ATOM 5074 C C . GLU D 1 164 ? 16.176 62.194 69.023 1.00 48.10 162 GLU D C 1
ATOM 5075 O O . GLU D 1 164 ? 16.902 63.146 68.834 1.00 47.86 162 GLU D O 1
ATOM 5081 N N . ALA D 1 165 ? 16.205 61.078 68.294 1.00 47.53 163 ALA D N 1
ATOM 5082 C CA . ALA D 1 165 ? 17.190 60.906 67.234 1.00 48.27 163 ALA D CA 1
ATOM 5083 C C . ALA D 1 165 ? 17.140 62.078 66.233 1.00 48.60 163 ALA D C 1
ATOM 5084 O O . ALA D 1 165 ? 18.151 62.633 65.813 1.00 48.06 163 ALA D O 1
ATOM 5086 N N . ASN D 1 166 ? 15.924 62.443 65.889 1.00 49.68 164 ASN D N 1
ATOM 5087 C CA . ASN D 1 166 ? 15.655 63.474 64.924 1.00 51.42 164 ASN D CA 1
ATOM 5088 C C . ASN D 1 166 ? 15.917 64.876 65.434 1.00 51.20 164 ASN D C 1
ATOM 5089 O O . ASN D 1 166 ? 15.825 65.816 64.673 1.00 51.17 164 ASN D O 1
ATOM 5094 N N . ASN D 1 167 ? 16.204 65.019 66.727 1.00 51.27 165 ASN D N 1
ATOM 5095 C CA . ASN D 1 167 ? 16.411 66.343 67.310 1.00 50.76 165 ASN D CA 1
ATOM 5096 C C . ASN D 1 167 ? 17.834 66.597 67.770 1.00 50.60 165 ASN D C 1
ATOM 5097 O O . ASN D 1 167 ? 18.075 67.432 68.642 1.00 51.12 165 ASN D O 1
ATOM 5102 N N . GLY D 1 168 ? 18.774 65.821 67.238 1.00 50.47 166 GLY D N 1
ATOM 5103 C CA . GLY D 1 168 ? 20.199 66.052 67.498 1.00 49.20 166 GLY D CA 1
ATOM 5104 C C . GLY D 1 168 ? 20.775 65.333 68.701 1.00 48.18 166 GLY D C 1
ATOM 5105 O O . GLY D 1 168 ? 21.978 65.381 68.930 1.00 48.28 166 GLY D O 1
ATOM 5106 N N . ILE D 1 169 ? 19.944 64.650 69.469 1.00 46.82 167 ILE D N 1
ATOM 5107 C CA . ILE D 1 169 ? 20.450 64.111 70.701 1.00 46.22 167 ILE D CA 1
ATOM 5108 C C . ILE D 1 169 ? 20.890 62.675 70.565 1.00 46.67 167 ILE D C 1
ATOM 5109 O O . ILE D 1 169 ? 20.140 61.841 70.018 1.00 47.59 167 ILE D O 1
ATOM 5114 N N . ARG D 1 170 ? 22.094 62.379 71.057 1.00 45.49 168 ARG D N 1
ATOM 5115 C CA . ARG D 1 170 ? 22.650 61.034 70.962 1.00 44.28 168 ARG D CA 1
ATOM 5116 C C . ARG D 1 170 ? 22.543 60.345 72.294 1.00 43.55 168 ARG D C 1
ATOM 5117 O O . ARG D 1 170 ? 22.721 60.960 73.340 1.00 44.18 168 ARG D O 1
ATOM 5125 N N . VAL D 1 171 ? 22.212 59.066 72.266 1.00 41.82 169 VAL D N 1
ATOM 5126 C CA . VAL D 1 171 ? 21.984 58.342 73.487 1.00 40.26 169 VAL D CA 1
ATOM 5127 C C . VAL D 1 171 ? 22.852 57.092 73.594 1.00 40.91 169 VAL D C 1
ATOM 5128 O O . VAL D 1 171 ? 23.029 56.315 72.628 1.00 39.81 169 VAL D O 1
ATOM 5132 N N . SER D 1 172 ? 23.403 56.883 74.780 1.00 40.47 170 SER D N 1
ATOM 5133 C CA . SER D 1 172 ? 24.247 55.762 74.900 1.00 41.24 170 SER D CA 1
ATOM 5134 C C . SER D 1 172 ? 24.061 55.067 76.227 1.00 40.82 170 SER D C 1
ATOM 5135 O O . SER D 1 172 ? 23.626 55.678 77.186 1.00 40.96 170 SER D O 1
ATOM 5138 N N . THR D 1 173 ? 24.307 53.766 76.261 1.00 40.36 171 THR D N 1
ATOM 5139 C CA . THR D 1 173 ? 24.300 53.027 77.512 1.00 40.51 171 THR D CA 1
ATOM 5140 C C . THR D 1 173 ? 25.654 52.382 77.742 1.00 40.17 171 THR D C 1
ATOM 5141 O O . THR D 1 173 ? 26.306 51.889 76.790 1.00 39.21 171 THR D O 1
ATOM 5145 N N . VAL D 1 174 ? 26.081 52.381 79.002 1.00 39.99 172 VAL D N 1
ATOM 5146 C CA . VAL D 1 174 ? 27.218 51.594 79.382 1.00 40.30 172 VAL D CA 1
ATOM 5147 C C . VAL D 1 174 ? 26.693 50.512 80.294 1.00 42.11 172 VAL D C 1
ATOM 5148 O O . VAL D 1 174 ? 26.113 50.811 81.343 1.00 42.65 172 VAL D O 1
ATOM 5152 N N . SER D 1 175 ? 26.880 49.255 79.891 1.00 43.54 173 SER D N 1
ATOM 5153 C CA . SER D 1 175 ? 26.233 48.135 80.579 1.00 45.90 173 SER D CA 1
ATOM 5154 C C . SER D 1 175 ? 27.256 47.242 81.277 1.00 48.87 173 SER D C 1
ATOM 5155 O O . SER D 1 175 ? 27.683 46.225 80.714 1.00 49.21 173 SER D O 1
ATOM 5158 N N . PRO D 1 176 ? 27.644 47.611 82.509 1.00 51.40 174 PRO D N 1
ATOM 5159 C CA . PRO D 1 176 ? 28.680 46.893 83.235 1.00 53.29 174 PRO D CA 1
ATOM 5160 C C . PRO D 1 176 ? 28.117 45.678 83.968 1.00 55.10 174 PRO D C 1
ATOM 5161 O O . PRO D 1 176 ? 27.284 45.834 84.843 1.00 55.69 174 PRO D O 1
ATOM 5165 N N . GLY D 1 177 ? 28.557 44.473 83.618 1.00 57.10 175 GLY D N 1
ATOM 5166 C CA . GLY D 1 177 ? 27.979 43.244 84.215 1.00 58.73 175 GLY D CA 1
ATOM 5167 C C . GLY D 1 177 ? 28.877 42.592 85.267 1.00 59.64 175 GLY D C 1
ATOM 5168 O O . GLY D 1 177 ? 30.109 42.757 85.242 1.00 60.35 175 GLY D O 1
ATOM 5169 N N . ILE D 1 201 ? 34.722 45.802 88.650 1.00 69.24 199 ILE D N 1
ATOM 5170 C CA . ILE D 1 201 ? 35.186 46.792 87.671 1.00 69.37 199 ILE D CA 1
ATOM 5171 C C . ILE D 1 201 ? 35.737 48.078 88.323 1.00 68.66 199 ILE D C 1
ATOM 5172 O O . ILE D 1 201 ? 35.090 48.691 89.158 1.00 68.74 199 ILE D O 1
ATOM 5177 N N . GLU D 1 202 ? 36.939 48.482 87.945 1.00 67.90 200 GLU D N 1
ATOM 5178 C CA . GLU D 1 202 ? 37.460 49.756 88.420 1.00 67.50 200 GLU D CA 1
ATOM 5179 C C . GLU D 1 202 ? 36.667 50.908 87.793 1.00 65.93 200 GLU D C 1
ATOM 5180 O O . GLU D 1 202 ? 36.414 50.915 86.596 1.00 65.98 200 GLU D O 1
ATOM 5186 N N . PRO D 1 203 ? 36.277 51.890 88.606 1.00 64.43 201 PRO D N 1
ATOM 5187 C CA . PRO D 1 203 ? 35.419 52.934 88.094 1.00 63.21 201 PRO D CA 1
ATOM 5188 C C . PRO D 1 203 ? 36.113 53.708 87.013 1.00 62.04 201 PRO D C 1
ATOM 5189 O O . PRO D 1 203 ? 35.438 54.364 86.208 1.00 62.14 201 PRO D O 1
ATOM 5193 N N . LYS D 1 204 ? 37.446 53.654 86.996 1.00 60.19 202 LYS D N 1
ATOM 5194 C CA . LYS D 1 204 ? 38.203 54.447 86.030 1.00 58.57 202 LYS D CA 1
ATOM 5195 C C . LYS D 1 204 ? 37.904 53.880 84.654 1.00 57.10 202 LYS D C 1
ATOM 5196 O O . LYS D 1 204 ? 37.988 54.556 83.633 1.00 56.78 202 LYS D O 1
ATOM 5198 N N . GLU D 1 205 ? 37.527 52.617 84.647 1.00 55.93 203 GLU D N 1
ATOM 5199 C CA . GLU D 1 205 ? 37.272 51.941 83.394 1.00 54.87 203 GLU D CA 1
ATOM 5200 C C . GLU D 1 205 ? 35.959 52.451 82.810 1.00 52.67 203 GLU D C 1
ATOM 5201 O O . GLU D 1 205 ? 35.876 52.736 81.626 1.00 51.98 203 GLU D O 1
ATOM 5207 N N . ILE D 1 206 ? 34.952 52.597 83.661 1.00 50.48 204 ILE D N 1
ATOM 5208 C CA . ILE D 1 206 ? 33.694 53.216 83.276 1.00 48.94 204 ILE D CA 1
ATOM 5209 C C . ILE D 1 206 ? 33.917 54.626 82.749 1.00 48.53 204 ILE D C 1
ATOM 5210 O O . ILE D 1 206 ? 33.370 55.006 81.69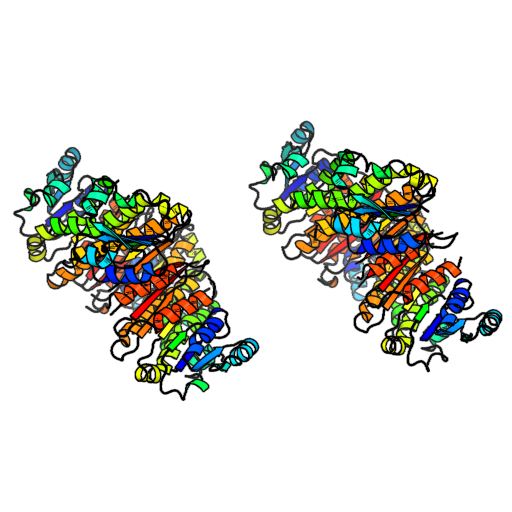3 1.00 48.38 204 ILE D O 1
ATOM 5215 N N . ALA D 1 207 ? 34.747 55.399 83.448 1.00 47.33 205 ALA D N 1
ATOM 5216 C CA . ALA D 1 207 ? 35.089 56.730 82.941 1.00 46.78 205 ALA D CA 1
ATOM 5217 C C . ALA D 1 207 ? 35.739 56.622 81.560 1.00 46.12 205 ALA D C 1
ATOM 5218 O O . ALA D 1 207 ? 35.508 57.459 80.682 1.00 46.25 205 ALA D O 1
ATOM 5220 N N . ASN D 1 208 ? 36.594 55.623 81.367 1.00 45.45 206 ASN D N 1
ATOM 5221 C CA . ASN D 1 208 ? 37.234 55.475 80.069 1.00 45.31 206 ASN D CA 1
ATOM 5222 C C . ASN D 1 208 ? 36.195 55.061 79.014 1.00 44.48 206 ASN D C 1
ATOM 5223 O O . ASN D 1 208 ? 36.253 55.470 77.857 1.00 44.51 206 ASN D O 1
ATOM 5228 N N . ALA D 1 209 ? 35.219 54.256 79.414 1.00 43.62 207 ALA D N 1
ATOM 5229 C CA . ALA D 1 209 ? 34.190 53.874 78.484 1.00 43.22 207 ALA D CA 1
ATOM 5230 C C . ALA D 1 209 ? 33.404 55.118 78.072 1.00 42.71 207 ALA D C 1
ATOM 5231 O O . ALA D 1 209 ? 33.224 55.355 76.883 1.00 43.63 207 ALA D O 1
ATOM 5233 N N . ILE D 1 210 ? 32.994 55.934 79.045 1.00 42.06 208 ILE D N 1
ATOM 5234 C CA . ILE D 1 210 ? 32.344 57.235 78.768 1.00 41.30 208 ILE D CA 1
ATOM 5235 C C . ILE D 1 210 ? 33.172 58.130 77.867 1.00 41.05 208 ILE D C 1
ATOM 5236 O O . ILE D 1 210 ? 32.641 58.711 76.928 1.00 41.28 208 ILE D O 1
ATOM 5241 N N . ARG D 1 211 ? 34.471 58.222 78.115 1.00 40.21 209 ARG D N 1
ATOM 5242 C CA . ARG D 1 211 ? 35.314 59.067 77.275 1.00 40.38 209 ARG D CA 1
ATOM 5243 C C . ARG D 1 211 ? 35.369 58.543 75.826 1.00 40.66 209 ARG D C 1
ATOM 5244 O O . ARG D 1 211 ? 35.295 59.296 74.835 1.00 40.74 209 ARG D O 1
ATOM 5252 N N . PHE D 1 212 ? 35.505 57.235 75.702 1.00 41.12 210 PHE D N 1
ATOM 5253 C CA . PHE D 1 212 ? 35.491 56.631 74.381 1.00 41.29 210 PHE D CA 1
ATOM 5254 C C . PHE D 1 212 ? 34.163 56.957 73.651 1.00 41.41 210 PHE D C 1
ATOM 5255 O O . PHE D 1 212 ? 34.162 57.367 72.499 1.00 40.82 210 PHE D O 1
ATOM 5263 N N . VAL D 1 213 ? 33.031 56.797 74.327 1.00 42.67 211 VAL D N 1
ATOM 5264 C CA . VAL D 1 213 ? 31.725 57.187 73.716 1.00 43.24 211 VAL D CA 1
ATOM 5265 C C . VAL D 1 213 ? 31.634 58.647 73.232 1.00 43.89 211 VAL D C 1
ATOM 5266 O O . VAL D 1 213 ? 31.271 58.906 72.094 1.00 44.08 211 VAL D O 1
ATOM 5270 N N . ILE D 1 214 ? 31.962 59.619 74.070 1.00 45.24 212 ILE D N 1
ATOM 5271 C CA . ILE D 1 214 ? 31.717 61.020 73.668 1.00 46.90 212 ILE D CA 1
ATOM 5272 C C . ILE D 1 214 ? 32.767 61.543 72.713 1.00 48.11 212 ILE D C 1
ATOM 5273 O O . ILE D 1 214 ? 32.576 62.577 72.126 1.00 47.76 212 ILE D O 1
ATOM 5278 N N . ASP D 1 215 ? 33.871 60.830 72.545 1.00 50.45 213 ASP D N 1
ATOM 5279 C CA . ASP D 1 215 ? 34.916 61.343 71.664 1.00 53.19 213 ASP D CA 1
ATOM 5280 C C . ASP D 1 215 ? 34.837 60.737 70.282 1.00 54.00 213 ASP D C 1
ATOM 5281 O O . ASP D 1 215 ? 35.676 60.996 69.420 1.00 54.23 213 ASP D O 1
ATOM 5286 N N . ALA D 1 216 ? 33.779 59.961 70.078 1.00 54.85 214 ALA D N 1
ATOM 5287 C CA . ALA D 1 216 ? 33.591 59.201 68.858 1.00 55.91 214 ALA D CA 1
ATOM 5288 C C . ALA D 1 216 ? 33.536 60.099 67.623 1.00 56.83 214 ALA D C 1
ATOM 5289 O O . ALA D 1 216 ? 33.025 61.214 67.684 1.00 57.37 214 ALA D O 1
ATOM 5291 N N . GLY D 1 217 ? 34.041 59.593 66.500 1.00 57.58 215 GLY D N 1
ATOM 5292 C CA . GLY D 1 217 ? 34.157 60.376 65.274 1.00 58.60 215 GLY D CA 1
ATOM 5293 C C . GLY D 1 217 ? 32.927 61.123 64.786 1.00 59.58 215 GLY D C 1
ATOM 5294 O O . GLY D 1 217 ? 31.824 60.993 65.340 1.00 60.08 215 GLY D O 1
ATOM 5295 N N . GLU D 1 218 ? 33.106 61.900 63.718 1.00 60.19 216 GLU D N 1
ATOM 5296 C CA . GLU D 1 218 ? 32.058 62.818 63.266 1.00 60.78 216 GLU D CA 1
ATOM 5297 C C . GLU D 1 218 ? 30.857 62.045 62.664 1.00 60.69 216 GLU D C 1
ATOM 5298 O O . GLU D 1 218 ? 29.705 62.483 62.770 1.00 60.62 216 GLU D O 1
ATOM 5300 N N . THR D 1 219 ? 31.148 60.886 62.074 1.00 60.47 217 THR D N 1
ATOM 5301 C CA . THR D 1 219 ? 30.150 60.088 61.352 1.00 60.01 217 THR D CA 1
ATOM 5302 C C . THR D 1 219 ? 29.550 58.959 62.204 1.00 59.74 217 THR D C 1
ATOM 5303 O O . THR D 1 219 ? 28.808 58.119 61.672 1.00 59.76 217 THR D O 1
ATOM 5307 N N . THR D 1 220 ? 29.862 58.934 63.503 1.00 58.49 218 THR D N 1
ATOM 5308 C CA . THR D 1 220 ? 29.594 57.738 64.319 1.00 57.73 218 THR D CA 1
ATOM 5309 C C . THR D 1 220 ? 29.125 58.003 65.751 1.00 55.79 218 THR D C 1
ATOM 5310 O O . THR D 1 220 ? 29.560 58.941 66.417 1.00 56.03 218 THR D O 1
ATOM 5314 N N . GLN D 1 221 ? 28.244 57.139 66.205 1.00 52.99 219 GLN D N 1
ATOM 5315 C CA . GLN D 1 221 ? 27.707 57.180 67.532 1.00 50.70 219 GLN D CA 1
ATOM 5316 C C . GLN D 1 221 ? 28.139 55.846 68.171 1.00 48.42 219 GLN D C 1
ATOM 5317 O O . GLN D 1 221 ? 28.218 54.825 67.509 1.00 48.32 219 GLN D O 1
ATOM 5323 N N . ILE D 1 222 ? 28.397 55.845 69.458 1.00 46.09 220 ILE D N 1
ATOM 5324 C CA . ILE D 1 222 ? 28.596 54.588 70.145 1.00 43.45 220 ILE D CA 1
ATOM 5325 C C . ILE D 1 222 ? 27.400 54.389 71.035 1.00 42.54 220 ILE D C 1
ATOM 5326 O O . ILE D 1 222 ? 27.324 54.965 72.105 1.00 43.10 220 ILE D O 1
ATOM 5331 N N . THR D 1 223 ? 26.468 53.557 70.625 1.00 40.58 221 THR D N 1
ATOM 5332 C CA . THR D 1 223 ? 25.217 53.507 71.327 1.00 38.83 221 THR D CA 1
ATOM 5333 C C . THR D 1 223 ? 25.213 52.602 72.534 1.00 37.53 221 THR D C 1
ATOM 5334 O O . THR D 1 223 ? 24.379 52.776 73.391 1.00 36.68 221 THR D O 1
ATOM 5338 N N . ASN D 1 224 ? 26.082 51.602 72.582 1.00 36.27 222 ASN D N 1
ATOM 5339 C CA . ASN D 1 224 ? 26.178 50.739 73.760 1.00 37.03 222 ASN D CA 1
ATOM 5340 C C . ASN D 1 224 ? 27.563 50.136 73.932 1.00 36.94 222 ASN D C 1
ATOM 5341 O O . ASN D 1 224 ? 28.272 49.898 72.966 1.00 37.41 222 ASN D O 1
ATOM 5346 N N . VAL D 1 225 ? 27.979 49.928 75.168 1.00 37.73 223 VAL D N 1
ATOM 5347 C CA . VAL D 1 225 ? 29.271 49.316 75.431 1.00 38.43 223 VAL D CA 1
ATOM 5348 C C . VAL D 1 225 ? 29.049 48.357 76.556 1.00 39.53 223 VAL D C 1
ATOM 5349 O O . VAL D 1 225 ? 28.644 48.793 77.656 1.00 39.62 223 VAL D O 1
ATOM 5353 N N . ASP D 1 226 ? 29.290 47.068 76.293 1.00 40.12 224 ASP D N 1
ATOM 5354 C CA . ASP D 1 226 ? 29.185 46.047 77.338 1.00 41.98 224 ASP D CA 1
ATOM 5355 C C . ASP D 1 226 ? 30.549 45.894 78.006 1.00 41.62 224 ASP D C 1
ATOM 5356 O O . ASP D 1 226 ? 31.539 45.649 77.336 1.00 41.73 224 ASP D O 1
ATOM 5361 N N . VAL D 1 227 ? 30.574 46.077 79.319 1.00 41.51 225 VAL D N 1
ATOM 5362 C CA . VAL D 1 227 ? 31.767 46.013 80.128 1.00 41.62 225 VAL D CA 1
ATOM 5363 C C . VAL D 1 227 ? 31.636 44.861 81.134 1.00 42.30 225 VAL D C 1
ATOM 5364 O O . VAL D 1 227 ? 30.633 44.757 81.824 1.00 42.64 225 VAL D O 1
ATOM 5368 N N . ARG D 1 228 ? 32.631 43.983 81.205 1.00 43.15 226 ARG D N 1
ATOM 5369 C CA . ARG D 1 228 ? 32.636 42.859 82.144 1.00 44.59 226 ARG D CA 1
ATOM 5370 C C . ARG D 1 228 ? 33.928 42.838 82.964 1.00 45.24 226 ARG D C 1
ATOM 5371 O O . ARG D 1 228 ? 34.973 43.361 82.525 1.00 43.75 226 ARG D O 1
ATOM 5379 N N . PRO D 1 229 ? 33.856 42.224 84.168 1.00 46.28 227 PRO D N 1
ATOM 5380 C CA . PRO D 1 229 ? 35.008 42.065 85.059 1.00 46.95 227 PRO D CA 1
ATOM 5381 C C . PRO D 1 229 ? 36.072 41.136 84.468 1.00 47.10 227 PRO D C 1
ATOM 5382 O O . PRO D 1 229 ? 35.748 40.301 83.618 1.00 47.14 227 PRO D O 1
ATOM 5386 N N . LYS E 1 6 ? 44.406 13.972 133.660 1.00 50.91 4 LYS E N 1
ATOM 5387 C CA . LYS E 1 6 ? 43.003 13.488 133.408 1.00 50.85 4 LYS E CA 1
ATOM 5388 C C . LYS E 1 6 ? 42.731 13.211 131.943 1.00 49.93 4 LYS E C 1
ATOM 5389 O O . LYS E 1 6 ? 43.103 13.994 131.054 1.00 49.67 4 LYS E O 1
ATOM 5395 N N . ILE E 1 7 ? 42.024 12.114 131.715 1.00 48.87 5 ILE E N 1
ATOM 5396 C CA . ILE E 1 7 ? 41.741 11.625 130.379 1.00 47.94 5 ILE E CA 1
ATOM 5397 C C . ILE E 1 7 ? 40.264 11.732 130.083 1.00 47.51 5 ILE E C 1
ATOM 5398 O O . ILE E 1 7 ? 39.444 11.424 130.942 1.00 48.33 5 ILE E O 1
ATOM 5403 N N . ALA E 1 8 ? 39.935 12.179 128.875 1.00 46.29 6 ALA E N 1
ATOM 5404 C CA . ALA E 1 8 ? 38.567 12.335 128.415 1.00 45.60 6 ALA E CA 1
ATOM 5405 C C . ALA E 1 8 ? 38.369 11.648 127.076 1.00 45.35 6 ALA E C 1
ATOM 5406 O O . ALA E 1 8 ? 39.272 11.637 126.239 1.00 45.39 6 ALA E O 1
ATOM 5408 N N . VAL E 1 9 ? 37.179 11.081 126.882 1.00 44.35 7 VAL E N 1
ATOM 5409 C CA . VAL E 1 9 ? 36.797 10.470 125.623 1.00 43.66 7 VAL E CA 1
ATOM 5410 C C . VAL E 1 9 ? 35.453 11.049 125.207 1.00 43.34 7 VAL E C 1
ATOM 5411 O O . VAL E 1 9 ? 34.495 11.032 125.971 1.00 43.43 7 VAL E O 1
ATOM 5415 N N . VAL E 1 10 ? 35.401 11.572 123.998 1.00 42.40 8 VAL E N 1
ATOM 5416 C CA . VAL E 1 10 ? 34.289 12.345 123.530 1.00 41.87 8 VAL E CA 1
ATOM 5417 C C . VAL E 1 10 ? 33.899 11.798 122.164 1.00 42.24 8 VAL E C 1
ATOM 5418 O O . VAL E 1 10 ? 34.769 11.748 121.288 1.00 42.58 8 VAL E O 1
ATOM 5422 N N . THR E 1 11 ? 32.631 11.410 121.957 1.00 42.52 9 THR E N 1
ATOM 5423 C CA . THR E 1 11 ? 32.176 10.924 120.634 1.00 42.93 9 THR E CA 1
ATOM 5424 C C . THR E 1 11 ? 31.427 12.015 119.886 1.00 43.64 9 THR E C 1
ATOM 5425 O O . THR E 1 11 ? 30.998 13.012 120.491 1.00 43.97 9 THR E O 1
ATOM 5429 N N . GLY E 1 12 ? 31.242 11.849 118.582 1.00 44.02 10 GLY E N 1
ATOM 5430 C CA . GLY E 1 12 ? 30.599 12.913 117.831 1.00 45.13 10 GLY E CA 1
ATOM 5431 C C . GLY E 1 12 ? 31.479 14.161 117.873 1.00 46.80 10 GLY E C 1
ATOM 5432 O O . GLY E 1 12 ? 30.992 15.290 117.703 1.00 47.17 10 GLY E O 1
ATOM 5433 N N . ALA E 1 13 ? 32.786 13.975 118.050 1.00 47.59 11 ALA E N 1
ATOM 5434 C CA . ALA E 1 13 ? 33.688 15.108 118.247 1.00 49.62 11 ALA E CA 1
ATOM 5435 C C . ALA E 1 13 ? 33.880 16.110 117.090 1.00 50.80 11 ALA E C 1
ATOM 5436 O O . ALA E 1 13 ? 34.482 17.144 117.319 1.00 50.75 11 ALA E O 1
ATOM 5438 N N . THR E 1 14 ? 33.342 15.853 115.895 1.00 52.28 12 THR E N 1
ATOM 5439 C CA . THR E 1 14 ? 33.453 16.840 114.816 1.00 54.29 12 THR E CA 1
ATOM 5440 C C . THR E 1 14 ? 32.114 17.485 114.500 1.00 54.69 12 THR E C 1
ATOM 5441 O O . THR E 1 14 ? 32.011 18.294 113.578 1.00 55.98 12 THR E O 1
ATOM 5445 N N . GLY E 1 15 ? 31.077 17.141 115.245 1.00 54.67 13 GLY E N 1
ATOM 5446 C CA . GLY E 1 15 ? 29.856 17.934 115.151 1.00 54.18 13 GLY E CA 1
ATOM 5447 C C . GLY E 1 15 ? 30.093 19.213 115.939 1.00 54.28 13 GLY E C 1
ATOM 5448 O O . GLY E 1 15 ? 31.105 19.331 116.651 1.00 54.02 13 GLY E O 1
ATOM 5449 N N . GLY E 1 16 ? 29.161 20.168 115.828 1.00 54.39 14 GLY E N 1
ATOM 5450 C CA . GLY E 1 16 ? 29.281 21.493 116.466 1.00 53.75 14 GLY E CA 1
ATOM 5451 C C . GLY E 1 16 ? 29.507 21.384 117.964 1.00 53.98 14 GLY E C 1
ATOM 5452 O O . GLY E 1 16 ? 30.489 21.952 118.514 1.00 54.69 14 GLY E O 1
ATOM 5453 N N . MET E 1 17 ? 28.617 20.629 118.622 1.00 53.16 15 MET E N 1
ATOM 5454 C CA . MET E 1 17 ? 28.716 20.357 120.053 1.00 52.08 15 MET E CA 1
ATOM 5455 C C . MET E 1 17 ? 30.071 19.766 120.415 1.00 50.85 15 MET E C 1
ATOM 5456 O O . MET E 1 17 ? 30.780 20.289 121.285 1.00 50.65 15 MET E O 1
ATOM 5461 N N . GLY E 1 18 ? 30.416 18.672 119.747 1.00 49.41 16 GLY E N 1
ATOM 5462 C CA . GLY E 1 18 ? 31.666 17.938 120.021 1.00 48.64 16 GLY E CA 1
ATOM 5463 C C . GLY E 1 18 ? 32.888 18.823 119.902 1.00 48.06 16 GLY E C 1
ATOM 5464 O O . GLY E 1 18 ? 33.747 18.831 120.772 1.00 47.41 16 GLY E O 1
ATOM 5465 N N . ILE E 1 19 ? 32.944 19.612 118.836 1.00 48.24 17 ILE E N 1
ATOM 5466 C CA . ILE E 1 19 ? 34.038 20.565 118.673 1.00 48.74 17 ILE E CA 1
ATOM 5467 C C . ILE E 1 19 ? 34.222 21.431 119.921 1.00 48.46 17 ILE E C 1
ATOM 5468 O O . ILE E 1 19 ? 35.334 21.587 120.419 1.00 48.20 17 ILE E O 1
ATOM 5473 N N . GLU E 1 20 ? 33.118 21.986 120.428 1.00 47.90 18 GLU E N 1
ATOM 5474 C CA . GLU E 1 20 ? 33.197 22.857 121.570 1.00 47.41 18 GLU E CA 1
ATOM 5475 C C . GLU E 1 20 ? 33.376 22.100 122.839 1.00 46.96 18 GLU E C 1
ATOM 5476 O O . GLU E 1 20 ? 33.911 22.646 123.792 1.00 47.76 18 GLU E O 1
ATOM 5482 N N . ILE E 1 21 ? 32.935 20.843 122.875 1.00 45.87 19 ILE E N 1
ATOM 5483 C CA . ILE E 1 21 ? 33.142 20.037 124.067 1.00 44.48 19 ILE E CA 1
ATOM 5484 C C . ILE E 1 21 ? 34.611 19.673 124.203 1.00 44.63 19 ILE E C 1
ATOM 5485 O O . ILE E 1 21 ? 35.198 19.752 125.293 1.00 44.01 19 ILE E O 1
ATOM 5490 N N . VAL E 1 22 ? 35.208 19.268 123.088 1.00 45.35 20 VAL E N 1
ATOM 5491 C CA . VAL E 1 22 ? 36.645 18.968 123.061 1.00 46.35 20 VAL E CA 1
ATOM 5492 C C . VAL E 1 22 ? 37.503 20.196 123.450 1.00 46.62 20 VAL E C 1
ATOM 5493 O O . VAL E 1 22 ? 38.391 20.091 124.307 1.00 46.24 20 VAL E O 1
ATOM 5497 N N . LYS E 1 23 ? 37.233 21.344 122.828 1.00 47.60 21 LYS E N 1
ATOM 5498 C CA . LYS E 1 23 ? 37.940 22.591 123.187 1.00 49.46 21 LYS E CA 1
ATOM 5499 C C . LYS E 1 23 ? 37.902 22.846 124.705 1.00 49.57 21 LYS E C 1
ATOM 5500 O O . LYS E 1 23 ? 38.949 23.035 125.337 1.00 49.44 21 LYS E O 1
ATOM 5506 N N . ASP E 1 24 ? 36.701 22.831 125.290 1.00 49.78 22 ASP E N 1
ATOM 5507 C CA . ASP E 1 24 ? 36.548 23.091 126.730 1.00 50.14 22 ASP E CA 1
ATOM 5508 C C . ASP E 1 24 ? 37.305 22.101 127.618 1.00 49.85 22 ASP E C 1
ATOM 5509 O O . ASP E 1 24 ? 37.923 22.511 128.622 1.00 49.95 22 ASP E O 1
ATOM 5514 N N . LEU E 1 25 ? 37.238 20.819 127.257 1.00 49.20 23 LEU E N 1
ATOM 5515 C CA . LEU E 1 25 ? 37.895 19.766 128.018 1.00 50.12 23 LEU E CA 1
ATOM 5516 C C . LEU E 1 25 ? 39.414 19.701 127.838 1.00 50.33 23 LEU E C 1
ATOM 5517 O O . LEU E 1 25 ? 40.111 19.123 128.666 1.00 50.06 23 LEU E O 1
ATOM 5522 N N . SER E 1 26 ? 39.933 20.237 126.737 1.00 51.36 24 SER E N 1
ATOM 5523 C CA . SER E 1 26 ? 41.410 20.278 126.581 1.00 52.18 24 SER E CA 1
ATOM 5524 C C . SER E 1 26 ? 42.088 21.122 127.662 1.00 52.51 24 SER E C 1
ATOM 5525 O O . SER E 1 26 ? 43.203 20.830 128.064 1.00 52.64 24 SER E O 1
ATOM 5528 N N . ARG E 1 27 ? 41.401 22.144 128.164 1.00 53.03 25 ARG E N 1
ATOM 5529 C CA . ARG E 1 27 ? 41.916 22.919 129.294 1.00 53.44 25 ARG E CA 1
ATOM 5530 C C . ARG E 1 27 ? 42.527 22.009 130.364 1.00 53.13 25 ARG E C 1
ATOM 5531 O O . ARG E 1 27 ? 43.629 22.274 130.833 1.00 53.62 25 ARG E O 1
ATOM 5539 N N . ASP E 1 28 ? 41.844 20.919 130.730 1.00 52.30 26 ASP E N 1
ATOM 5540 C CA . ASP E 1 28 ? 42.373 20.047 131.773 1.00 51.30 26 ASP E CA 1
ATOM 5541 C C . ASP E 1 28 ? 42.389 18.540 131.475 1.00 50.66 26 ASP E C 1
ATOM 5542 O O . ASP E 1 28 ? 42.644 17.741 132.368 1.00 50.11 26 ASP E O 1
ATOM 5547 N N . HIS E 1 29 ? 42.123 18.136 130.240 1.00 50.18 27 HIS E N 1
ATOM 5548 C CA . HIS E 1 29 ? 42.241 16.711 129.918 1.00 50.39 27 HIS E CA 1
ATOM 5549 C C . HIS E 1 29 ? 43.059 16.498 128.651 1.00 50.23 27 HIS E C 1
ATOM 5550 O O . HIS E 1 29 ? 43.082 17.351 127.752 1.00 49.70 27 HIS E O 1
ATOM 5557 N N . ILE E 1 30 ? 43.663 15.321 128.549 1.00 49.83 28 ILE E N 1
ATOM 5558 C CA . ILE E 1 30 ? 44.010 14.767 127.241 1.00 50.05 28 ILE E CA 1
ATOM 5559 C C . ILE E 1 30 ? 42.710 14.218 126.638 1.00 49.52 28 ILE E C 1
ATOM 5560 O O . ILE E 1 30 ? 42.075 13.352 127.214 1.00 49.89 28 ILE E O 1
ATOM 5565 N N . VAL E 1 31 ? 42.274 14.769 125.518 1.00 49.18 29 VAL E N 1
ATOM 5566 C CA . VAL E 1 31 ? 40.968 14.430 124.969 1.00 48.37 29 VAL E CA 1
ATOM 5567 C C . VAL E 1 31 ? 41.042 13.550 123.708 1.00 48.78 29 VAL E C 1
ATOM 5568 O O . VAL E 1 31 ? 41.519 14.013 122.662 1.00 48.36 29 VAL E O 1
ATOM 5572 N N . TYR E 1 32 ? 40.580 12.291 123.809 1.00 48.43 30 TYR E N 1
ATOM 5573 C CA . TYR E 1 32 ? 40.404 11.419 122.634 1.00 48.61 30 TYR E CA 1
ATOM 5574 C C . TYR E 1 32 ? 39.155 11.800 121.881 1.00 48.74 30 TYR E C 1
ATOM 5575 O O . TYR E 1 32 ? 38.060 11.609 122.372 1.00 49.95 30 TYR E O 1
ATOM 5584 N N . ALA E 1 33 ? 39.317 12.362 120.701 1.00 48.58 31 ALA E N 1
ATOM 5585 C CA . ALA E 1 33 ? 38.204 12.938 119.996 1.00 49.44 31 ALA E CA 1
ATOM 5586 C C . ALA E 1 33 ? 37.772 12.087 118.820 1.00 50.60 31 ALA E C 1
ATOM 5587 O O . ALA E 1 33 ? 38.336 12.192 117.739 1.00 50.11 31 ALA E O 1
ATOM 5589 N N . LEU E 1 34 ? 36.751 11.257 119.019 1.00 52.22 32 LEU E N 1
ATOM 5590 C CA . LEU E 1 34 ? 36.259 10.398 117.948 1.00 53.34 32 LEU E CA 1
ATOM 5591 C C . LEU E 1 34 ? 35.350 11.161 117.027 1.00 55.49 32 LEU E C 1
ATOM 5592 O O . LEU E 1 34 ? 34.356 11.738 117.463 1.00 55.88 32 LEU E O 1
ATOM 5597 N N . GLY E 1 35 ? 35.668 11.149 115.741 1.00 57.77 33 GLY E N 1
ATOM 5598 C CA . GLY E 1 35 ? 34.800 11.785 114.769 1.00 61.14 33 GLY E CA 1
ATOM 5599 C C . GLY E 1 35 ? 34.846 11.122 113.409 1.00 63.82 33 GLY E C 1
ATOM 5600 O O . GLY E 1 35 ? 35.624 10.166 113.190 1.00 63.54 33 GLY E O 1
ATOM 5601 N N . ARG E 1 36 ? 34.022 11.659 112.502 1.00 66.22 34 ARG E N 1
ATOM 5602 C CA . ARG E 1 36 ? 33.914 11.194 111.121 1.00 69.17 34 ARG E CA 1
ATOM 5603 C C . ARG E 1 36 ? 34.648 12.162 110.156 1.00 71.13 34 ARG E C 1
ATOM 5604 O O . ARG E 1 36 ? 35.559 11.751 109.427 1.00 71.51 34 ARG E O 1
ATOM 5606 N N . ASN E 1 37 ? 34.263 13.439 110.175 1.00 73.35 35 ASN E N 1
ATOM 5607 C CA . ASN E 1 37 ? 34.889 14.470 109.328 1.00 75.55 35 ASN E CA 1
ATOM 5608 C C . ASN E 1 37 ? 36.409 14.697 109.589 1.00 76.45 35 ASN E C 1
ATOM 5609 O O . ASN E 1 37 ? 36.807 15.321 110.594 1.00 76.44 35 ASN E O 1
ATOM 5614 N N . PRO E 1 38 ? 37.254 14.210 108.660 1.00 77.39 36 PRO E N 1
ATOM 5615 C CA . PRO E 1 38 ? 38.722 14.207 108.771 1.00 77.87 36 PRO E CA 1
ATOM 5616 C C . PRO E 1 38 ? 39.345 15.605 108.700 1.00 78.45 36 PRO E C 1
ATOM 5617 O O . PRO E 1 38 ? 40.464 15.812 109.195 1.00 78.58 36 PRO E O 1
ATOM 5621 N N . GLU E 1 39 ? 38.648 16.549 108.069 1.00 78.97 37 GLU E N 1
ATOM 5622 C CA . GLU E 1 39 ? 39.124 17.945 108.009 1.00 79.11 37 GLU E CA 1
ATOM 5623 C C . GLU E 1 39 ? 38.847 18.670 109.333 1.00 79.12 37 GLU E C 1
ATOM 5624 O O . GLU E 1 39 ? 39.681 19.451 109.821 1.00 79.38 37 GLU E O 1
ATOM 5626 N N . HIS E 1 40 ? 37.680 18.408 109.920 1.00 78.73 38 HIS E N 1
ATOM 5627 C CA . HIS E 1 40 ? 37.381 18.921 111.254 1.00 78.14 38 HIS E CA 1
ATOM 5628 C C . HIS E 1 40 ? 38.284 18.224 112.264 1.00 77.37 38 HIS E C 1
ATOM 5629 O O . HIS E 1 40 ? 38.673 18.824 113.285 1.00 77.56 38 HIS E O 1
ATOM 5636 N N . LEU E 1 41 ? 38.612 16.965 111.969 1.00 76.20 39 LEU E N 1
ATOM 5637 C CA . LEU E 1 41 ? 39.487 16.175 112.831 1.00 75.45 39 LEU E CA 1
ATOM 5638 C C . LEU E 1 41 ? 40.926 16.660 112.802 1.00 74.79 39 LEU E C 1
ATOM 5639 O O . LEU E 1 41 ? 41.636 16.606 113.802 1.00 74.63 39 LEU E O 1
ATOM 5644 N N . ALA E 1 42 ? 41.375 17.095 111.639 1.00 73.97 40 ALA E N 1
ATOM 5645 C CA . ALA E 1 42 ? 42.691 17.685 111.561 1.00 73.23 40 ALA E CA 1
ATOM 5646 C C . ALA E 1 42 ? 42.609 19.030 112.267 1.00 72.68 40 ALA E C 1
ATOM 5647 O O . ALA E 1 42 ? 43.439 19.351 113.113 1.00 73.02 40 ALA E O 1
ATOM 5649 N N . ALA E 1 43 ? 41.597 19.820 111.928 1.00 71.66 41 ALA E N 1
ATOM 5650 C CA . ALA E 1 43 ? 41.372 21.093 112.611 1.00 70.94 41 ALA E CA 1
ATOM 5651 C C . ALA E 1 43 ? 41.503 20.975 114.135 1.00 70.53 41 ALA E C 1
ATOM 5652 O O . ALA E 1 43 ? 42.238 21.754 114.764 1.00 70.33 41 ALA E O 1
ATOM 5654 N N . LEU E 1 44 ? 40.787 20.011 114.723 1.00 69.47 42 LEU E N 1
ATOM 5655 C CA . LEU E 1 44 ? 40.819 19.792 116.167 1.00 68.49 42 LEU E CA 1
ATOM 5656 C C . LEU E 1 44 ? 42.183 19.422 116.676 1.00 67.58 42 LEU E C 1
ATOM 5657 O O . LEU E 1 44 ? 42.530 19.747 117.806 1.00 67.73 42 LEU E O 1
ATOM 5662 N N . ALA E 1 45 ? 42.928 18.663 115.881 1.00 66.81 43 ALA E N 1
ATOM 5663 C CA . ALA E 1 45 ? 44.231 18.161 116.307 1.00 66.04 43 ALA E CA 1
ATOM 5664 C C . ALA E 1 45 ? 45.190 19.308 116.553 1.00 65.44 43 ALA E C 1
ATOM 5665 O O . ALA E 1 45 ? 46.160 19.156 117.275 1.00 65.03 43 ALA E O 1
ATOM 5667 N N . GLU E 1 46 ? 44.896 20.450 115.935 1.00 65.45 44 GLU E N 1
ATOM 5668 C CA . GLU E 1 46 ? 45.590 21.710 116.184 1.00 65.31 44 GLU E CA 1
ATOM 5669 C C . GLU E 1 46 ? 45.596 22.050 117.661 1.00 64.74 44 GLU E C 1
ATOM 5670 O O . GLU E 1 46 ? 46.520 22.693 118.157 1.00 64.75 44 GLU E O 1
ATOM 5676 N N . ILE E 1 47 ? 44.549 21.627 118.361 1.00 63.64 45 ILE E N 1
ATOM 5677 C CA . ILE E 1 47 ? 44.421 21.944 119.762 1.00 62.51 45 ILE E CA 1
ATOM 5678 C C . ILE E 1 47 ? 45.346 21.067 120.563 1.00 61.69 45 ILE E C 1
ATOM 5679 O O . ILE E 1 47 ? 45.323 19.844 120.472 1.00 61.91 45 ILE E O 1
ATOM 5684 N N . GLU E 1 48 ? 46.179 21.706 121.358 1.00 60.67 46 GLU E N 1
ATOM 5685 C CA . GLU E 1 48 ? 47.072 20.985 122.220 1.00 59.77 46 GLU E CA 1
ATOM 5686 C C . GLU E 1 48 ? 46.270 20.065 123.140 1.00 59.23 46 GLU E C 1
ATOM 5687 O O . GLU E 1 48 ? 45.248 20.478 123.699 1.00 58.96 46 GLU E O 1
ATOM 5693 N N . GLY E 1 49 ? 46.727 18.823 123.276 1.00 58.39 47 GLY E N 1
ATOM 5694 C CA . GLY E 1 49 ? 46.102 17.862 124.186 1.00 57.77 47 GLY E CA 1
ATOM 5695 C C . GLY E 1 49 ? 45.031 17.009 123.526 1.00 57.72 47 GLY E C 1
ATOM 5696 O O . GLY E 1 49 ? 44.467 16.109 124.149 1.00 57.21 47 GLY E O 1
ATOM 5697 N N . VAL E 1 50 ? 44.732 17.294 122.266 1.00 57.46 48 VAL E N 1
ATOM 5698 C CA . VAL E 1 50 ? 43.693 16.555 121.586 1.00 57.74 48 VAL E CA 1
ATOM 5699 C C . VAL E 1 50 ? 44.250 15.479 120.665 1.00 58.25 48 VAL E C 1
ATOM 5700 O O . VAL E 1 50 ? 44.914 15.796 119.670 1.00 58.68 48 VAL E O 1
ATOM 5704 N N . GLU E 1 51 ? 43.946 14.219 120.964 1.00 58.47 49 GLU E N 1
ATOM 5705 C CA . GLU E 1 51 ? 44.393 13.086 120.143 1.00 58.82 49 GLU E CA 1
ATOM 5706 C C . GLU E 1 51 ? 43.260 12.499 119.298 1.00 59.20 49 GLU E C 1
ATOM 5707 O O . GLU E 1 51 ? 42.590 11.565 119.716 1.00 59.48 49 GLU E O 1
ATOM 5709 N N . PRO E 1 52 ? 43.075 13.019 118.076 1.00 59.69 50 PRO E N 1
ATOM 5710 C CA . PRO E 1 52 ? 41.929 12.670 117.240 1.00 59.97 50 PRO E CA 1
ATOM 5711 C C . PRO E 1 52 ? 42.008 11.270 116.591 1.00 60.53 50 PRO E C 1
ATOM 5712 O O . PRO E 1 52 ? 43.099 10.708 116.373 1.00 60.44 50 PRO E O 1
ATOM 5716 N N . ILE E 1 53 ? 40.824 10.750 116.268 1.00 60.85 51 ILE E N 1
ATOM 5717 C CA . ILE E 1 53 ? 40.612 9.376 115.866 1.00 60.53 51 ILE E CA 1
ATOM 5718 C C . ILE E 1 53 ? 39.501 9.340 114.821 1.00 60.97 51 ILE E C 1
ATOM 5719 O O . ILE E 1 53 ? 38.356 9.722 115.107 1.00 60.98 51 ILE E O 1
ATOM 5724 N N . GLU E 1 54 ? 39.853 8.928 113.600 1.00 60.93 52 GLU E N 1
ATOM 5725 C CA . GLU E 1 54 ? 38.868 8.634 112.565 1.00 61.26 52 GLU E CA 1
ATOM 5726 C C . GLU E 1 54 ? 38.128 7.344 112.952 1.00 61.53 52 GLU E C 1
ATOM 5727 O O . GLU E 1 54 ? 38.730 6.336 113.348 1.00 61.78 52 GLU E O 1
ATOM 5729 N N . SER E 1 55 ? 36.811 7.396 112.884 1.00 61.60 53 SER E N 1
ATOM 5730 C CA . SER E 1 55 ? 36.022 6.266 113.333 1.00 61.53 53 SER E CA 1
ATOM 5731 C C . SER E 1 55 ? 34.658 6.194 112.669 1.00 60.90 53 SER E C 1
ATOM 5732 O O . SER E 1 55 ? 34.008 7.214 112.422 1.00 61.48 53 SER E O 1
ATOM 5735 N N . ASP E 1 56 ? 34.262 4.969 112.358 1.00 59.73 54 ASP E N 1
ATOM 5736 C CA . ASP E 1 56 ? 32.913 4.650 111.959 1.00 58.14 54 ASP E CA 1
ATOM 5737 C C . ASP E 1 56 ? 32.386 3.974 113.228 1.00 56.44 54 ASP E C 1
ATOM 5738 O O . ASP E 1 56 ? 32.542 2.754 113.398 1.00 56.04 54 ASP E O 1
ATOM 5743 N N . ILE E 1 57 ? 31.793 4.762 114.127 1.00 53.33 55 ILE E N 1
ATOM 5744 C CA . ILE E 1 57 ? 31.647 4.323 115.512 1.00 50.73 55 ILE E CA 1
ATOM 5745 C C . ILE E 1 57 ? 30.674 3.144 115.701 1.00 49.78 55 ILE E C 1
ATOM 5746 O O . ILE E 1 57 ? 30.892 2.249 116.541 1.00 48.28 55 ILE E O 1
ATOM 5751 N N . VAL E 1 58 ? 29.621 3.127 114.898 1.00 48.99 56 VAL E N 1
ATOM 5752 C CA . VAL E 1 58 ? 28.724 1.988 114.904 1.00 48.58 56 VAL E CA 1
ATOM 5753 C C . VAL E 1 58 ? 29.470 0.703 114.540 1.00 48.97 56 VAL E C 1
ATOM 5754 O O . VAL E 1 58 ? 29.453 -0.277 115.292 1.00 49.29 56 VAL E O 1
ATOM 5758 N N . LYS E 1 59 ? 30.163 0.719 113.401 1.00 49.24 57 LYS E N 1
ATOM 5759 C CA . LYS E 1 59 ? 30.901 -0.468 112.948 1.00 48.62 57 LYS E CA 1
ATOM 5760 C C . LYS E 1 59 ? 31.891 -0.944 114.006 1.00 47.56 57 LYS E C 1
ATOM 5761 O O . LYS E 1 59 ? 31.903 -2.105 114.374 1.00 48.33 57 LYS E O 1
ATOM 5763 N N . GLU E 1 60 ? 32.666 -0.039 114.575 1.00 47.00 58 GLU E N 1
ATOM 5764 C CA . GLU E 1 60 ? 33.732 -0.454 115.496 1.00 46.29 58 GLU E CA 1
ATOM 5765 C C . GLU E 1 60 ? 33.231 -0.871 116.872 1.00 45.46 58 GLU E C 1
ATOM 5766 O O . GLU E 1 60 ? 33.631 -1.938 117.391 1.00 44.76 58 GLU E O 1
ATOM 5772 N N . VAL E 1 61 ? 32.374 -0.023 117.470 1.00 44.08 59 VAL E N 1
ATOM 5773 C CA . VAL E 1 61 ? 31.842 -0.280 118.797 1.00 42.06 59 VAL E CA 1
ATOM 5774 C C . VAL E 1 61 ? 30.905 -1.487 118.795 1.00 42.86 59 VAL E C 1
ATOM 5775 O O . VAL E 1 61 ? 30.981 -2.309 119.688 1.00 41.66 59 VAL E O 1
ATOM 5779 N N . LEU E 1 62 ? 30.050 -1.593 117.782 1.00 44.00 60 LEU E N 1
ATOM 5780 C CA . LEU E 1 62 ? 29.063 -2.688 117.698 1.00 45.77 60 LEU E CA 1
ATOM 5781 C C . LEU E 1 62 ? 29.556 -3.969 116.979 1.00 47.03 60 LEU E C 1
ATOM 5782 O O . LEU E 1 62 ? 29.469 -5.054 117.542 1.00 48.00 60 LEU E O 1
ATOM 5787 N N . GLU E 1 63 ? 30.049 -3.853 115.745 1.00 48.36 61 GLU E N 1
ATOM 5788 C CA . GLU E 1 63 ? 30.550 -5.043 115.029 1.00 49.45 61 GLU E CA 1
ATOM 5789 C C . GLU E 1 63 ? 31.886 -5.526 115.600 1.00 50.20 61 GLU E C 1
ATOM 5790 O O . GLU E 1 63 ? 32.039 -6.700 115.866 1.00 50.72 61 GLU E O 1
ATOM 5792 N N . GLU E 1 64 ? 32.830 -4.623 115.864 1.00 50.72 62 GLU E N 1
ATOM 5793 C CA . GLU E 1 64 ? 34.182 -5.074 116.232 1.00 50.72 62 GLU E CA 1
ATOM 5794 C C . GLU E 1 64 ? 34.598 -5.134 117.693 1.00 50.59 62 GLU E C 1
ATOM 5795 O O . GLU E 1 64 ? 35.673 -5.642 118.003 1.00 50.24 62 GLU E O 1
ATOM 5801 N N . GLY E 1 65 ? 33.775 -4.628 118.602 1.00 51.34 63 GLY E N 1
ATOM 5802 C CA . GLY E 1 65 ? 34.058 -4.814 120.032 1.00 50.93 63 GLY E CA 1
ATOM 5803 C C . GLY E 1 65 ? 34.945 -3.767 120.678 1.00 51.30 63 GLY E C 1
ATOM 5804 O O . GLY E 1 65 ? 35.283 -3.878 121.838 1.00 52.15 63 GLY E O 1
ATOM 5805 N N . GLY E 1 66 ? 35.306 -2.720 119.969 1.00 51.52 64 GLY E N 1
ATOM 5806 C CA . GLY E 1 66 ? 36.070 -1.653 120.617 1.00 52.56 64 GLY E CA 1
ATOM 5807 C C . GLY E 1 66 ? 36.643 -0.719 119.580 1.00 53.06 64 GLY E C 1
ATOM 5808 O O . GLY E 1 66 ? 36.792 -1.114 118.434 1.00 53.12 64 GLY E O 1
ATOM 5809 N N . VAL E 1 67 ? 36.915 0.528 119.950 1.00 53.94 65 VAL E N 1
ATOM 5810 C CA . VAL E 1 67 ? 37.660 1.414 119.057 1.00 55.33 65 VAL E CA 1
ATOM 5811 C C . VAL E 1 67 ? 39.129 1.170 119.355 1.00 56.48 65 VAL E C 1
ATOM 5812 O O . VAL E 1 67 ? 39.551 1.297 120.502 1.00 56.89 65 VAL E O 1
ATOM 5816 N N . ASP E 1 68 ? 39.880 0.752 118.337 1.00 57.74 66 ASP E N 1
ATOM 5817 C CA . ASP E 1 68 ? 41.314 0.479 118.478 1.00 58.73 66 ASP E CA 1
ATOM 5818 C C . ASP E 1 68 ? 42.073 1.437 119.383 1.00 58.07 66 ASP E C 1
ATOM 5819 O O . ASP E 1 68 ? 42.617 1.053 120.424 1.00 57.04 66 ASP E O 1
ATOM 5824 N N . LYS E 1 69 ? 42.079 2.703 118.997 1.00 58.14 67 LYS E N 1
ATOM 5825 C CA . LYS E 1 69 ? 42.936 3.661 119.680 1.00 57.96 67 LYS E CA 1
ATOM 5826 C C . LYS E 1 69 ? 42.561 3.899 121.134 1.00 57.91 67 LYS E C 1
ATOM 5827 O O . LYS E 1 69 ? 43.286 4.610 121.842 1.00 57.43 67 LYS E O 1
ATOM 5829 N N . LEU E 1 70 ? 41.460 3.275 121.584 1.00 57.97 68 LEU E N 1
ATOM 5830 C CA . LEU E 1 70 ? 40.986 3.400 122.985 1.00 57.79 68 LEU E CA 1
ATOM 5831 C C . LEU E 1 70 ? 41.302 2.189 123.847 1.00 58.38 68 LEU E C 1
ATOM 5832 O O . LEU E 1 70 ? 41.145 2.235 125.067 1.00 58.11 68 LEU E O 1
ATOM 5837 N N . LYS E 1 71 ? 41.759 1.111 123.214 1.00 59.58 69 LYS E N 1
ATOM 5838 C CA . LYS E 1 71 ? 42.136 -0.130 123.919 1.00 60.73 69 LYS E CA 1
ATOM 5839 C C . LYS E 1 71 ? 43.140 0.002 125.059 1.00 60.42 69 LYS E C 1
ATOM 5840 O O . LYS E 1 71 ? 43.030 -0.712 126.042 1.00 60.27 69 LYS E O 1
ATOM 5846 N N . ASN E 1 72 ? 44.116 0.894 124.919 1.00 60.63 70 ASN E N 1
ATOM 5847 C CA . ASN E 1 72 ? 45.227 0.996 125.875 1.00 61.88 70 ASN E CA 1
ATOM 5848 C C . ASN E 1 72 ? 44.968 1.765 127.175 1.00 60.99 70 ASN E C 1
ATOM 5849 O O . ASN E 1 72 ? 45.821 1.787 128.043 1.00 61.25 70 ASN E O 1
ATOM 5854 N N . LEU E 1 73 ? 43.828 2.428 127.299 1.00 59.89 71 LEU E N 1
ATOM 5855 C CA . LEU E 1 73 ? 43.607 3.356 128.399 1.00 58.41 71 LEU E CA 1
ATOM 5856 C C . LEU E 1 73 ? 43.258 2.647 129.706 1.00 57.96 71 LEU E C 1
ATOM 5857 O O . LEU E 1 73 ? 42.379 1.794 129.725 1.00 58.55 71 LEU E O 1
ATOM 5862 N N . ASP E 1 74 ? 43.918 2.977 130.812 1.00 57.41 72 ASP E N 1
ATOM 5863 C CA . ASP E 1 74 ? 43.536 2.348 132.104 1.00 56.96 72 ASP E CA 1
ATOM 5864 C C . ASP E 1 74 ? 42.660 3.236 132.946 1.00 55.62 72 ASP E C 1
ATOM 5865 O O . ASP E 1 74 ? 42.023 2.776 133.886 1.00 55.03 72 ASP E O 1
ATOM 5870 N N . HIS E 1 75 ? 42.658 4.523 132.626 1.00 54.78 73 HIS E N 1
ATOM 5871 C CA . HIS E 1 75 ? 41.889 5.508 133.362 1.00 54.12 73 HIS E CA 1
ATOM 5872 C C . HIS E 1 75 ? 41.088 6.345 132.341 1.00 52.40 73 HIS E C 1
ATOM 5873 O O . HIS E 1 75 ? 41.639 6.784 131.336 1.00 52.28 73 HIS E O 1
ATOM 5880 N N . VAL E 1 76 ? 39.783 6.507 132.554 1.00 50.04 74 VAL E N 1
ATOM 5881 C CA . VAL E 1 76 ? 39.016 7.524 131.820 1.00 47.80 74 VAL E CA 1
ATOM 5882 C C . VAL E 1 76 ? 38.230 8.345 132.859 1.00 46.22 74 VAL E C 1
ATOM 5883 O O . VAL E 1 76 ? 37.456 7.777 133.630 1.00 45.33 74 VAL E O 1
ATOM 5887 N N . ASP E 1 77 ? 38.462 9.659 132.899 1.00 43.85 75 ASP E N 1
ATOM 5888 C CA . ASP E 1 77 ? 37.849 10.514 133.908 1.00 43.16 75 ASP E CA 1
ATOM 5889 C C . ASP E 1 77 ? 36.519 11.095 133.404 1.00 42.47 75 ASP E C 1
ATOM 5890 O O . ASP E 1 77 ? 35.620 11.352 134.191 1.00 42.54 75 ASP E O 1
ATOM 5895 N N . THR E 1 78 ? 36.417 11.293 132.096 1.00 40.81 76 THR E N 1
ATOM 5896 C CA . THR E 1 78 ? 35.273 11.939 131.511 1.00 40.90 76 THR E CA 1
ATOM 5897 C C . THR E 1 78 ? 34.911 11.254 130.181 1.00 39.96 76 THR E C 1
ATOM 5898 O O . THR E 1 78 ? 35.700 11.295 129.228 1.00 40.57 76 THR E O 1
ATOM 5902 N N . LEU E 1 79 ? 33.740 10.619 130.123 1.00 38.31 77 LEU E N 1
ATOM 5903 C CA . LEU E 1 79 ? 33.221 10.070 128.862 1.00 36.48 77 LEU E CA 1
ATOM 5904 C C . LEU E 1 79 ? 31.925 10.802 128.463 1.00 35.45 77 LEU E C 1
ATOM 5905 O O . LEU E 1 79 ? 30.984 10.786 129.204 1.00 34.88 77 LEU E O 1
ATOM 5910 N N . VAL E 1 80 ? 31.904 11.413 127.289 1.00 34.81 78 VAL E N 1
ATOM 5911 C CA . VAL E 1 80 ? 30.806 12.213 126.833 1.00 35.64 78 VAL E CA 1
ATOM 5912 C C . VAL E 1 80 ? 30.307 11.686 125.497 1.00 37.05 78 VAL E C 1
ATOM 5913 O O . VAL E 1 80 ? 31.053 11.747 124.501 1.00 36.88 78 VAL E O 1
ATOM 5917 N N . HIS E 1 81 ? 29.057 11.206 125.451 1.00 37.11 79 HIS E N 1
ATOM 5918 C CA . HIS E 1 81 ? 28.454 10.695 124.197 1.00 37.99 79 HIS E CA 1
ATOM 5919 C C . HIS E 1 81 ? 27.750 11.824 123.466 1.00 39.17 79 HIS E C 1
ATOM 5920 O O . HIS E 1 81 ? 26.686 12.287 123.899 1.00 39.06 79 HIS E O 1
ATOM 5927 N N . ALA E 1 82 ? 28.360 12.315 122.387 1.00 40.54 80 ALA E N 1
ATOM 5928 C CA . ALA E 1 82 ? 27.790 13.448 121.662 1.00 41.61 80 ALA E CA 1
ATOM 5929 C C . ALA E 1 82 ? 27.535 13.011 120.259 1.00 42.94 80 ALA E C 1
ATOM 5930 O O . ALA E 1 82 ? 27.104 13.795 119.427 1.00 43.63 80 ALA E O 1
ATOM 5932 N N . ALA E 1 83 ? 27.828 11.753 119.971 1.00 45.10 81 ALA E N 1
ATOM 5933 C CA . ALA E 1 83 ? 27.596 11.257 118.604 1.00 46.72 81 ALA E CA 1
ATOM 5934 C C . ALA E 1 83 ? 26.096 11.229 118.278 1.00 46.97 81 ALA E C 1
ATOM 5935 O O . ALA E 1 83 ? 25.647 11.923 117.344 1.00 48.57 81 ALA E O 1
ATOM 5937 N N . GLY E 1 94 ? 10.704 7.721 108.572 1.00 45.97 92 GLY E N 1
ATOM 5938 C CA . GLY E 1 94 ? 10.200 6.857 109.638 1.00 46.00 92 GLY E CA 1
ATOM 5939 C C . GLY E 1 94 ? 10.182 5.375 109.286 1.00 45.80 92 GLY E C 1
ATOM 5940 O O . GLY E 1 94 ? 9.306 4.614 109.739 1.00 44.88 92 GLY E O 1
ATOM 5941 N N . SER E 1 95 ? 11.147 4.981 108.456 1.00 45.36 93 SER E N 1
ATOM 5942 C CA . SER E 1 95 ? 11.270 3.597 107.977 1.00 45.23 93 SER E CA 1
ATOM 5943 C C . SER E 1 95 ? 11.999 2.738 109.005 1.00 45.65 93 SER E C 1
ATOM 5944 O O . SER E 1 95 ? 12.575 3.270 109.977 1.00 46.12 93 SER E O 1
ATOM 5947 N N . VAL E 1 96 ? 11.970 1.422 108.801 1.00 45.67 94 VAL E N 1
ATOM 5948 C CA . VAL E 1 96 ? 12.741 0.500 109.630 1.00 46.09 94 VAL E CA 1
ATOM 5949 C C . VAL E 1 96 ? 14.231 0.874 109.682 1.00 46.20 94 VAL E C 1
ATOM 5950 O O . VAL E 1 96 ? 14.898 0.708 110.710 1.00 45.91 94 VAL E O 1
ATOM 5954 N N . ALA E 1 97 ? 14.724 1.403 108.568 1.00 45.95 95 ALA E N 1
ATOM 5955 C CA . ALA E 1 97 ? 16.108 1.852 108.474 1.00 46.14 95 ALA E CA 1
ATOM 5956 C C . ALA E 1 97 ? 16.362 3.150 109.228 1.00 45.42 95 ALA E C 1
ATOM 5957 O O . ALA E 1 97 ? 17.465 3.397 109.656 1.00 46.65 95 ALA E O 1
ATOM 5959 N N . GLU E 1 98 ? 15.372 4.011 109.352 1.00 45.18 96 GLU E N 1
ATOM 5960 C CA . GLU E 1 98 ? 15.546 5.141 110.238 1.00 44.37 96 GLU E CA 1
ATOM 5961 C C . GLU E 1 98 ? 15.568 4.631 111.694 1.00 43.43 96 GLU E C 1
ATOM 5962 O O . GLU E 1 98 ? 16.411 5.036 112.468 1.00 44.14 96 GLU E O 1
ATOM 5968 N N . TRP E 1 99 ? 14.702 3.698 112.038 1.00 42.24 97 TRP E N 1
ATOM 5969 C CA . TRP E 1 99 ? 14.751 3.091 113.371 1.00 42.21 97 TRP E CA 1
ATOM 5970 C C . TRP E 1 99 ? 16.117 2.537 113.778 1.00 42.70 97 TRP E C 1
ATOM 5971 O O . TRP E 1 99 ? 16.626 2.874 114.849 1.00 43.11 97 TRP E O 1
ATOM 5982 N N . HIS E 1 100 ? 16.698 1.673 112.946 1.00 42.75 98 HIS E N 1
ATOM 5983 C CA . HIS E 1 100 ? 17.986 1.041 113.264 1.00 42.72 98 HIS E CA 1
ATOM 5984 C C . HIS E 1 100 ? 19.097 2.042 113.350 1.00 43.20 98 HIS E C 1
ATOM 5985 O O . HIS E 1 100 ? 19.980 1.930 114.197 1.00 43.18 98 HIS E O 1
ATOM 5992 N N . ALA E 1 101 ? 19.065 3.021 112.458 1.00 43.99 99 ALA E N 1
ATOM 5993 C CA . ALA E 1 101 ? 20.117 4.010 112.438 1.00 44.84 99 ALA E CA 1
ATOM 5994 C C . ALA E 1 101 ? 20.124 4.848 113.718 1.00 45.10 99 ALA E C 1
ATOM 5995 O O . ALA E 1 101 ? 21.201 5.133 114.255 1.00 45.53 99 ALA E O 1
ATOM 5997 N N . HIS E 1 102 ? 18.948 5.223 114.222 1.00 44.95 100 HIS E N 1
ATOM 5998 C CA . HIS E 1 102 ? 18.907 6.057 115.428 1.00 44.98 100 HIS E CA 1
ATOM 5999 C C . HIS E 1 102 ? 19.132 5.290 116.693 1.00 44.09 100 HIS E C 1
ATOM 6000 O O . HIS E 1 102 ? 19.874 5.745 117.601 1.00 44.08 100 HIS E O 1
ATOM 6007 N N . LEU E 1 103 ? 18.517 4.116 116.743 1.00 42.23 101 LEU E N 1
ATOM 6008 C CA . LEU E 1 103 ? 18.608 3.317 117.933 1.00 41.44 101 LEU E CA 1
ATOM 6009 C C . LEU E 1 103 ? 20.004 2.765 118.075 1.00 41.30 101 LEU E C 1
ATOM 6010 O O . LEU E 1 103 ? 20.504 2.698 119.223 1.00 40.55 101 LEU E O 1
ATOM 6015 N N . ASP E 1 104 ? 20.618 2.372 116.937 1.00 40.80 102 ASP E N 1
ATOM 6016 C CA . ASP E 1 104 ? 22.038 1.924 116.910 1.00 41.29 102 ASP E CA 1
ATOM 6017 C C . ASP E 1 104 ? 22.975 3.018 117.409 1.00 39.79 102 ASP E C 1
ATOM 6018 O O . ASP E 1 104 ? 23.734 2.838 118.342 1.00 39.02 102 ASP E O 1
ATOM 6023 N N . LEU E 1 105 ? 22.906 4.171 116.773 1.00 39.72 103 LEU E N 1
ATOM 6024 C CA . LEU E 1 105 ? 23.796 5.278 117.141 1.00 39.83 103 LEU E CA 1
ATOM 6025 C C . LEU E 1 105 ? 23.460 5.970 118.463 1.00 39.00 103 LEU E C 1
ATOM 6026 O O . LEU E 1 105 ? 24.347 6.332 119.181 1.00 38.83 103 LEU E O 1
ATOM 6031 N N . ASN E 1 106 ? 22.184 6.144 118.792 1.00 39.06 104 ASN E N 1
ATOM 6032 C CA . ASN E 1 106 ? 21.838 7.004 119.958 1.00 39.31 104 ASN E CA 1
ATOM 6033 C C . ASN E 1 106 ? 21.671 6.216 121.252 1.00 38.26 104 ASN E C 1
ATOM 6034 O O . ASN E 1 106 ? 21.686 6.798 122.332 1.00 37.66 104 ASN E O 1
ATOM 6039 N N . VAL E 1 107 ? 21.502 4.902 121.147 1.00 36.46 105 VAL E N 1
ATOM 6040 C CA . VAL E 1 107 ? 21.273 4.127 122.340 1.00 35.82 105 VAL E CA 1
ATOM 6041 C C . VAL E 1 107 ? 22.255 2.982 122.541 1.00 36.10 105 VAL E C 1
ATOM 6042 O O . VAL E 1 107 ? 22.867 2.841 123.606 1.00 35.79 105 VAL E O 1
ATOM 6046 N N . ILE E 1 108 ? 22.388 2.124 121.535 1.00 37.06 106 ILE E N 1
ATOM 6047 C CA . ILE E 1 108 ? 23.220 0.911 121.724 1.00 36.85 106 ILE E CA 1
ATOM 6048 C C . ILE E 1 108 ? 24.719 1.250 121.779 1.00 36.16 106 ILE E C 1
ATOM 6049 O O . ILE E 1 108 ? 25.440 0.751 122.634 1.00 36.59 106 ILE E O 1
ATOM 6054 N N . VAL E 1 109 ? 25.167 2.133 120.895 1.00 35.97 107 VAL E N 1
ATOM 6055 C CA . VAL E 1 109 ? 26.543 2.583 120.915 1.00 35.78 107 VAL E CA 1
ATOM 6056 C C . VAL E 1 109 ? 26.913 3.182 122.268 1.00 35.40 107 VAL E C 1
ATOM 6057 O O . VAL E 1 109 ? 27.935 2.817 122.814 1.00 35.81 107 VAL E O 1
ATOM 6061 N N . PRO E 1 110 ? 26.098 4.110 122.808 1.00 35.15 108 PRO E N 1
ATOM 6062 C CA . PRO E 1 110 ? 26.487 4.636 124.107 1.00 35.23 108 PRO E CA 1
ATOM 6063 C C . PRO E 1 110 ? 26.543 3.592 125.203 1.00 35.90 108 PRO E C 1
ATOM 6064 O O . PRO E 1 110 ? 27.424 3.669 126.087 1.00 36.91 108 PRO E O 1
ATOM 6068 N N . ALA E 1 111 ? 25.617 2.645 125.190 1.00 35.02 109 ALA E N 1
ATOM 6069 C CA . ALA E 1 111 ? 25.634 1.600 126.186 1.00 35.43 109 ALA E CA 1
ATOM 6070 C C . ALA E 1 111 ? 26.850 0.690 126.102 1.00 36.10 109 ALA E C 1
ATOM 6071 O O . ALA E 1 111 ? 27.378 0.286 127.127 1.00 34.85 109 ALA E O 1
ATOM 6073 N N . GLU E 1 112 ? 27.204 0.302 124.877 1.00 37.72 110 GLU E N 1
ATOM 6074 C CA . GLU E 1 112 ? 28.300 -0.639 124.596 1.00 39.62 110 GLU E CA 1
ATOM 6075 C C . GLU E 1 112 ? 29.686 0.014 124.699 1.00 39.81 110 GLU E C 1
ATOM 6076 O O . GLU E 1 112 ? 30.623 -0.609 125.168 1.00 40.11 110 GLU E O 1
ATOM 6082 N N . LEU E 1 113 ? 29.802 1.270 124.258 1.00 39.16 111 LEU E N 1
ATOM 6083 C CA . LEU E 1 113 ? 30.997 2.038 124.503 1.00 39.33 111 LEU E CA 1
ATOM 6084 C C . LEU E 1 113 ? 31.239 2.183 126.003 1.00 40.42 111 LEU E C 1
ATOM 6085 O O . LEU E 1 113 ? 32.332 1.879 126.490 1.00 42.03 111 LEU E O 1
ATOM 6090 N N . SER E 1 114 ? 30.223 2.560 126.773 1.00 40.30 112 SER E N 1
ATOM 6091 C CA . SER E 1 114 ? 30.430 2.670 128.216 1.00 40.79 112 SER E CA 1
ATOM 6092 C C . SER E 1 114 ? 30.815 1.324 128.845 1.00 41.08 112 SER E C 1
ATOM 6093 O O . SER E 1 114 ? 31.549 1.284 129.814 1.00 41.41 112 SER E O 1
ATOM 6096 N N . ARG E 1 115 ? 30.256 0.230 128.353 1.00 40.97 113 ARG E N 1
ATOM 6097 C CA . ARG E 1 115 ? 30.560 -1.048 128.958 1.00 40.99 113 ARG E CA 1
ATOM 6098 C C . ARG E 1 115 ? 31.994 -1.392 128.532 1.00 41.15 113 ARG E C 1
ATOM 6099 O O . ARG E 1 115 ? 32.779 -1.925 129.303 1.00 39.80 113 ARG E O 1
ATOM 6107 N N . GLN E 1 116 ? 32.335 -1.059 127.294 1.00 41.61 114 GLN E N 1
ATOM 6108 C CA . GLN E 1 116 ? 33.707 -1.315 126.851 1.00 41.88 114 GLN E CA 1
ATOM 6109 C C . GLN E 1 116 ? 34.769 -0.610 127.736 1.00 41.85 114 GLN E C 1
ATOM 6110 O O . GLN E 1 116 ? 35.754 -1.245 128.139 1.00 42.13 114 GLN E O 1
ATOM 6116 N N . LEU E 1 117 ? 34.507 0.661 128.094 1.00 41.27 115 LEU E N 1
ATOM 6117 C CA . LEU E 1 117 ? 35.423 1.534 128.841 1.00 40.10 115 LEU E CA 1
ATOM 6118 C C . LEU E 1 117 ? 35.228 1.400 130.314 1.00 40.58 115 LEU E C 1
ATOM 6119 O O . LEU E 1 117 ? 35.811 2.150 131.098 1.00 40.82 115 LEU E O 1
ATOM 6124 N N . LEU E 1 118 ? 34.401 0.450 130.700 1.00 41.66 116 LEU E N 1
ATOM 6125 C CA . LEU E 1 118 ? 34.015 0.280 132.089 1.00 43.88 116 LEU E CA 1
ATOM 6126 C C . LEU E 1 118 ? 35.218 0.086 133.047 1.00 45.29 116 LEU E C 1
ATOM 6127 O O . LEU E 1 118 ? 35.242 0.665 134.139 1.00 46.97 116 LEU E O 1
ATOM 6132 N N . PRO E 1 119 ? 36.214 -0.734 132.662 1.00 45.58 117 PRO E N 1
ATOM 6133 C CA . PRO E 1 119 ? 37.315 -0.889 133.626 1.00 45.99 117 PRO E CA 1
ATOM 6134 C C . PRO E 1 119 ? 38.091 0.438 133.818 1.00 46.30 117 PRO E C 1
ATOM 6135 O O . PRO E 1 119 ? 38.395 0.812 134.945 1.00 46.22 117 PRO E O 1
ATOM 6139 N N . ALA E 1 120 ? 38.365 1.157 132.731 1.00 45.85 118 ALA E N 1
ATOM 6140 C CA . ALA E 1 120 ? 39.006 2.469 132.842 1.00 46.02 118 ALA E CA 1
ATOM 6141 C C . ALA E 1 120 ? 38.173 3.474 133.649 1.00 46.80 118 ALA E C 1
ATOM 6142 O O . ALA E 1 120 ? 38.700 4.213 134.475 1.00 47.40 118 ALA E O 1
ATOM 6144 N N . LEU E 1 121 ? 36.857 3.483 133.444 1.00 47.53 119 LEU E N 1
ATOM 6145 C CA . LEU E 1 121 ? 35.997 4.412 134.162 1.00 46.61 119 LEU E CA 1
ATOM 6146 C C . LEU E 1 121 ? 36.011 4.114 135.660 1.00 47.23 119 LEU E C 1
ATOM 6147 O O . LEU E 1 121 ? 36.045 5.040 136.479 1.00 47.47 119 LEU E O 1
ATOM 6152 N N . ARG E 1 122 ? 36.010 2.840 136.033 1.00 47.51 120 ARG E N 1
ATOM 6153 C CA . ARG E 1 122 ? 36.029 2.481 137.456 1.00 48.13 120 ARG E CA 1
ATOM 6154 C C . ARG E 1 122 ? 37.321 2.917 138.114 1.00 48.60 120 ARG E C 1
ATOM 6155 O O . ARG E 1 122 ? 37.320 3.510 139.203 1.00 48.37 120 ARG E O 1
ATOM 6163 N N . ALA E 1 123 ? 38.438 2.613 137.455 1.00 48.98 121 ALA E N 1
ATOM 6164 C CA . ALA E 1 123 ? 39.742 2.908 138.027 1.00 49.50 121 ALA E CA 1
ATOM 6165 C C . ALA E 1 123 ? 39.831 4.423 138.362 1.00 49.48 121 ALA E C 1
ATOM 6166 O O . ALA E 1 123 ? 40.268 4.801 139.445 1.00 49.66 121 ALA E O 1
ATOM 6168 N N . ALA E 1 124 ? 39.345 5.270 137.458 1.00 48.58 122 ALA E N 1
ATOM 6169 C CA . ALA E 1 124 ? 39.420 6.721 137.627 1.00 47.81 122 ALA E CA 1
ATOM 6170 C C . ALA E 1 124 ? 38.289 7.312 138.486 1.00 47.71 122 ALA E C 1
ATOM 6171 O O . ALA E 1 124 ? 38.291 8.507 138.784 1.00 47.24 122 ALA E O 1
ATOM 6173 N N . SER E 1 125 ? 37.337 6.469 138.886 1.00 47.44 123 SER E N 1
ATOM 6174 C CA . SER E 1 125 ? 36.034 6.955 139.331 1.00 47.18 123 SER E CA 1
ATOM 6175 C C . SER E 1 125 ? 35.498 8.090 138.406 1.00 46.32 123 SER E C 1
ATOM 6176 O O . SER E 1 125 ? 35.227 9.209 138.841 1.00 46.43 123 SER E O 1
ATOM 6179 N N . GLY E 1 126 ? 35.338 7.791 137.116 1.00 45.06 124 GLY E N 1
ATOM 6180 C CA . GLY E 1 126 ? 35.033 8.833 136.134 1.00 43.32 124 GLY E CA 1
ATOM 6181 C C . GLY E 1 126 ? 33.556 9.143 135.972 1.00 42.03 124 GLY E C 1
ATOM 6182 O O . GLY E 1 126 ? 32.690 8.520 136.632 1.00 42.03 124 GLY E O 1
ATOM 6183 N N . CYS E 1 127 ? 33.281 10.119 135.111 1.00 40.31 125 CYS E N 1
ATOM 6184 C CA A CYS E 1 127 ? 31.898 10.515 134.856 0.50 41.16 125 CYS E CA 1
ATOM 6185 C CA B CYS E 1 127 ? 31.948 10.614 134.859 0.50 39.68 125 CYS E CA 1
ATOM 6186 C C . CYS E 1 127 ? 31.559 10.231 133.433 1.00 40.04 125 CYS E C 1
ATOM 6187 O O . CYS E 1 127 ? 32.388 10.445 132.514 1.00 40.37 125 CYS E O 1
ATOM 6192 N N . VAL E 1 128 ? 30.326 9.732 133.256 1.00 38.24 126 VAL E N 1
ATOM 6193 C CA . VAL E 1 128 ? 29.772 9.448 131.947 1.00 36.73 126 VAL E CA 1
ATOM 6194 C C . VAL E 1 128 ? 28.635 10.420 131.708 1.00 36.62 126 VAL E C 1
ATOM 6195 O O . VAL E 1 128 ? 27.724 10.495 132.500 1.00 35.74 126 VAL E O 1
ATOM 6199 N N . ILE E 1 129 ? 28.702 11.165 130.613 1.00 36.83 127 ILE E N 1
ATOM 6200 C CA . ILE E 1 129 ? 27.663 12.111 130.253 1.00 37.40 127 ILE E CA 1
ATOM 6201 C C . ILE E 1 129 ? 27.023 11.714 128.930 1.00 37.29 127 ILE E C 1
ATOM 6202 O O . ILE E 1 129 ? 27.716 11.483 127.954 1.00 38.07 127 ILE E O 1
ATOM 6207 N N . TYR E 1 130 ? 25.707 11.583 128.912 1.00 36.68 128 TYR E N 1
ATOM 6208 C CA . TYR E 1 130 ? 24.950 11.356 127.669 1.00 36.16 128 TYR E CA 1
ATOM 6209 C C . TYR E 1 130 ? 24.258 12.666 127.305 1.00 36.72 128 TYR E C 1
ATOM 6210 O O . TYR E 1 130 ? 23.577 13.252 128.158 1.00 35.77 128 TYR E O 1
ATOM 6219 N N . ILE E 1 131 ? 24.461 13.142 126.072 1.00 37.17 129 ILE E N 1
ATOM 6220 C CA . ILE E 1 131 ? 23.737 14.280 125.570 1.00 37.86 129 ILE E CA 1
ATOM 6221 C C . ILE E 1 131 ? 22.558 13.701 124.856 1.00 38.93 129 ILE E C 1
ATOM 6222 O O . ILE E 1 131 ? 22.716 13.137 123.815 1.00 39.67 129 ILE E O 1
ATOM 6227 N N . ASN E 1 132 ? 21.369 13.868 125.399 1.00 40.61 130 ASN E N 1
ATOM 6228 C CA . ASN E 1 132 ? 20.148 13.559 124.677 1.00 41.31 130 ASN E CA 1
ATOM 6229 C C . ASN E 1 132 ? 19.825 14.593 123.576 1.00 41.92 130 ASN E C 1
ATOM 6230 O O . ASN E 1 132 ? 19.126 14.294 122.588 1.00 42.73 130 ASN E O 1
ATOM 6235 N N . GLY E 1 142 ? 11.719 11.272 112.094 1.00 47.41 140 GLY E N 1
ATOM 6236 C CA . GLY E 1 142 ? 10.278 11.074 112.324 1.00 46.57 140 GLY E CA 1
ATOM 6237 C C . GLY E 1 142 ? 9.996 11.096 113.812 1.00 46.80 140 GLY E C 1
ATOM 6238 O O . GLY E 1 142 ? 10.716 10.471 114.602 1.00 46.74 140 GLY E O 1
ATOM 6239 N N . ASN E 1 143 ? 8.966 11.841 114.200 1.00 46.71 141 ASN E N 1
ATOM 6240 C CA . ASN E 1 143 ? 8.660 12.085 115.600 1.00 46.60 141 ASN E CA 1
ATOM 6241 C C . ASN E 1 143 ? 8.642 10.892 116.500 1.00 45.91 141 ASN E C 1
ATOM 6242 O O . ASN E 1 143 ? 9.096 10.939 117.654 1.00 46.44 141 ASN E O 1
ATOM 6247 N N . THR E 1 144 ? 8.127 9.804 115.975 1.00 44.28 142 THR E N 1
ATOM 6248 C CA . THR E 1 144 ? 7.899 8.653 116.775 1.00 43.38 142 THR E CA 1
ATOM 6249 C C . THR E 1 144 ? 9.261 8.063 117.157 1.00 42.83 142 THR E C 1
ATOM 6250 O O . THR E 1 144 ? 9.471 7.627 118.303 1.00 42.79 142 THR E O 1
ATOM 6254 N N . ILE E 1 145 ? 10.214 8.127 116.225 1.00 41.18 143 ILE E N 1
ATOM 6255 C CA . ILE E 1 145 ? 11.543 7.577 116.456 1.00 40.13 143 ILE E CA 1
ATOM 6256 C C . ILE E 1 145 ? 12.367 8.456 117.417 1.00 39.92 143 ILE E C 1
ATOM 6257 O O . ILE E 1 145 ? 13.158 7.975 118.205 1.00 39.38 143 ILE E O 1
ATOM 6262 N N . TYR E 1 146 ? 12.162 9.761 117.318 1.00 40.18 144 TYR E N 1
ATOM 6263 C CA . TYR E 1 146 ? 12.861 10.749 118.101 1.00 40.55 144 TYR E CA 1
ATOM 6264 C C . TYR E 1 146 ? 12.428 10.575 119.538 1.00 38.72 144 TYR E C 1
ATOM 6265 O O . TYR E 1 146 ? 13.238 10.446 120.427 1.00 39.57 144 TYR E O 1
ATOM 6274 N N . ALA E 1 147 ? 11.130 10.537 119.770 1.00 37.61 145 ALA E N 1
ATOM 6275 C CA . ALA E 1 147 ? 10.610 10.303 121.091 1.00 36.05 145 ALA E CA 1
ATOM 6276 C C . ALA E 1 147 ? 11.083 8.941 121.644 1.00 35.34 145 ALA E C 1
ATOM 6277 O O . ALA E 1 147 ? 11.464 8.855 122.820 1.00 35.26 145 ALA E O 1
ATOM 6279 N N . ALA E 1 148 ? 11.042 7.882 120.837 1.00 33.94 146 ALA E N 1
ATOM 6280 C CA . ALA E 1 148 ? 11.360 6.569 121.384 1.00 34.34 146 ALA E CA 1
ATOM 6281 C C . ALA E 1 148 ? 12.813 6.536 121.790 1.00 34.55 146 ALA E C 1
ATOM 6282 O O . ALA E 1 148 ? 13.142 5.973 122.828 1.00 34.84 146 ALA E O 1
ATOM 6284 N N . SER E 1 149 ? 13.698 7.166 121.016 1.00 34.72 147 SER E N 1
ATOM 6285 C CA . SER E 1 149 ? 15.093 7.129 121.445 1.00 35.63 147 SER E CA 1
ATOM 6286 C C . SER E 1 149 ? 15.455 8.164 122.470 1.00 35.21 147 SER E C 1
ATOM 6287 O O . SER E 1 149 ? 16.260 7.867 123.348 1.00 34.60 147 SER E O 1
ATOM 6290 N N . LYS E 1 150 ? 14.877 9.367 122.440 1.00 35.51 148 LYS E N 1
ATOM 6291 C CA . LYS E 1 150 ? 15.171 10.222 123.597 1.00 36.63 148 LYS E CA 1
ATOM 6292 C C . LYS E 1 150 ? 14.831 9.499 124.907 1.00 35.94 148 LYS E C 1
ATOM 6293 O O . LYS E 1 150 ? 15.678 9.456 125.786 1.00 37.82 148 LYS E O 1
ATOM 6299 N N . HIS E 1 151 ? 13.662 8.876 125.015 1.00 34.68 149 HIS E N 1
ATOM 6300 C CA . HIS E 1 151 ? 13.312 8.111 126.211 1.00 35.76 149 HIS E CA 1
ATOM 6301 C C . HIS E 1 151 ? 14.192 6.876 126.488 1.00 35.18 149 HIS E C 1
ATOM 6302 O O . HIS E 1 151 ? 14.591 6.640 127.640 1.00 35.54 149 HIS E O 1
ATOM 6309 N N . ALA E 1 152 ? 14.507 6.086 125.468 1.00 33.98 150 ALA E N 1
ATOM 6310 C CA . ALA E 1 152 ? 15.405 4.941 125.678 1.00 33.96 150 ALA E CA 1
ATOM 6311 C C . ALA E 1 152 ? 16.765 5.336 126.306 1.00 34.03 150 ALA E C 1
ATOM 6312 O O . ALA E 1 152 ? 17.262 4.716 127.255 1.00 33.33 150 ALA E O 1
ATOM 6314 N N . LEU E 1 153 ? 17.350 6.401 125.778 1.00 34.23 151 LEU E N 1
ATOM 6315 C CA . LEU E 1 153 ? 18.625 6.928 126.265 1.00 34.61 151 LEU E CA 1
ATOM 6316 C C . LEU E 1 153 ? 18.556 7.336 127.734 1.00 34.23 151 LEU E C 1
ATOM 6317 O O . LEU E 1 153 ? 19.410 7.012 128.515 1.00 35.60 151 LEU E O 1
ATOM 6322 N N . ARG E 1 154 ? 17.514 8.029 128.124 1.00 33.54 152 ARG E N 1
ATOM 6323 C CA . ARG E 1 154 ? 17.363 8.395 129.504 1.00 33.10 152 ARG E CA 1
ATOM 6324 C C . ARG E 1 154 ? 17.088 7.158 130.371 1.00 33.20 152 ARG E C 1
ATOM 6325 O O . ARG E 1 154 ? 17.573 7.086 131.520 1.00 34.00 152 ARG E O 1
ATOM 6333 N N . GLY E 1 155 ? 16.295 6.198 129.879 1.00 31.01 153 GLY E N 1
ATOM 6334 C CA . GLY E 1 155 ? 16.126 4.964 130.618 1.00 30.32 153 GLY E CA 1
ATOM 6335 C C . GLY E 1 155 ? 17.496 4.295 130.761 1.00 31.45 153 GLY E C 1
ATOM 6336 O O . GLY E 1 155 ? 17.860 3.847 131.841 1.00 31.34 153 GLY E O 1
ATOM 6337 N N . LEU E 1 156 ? 18.273 4.246 129.677 1.00 31.02 154 LEU E N 1
ATOM 6338 C CA . LEU E 1 156 ? 19.640 3.706 129.751 1.00 32.35 154 LEU E CA 1
ATOM 6339 C C . LEU E 1 156 ? 20.519 4.383 130.851 1.00 32.98 154 LEU E C 1
ATOM 6340 O O . LEU E 1 156 ? 21.158 3.731 131.683 1.00 31.69 154 LEU E O 1
ATOM 6345 N N . ALA E 1 157 ? 20.514 5.704 130.854 1.00 33.50 155 ALA E N 1
ATOM 6346 C CA . ALA E 1 157 ? 21.387 6.445 131.727 1.00 33.91 155 ALA E CA 1
ATOM 6347 C C . ALA E 1 157 ? 21.060 6.214 133.169 1.00 34.43 155 ALA E C 1
ATOM 6348 O O . ALA E 1 157 ? 21.959 5.931 133.968 1.00 35.23 155 ALA E O 1
ATOM 6350 N N . ASP E 1 158 ? 19.777 6.350 133.502 1.00 35.14 156 ASP E N 1
ATOM 6351 C CA . ASP E 1 158 ? 19.259 6.150 134.835 1.00 35.31 156 ASP E CA 1
ATOM 6352 C C . ASP E 1 158 ? 19.482 4.736 135.355 1.00 36.13 156 ASP E C 1
ATOM 6353 O O . ASP E 1 158 ? 19.701 4.569 136.546 1.00 38.03 156 ASP E O 1
ATOM 6358 N N . ALA E 1 159 ? 19.369 3.705 134.522 1.00 35.65 157 ALA E N 1
ATOM 6359 C CA . ALA E 1 159 ? 19.694 2.337 135.010 1.00 36.44 157 ALA E CA 1
ATOM 6360 C C . ALA E 1 159 ? 21.224 2.134 135.085 1.00 36.53 157 ALA E C 1
ATOM 6361 O O . ALA E 1 159 ? 21.732 1.479 136.001 1.00 36.12 157 ALA E O 1
ATOM 6363 N N . PHE E 1 160 ? 21.953 2.692 134.117 1.00 35.35 158 PHE E N 1
ATOM 6364 C CA . PHE E 1 160 ? 23.390 2.654 134.210 1.00 36.12 158 PHE E CA 1
ATOM 6365 C C . PHE E 1 160 ? 23.931 3.306 135.513 1.00 36.36 158 PHE E C 1
ATOM 6366 O O . PHE E 1 160 ? 24.783 2.757 136.160 1.00 36.65 158 PHE E O 1
ATOM 6374 N N . ARG E 1 161 ? 23.402 4.464 135.890 1.00 37.88 159 ARG E N 1
ATOM 6375 C CA . ARG E 1 161 ? 23.770 5.155 137.121 1.00 38.67 159 ARG E CA 1
ATOM 6376 C C . ARG E 1 161 ? 23.525 4.256 138.312 1.00 39.87 159 ARG E C 1
ATOM 6377 O O . ARG E 1 161 ? 24.380 4.117 139.156 1.00 38.43 159 ARG E O 1
ATOM 6385 N N . LYS E 1 162 ? 22.344 3.651 138.380 1.00 42.72 160 LYS E N 1
ATOM 6386 C CA . LYS E 1 162 ? 22.030 2.725 139.481 1.00 45.58 160 LYS E CA 1
ATOM 6387 C C . LYS E 1 162 ? 23.061 1.599 139.567 1.00 46.61 160 LYS E C 1
ATOM 6388 O O . LYS E 1 162 ? 23.642 1.352 140.623 1.00 46.94 160 LYS E O 1
ATOM 6394 N N . GLU E 1 163 ? 23.322 0.945 138.446 1.00 47.61 161 GLU E N 1
ATOM 6395 C CA . GLU E 1 163 ? 24.266 -0.173 138.428 1.00 49.51 161 GLU E CA 1
ATOM 6396 C C . GLU E 1 163 ? 25.663 0.164 138.933 1.00 49.40 161 GLU E C 1
ATOM 6397 O O . GLU E 1 163 ? 26.323 -0.694 139.506 1.00 49.06 161 GLU E O 1
ATOM 6403 N N . GLU E 1 164 ? 26.133 1.381 138.666 1.00 49.52 162 GLU E N 1
ATOM 6404 C CA . GLU E 1 164 ? 27.543 1.685 138.899 1.00 49.76 162 GLU E CA 1
ATOM 6405 C C . GLU E 1 164 ? 27.802 2.649 140.030 1.00 49.72 162 GLU E C 1
ATOM 6406 O O . GLU E 1 164 ? 28.955 3.076 140.207 1.00 49.59 162 GLU E O 1
ATOM 6412 N N . ALA E 1 165 ? 26.768 2.990 140.799 1.00 49.52 163 ALA E N 1
ATOM 6413 C CA . ALA E 1 165 ? 26.961 4.008 141.829 1.00 50.85 163 ALA E CA 1
ATOM 6414 C C . ALA E 1 165 ? 27.924 3.508 142.915 1.00 51.22 163 ALA E C 1
ATOM 6415 O O . ALA E 1 165 ? 28.635 4.299 143.518 1.00 51.23 163 ALA E O 1
ATOM 6417 N N . ASN E 1 166 ? 27.967 2.196 143.126 1.00 52.03 164 ASN E N 1
ATOM 6418 C CA . ASN E 1 166 ? 28.851 1.610 144.138 1.00 52.75 164 ASN E CA 1
ATOM 6419 C C . ASN E 1 166 ? 30.257 1.376 143.683 1.00 52.18 164 ASN E C 1
ATOM 6420 O O . ASN E 1 166 ? 31.122 1.123 144.490 1.00 52.96 164 ASN E O 1
ATOM 6425 N N . ASN E 1 167 ? 30.496 1.481 142.391 1.00 51.40 165 ASN E N 1
ATOM 6426 C CA . ASN E 1 167 ? 31.859 1.397 141.897 1.00 50.23 165 ASN E CA 1
ATOM 6427 C C . ASN E 1 167 ? 32.452 2.735 141.581 1.00 48.74 165 ASN E C 1
ATOM 6428 O O . ASN E 1 167 ? 33.352 2.809 140.775 1.00 48.15 165 ASN E O 1
ATOM 6433 N N . GLY E 1 168 ? 31.923 3.788 142.192 1.00 47.98 166 GLY E N 1
ATOM 6434 C CA . GLY E 1 168 ? 32.489 5.117 142.061 1.00 46.71 166 GLY E CA 1
ATOM 6435 C C . GLY E 1 168 ? 32.366 5.839 140.727 1.00 46.51 166 GLY E C 1
ATOM 6436 O O . GLY E 1 168 ? 33.056 6.843 140.520 1.00 47.04 166 GLY E O 1
ATOM 6437 N N . ILE E 1 169 ? 31.510 5.349 139.816 1.00 45.33 167 ILE E N 1
ATOM 6438 C CA . ILE E 1 169 ? 31.201 6.058 138.569 1.00 43.71 167 ILE E CA 1
ATOM 6439 C C . ILE E 1 169 ? 29.973 6.990 138.678 1.00 42.87 167 ILE E C 1
ATOM 6440 O O . ILE E 1 169 ? 28.912 6.591 139.090 1.00 43.46 167 ILE E O 1
ATOM 6445 N N . ARG E 1 170 ? 30.132 8.236 138.288 1.00 41.90 168 ARG E N 1
ATOM 6446 C CA . ARG E 1 170 ? 29.035 9.191 138.263 1.00 41.15 168 ARG E CA 1
ATOM 6447 C C . ARG E 1 170 ? 28.486 9.295 136.859 1.00 39.87 168 ARG E C 1
ATOM 6448 O O . ARG E 1 170 ? 29.222 9.089 135.880 1.00 39.04 168 ARG E O 1
ATOM 6456 N N . VAL E 1 171 ? 27.188 9.583 136.772 1.00 38.57 169 VAL E N 1
ATOM 6457 C CA . VAL E 1 171 ? 26.460 9.497 135.506 1.00 37.12 169 VAL E CA 1
ATOM 6458 C C . VAL E 1 171 ? 25.547 10.668 135.408 1.00 37.40 169 VAL E C 1
ATOM 6459 O O . VAL E 1 171 ? 24.801 10.986 136.342 1.00 37.48 169 VAL E O 1
ATOM 6463 N N . SER E 1 172 ? 25.585 11.329 134.263 1.00 37.97 170 SER E N 1
ATOM 6464 C CA . SER E 1 172 ? 24.864 12.572 134.114 1.00 39.54 170 SER E CA 1
ATOM 6465 C C . SER E 1 172 ? 24.233 12.678 132.710 1.00 39.41 170 SER E C 1
ATOM 6466 O O . SER E 1 172 ? 24.798 12.164 131.759 1.00 39.81 170 SER E O 1
ATOM 6469 N N . THR E 1 173 ? 23.051 13.275 132.568 1.00 39.04 171 THR E N 1
ATOM 6470 C CA . THR E 1 173 ? 22.461 13.481 131.239 1.00 39.02 171 THR E CA 1
ATOM 6471 C C . THR E 1 173 ? 22.234 14.964 130.966 1.00 39.13 171 THR E C 1
ATOM 6472 O O . THR E 1 173 ? 21.834 15.702 131.870 1.00 40.13 171 THR E O 1
ATOM 6476 N N . VAL E 1 174 ? 22.472 15.405 129.741 1.00 38.47 172 VAL E N 1
ATOM 6477 C CA . VAL E 1 174 ? 22.123 16.737 129.345 1.00 39.27 172 VAL E CA 1
ATOM 6478 C C . VAL E 1 174 ? 20.957 16.591 128.373 1.00 41.02 172 VAL E C 1
ATOM 6479 O O . VAL E 1 174 ? 21.124 15.970 127.319 1.00 41.31 172 VAL E O 1
ATOM 6483 N N . SER E 1 175 ? 19.776 17.111 128.729 1.00 42.11 173 SER E N 1
ATOM 6484 C CA . SER E 1 175 ? 18.558 16.843 127.929 1.00 44.83 173 SER E CA 1
ATOM 6485 C C . SER E 1 175 ? 18.110 18.103 127.258 1.00 46.51 173 SER E C 1
ATOM 6486 O O . SER E 1 175 ? 17.537 18.953 127.911 1.00 47.22 173 SER E O 1
ATOM 6489 N N . PRO E 1 176 ? 18.397 18.258 125.967 1.00 48.96 174 PRO E N 1
ATOM 6490 C CA . PRO E 1 176 ? 17.776 19.418 125.263 1.00 50.70 174 PRO E CA 1
ATOM 6491 C C . PRO E 1 176 ? 16.238 19.312 125.105 1.00 52.50 174 PRO E C 1
ATOM 6492 O O . PRO E 1 176 ? 15.614 18.364 125.601 1.00 51.74 174 PRO E O 1
ATOM 6496 N N . GLY E 1 177 ? 15.638 20.318 124.459 1.00 55.04 175 GLY E N 1
ATOM 6497 C CA . GLY E 1 177 ? 14.151 20.418 124.334 1.00 56.87 175 GLY E CA 1
ATOM 6498 C C . GLY E 1 177 ? 13.722 21.587 123.461 1.00 58.29 175 GLY E C 1
ATOM 6499 O O . GLY E 1 177 ? 14.561 22.468 123.113 1.00 60.39 175 GLY E O 1
ATOM 6500 N N . ILE E 1 201 ? 20.365 25.677 119.878 1.00 68.19 199 ILE E N 1
ATOM 6501 C CA . ILE E 1 201 ? 21.106 26.073 121.071 1.00 68.53 199 ILE E CA 1
ATOM 6502 C C . ILE E 1 201 ? 22.605 26.145 120.771 1.00 67.85 199 ILE E C 1
ATOM 6503 O O . ILE E 1 201 ? 23.170 25.196 120.247 1.00 68.39 199 ILE E O 1
ATOM 6508 N N . GLU E 1 202 ? 23.248 27.261 121.093 1.00 67.01 200 GLU E N 1
ATOM 6509 C CA . GLU E 1 202 ? 24.682 27.397 120.806 1.00 66.22 200 GLU E CA 1
ATOM 6510 C C . GLU E 1 202 ? 25.507 26.264 121.441 1.00 64.52 200 GLU E C 1
ATOM 6511 O O . GLU E 1 202 ? 25.490 26.097 122.648 1.00 64.57 200 GLU E O 1
ATOM 6517 N N . PRO E 1 203 ? 26.250 25.497 120.624 1.00 62.93 201 PRO E N 1
ATOM 6518 C CA . PRO E 1 203 ? 27.090 24.390 121.072 1.00 61.39 201 PRO E CA 1
ATOM 6519 C C . PRO E 1 203 ? 27.929 24.668 122.319 1.00 59.83 201 PRO E C 1
ATOM 6520 O O . PRO E 1 203 ? 28.131 23.764 123.123 1.00 59.68 201 PRO E O 1
ATOM 6524 N N . LYS E 1 204 ? 28.388 25.898 122.506 1.00 58.30 202 LYS E N 1
ATOM 6525 C CA . LYS E 1 204 ? 29.233 26.201 123.673 1.00 56.44 202 LYS E CA 1
ATOM 6526 C C . LYS E 1 204 ? 28.451 26.176 124.991 1.00 55.06 202 LYS E C 1
ATOM 6527 O O . LYS E 1 204 ? 29.047 26.075 126.078 1.00 54.94 202 LYS E O 1
ATOM 6529 N N . GLU E 1 205 ? 27.129 26.250 124.885 1.00 53.21 203 GLU E N 1
ATOM 6530 C CA . GLU E 1 205 ? 26.252 26.183 126.047 1.00 52.54 203 GLU E CA 1
ATOM 6531 C C . GLU E 1 205 ? 26.188 24.770 126.570 1.00 51.13 203 GLU E C 1
ATOM 6532 O O . GLU E 1 205 ? 26.147 24.541 127.777 1.00 51.06 203 GLU E O 1
ATOM 6538 N N . ILE E 1 206 ? 26.194 23.812 125.650 1.00 49.53 204 ILE E N 1
ATOM 6539 C CA . ILE E 1 206 ? 26.270 22.409 126.024 1.00 47.28 204 ILE E CA 1
ATOM 6540 C C . ILE E 1 206 ? 27.600 22.127 126.722 1.00 45.84 204 ILE E C 1
ATOM 6541 O O . ILE E 1 206 ? 27.651 21.407 127.750 1.00 45.67 204 ILE E O 1
ATOM 6546 N N . ALA E 1 207 ? 28.671 22.689 126.151 1.00 43.17 205 ALA E N 1
ATOM 6547 C CA . ALA E 1 207 ? 30.005 22.488 126.657 1.00 41.30 205 ALA E CA 1
ATOM 6548 C C . ALA E 1 207 ? 30.071 23.084 128.049 1.00 40.29 205 ALA E C 1
ATOM 6549 O O . ALA E 1 207 ? 30.640 22.515 128.968 1.00 39.77 205 ALA E O 1
ATOM 6551 N N . ASN E 1 208 ? 29.481 24.258 128.213 1.00 39.78 206 ASN E N 1
ATOM 6552 C CA . ASN E 1 208 ? 29.442 24.886 129.523 1.00 38.79 206 ASN E CA 1
ATOM 6553 C C . ASN E 1 208 ? 28.710 23.961 130.508 1.00 38.24 206 ASN E C 1
ATOM 6554 O O . ASN E 1 208 ? 29.181 23.718 131.632 1.00 38.47 206 ASN E O 1
ATOM 6559 N N . ALA E 1 209 ? 27.573 23.430 130.064 1.00 36.91 207 ALA E N 1
ATOM 6560 C CA . ALA E 1 209 ? 26.781 22.507 130.869 1.00 37.22 207 ALA E CA 1
ATOM 6561 C C . ALA E 1 209 ? 27.609 21.310 131.345 1.00 36.67 207 ALA E C 1
ATOM 6562 O O . ALA E 1 209 ? 27.586 20.962 132.531 1.00 36.88 207 ALA E O 1
ATOM 6564 N N . ILE E 1 210 ? 28.397 20.743 130.436 1.00 36.91 208 ILE E N 1
ATOM 6565 C CA . ILE E 1 210 ? 29.260 19.602 130.739 1.00 37.12 208 ILE E CA 1
ATOM 6566 C C . ILE E 1 210 ? 30.379 19.972 131.686 1.00 37.25 208 ILE E C 1
ATOM 6567 O O . ILE E 1 210 ? 30.691 19.231 132.606 1.00 37.04 208 ILE E O 1
ATOM 6572 N N . ARG E 1 211 ? 30.981 21.140 131.463 1.00 37.74 209 ARG E N 1
ATOM 6573 C CA . ARG E 1 211 ? 31.986 21.671 132.373 1.00 37.08 209 ARG E CA 1
ATOM 6574 C C . ARG E 1 211 ? 31.395 21.808 133.778 1.00 36.97 209 ARG E C 1
ATOM 6575 O O . ARG E 1 211 ? 32.026 21.458 134.773 1.00 36.85 209 ARG E O 1
ATOM 6583 N N . PHE E 1 212 ? 30.176 22.317 133.862 1.00 37.75 210 PHE E N 1
ATOM 6584 C CA . PHE E 1 212 ? 29.494 22.427 135.156 1.00 38.75 210 PHE E CA 1
ATOM 6585 C C . PHE E 1 212 ? 29.247 21.018 135.775 1.00 39.51 210 PHE E C 1
ATOM 6586 O O . PHE E 1 212 ? 29.340 20.808 136.978 1.00 40.01 210 PHE E O 1
ATOM 6594 N N . VAL E 1 213 ? 28.953 20.011 134.978 1.00 40.60 211 VAL E N 1
ATOM 6595 C CA . VAL E 1 213 ? 28.760 18.693 135.627 1.00 40.89 211 VAL E CA 1
ATOM 6596 C C . VAL E 1 213 ? 30.047 18.084 136.183 1.00 41.63 211 VAL E C 1
ATOM 6597 O O . VAL E 1 213 ? 30.081 17.524 137.291 1.00 41.53 211 VAL E O 1
ATOM 6601 N N . ILE E 1 214 ? 31.107 18.146 135.402 1.00 42.64 212 ILE E N 1
ATOM 6602 C CA . ILE E 1 214 ? 32.308 17.426 135.798 1.00 43.87 212 ILE E CA 1
ATOM 6603 C C . ILE E 1 214 ? 33.047 18.143 136.926 1.00 44.84 212 ILE E C 1
ATOM 6604 O O . ILE E 1 214 ? 33.818 17.527 137.654 1.00 44.33 212 ILE E O 1
ATOM 6609 N N . ASP E 1 215 ? 32.770 19.426 137.109 1.00 46.52 213 ASP E N 1
ATOM 6610 C CA . ASP E 1 215 ? 33.481 20.167 138.139 1.00 48.60 213 ASP E CA 1
ATOM 6611 C C . ASP E 1 215 ? 32.671 20.385 139.395 1.00 49.80 213 ASP E C 1
ATOM 6612 O O . ASP E 1 215 ? 33.017 21.205 140.223 1.00 49.85 213 ASP E O 1
ATOM 6617 N N . ALA E 1 216 ? 31.619 19.581 139.554 1.00 51.75 214 ALA E N 1
ATOM 6618 C CA . ALA E 1 216 ? 30.798 19.558 140.776 1.00 53.20 214 ALA E CA 1
ATOM 6619 C C . ALA E 1 216 ? 31.624 19.134 141.974 1.00 54.71 214 ALA E C 1
ATOM 6620 O O . ALA E 1 216 ? 32.571 18.367 141.820 1.00 55.51 214 ALA E O 1
ATOM 6622 N N . GLY E 1 217 ? 31.267 19.601 143.167 1.00 55.61 215 GLY E N 1
ATOM 6623 C CA . GLY E 1 217 ? 32.103 19.351 144.345 1.00 57.36 215 GLY E CA 1
ATOM 6624 C C . GLY E 1 217 ? 32.332 17.888 144.680 1.00 58.57 215 GLY E C 1
ATOM 6625 O O . GLY E 1 217 ? 31.733 17.005 144.080 1.00 58.66 215 GLY E O 1
ATOM 6626 N N . GLU E 1 218 ? 33.196 17.622 145.656 1.00 59.94 216 GLU E N 1
ATOM 6627 C CA . GLU E 1 218 ? 33.531 16.232 146.019 1.00 61.26 216 GLU E CA 1
ATOM 6628 C C . GLU E 1 218 ? 32.330 15.466 146.597 1.00 61.97 216 GLU E C 1
ATOM 6629 O O . GLU E 1 218 ? 32.186 14.244 146.389 1.00 62.54 216 GLU E O 1
ATOM 6631 N N . THR E 1 219 ? 31.470 16.179 147.322 1.00 61.81 217 THR E N 1
ATOM 6632 C CA . THR E 1 219 ? 30.295 15.555 147.933 1.00 61.70 217 THR E CA 1
ATOM 6633 C C . THR E 1 219 ? 29.029 15.677 147.071 1.00 60.31 217 THR E C 1
ATOM 6634 O O . THR E 1 219 ? 27.932 15.344 147.524 1.00 60.25 217 THR E O 1
ATOM 6638 N N . THR E 1 220 ? 29.171 16.154 145.836 1.00 59.06 218 THR E N 1
ATOM 6639 C CA . THR E 1 220 ? 27.988 16.449 145.025 1.00 57.12 218 THR E CA 1
ATOM 6640 C C . THR E 1 220 ? 28.102 15.996 143.599 1.00 55.08 218 THR E C 1
ATOM 6641 O O . THR E 1 220 ? 29.133 16.211 142.971 1.00 55.25 218 THR E O 1
ATOM 6645 N N . GLN E 1 221 ? 27.032 15.412 143.064 1.00 52.56 219 GLN E N 1
ATOM 6646 C CA . GLN E 1 221 ? 26.960 15.168 141.622 1.00 49.59 219 GLN E CA 1
ATOM 6647 C C . GLN E 1 221 ? 25.722 15.787 140.925 1.00 48.51 219 GLN E C 1
ATOM 6648 O O . GLN E 1 221 ? 24.593 15.791 141.462 1.00 48.74 219 GLN E O 1
ATOM 6654 N N . ILE E 1 222 ? 25.932 16.288 139.713 1.00 46.17 220 ILE E N 1
ATOM 6655 C CA . ILE E 1 222 ? 24.844 16.813 138.920 1.00 43.63 220 ILE E CA 1
ATOM 6656 C C . ILE E 1 222 ? 24.341 15.674 138.023 1.00 42.67 220 ILE E C 1
ATOM 6657 O O . ILE E 1 222 ? 25.032 15.303 137.107 1.00 42.44 220 ILE E O 1
ATOM 6662 N N . THR E 1 223 ? 23.158 15.117 138.292 1.00 40.99 221 THR E N 1
ATOM 6663 C CA . THR E 1 223 ? 22.649 13.988 137.515 1.00 39.99 221 THR E CA 1
ATOM 6664 C C . THR E 1 223 ? 21.955 14.381 136.210 1.00 39.57 221 THR E C 1
ATOM 6665 O O . THR E 1 223 ? 21.995 13.626 135.271 1.00 39.91 221 THR E O 1
ATOM 6669 N N . ASN E 1 224 ? 21.313 15.542 136.154 1.00 38.65 222 ASN E N 1
ATOM 6670 C CA . ASN E 1 224 ? 20.642 16.009 134.945 1.00 37.77 222 ASN E CA 1
ATOM 6671 C C . ASN E 1 224 ? 20.579 17.550 134.835 1.00 37.22 222 ASN E C 1
ATOM 6672 O O . ASN E 1 224 ? 20.387 18.292 135.815 1.00 36.19 222 ASN E O 1
ATOM 6677 N N . VAL E 1 225 ? 20.760 18.022 133.626 1.00 36.72 223 VAL E N 1
ATOM 6678 C CA . VAL E 1 225 ? 20.570 19.407 133.317 1.00 37.45 223 VAL E CA 1
ATOM 6679 C C . VAL E 1 225 ? 19.589 19.476 132.136 1.00 37.79 223 VAL E C 1
ATOM 6680 O O . VAL E 1 225 ? 19.828 18.852 131.110 1.00 37.68 223 VAL E O 1
ATOM 6684 N N . ASP E 1 226 ? 18.491 20.208 132.297 1.00 38.35 224 ASP E N 1
ATOM 6685 C CA . ASP E 1 226 ? 17.545 20.447 131.213 1.00 39.87 224 ASP E CA 1
ATOM 6686 C C . ASP E 1 226 ? 17.819 21.796 130.522 1.00 40.32 224 ASP E C 1
ATOM 6687 O O . ASP E 1 226 ? 17.879 22.841 131.139 1.00 40.49 224 ASP E O 1
ATOM 6692 N N . VAL E 1 227 ? 18.046 21.766 129.228 1.00 41.45 225 VAL E N 1
ATOM 6693 C CA . VAL E 1 227 ? 18.448 22.968 128.520 1.00 41.93 225 VAL E CA 1
ATOM 6694 C C . VAL E 1 227 ? 17.441 23.179 127.401 1.00 42.74 225 VAL E C 1
ATOM 6695 O O . VAL E 1 227 ? 17.022 22.213 126.766 1.00 42.65 225 VAL E O 1
ATOM 6699 N N . ARG E 1 228 ? 17.018 24.425 127.201 1.00 43.69 226 ARG E N 1
ATOM 6700 C CA . ARG E 1 228 ? 16.045 24.770 126.170 1.00 45.37 226 ARG E CA 1
ATOM 6701 C C . ARG E 1 228 ? 16.435 26.121 125.597 1.00 45.55 226 ARG E C 1
ATOM 6702 O O . ARG E 1 228 ? 17.148 26.882 126.253 1.00 45.09 226 ARG E O 1
ATOM 6710 N N . PRO E 1 229 ? 15.991 26.423 124.358 1.00 46.50 227 PRO E N 1
ATOM 6711 C CA . PRO E 1 229 ? 16.460 27.680 123.717 1.00 46.90 227 PRO E CA 1
ATOM 6712 C C . PRO E 1 229 ? 15.935 28.941 124.427 1.00 46.55 227 PRO E C 1
ATOM 6713 O O . PRO E 1 229 ? 14.913 28.851 125.112 1.00 46.09 227 PRO E O 1
ATOM 6717 N N . LYS F 1 6 ? 22.831 45.169 138.657 1.00 49.67 4 LYS F N 1
ATOM 6718 C CA . LYS F 1 6 ? 21.870 44.025 138.774 1.00 50.78 4 LYS F CA 1
ATOM 6719 C C . LYS F 1 6 ? 21.346 43.784 140.174 1.00 49.77 4 LYS F C 1
ATOM 6720 O O . LYS F 1 6 ? 22.057 43.967 141.173 1.00 49.82 4 LYS F O 1
ATOM 6726 N N . ILE F 1 7 ? 20.081 43.373 140.227 1.00 49.36 5 ILE F N 1
ATOM 6727 C CA . ILE F 1 7 ? 19.382 43.206 141.503 1.00 48.34 5 ILE F CA 1
ATOM 6728 C C . ILE F 1 7 ? 18.911 41.787 141.622 1.00 47.51 5 ILE F C 1
ATOM 6729 O O . ILE F 1 7 ? 18.395 41.210 140.650 1.00 48.38 5 ILE F O 1
ATOM 6734 N N . ALA F 1 8 ? 19.078 41.250 142.818 1.00 45.77 6 ALA F N 1
ATOM 6735 C CA . ALA F 1 8 ? 18.682 39.920 143.136 1.00 45.07 6 ALA F CA 1
ATOM 6736 C C . ALA F 1 8 ? 17.869 40.007 144.416 1.00 44.64 6 ALA F C 1
ATOM 6737 O O . ALA F 1 8 ? 18.171 40.838 145.276 1.00 44.26 6 ALA F O 1
ATOM 6739 N N . VAL F 1 9 ? 16.839 39.161 144.525 1.00 43.71 7 VAL F N 1
ATOM 6740 C CA . VAL F 1 9 ? 16.100 38.969 145.769 1.00 42.30 7 VAL F CA 1
ATOM 6741 C C . VAL F 1 9 ? 16.239 37.516 146.147 1.00 42.23 7 VAL F C 1
ATOM 6742 O O . VAL F 1 9 ? 16.010 36.652 145.339 1.00 42.74 7 VAL F O 1
ATOM 6746 N N . VAL F 1 10 ? 16.614 37.252 147.382 1.00 42.84 8 VAL F N 1
ATOM 6747 C CA . VAL F 1 10 ? 16.817 35.906 147.876 1.00 43.12 8 VAL F CA 1
ATOM 6748 C C . VAL F 1 10 ? 16.036 35.720 149.164 1.00 44.27 8 VAL F C 1
ATOM 6749 O O . VAL F 1 10 ? 16.228 36.477 150.114 1.00 44.48 8 VAL F O 1
ATOM 6753 N N . THR F 1 11 ? 15.164 34.714 149.211 1.00 45.34 9 THR F N 1
ATOM 6754 C CA . THR F 1 11 ? 14.490 34.342 150.469 1.00 46.62 9 THR F CA 1
ATOM 6755 C C . THR F 1 11 ? 15.205 33.215 151.216 1.00 47.74 9 THR F C 1
ATOM 6756 O O . THR F 1 11 ? 16.011 32.505 150.620 1.00 48.42 9 THR F O 1
ATOM 6760 N N . GLY F 1 12 ? 14.924 33.045 152.513 1.00 48.48 10 GLY F N 1
ATOM 6761 C CA . GLY F 1 12 ? 15.611 32.023 153.308 1.00 49.29 10 GLY F CA 1
ATOM 6762 C C . GLY F 1 12 ? 17.101 32.269 153.372 1.00 51.08 10 GLY F C 1
ATOM 6763 O O . GLY F 1 12 ? 17.905 31.333 153.497 1.00 51.33 10 GLY F O 1
ATOM 6764 N N . ALA F 1 13 ? 17.462 33.555 153.325 1.00 52.69 11 ALA F N 1
ATOM 6765 C CA . ALA F 1 13 ? 18.845 34.024 153.167 1.00 53.55 11 ALA F CA 1
ATOM 6766 C C . ALA F 1 13 ? 19.789 33.759 154.351 1.00 54.86 11 ALA F C 1
ATOM 6767 O O . ALA F 1 13 ? 21.016 33.816 154.199 1.00 54.50 11 ALA F O 1
ATOM 6769 N N . THR F 1 14 ? 19.228 33.495 155.530 1.00 56.04 12 THR F N 1
ATOM 6770 C CA . THR F 1 14 ? 20.066 33.264 156.707 1.00 57.25 12 THR F CA 1
ATOM 6771 C C . THR F 1 14 ? 20.189 31.765 157.010 1.00 57.89 12 THR F C 1
ATOM 6772 O O . THR F 1 14 ? 20.878 31.386 157.953 1.00 58.81 12 THR F O 1
ATOM 6776 N N . GLY F 1 15 ? 19.501 30.918 156.235 1.00 57.98 13 GLY F N 1
ATOM 6777 C CA . GLY F 1 15 ? 19.759 29.481 156.285 1.00 57.34 13 GLY F CA 1
ATOM 6778 C C . GLY F 1 15 ? 21.060 29.263 155.543 1.00 56.98 13 GLY F C 1
ATOM 6779 O O . GLY F 1 15 ? 21.523 30.177 154.857 1.00 57.16 13 GLY F O 1
ATOM 6780 N N . GLY F 1 16 ? 21.637 28.064 155.666 1.00 57.07 14 GLY F N 1
ATOM 6781 C CA . GLY F 1 16 ? 22.946 27.722 155.090 1.00 56.33 14 GLY F CA 1
ATOM 6782 C C . GLY F 1 16 ? 23.076 27.979 153.601 1.00 56.45 14 GLY F C 1
ATOM 6783 O O . GLY F 1 16 ? 24.062 28.579 153.137 1.00 56.77 14 GLY F O 1
ATOM 6784 N N . MET F 1 17 ? 22.075 27.543 152.849 1.00 56.54 15 MET F N 1
ATOM 6785 C CA . MET F 1 17 ? 22.023 27.776 151.409 1.00 56.67 15 MET F CA 1
ATOM 6786 C C . MET F 1 17 ? 21.993 29.272 151.118 1.00 56.53 15 MET F C 1
ATOM 6787 O O . MET F 1 17 ? 22.752 29.781 150.285 1.00 56.03 15 MET F O 1
ATOM 6792 N N . GLY F 1 18 ? 21.083 29.959 151.803 1.00 56.47 16 GLY F N 1
ATOM 6793 C CA . GLY F 1 18 ? 20.902 31.386 151.639 1.00 56.68 16 GLY F CA 1
ATOM 6794 C C . GLY F 1 18 ? 22.215 32.138 151.734 1.00 57.12 16 GLY F C 1
ATOM 6795 O O . GLY F 1 18 ? 22.578 32.920 150.837 1.00 57.01 16 GLY F O 1
ATOM 6796 N N . ILE F 1 19 ? 22.954 31.876 152.812 1.00 57.17 17 ILE F N 1
ATOM 6797 C CA . ILE F 1 19 ? 24.221 32.569 153.024 1.00 56.94 17 ILE F CA 1
ATOM 6798 C C . ILE F 1 19 ? 25.142 32.464 151.808 1.00 56.23 17 ILE F C 1
ATOM 6799 O O . ILE F 1 19 ? 25.648 33.472 151.320 1.00 56.54 17 ILE F O 1
ATOM 6804 N N . GLU F 1 20 ? 25.337 31.247 151.309 1.00 54.82 18 GLU F N 1
ATOM 6805 C CA . GLU F 1 20 ? 26.200 31.045 150.164 1.00 53.52 18 GLU F CA 1
ATOM 6806 C C . GLU F 1 20 ? 25.658 31.654 148.885 1.00 51.94 18 GLU F C 1
ATOM 6807 O O . GLU F 1 20 ? 26.413 32.175 148.064 1.00 51.14 18 GLU F O 1
ATOM 6813 N N . ILE F 1 21 ? 24.348 31.559 148.692 1.00 50.69 19 ILE F N 1
ATOM 6814 C CA . ILE F 1 21 ? 23.753 32.111 147.492 1.00 49.78 19 ILE F CA 1
ATOM 6815 C C . ILE F 1 21 ? 23.949 33.643 147.478 1.00 50.15 19 ILE F C 1
ATOM 6816 O O . ILE F 1 21 ? 24.262 34.247 146.438 1.00 49.83 19 ILE F O 1
ATOM 6821 N N . VAL F 1 22 ? 23.775 34.259 148.639 1.00 49.96 20 VAL F N 1
ATOM 6822 C CA . VAL F 1 22 ? 23.971 35.699 148.787 1.00 50.99 20 VAL F CA 1
ATOM 6823 C C . VAL F 1 22 ? 25.405 36.149 148.473 1.00 51.27 20 VAL F C 1
ATOM 6824 O O . VAL F 1 22 ? 25.636 37.087 147.678 1.00 50.92 20 VAL F O 1
ATOM 6828 N N . LYS F 1 23 ? 26.377 35.473 149.071 1.00 52.35 21 LYS F N 1
ATOM 6829 C CA . LYS F 1 23 ? 27.782 35.758 148.744 1.00 52.94 21 LYS F CA 1
ATOM 6830 C C . LYS F 1 23 ? 28.049 35.676 147.253 1.00 52.61 21 LYS F C 1
ATOM 6831 O O . LYS F 1 23 ? 28.520 36.650 146.646 1.00 53.12 21 LYS F O 1
ATOM 6837 N N . ASP F 1 24 ? 27.757 34.535 146.645 1.00 51.74 22 ASP F N 1
ATOM 6838 C CA . ASP F 1 24 ? 27.982 34.417 145.207 1.00 51.30 22 ASP F CA 1
ATOM 6839 C C . ASP F 1 24 ? 27.286 35.532 144.402 1.00 51.39 22 ASP F C 1
ATOM 6840 O O . ASP F 1 24 ? 27.896 36.145 143.503 1.00 50.65 22 ASP F O 1
ATOM 6845 N N . LEU F 1 25 ? 26.000 35.761 144.680 1.00 50.78 23 LEU F N 1
ATOM 6846 C CA . LEU F 1 25 ? 25.239 36.758 143.896 1.00 50.76 23 LEU F CA 1
ATOM 6847 C C . LEU F 1 25 ? 25.751 38.223 144.126 1.00 51.19 23 LEU F C 1
ATOM 6848 O O . LEU F 1 25 ? 25.720 39.081 143.205 1.00 50.38 23 LEU F O 1
ATOM 6853 N N . SER F 1 26 ? 26.242 38.502 145.335 1.00 51.73 24 SER F N 1
ATOM 6854 C CA . SER F 1 26 ? 26.795 39.841 145.619 1.00 52.93 24 SER F CA 1
ATOM 6855 C C . SER F 1 26 ? 28.011 40.211 144.775 1.00 53.91 24 SER F C 1
ATOM 6856 O O . SER F 1 26 ? 28.387 41.391 144.681 1.00 54.34 24 SER F O 1
ATOM 6859 N N . ARG F 1 27 ? 28.611 39.215 144.139 1.00 54.32 25 ARG F N 1
ATOM 6860 C CA . ARG F 1 27 ? 29.721 39.471 143.240 1.00 55.04 25 ARG F CA 1
ATOM 6861 C C . ARG F 1 27 ? 29.284 40.325 142.032 1.00 54.64 25 ARG F C 1
ATOM 6862 O O . ARG F 1 27 ? 30.116 40.993 141.412 1.00 55.42 25 ARG F O 1
ATOM 6870 N N . ASP F 1 28 ? 27.992 40.330 141.696 1.00 53.59 26 ASP F N 1
ATOM 6871 C CA . ASP F 1 28 ? 27.520 41.153 140.552 1.00 52.22 26 ASP F CA 1
ATOM 6872 C C . ASP F 1 28 ? 26.086 41.673 140.669 1.00 50.86 26 ASP F C 1
ATOM 6873 O O . ASP F 1 28 ? 25.522 42.104 139.693 1.00 50.09 26 ASP F O 1
ATOM 6878 N N . HIS F 1 29 ? 25.514 41.589 141.864 1.00 50.64 27 HIS F N 1
ATOM 6879 C CA . HIS F 1 29 ? 24.144 41.990 142.135 1.00 50.94 27 HIS F CA 1
ATOM 6880 C C . HIS F 1 29 ? 24.179 42.773 143.440 1.00 50.89 27 HIS F C 1
ATOM 6881 O O . HIS F 1 29 ? 24.969 42.475 144.320 1.00 50.32 27 HIS F O 1
ATOM 6888 N N . ILE F 1 30 ? 23.284 43.737 143.586 1.00 50.82 28 ILE F N 1
ATOM 6889 C CA . ILE F 1 30 ? 22.850 44.127 144.923 1.00 50.68 28 ILE F CA 1
ATOM 6890 C C . ILE F 1 30 ? 21.846 43.056 145.351 1.00 50.20 28 ILE F C 1
ATOM 6891 O O . ILE F 1 30 ? 20.905 42.766 144.621 1.00 50.41 28 ILE F O 1
ATOM 6896 N N . VAL F 1 31 ? 22.044 42.454 146.512 1.00 49.54 29 VAL F N 1
ATOM 6897 C CA . VAL F 1 31 ? 21.194 41.372 146.941 1.00 48.87 29 VAL F CA 1
ATOM 6898 C C . VAL F 1 31 ? 20.273 41.881 148.037 1.00 49.83 29 VAL F C 1
ATOM 6899 O O . VAL F 1 31 ? 20.744 42.354 149.079 1.00 49.36 29 VAL F O 1
ATOM 6903 N N . TYR F 1 32 ? 18.966 41.800 147.798 1.00 50.28 30 TYR F N 1
ATOM 6904 C CA . TYR F 1 32 ? 18.015 42.011 148.859 1.00 51.61 30 TYR F CA 1
ATOM 6905 C C . TYR F 1 32 ? 17.704 40.700 149.513 1.00 52.24 30 TYR F C 1
ATOM 6906 O O . TYR F 1 32 ? 17.023 39.866 148.947 1.00 53.19 30 TYR F O 1
ATOM 6915 N N . ALA F 1 33 ? 18.274 40.525 150.693 1.00 52.92 31 ALA F N 1
ATOM 6916 C CA . ALA F 1 33 ? 18.294 39.283 151.409 1.00 53.88 31 ALA F CA 1
ATOM 6917 C C . ALA F 1 33 ? 17.224 39.278 152.494 1.00 55.13 31 ALA F C 1
ATOM 6918 O O . ALA F 1 33 ? 17.337 39.980 153.500 1.00 55.41 31 ALA F O 1
ATOM 6920 N N . LEU F 1 34 ? 16.181 38.487 152.283 1.00 56.16 32 LEU F N 1
ATOM 6921 C CA . LEU F 1 34 ? 15.124 38.367 153.243 1.00 57.26 32 LEU F CA 1
ATOM 6922 C C . LEU F 1 34 ? 15.457 37.316 154.276 1.00 57.92 32 LEU F C 1
ATOM 6923 O O . LEU F 1 34 ? 15.766 36.183 153.933 1.00 57.79 32 LEU F O 1
ATOM 6928 N N . GLY F 1 35 ? 15.359 37.688 155.548 1.00 59.61 33 GLY F N 1
ATOM 6929 C CA . GLY F 1 35 ? 15.590 36.743 156.653 1.00 61.02 33 GLY F CA 1
ATOM 6930 C C . GLY F 1 35 ? 14.779 37.061 157.903 1.00 62.27 33 GLY F C 1
ATOM 6931 O O . GLY F 1 35 ? 14.050 38.062 157.957 1.00 62.05 33 GLY F O 1
ATOM 6932 N N . ARG F 1 36 ? 14.905 36.192 158.910 1.00 63.49 34 ARG F N 1
ATOM 6933 C CA . ARG F 1 36 ? 14.166 36.332 160.177 1.00 64.15 34 ARG F CA 1
ATOM 6934 C C . ARG F 1 36 ? 15.084 36.149 161.399 1.00 64.37 34 ARG F C 1
ATOM 6935 O O . ARG F 1 36 ? 15.548 37.129 161.994 1.00 64.68 34 ARG F O 1
ATOM 6937 N N . PRO F 1 38 ? 18.023 38.157 163.869 1.00 104.69 36 PRO F N 1
ATOM 6938 C CA . PRO F 1 38 ? 18.712 39.229 163.150 1.00 104.48 36 PRO F CA 1
ATOM 6939 C C . PRO F 1 38 ? 20.253 39.120 163.255 1.00 104.24 36 PRO F C 1
ATOM 6940 O O . PRO F 1 38 ? 20.988 39.943 162.685 1.00 104.19 36 PRO F O 1
ATOM 6944 N N . GLU F 1 39 ? 20.735 38.094 163.958 1.00 103.87 37 GLU F N 1
ATOM 6945 C CA . GLU F 1 39 ? 22.176 37.892 164.139 1.00 103.47 37 GLU F CA 1
ATOM 6946 C C . GLU F 1 39 ? 22.829 37.442 162.816 1.00 103.08 37 GLU F C 1
ATOM 6947 O O . GLU F 1 39 ? 23.890 37.945 162.398 1.00 103.29 37 GLU F O 1
ATOM 6949 N N . HIS F 1 40 ? 22.148 36.531 162.131 1.00 102.28 38 HIS F N 1
ATOM 6950 C CA . HIS F 1 40 ? 22.588 36.055 160.824 1.00 101.18 38 HIS F CA 1
ATOM 6951 C C . HIS F 1 40 ? 22.334 37.165 159.805 1.00 100.28 38 HIS F C 1
ATOM 6952 O O . HIS F 1 40 ? 23.020 37.267 158.771 1.00 100.14 38 HIS F O 1
ATOM 6959 N N . LEU F 1 41 ? 21.330 37.989 160.106 1.00 99.07 39 LEU F N 1
ATOM 6960 C CA . LEU F 1 41 ? 21.013 39.145 159.282 1.00 97.89 39 LEU F CA 1
ATOM 6961 C C . LEU F 1 41 ? 22.035 40.258 159.475 1.00 97.16 39 LEU F C 1
ATOM 6962 O O . LEU F 1 41 ? 22.335 41.014 158.546 1.00 97.11 39 LEU F O 1
ATOM 6967 N N . ALA F 1 42 ? 22.555 40.377 160.690 1.00 96.06 40 ALA F N 1
ATOM 6968 C CA . ALA F 1 42 ? 23.621 41.335 160.942 1.00 95.00 40 ALA F CA 1
ATOM 6969 C C . ALA F 1 42 ? 24.836 40.875 160.142 1.00 94.10 40 ALA F C 1
ATOM 6970 O O . ALA F 1 42 ? 25.382 41.611 159.310 1.00 93.85 40 ALA F O 1
ATOM 6972 N N . ALA F 1 43 ? 25.248 39.643 160.427 1.00 92.85 41 ALA F N 1
ATOM 6973 C CA . ALA F 1 43 ? 26.258 38.923 159.665 1.00 91.82 41 ALA F CA 1
ATOM 6974 C C . ALA F 1 43 ? 26.248 39.291 158.167 1.00 91.01 41 ALA F C 1
ATOM 6975 O O . ALA F 1 43 ? 27.263 39.725 157.602 1.00 90.91 41 ALA F O 1
ATOM 6977 N N . LEU F 1 44 ? 25.084 39.143 157.545 1.00 89.71 42 LEU F N 1
ATOM 6978 C CA . LEU F 1 44 ? 24.938 39.322 156.102 1.00 88.59 42 LEU F CA 1
ATOM 6979 C C . LEU F 1 44 ? 25.273 40.712 155.577 1.00 87.84 42 LEU F C 1
ATOM 6980 O O . LEU F 1 44 ? 25.955 40.844 154.556 1.00 87.50 42 LEU F O 1
ATOM 6985 N N . ALA F 1 45 ? 24.780 41.736 156.276 1.00 86.87 43 ALA F N 1
ATOM 6986 C CA . ALA F 1 45 ? 24.901 43.136 155.845 1.00 85.81 43 ALA F CA 1
ATOM 6987 C C . ALA F 1 45 ? 26.346 43.569 155.703 1.00 84.95 43 ALA F C 1
ATOM 6988 O O . ALA F 1 45 ? 26.627 44.643 155.167 1.00 84.62 43 ALA F O 1
ATOM 6990 N N . GLU F 1 46 ? 27.248 42.722 156.190 1.00 83.97 44 GLU F N 1
ATOM 6991 C CA . GLU F 1 46 ? 28.661 43.017 156.227 1.00 83.40 44 GLU F CA 1
ATOM 6992 C C . GLU F 1 46 ? 29.239 43.018 154.826 1.00 82.77 44 GLU F C 1
ATOM 6993 O O . GLU F 1 46 ? 30.219 43.715 154.562 1.00 82.92 44 GLU F O 1
ATOM 6995 N N . ILE F 1 47 ? 28.614 42.242 153.941 1.00 81.76 45 ILE F N 1
ATOM 6996 C CA . ILE F 1 47 ? 29.075 42.080 152.560 1.00 80.41 45 ILE F CA 1
ATOM 6997 C C . ILE F 1 47 ? 28.624 43.242 151.692 1.00 79.38 45 ILE F C 1
ATOM 6998 O O . ILE F 1 47 ? 27.465 43.633 151.727 1.00 79.13 45 ILE F O 1
ATOM 7003 N N . GLU F 1 48 ? 29.540 43.789 150.905 1.00 78.46 46 GLU F N 1
ATOM 7004 C CA . GLU F 1 48 ? 29.222 44.905 150.011 1.00 77.64 46 GLU F CA 1
ATOM 7005 C C . GLU F 1 48 ? 28.173 44.502 148.962 1.00 76.84 46 GLU F C 1
ATOM 7006 O O . GLU F 1 48 ? 28.332 43.517 148.251 1.00 76.69 46 GLU F O 1
ATOM 7008 N N . GLY F 1 49 ? 27.092 45.268 148.887 1.00 76.18 47 GLY F N 1
ATOM 7009 C CA . GLY F 1 49 ? 26.006 44.977 147.962 1.00 75.01 47 GLY F CA 1
ATOM 7010 C C . GLY F 1 49 ? 24.831 44.219 148.573 1.00 74.30 47 GLY F C 1
ATOM 7011 O O . GLY F 1 49 ? 23.857 43.932 147.883 1.00 74.44 47 GLY F O 1
ATOM 7012 N N . VAL F 1 50 ? 24.912 43.882 149.855 1.00 73.31 48 VAL F N 1
ATOM 7013 C CA . VAL F 1 50 ? 23.815 43.189 150.515 1.00 72.54 48 VAL F CA 1
ATOM 7014 C C . VAL F 1 50 ? 22.943 44.114 151.377 1.00 72.42 48 VAL F C 1
ATOM 7015 O O . VAL F 1 50 ? 23.429 44.754 152.308 1.00 72.20 48 VAL F O 1
ATOM 7019 N N . GLU F 1 51 ? 21.646 44.156 151.058 1.00 72.30 49 GLU F N 1
ATOM 7020 C CA . GLU F 1 51 ? 20.624 44.877 151.842 1.00 71.96 49 GLU F CA 1
ATOM 7021 C C . GLU F 1 51 ? 19.716 43.907 152.610 1.00 71.57 49 GLU F C 1
ATOM 7022 O O . GLU F 1 51 ? 18.685 43.488 152.089 1.00 71.00 49 GLU F O 1
ATOM 7028 N N . PRO F 1 52 ? 20.078 43.574 153.856 1.00 71.60 50 PRO F N 1
ATOM 7029 C CA . PRO F 1 52 ? 19.348 42.608 154.692 1.00 71.65 50 PRO F CA 1
ATOM 7030 C C . PRO F 1 52 ? 17.982 43.130 155.132 1.00 71.71 50 PRO F C 1
ATOM 7031 O O . PRO F 1 52 ? 17.806 44.338 155.297 1.00 71.39 50 PRO F O 1
ATOM 7035 N N . ILE F 1 53 ? 17.035 42.207 155.328 1.00 71.90 51 ILE F N 1
ATOM 7036 C CA . ILE F 1 53 ? 15.629 42.544 155.583 1.00 71.68 51 ILE F CA 1
ATOM 7037 C C . ILE F 1 53 ? 14.974 41.590 156.578 1.00 71.85 51 ILE F C 1
ATOM 7038 O O . ILE F 1 53 ? 14.664 40.439 156.237 1.00 72.07 51 ILE F O 1
ATOM 7043 N N . GLU F 1 54 ? 14.764 42.066 157.807 1.00 71.71 52 GLU F N 1
ATOM 7044 C CA . GLU F 1 54 ? 13.974 41.319 158.779 1.00 71.20 52 GLU F CA 1
ATOM 7045 C C . GLU F 1 54 ? 12.556 41.281 158.222 1.00 70.85 52 GLU F C 1
ATOM 7046 O O . GLU F 1 54 ? 12.045 42.303 157.729 1.00 70.54 52 GLU F O 1
ATOM 7048 N N . SER F 1 55 ? 11.957 40.087 158.240 1.00 70.09 53 SER F N 1
ATOM 7049 C CA . SER F 1 55 ? 10.650 39.868 157.601 1.00 69.42 53 SER F CA 1
ATOM 7050 C C . SER F 1 55 ? 9.961 38.590 158.016 1.00 68.24 53 SER F C 1
ATOM 7051 O O . SER F 1 55 ? 10.617 37.571 158.302 1.00 68.21 53 SER F O 1
ATOM 7054 N N . ASP F 1 56 ? 8.632 38.655 158.050 1.00 66.78 54 ASP F N 1
ATOM 7055 C CA . ASP F 1 56 ? 7.835 37.449 158.240 1.00 65.65 54 ASP F CA 1
ATOM 7056 C C . ASP F 1 56 ? 7.170 37.184 156.924 1.00 63.64 54 ASP F C 1
ATOM 7057 O O . ASP F 1 56 ? 6.110 37.768 156.587 1.00 63.51 54 ASP F O 1
ATOM 7062 N N . ILE F 1 57 ? 7.823 36.312 156.169 1.00 61.27 55 ILE F N 1
ATOM 7063 C CA . ILE F 1 57 ? 7.574 36.243 154.747 1.00 58.87 55 ILE F CA 1
ATOM 7064 C C . ILE F 1 57 ? 6.185 35.701 154.475 1.00 57.53 55 ILE F C 1
ATOM 7065 O O . ILE F 1 57 ? 5.456 36.198 153.605 1.00 56.48 55 ILE F O 1
ATOM 7070 N N . VAL F 1 58 ? 5.802 34.704 155.262 1.00 56.21 56 VAL F N 1
ATOM 7071 C CA . VAL F 1 58 ? 4.457 34.175 155.155 1.00 55.53 56 VAL F CA 1
ATOM 7072 C C . VAL F 1 58 ? 3.382 35.271 155.437 1.00 55.28 56 VAL F C 1
ATOM 7073 O O . VAL F 1 58 ? 2.515 35.498 154.593 1.00 54.74 56 VAL F O 1
ATOM 7077 N N . LYS F 1 59 ? 3.448 35.965 156.584 1.00 54.84 57 LYS F N 1
ATOM 7078 C CA . LYS F 1 59 ? 2.466 37.018 156.877 1.00 54.79 57 LYS F CA 1
ATOM 7079 C C . LYS F 1 59 ? 2.474 38.081 155.790 1.00 55.07 57 LYS F C 1
ATOM 7080 O O . LYS F 1 59 ? 1.422 38.422 155.211 1.00 55.13 57 LYS F O 1
ATOM 7082 N N . GLU F 1 60 ? 3.656 38.601 155.487 1.00 54.93 58 GLU F N 1
ATOM 7083 C CA . GLU F 1 60 ? 3.723 39.758 154.588 1.00 54.65 58 GLU F CA 1
ATOM 7084 C C . GLU F 1 60 ? 3.334 39.414 153.173 1.00 54.04 58 GLU F C 1
ATOM 7085 O O . GLU F 1 60 ? 2.645 40.196 152.504 1.00 53.76 58 GLU F O 1
ATOM 7091 N N . VAL F 1 61 ? 3.789 38.256 152.694 1.00 53.27 59 VAL F N 1
ATOM 7092 C CA . VAL F 1 61 ? 3.478 37.900 151.333 1.00 52.62 59 VAL F CA 1
ATOM 7093 C C . VAL F 1 61 ? 2.026 37.486 151.215 1.00 52.69 59 VAL F C 1
ATOM 7094 O O . VAL F 1 61 ? 1.345 37.891 150.286 1.00 52.65 59 VAL F O 1
ATOM 7098 N N . LEU F 1 62 ? 1.552 36.670 152.148 1.00 53.40 60 LEU F N 1
ATOM 7099 C CA . LEU F 1 62 ? 0.195 36.092 152.034 1.00 54.29 60 LEU F CA 1
ATOM 7100 C C . LEU F 1 62 ? -0.891 37.006 152.625 1.00 55.40 60 LEU F C 1
ATOM 7101 O O . LEU F 1 62 ? -1.941 37.195 152.010 1.00 55.56 60 LEU F O 1
ATOM 7106 N N . GLU F 1 63 ? -0.632 37.586 153.800 1.00 57.03 61 GLU F N 1
ATOM 7107 C CA . GLU F 1 63 ? -1.655 38.412 154.476 1.00 58.64 61 GLU F CA 1
ATOM 7108 C C . GLU F 1 63 ? -1.535 39.907 154.189 1.00 58.96 61 GLU F C 1
ATOM 7109 O O . GLU F 1 63 ? -2.476 40.513 153.696 1.00 59.29 61 GLU F O 1
ATOM 7115 N N . GLU F 1 64 ? -0.366 40.484 154.424 1.00 59.58 62 GLU F N 1
ATOM 7116 C CA . GLU F 1 64 ? -0.157 41.898 154.154 1.00 60.36 62 GLU F CA 1
ATOM 7117 C C . GLU F 1 64 ? -0.012 42.277 152.684 1.00 60.92 62 GLU F C 1
ATOM 7118 O O . GLU F 1 64 ? 0.135 43.457 152.366 1.00 60.78 62 GLU F O 1
ATOM 7124 N N . GLY F 1 65 ? -0.073 41.291 151.790 1.00 61.65 63 GLY F N 1
ATOM 7125 C CA . GLY F 1 65 ? 0.002 41.559 150.353 1.00 62.00 63 GLY F CA 1
ATOM 7126 C C . GLY F 1 65 ? 1.366 41.962 149.777 1.00 62.35 63 GLY F C 1
ATOM 7127 O O . GLY F 1 65 ? 1.454 42.263 148.585 1.00 62.19 63 GLY F O 1
ATOM 7128 N N . GLY F 1 66 ? 2.435 41.963 150.581 1.00 62.39 64 GLY F N 1
ATOM 7129 C CA . GLY F 1 66 ? 3.773 42.276 150.035 1.00 63.13 64 GLY F CA 1
ATOM 7130 C C . GLY F 1 66 ? 4.876 42.466 151.068 1.00 63.47 64 GLY F C 1
ATOM 7131 O O . GLY F 1 66 ? 4.592 42.609 152.252 1.00 63.87 64 GLY F O 1
ATOM 7132 N N . VAL F 1 67 ? 6.141 42.457 150.654 1.00 63.86 65 VAL F N 1
ATOM 7133 C CA . VAL F 1 67 ? 7.204 42.790 151.622 1.00 64.52 65 VAL F CA 1
ATOM 7134 C C . VAL F 1 67 ? 7.610 44.232 151.432 1.00 65.21 65 VAL F C 1
ATOM 7135 O O . VAL F 1 67 ? 7.954 44.632 150.308 1.00 65.31 65 VAL F O 1
ATOM 7139 N N . ASP F 1 68 ? 7.543 44.997 152.531 1.00 65.88 66 ASP F N 1
ATOM 7140 C CA . ASP F 1 68 ? 7.717 46.457 152.524 1.00 66.38 66 ASP F CA 1
ATOM 7141 C C . ASP F 1 68 ? 8.972 46.882 151.779 1.00 65.72 66 ASP F C 1
ATOM 7142 O O . ASP F 1 68 ? 8.904 47.548 150.734 1.00 65.14 66 ASP F O 1
ATOM 7147 N N . LYS F 1 69 ? 10.115 46.448 152.293 1.00 65.08 67 LYS F N 1
ATOM 7148 C CA . LYS F 1 69 ? 11.382 46.889 151.747 1.00 64.62 67 LYS F CA 1
ATOM 7149 C C . LYS F 1 69 ? 11.659 46.339 150.336 1.00 63.94 67 LYS F C 1
ATOM 7150 O O . LYS F 1 69 ? 12.668 46.688 149.749 1.00 63.78 67 LYS F O 1
ATOM 7152 N N . LEU F 1 70 ? 10.760 45.499 149.796 1.00 63.07 68 LEU F N 1
ATOM 7153 C CA . LEU F 1 70 ? 10.896 44.970 148.423 1.00 61.81 68 LEU F CA 1
ATOM 7154 C C . LEU F 1 70 ? 10.044 45.717 147.454 1.00 61.30 68 LEU F C 1
ATOM 7155 O O . LEU F 1 70 ? 10.126 45.496 146.249 1.00 61.03 68 LEU F O 1
ATOM 7160 N N . LYS F 1 71 ? 9.205 46.597 147.972 1.00 61.16 69 LYS F N 1
ATOM 7161 C CA . LYS F 1 71 ? 8.136 47.184 147.157 1.00 60.75 69 LYS F CA 1
ATOM 7162 C C . LYS F 1 71 ? 8.653 48.190 146.143 1.00 59.57 69 LYS F C 1
ATOM 7163 O O . LYS F 1 71 ? 8.082 48.357 145.056 1.00 59.84 69 LYS F O 1
ATOM 7169 N N . ASN F 1 72 ? 9.769 48.814 146.483 1.00 57.74 70 ASN F N 1
ATOM 7170 C CA . ASN F 1 72 ? 10.281 49.915 145.707 1.00 56.91 70 ASN F CA 1
ATOM 7171 C C . ASN F 1 72 ? 11.403 49.552 144.708 1.00 55.87 70 ASN F C 1
ATOM 7172 O O . ASN F 1 72 ? 12.230 50.385 144.340 1.00 55.17 70 ASN F O 1
ATOM 7177 N N . LEU F 1 73 ? 11.433 48.300 144.271 1.00 55.02 71 LEU F N 1
ATOM 7178 C CA . LEU F 1 73 ? 12.450 47.872 143.310 1.00 54.45 71 LEU F CA 1
ATOM 7179 C C . LEU F 1 73 ? 11.912 48.100 141.902 1.00 53.96 71 LEU F C 1
ATOM 7180 O O . LEU F 1 73 ? 10.810 47.669 141.621 1.00 54.47 71 LEU F O 1
ATOM 7185 N N . ASP F 1 74 ? 12.638 48.789 141.018 1.00 53.75 72 ASP F N 1
ATOM 7186 C CA . ASP F 1 74 ? 12.110 48.956 139.648 1.00 54.13 72 ASP F CA 1
ATOM 7187 C C . ASP F 1 74 ? 12.349 47.763 138.746 1.00 53.20 72 ASP F C 1
ATOM 7188 O O . ASP F 1 74 ? 11.811 47.691 137.653 1.00 52.92 72 ASP F O 1
ATOM 7193 N N . HIS F 1 75 ? 13.196 46.847 139.186 1.00 52.81 73 HIS F N 1
ATOM 7194 C CA . HIS F 1 75 ? 13.407 45.629 138.424 1.00 52.87 73 HIS F CA 1
ATOM 7195 C C . HIS F 1 75 ? 14.152 44.617 139.287 1.00 51.56 73 HIS F C 1
ATOM 7196 O O . HIS F 1 75 ? 14.805 44.963 140.254 1.00 51.50 73 HIS F O 1
ATOM 7203 N N . VAL F 1 76 ? 13.996 43.354 138.943 1.00 50.25 74 VAL F N 1
ATOM 7204 C CA . VAL F 1 76 ? 14.690 42.286 139.625 1.00 48.68 74 VAL F CA 1
ATOM 7205 C C . VAL F 1 76 ? 15.226 41.378 138.530 1.00 47.61 74 VAL F C 1
ATOM 7206 O O . VAL F 1 76 ? 14.469 40.958 137.668 1.00 46.63 74 VAL F O 1
ATOM 7210 N N . ASP F 1 77 ? 16.529 41.092 138.566 1.00 46.72 75 ASP F N 1
ATOM 7211 C CA . ASP F 1 77 ? 17.164 40.230 137.557 1.00 45.70 75 ASP F CA 1
ATOM 7212 C C . ASP F 1 77 ? 17.129 38.760 137.976 1.00 44.62 75 ASP F C 1
ATOM 7213 O O . ASP F 1 77 ? 16.992 37.856 137.151 1.00 43.82 75 ASP F O 1
ATOM 7218 N N . THR F 1 78 ? 17.207 38.539 139.281 1.00 43.23 76 THR F N 1
ATOM 7219 C CA . THR F 1 78 ? 17.242 37.192 139.821 1.00 42.63 76 THR F CA 1
ATOM 7220 C C . THR F 1 78 ? 16.423 37.092 141.088 1.00 41.01 76 THR F C 1
ATOM 7221 O O . THR F 1 78 ? 16.720 37.756 142.112 1.00 40.98 76 THR F O 1
ATOM 7225 N N . LEU F 1 79 ? 15.411 36.243 141.052 1.00 39.75 77 LEU F N 1
ATOM 7226 C CA . LEU F 1 79 ? 14.677 35.945 142.286 1.00 38.78 77 LEU F CA 1
ATOM 7227 C C . LEU F 1 79 ? 14.948 34.501 142.717 1.00 38.23 77 LEU F C 1
ATOM 7228 O O . LEU F 1 79 ? 14.766 33.575 141.956 1.00 38.08 77 LEU F O 1
ATOM 7233 N N . VAL F 1 80 ? 15.406 34.315 143.928 1.00 37.95 78 VAL F N 1
ATOM 7234 C CA . VAL F 1 80 ? 15.686 32.971 144.373 1.00 38.10 78 VAL F CA 1
ATOM 7235 C C . VAL F 1 80 ? 14.872 32.684 145.599 1.00 38.83 78 VAL F C 1
ATOM 7236 O O . VAL F 1 80 ? 15.086 33.321 146.633 1.00 38.13 78 VAL F O 1
ATOM 7240 N N . HIS F 1 81 ? 13.962 31.714 145.489 1.00 39.89 79 HIS F N 1
ATOM 7241 C CA . HIS F 1 81 ? 13.190 31.224 146.631 1.00 41.40 79 HIS F CA 1
ATOM 7242 C C . HIS F 1 81 ? 13.952 30.092 147.309 1.00 43.50 79 HIS F C 1
ATOM 7243 O O . HIS F 1 81 ? 14.060 28.991 146.759 1.00 44.08 79 HIS F O 1
ATOM 7250 N N . ALA F 1 82 ? 14.505 30.377 148.485 1.00 45.58 80 ALA F N 1
ATOM 7251 C CA . ALA F 1 82 ? 15.280 29.402 149.251 1.00 47.46 80 ALA F CA 1
ATOM 7252 C C . ALA F 1 82 ? 14.760 29.305 150.687 1.00 49.20 80 ALA F C 1
ATOM 7253 O O . ALA F 1 82 ? 15.361 28.641 151.538 1.00 50.30 80 ALA F O 1
ATOM 7255 N N . ALA F 1 83 ? 13.656 29.978 150.971 1.00 49.98 81 ALA F N 1
ATOM 7256 C CA . ALA F 1 83 ? 13.065 29.861 152.292 1.00 50.83 81 ALA F CA 1
ATOM 7257 C C . ALA F 1 83 ? 12.433 28.457 152.485 1.00 50.98 81 ALA F C 1
ATOM 7258 O O . ALA F 1 83 ? 12.371 27.933 153.615 1.00 51.34 81 ALA F O 1
ATOM 7260 N N . SER F 1 95 ? 0.482 16.254 160.526 1.00 45.70 93 SER F N 1
ATOM 7261 C CA . SER F 1 95 ? -0.655 17.057 161.056 1.00 46.49 93 SER F CA 1
ATOM 7262 C C . SER F 1 95 ? -1.114 18.229 160.160 1.00 46.15 93 SER F C 1
ATOM 7263 O O . SER F 1 95 ? -0.383 18.723 159.298 1.00 45.47 93 SER F O 1
ATOM 7266 N N . VAL F 1 96 ? -2.329 18.697 160.431 1.00 46.55 94 VAL F N 1
ATOM 7267 C CA . VAL F 1 96 ? -2.937 19.783 159.678 1.00 45.82 94 VAL F CA 1
ATOM 7268 C C . VAL F 1 96 ? -2.139 21.072 159.774 1.00 46.55 94 VAL F C 1
ATOM 7269 O O . VAL F 1 96 ? -2.001 21.787 158.787 1.00 46.98 94 VAL F O 1
ATOM 7273 N N . ALA F 1 97 ? -1.630 21.374 160.975 1.00 46.77 95 ALA F N 1
ATOM 7274 C CA . ALA F 1 97 ? -0.746 22.537 161.176 1.00 45.89 95 ALA F CA 1
ATOM 7275 C C . ALA F 1 97 ? 0.544 22.425 160.361 1.00 44.86 95 ALA F C 1
ATOM 7276 O O . ALA F 1 97 ? 0.908 23.374 159.703 1.00 45.45 95 ALA F O 1
ATOM 7278 N N . GLU F 1 98 ? 1.236 21.286 160.436 1.00 44.87 96 GLU F N 1
ATOM 7279 C CA . GLU F 1 98 ? 2.320 20.956 159.518 1.00 44.89 96 GLU F CA 1
ATOM 7280 C C . GLU F 1 98 ? 1.962 21.150 158.036 1.00 44.23 96 GLU F C 1
ATOM 7281 O O . GLU F 1 98 ? 2.667 21.830 157.317 1.00 43.74 96 GLU F O 1
ATOM 7287 N N . TRP F 1 99 ? 0.855 20.570 157.591 1.00 43.52 97 TRP F N 1
ATOM 7288 C CA . TRP F 1 99 ? 0.440 20.741 156.213 1.00 43.56 97 TRP F CA 1
ATOM 7289 C C . TRP F 1 99 ? 0.432 22.208 155.849 1.00 44.47 97 TRP F C 1
ATOM 7290 O O . TRP F 1 99 ? 1.020 22.635 154.836 1.00 44.70 97 TRP F O 1
ATOM 7301 N N . HIS F 1 100 ? -0.244 22.986 156.668 1.00 45.70 98 HIS F N 1
ATOM 7302 C CA . HIS F 1 100 ? -0.435 24.402 156.358 1.00 47.00 98 HIS F CA 1
ATOM 7303 C C . HIS F 1 100 ? 0.892 25.179 156.333 1.00 47.87 98 HIS F C 1
ATOM 7304 O O . HIS F 1 100 ? 1.166 25.971 155.419 1.00 48.52 98 HIS F O 1
ATOM 7311 N N . ALA F 1 101 ? 1.708 24.971 157.351 1.00 47.78 99 ALA F N 1
ATOM 7312 C CA . ALA F 1 101 ? 2.940 25.717 157.456 1.00 48.32 99 ALA F CA 1
ATOM 7313 C C . ALA F 1 101 ? 3.855 25.384 156.269 1.00 48.53 99 ALA F C 1
ATOM 7314 O O . ALA F 1 101 ? 4.458 26.268 155.636 1.00 48.98 99 ALA F O 1
ATOM 7316 N N . HIS F 1 102 ? 3.964 24.097 155.978 1.00 48.04 100 HIS F N 1
ATOM 7317 C CA . HIS F 1 102 ? 4.747 23.653 154.843 1.00 47.38 100 HIS F CA 1
ATOM 7318 C C . HIS F 1 102 ? 4.292 24.142 153.484 1.00 46.43 100 HIS F C 1
ATOM 7319 O O . HIS F 1 102 ? 5.069 24.738 152.765 1.00 45.88 100 HIS F O 1
ATOM 7326 N N . LEU F 1 103 ? 3.034 23.892 153.149 1.00 45.45 101 LEU F N 1
ATOM 7327 C CA . LEU F 1 103 ? 2.494 24.337 151.877 1.00 44.59 101 LEU F CA 1
ATOM 7328 C C . LEU F 1 103 ? 2.479 25.876 151.771 1.00 45.05 101 LEU F C 1
ATOM 7329 O O . LEU F 1 103 ? 2.665 26.451 150.674 1.00 44.56 101 LEU F O 1
ATOM 7334 N N . ASP F 1 104 ? 2.244 26.548 152.907 1.00 44.47 102 ASP F N 1
ATOM 7335 C CA . ASP F 1 104 ? 2.338 28.017 152.961 1.00 44.16 102 ASP F CA 1
ATOM 7336 C C . ASP F 1 104 ? 3.685 28.545 152.473 1.00 42.90 102 ASP F C 1
ATOM 7337 O O . ASP F 1 104 ? 3.780 29.417 151.625 1.00 42.71 102 ASP F O 1
ATOM 7342 N N . LEU F 1 105 ? 4.729 28.003 153.060 1.00 42.72 103 LEU F N 1
ATOM 7343 C CA . LEU F 1 105 ? 6.068 28.531 152.933 1.00 42.46 103 LEU F CA 1
ATOM 7344 C C . LEU F 1 105 ? 6.751 27.930 151.712 1.00 42.18 103 LEU F C 1
ATOM 7345 O O . LEU F 1 105 ? 7.418 28.629 150.966 1.00 42.01 103 LEU F O 1
ATOM 7350 N N . ASN F 1 106 ? 6.566 26.632 151.485 1.00 41.75 104 ASN F N 1
ATOM 7351 C CA . ASN F 1 106 ? 7.187 25.985 150.323 1.00 41.04 104 ASN F CA 1
ATOM 7352 C C . ASN F 1 106 ? 6.533 26.247 148.966 1.00 39.56 104 ASN F C 1
ATOM 7353 O O . ASN F 1 106 ? 7.215 26.222 147.944 1.00 38.54 104 ASN F O 1
ATOM 7358 N N . VAL F 1 107 ? 5.230 26.523 148.955 1.00 38.39 105 VAL F N 1
ATOM 7359 C CA . VAL F 1 107 ? 4.475 26.593 147.702 1.00 36.93 105 VAL F CA 1
ATOM 7360 C C . VAL F 1 107 ? 3.799 27.935 147.494 1.00 37.48 105 VAL F C 1
ATOM 7361 O O . VAL F 1 107 ? 4.034 28.609 146.474 1.00 37.73 105 VAL F O 1
ATOM 7365 N N . ILE F 1 108 ? 2.938 28.327 148.438 1.00 37.73 106 ILE F N 1
ATOM 7366 C CA . ILE F 1 108 ? 2.083 29.492 148.195 1.00 37.90 106 ILE F CA 1
ATOM 7367 C C . ILE F 1 108 ? 2.901 30.774 148.243 1.00 38.19 106 ILE F C 1
ATOM 7368 O O . ILE F 1 108 ? 2.743 31.638 147.389 1.00 38.02 106 ILE F O 1
ATOM 7373 N N . VAL F 1 109 ? 3.784 30.912 149.229 1.00 38.77 107 VAL F N 1
ATOM 7374 C CA . VAL F 1 109 ? 4.644 32.101 149.254 1.00 39.85 107 VAL F CA 1
ATOM 7375 C C . VAL F 1 109 ? 5.366 32.286 147.897 1.00 40.67 107 VAL F C 1
ATOM 7376 O O . VAL F 1 109 ? 5.195 33.324 147.230 1.00 40.59 107 VAL F O 1
ATOM 7380 N N . PRO F 1 110 ? 6.144 31.266 147.457 1.00 40.59 108 PRO F N 1
ATOM 7381 C CA . PRO F 1 110 ? 6.841 31.406 146.175 1.00 40.67 108 PRO F CA 1
ATOM 7382 C C . PRO F 1 110 ? 5.944 31.795 145.026 1.00 40.52 108 PRO F C 1
ATOM 7383 O O . PRO F 1 110 ? 6.315 32.657 144.267 1.00 41.74 108 PRO F O 1
ATOM 7387 N N . ALA F 1 111 ? 4.784 31.173 144.887 1.00 40.59 109 ALA F N 1
ATOM 7388 C CA . ALA F 1 111 ? 3.812 31.571 143.874 1.00 40.84 109 ALA F CA 1
ATOM 7389 C C . ALA F 1 111 ? 3.342 33.018 144.056 1.00 41.83 109 ALA F C 1
ATOM 7390 O O . ALA F 1 111 ? 3.214 33.751 143.106 1.00 41.53 109 ALA F O 1
ATOM 7392 N N . GLU F 1 112 ? 3.054 33.413 145.288 1.00 43.30 110 GLU F N 1
ATOM 7393 C CA . GLU F 1 112 ? 2.503 34.737 145.516 1.00 44.65 110 GLU F CA 1
ATOM 7394 C C . GLU F 1 112 ? 3.580 35.852 145.508 1.00 44.14 110 GLU F C 1
ATOM 7395 O O . GLU F 1 112 ? 3.365 36.958 144.984 1.00 42.81 110 GLU F O 1
ATOM 7401 N N . LEU F 1 113 ? 4.748 35.550 146.058 1.00 43.72 111 LEU F N 1
ATOM 7402 C CA . LEU F 1 113 ? 5.832 36.504 146.003 1.00 44.34 111 LEU F CA 1
ATOM 7403 C C . LEU F 1 113 ? 6.286 36.712 144.576 1.00 44.68 111 LEU F C 1
ATOM 7404 O O . LEU F 1 113 ? 6.571 37.817 144.160 1.00 45.33 111 LEU F O 1
ATOM 7409 N N . SER F 1 114 ? 6.344 35.641 143.807 1.00 45.49 112 SER F N 1
ATOM 7410 C CA . SER F 1 114 ? 6.687 35.772 142.410 1.00 45.65 112 SER F CA 1
ATOM 7411 C C . SER F 1 114 ? 5.644 36.645 141.725 1.00 45.51 112 SER F C 1
ATOM 7412 O O . SER F 1 114 ? 6.015 37.509 140.935 1.00 45.58 112 SER F O 1
ATOM 7415 N N . ARG F 1 115 ? 4.355 36.402 142.001 1.00 45.19 113 ARG F N 1
ATOM 7416 C CA . ARG F 1 115 ? 3.272 37.202 141.392 1.00 45.59 113 ARG F CA 1
ATOM 7417 C C . ARG F 1 115 ? 3.457 38.686 141.734 1.00 45.63 113 ARG F C 1
ATOM 7418 O O . ARG F 1 115 ? 3.500 39.526 140.857 1.00 46.05 113 ARG F O 1
ATOM 7426 N N . GLN F 1 116 ? 3.629 38.978 143.014 1.00 45.38 114 GLN F N 1
ATOM 7427 C CA . GLN F 1 116 ? 3.781 40.329 143.488 1.00 45.78 114 GLN F CA 1
ATOM 7428 C C . GLN F 1 116 ? 4.896 41.066 142.773 1.00 46.57 114 GLN F C 1
ATOM 7429 O O . GLN F 1 116 ? 4.719 42.247 142.443 1.00 46.32 114 GLN F O 1
ATOM 7435 N N . LEU F 1 117 ? 6.010 40.368 142.498 1.00 46.83 115 LEU F N 1
ATOM 7436 C CA . LEU F 1 117 ? 7.176 40.954 141.804 1.00 46.65 115 LEU F CA 1
ATOM 7437 C C . LEU F 1 117 ? 7.126 40.920 140.278 1.00 47.07 115 LEU F C 1
ATOM 7438 O O . LEU F 1 117 ? 8.064 41.328 139.602 1.00 46.98 115 LEU F O 1
ATOM 7443 N N . LEU F 1 118 ? 6.024 40.463 139.727 1.00 47.89 116 LEU F N 1
ATOM 7444 C CA . LEU F 1 118 ? 5.941 40.322 138.288 1.00 49.90 116 LEU F CA 1
ATOM 7445 C C . LEU F 1 118 ? 6.329 41.578 137.467 1.00 50.78 116 LEU F C 1
ATOM 7446 O O . LEU F 1 118 ? 6.935 41.452 136.381 1.00 51.34 116 LEU F O 1
ATOM 7451 N N . PRO F 1 119 ? 5.943 42.794 137.939 1.00 51.38 117 PRO F N 1
ATOM 7452 C CA . PRO F 1 119 ? 6.348 43.982 137.150 1.00 51.20 117 PRO F CA 1
ATOM 7453 C C . PRO F 1 119 ? 7.859 44.244 137.176 1.00 50.62 117 PRO F C 1
ATOM 7454 O O . PRO F 1 119 ? 8.446 44.571 136.140 1.00 50.99 117 PRO F O 1
ATOM 7458 N N . ALA F 1 120 ? 8.483 44.062 138.330 1.00 49.83 118 ALA F N 1
ATOM 7459 C CA . ALA F 1 120 ? 9.932 44.154 138.409 1.00 49.84 118 ALA F CA 1
ATOM 7460 C C . ALA F 1 120 ? 10.645 43.091 137.548 1.00 50.00 118 ALA F C 1
ATOM 7461 O O . ALA F 1 120 ? 11.669 43.374 136.916 1.00 50.43 118 ALA F O 1
ATOM 7463 N N . LEU F 1 121 ? 10.107 41.872 137.522 1.00 49.66 119 LEU F N 1
ATOM 7464 C CA . LEU F 1 121 ? 10.723 40.801 136.759 1.00 48.71 119 LEU F CA 1
ATOM 7465 C C . LEU F 1 121 ? 10.542 41.010 135.254 1.00 49.53 119 LEU F C 1
ATOM 7466 O O . LEU F 1 121 ? 11.477 40.761 134.468 1.00 49.22 119 LEU F O 1
ATOM 7471 N N . ARG F 1 122 ? 9.355 41.449 134.836 1.00 49.89 120 ARG F N 1
ATOM 7472 C CA . ARG F 1 122 ? 9.100 41.612 133.403 1.00 51.07 120 ARG F CA 1
ATOM 7473 C C . ARG F 1 122 ? 9.975 42.697 132.849 1.00 51.62 120 ARG F C 1
ATOM 7474 O O . ARG F 1 122 ? 10.535 42.561 131.763 1.00 52.60 120 ARG F O 1
ATOM 7482 N N . ALA F 1 123 ? 10.084 43.786 133.598 1.00 51.97 121 ALA F N 1
ATOM 7483 C CA . ALA F 1 123 ? 10.848 44.956 133.165 1.00 52.07 121 ALA F CA 1
ATOM 7484 C C . ALA F 1 123 ? 12.311 44.590 132.947 1.00 51.58 121 ALA F C 1
ATOM 7485 O O . ALA F 1 123 ? 12.966 45.147 132.078 1.00 52.33 121 ALA F O 1
ATOM 7487 N N . ALA F 1 124 ? 12.819 43.672 133.755 1.00 50.05 122 ALA F N 1
ATOM 7488 C CA . ALA F 1 124 ? 14.219 43.270 133.653 1.00 48.92 122 ALA F CA 1
ATOM 7489 C C . ALA F 1 124 ? 14.455 42.042 132.792 1.00 47.86 122 ALA F C 1
ATOM 7490 O O . ALA F 1 124 ? 15.587 41.612 132.667 1.00 48.14 122 ALA F O 1
ATOM 7492 N N . SER F 1 125 ? 13.405 41.455 132.219 1.00 47.21 123 SER F N 1
ATOM 7493 C CA . SER F 1 125 ? 13.491 40.042 131.791 1.00 46.86 123 SER F CA 1
ATOM 7494 C C . SER F 1 125 ? 14.208 39.108 132.804 1.00 45.38 123 SER F C 1
ATOM 7495 O O . SER F 1 125 ? 15.159 38.435 132.452 1.00 45.74 123 SER F O 1
ATOM 7498 N N . GLY F 1 126 ? 13.758 39.055 134.044 1.00 43.63 124 GLY F N 1
ATOM 7499 C CA . GLY F 1 126 ? 14.508 38.333 135.042 1.00 41.81 124 GLY F CA 1
ATOM 7500 C C . GLY F 1 126 ? 14.370 36.815 135.058 1.00 41.00 124 GLY F C 1
ATOM 7501 O O . GLY F 1 126 ? 13.596 36.219 134.306 1.00 40.23 124 GLY F O 1
ATOM 7502 N N . CYS F 1 127 ? 15.152 36.216 135.955 1.00 40.14 125 CYS F N 1
ATOM 7503 C CA A CYS F 1 127 ? 15.175 34.781 136.211 0.50 40.21 125 CYS F CA 1
ATOM 7504 C CA B CYS F 1 127 ? 15.132 34.788 136.170 0.50 39.37 125 CYS F CA 1
ATOM 7505 C C . CYS F 1 127 ? 14.500 34.477 137.524 1.00 38.78 125 CYS F C 1
ATOM 7506 O O . CYS F 1 127 ? 14.858 35.061 138.526 1.00 38.73 125 CYS F O 1
ATOM 7511 N N . VAL F 1 128 ? 13.572 33.533 137.532 1.00 37.07 126 VAL F N 1
ATOM 7512 C CA . VAL F 1 128 ? 12.992 33.061 138.765 1.00 35.53 126 VAL F CA 1
ATOM 7513 C C . VAL F 1 128 ? 13.496 31.644 139.005 1.00 35.52 126 VAL F C 1
ATOM 7514 O O . VAL F 1 128 ? 13.386 30.769 138.143 1.00 34.81 126 VAL F O 1
ATOM 7518 N N . ILE F 1 129 ? 14.072 31.435 140.172 1.00 35.25 127 ILE F N 1
ATOM 7519 C CA . ILE F 1 129 ? 14.686 30.165 140.496 1.00 36.09 127 ILE F CA 1
ATOM 7520 C C . ILE F 1 129 ? 14.092 29.605 141.803 1.00 36.37 127 ILE F C 1
ATOM 7521 O O . ILE F 1 129 ? 14.132 30.272 142.860 1.00 36.01 127 ILE F O 1
ATOM 7526 N N . TYR F 1 130 ? 13.558 28.385 141.729 1.00 35.48 128 TYR F N 1
ATOM 7527 C CA . TYR F 1 130 ? 12.985 27.733 142.875 1.00 35.57 128 TYR F CA 1
ATOM 7528 C C . TYR F 1 130 ? 13.890 26.566 143.265 1.00 36.84 128 TYR F C 1
ATOM 7529 O O . TYR F 1 130 ? 14.211 25.725 142.427 1.00 36.34 128 TYR F O 1
ATOM 7538 N N . ILE F 1 131 ? 14.285 26.519 144.533 1.00 38.22 129 ILE F N 1
ATOM 7539 C CA . ILE F 1 131 ? 15.043 25.414 145.091 1.00 39.40 129 ILE F CA 1
ATOM 7540 C C . ILE F 1 131 ? 14.052 24.525 145.788 1.00 40.93 129 ILE F C 1
ATOM 7541 O O . ILE F 1 131 ? 13.362 24.978 146.704 1.00 40.96 129 ILE F O 1
ATOM 7546 N N . ASN F 1 132 ? 14.000 23.268 145.371 1.00 41.97 130 ASN F N 1
ATOM 7547 C CA . ASN F 1 132 ? 13.060 22.281 145.871 1.00 43.54 130 ASN F CA 1
ATOM 7548 C C . ASN F 1 132 ? 13.794 21.319 146.776 1.00 43.98 130 ASN F C 1
ATOM 7549 O O . ASN F 1 132 ? 13.588 21.299 147.983 1.00 45.57 130 ASN F O 1
ATOM 7554 N N . GLY F 1 142 ? 7.176 15.179 157.930 1.00 44.47 140 GLY F N 1
ATOM 7555 C CA . GLY F 1 142 ? 6.980 13.754 157.664 1.00 44.97 140 GLY F CA 1
ATOM 7556 C C . GLY F 1 142 ? 6.793 13.484 156.166 1.00 45.22 140 GLY F C 1
ATOM 7557 O O . GLY F 1 142 ? 6.273 14.357 155.449 1.00 44.66 140 GLY F O 1
ATOM 7558 N N . ASN F 1 143 ? 7.194 12.284 155.704 1.00 44.72 141 ASN F N 1
ATOM 7559 C CA . ASN F 1 143 ? 7.303 11.966 154.254 1.00 45.06 141 ASN F CA 1
ATOM 7560 C C . ASN F 1 143 ? 6.192 12.452 153.303 1.00 44.09 141 ASN F C 1
ATOM 7561 O O . ASN F 1 143 ? 6.428 12.930 152.180 1.00 44.20 141 ASN F O 1
ATOM 7566 N N . THR F 1 144 ? 4.982 12.331 153.784 1.00 42.84 142 THR F N 1
ATOM 7567 C CA . THR F 1 144 ? 3.820 12.573 152.996 1.00 42.99 142 THR F CA 1
ATOM 7568 C C . THR F 1 144 ? 3.649 14.057 152.675 1.00 42.21 142 THR F C 1
ATOM 7569 O O . THR F 1 144 ? 3.226 14.428 151.599 1.00 41.98 142 THR F O 1
ATOM 7573 N N . ILE F 1 145 ? 4.060 14.894 153.606 1.00 42.25 143 ILE F N 1
ATOM 7574 C CA . ILE F 1 145 ? 4.055 16.334 153.450 1.00 41.82 143 ILE F CA 1
ATOM 7575 C C . ILE F 1 145 ? 5.194 16.775 152.548 1.00 41.37 143 ILE F C 1
ATOM 7576 O O . ILE F 1 145 ? 5.037 17.676 151.758 1.00 40.14 143 ILE F O 1
ATOM 7581 N N . TYR F 1 146 ? 6.315 16.076 152.664 1.00 42.32 144 TYR F N 1
ATOM 7582 C CA . TYR F 1 146 ? 7.549 16.364 151.960 1.00 43.52 144 TYR F CA 1
ATOM 7583 C C . TYR F 1 146 ? 7.442 16.041 150.466 1.00 42.54 144 TYR F C 1
ATOM 7584 O O . TYR F 1 146 ? 7.751 16.882 149.613 1.00 43.07 144 TYR F O 1
ATOM 7593 N N . ALA F 1 147 ? 6.940 14.849 150.158 1.00 41.18 145 ALA F N 1
ATOM 7594 C CA . ALA F 1 147 ? 6.620 14.477 148.793 1.00 39.10 145 ALA F CA 1
ATOM 7595 C C . ALA F 1 147 ? 5.636 15.478 148.162 1.00 37.77 145 ALA F C 1
ATOM 7596 O O . ALA F 1 147 ? 5.853 15.962 147.049 1.00 37.06 145 ALA F O 1
ATOM 7598 N N . ALA F 1 148 ? 4.581 15.811 148.889 1.00 37.09 146 ALA F N 1
ATOM 7599 C CA . ALA F 1 148 ? 3.476 16.584 148.304 1.00 36.72 146 ALA F CA 1
ATOM 7600 C C . ALA F 1 148 ? 3.924 17.966 147.949 1.00 36.22 146 ALA F C 1
ATOM 7601 O O . ALA F 1 148 ? 3.549 18.529 146.881 1.00 36.56 146 ALA F O 1
ATOM 7603 N N . SER F 1 149 ? 4.721 18.547 148.826 1.00 36.31 147 SER F N 1
ATOM 7604 C CA . SER F 1 149 ? 5.090 19.939 148.586 1.00 36.97 147 SER F CA 1
ATOM 7605 C C . SER F 1 149 ? 6.196 20.030 147.565 1.00 36.74 147 SER F C 1
ATOM 7606 O O . SER F 1 149 ? 6.161 20.921 146.722 1.00 37.94 147 SER F O 1
ATOM 7609 N N . LYS F 1 150 ? 7.139 19.084 147.573 1.00 36.83 148 LYS F N 1
ATOM 7610 C CA . LYS F 1 150 ? 8.128 18.998 146.474 1.00 37.87 148 LYS F CA 1
ATOM 7611 C C . LYS F 1 150 ? 7.483 18.868 145.073 1.00 37.33 148 LYS F C 1
ATOM 7612 O O . LYS F 1 150 ? 7.839 19.599 144.155 1.00 38.06 148 LYS F O 1
ATOM 7618 N N . HIS F 1 151 ? 6.531 17.959 144.909 1.00 36.58 149 HIS F N 1
ATOM 7619 C CA . HIS F 1 151 ? 5.813 17.902 143.652 1.00 36.51 149 HIS F CA 1
ATOM 7620 C C . HIS F 1 151 ? 4.985 19.135 143.419 1.00 35.36 149 HIS F C 1
ATOM 7621 O O . HIS F 1 151 ? 4.925 19.599 142.271 1.00 35.79 149 HIS F O 1
ATOM 7628 N N . ALA F 1 152 ? 4.379 19.701 144.471 1.00 33.77 150 ALA F N 1
ATOM 7629 C CA . ALA F 1 152 ? 3.594 20.919 144.257 1.00 33.70 150 ALA F CA 1
ATOM 7630 C C . ALA F 1 152 ? 4.502 22.049 143.721 1.00 34.26 150 ALA F C 1
ATOM 7631 O O . ALA F 1 152 ? 4.207 22.681 142.686 1.00 34.53 150 ALA F O 1
ATOM 7633 N N . LEU F 1 153 ? 5.627 22.280 144.399 1.00 33.79 151 LEU F N 1
ATOM 7634 C CA . LEU F 1 153 ? 6.555 23.327 143.981 1.00 34.30 151 LEU F CA 1
ATOM 7635 C C . LEU F 1 153 ? 6.952 23.168 142.488 1.00 34.14 151 LEU F C 1
ATOM 7636 O O . LEU F 1 153 ? 6.986 24.140 141.699 1.00 34.22 151 LEU F O 1
ATOM 7641 N N . ARG F 1 154 ? 7.229 21.934 142.095 1.00 33.61 152 ARG F N 1
ATOM 7642 C CA . ARG F 1 154 ? 7.623 21.650 140.709 1.00 33.21 152 ARG F CA 1
ATOM 7643 C C . ARG F 1 154 ? 6.475 21.884 139.718 1.00 33.05 152 ARG F C 1
ATOM 7644 O O . ARG F 1 154 ? 6.682 22.503 138.674 1.00 32.29 152 ARG F O 1
ATOM 7652 N N . GLY F 1 155 ? 5.248 21.414 140.039 1.00 33.18 153 GLY F N 1
ATOM 7653 C CA . GLY F 1 155 ? 4.089 21.797 139.224 1.00 32.52 153 GLY F CA 1
ATOM 7654 C C . GLY F 1 155 ? 3.915 23.321 139.056 1.00 33.25 153 GLY F C 1
ATOM 7655 O O . GLY F 1 155 ? 3.698 23.836 137.935 1.00 33.52 153 GLY F O 1
ATOM 7656 N N . LEU F 1 156 ? 3.999 24.055 140.164 1.00 33.05 154 LEU F N 1
ATOM 7657 C CA . LEU F 1 156 ? 3.922 25.531 140.140 1.00 33.68 154 LEU F CA 1
ATOM 7658 C C . LEU F 1 156 ? 4.942 26.180 139.172 1.00 34.32 154 LEU F C 1
ATOM 7659 O O . LEU F 1 156 ? 4.605 27.101 138.402 1.00 33.59 154 LEU F O 1
ATOM 7664 N N . ALA F 1 157 ? 6.179 25.683 139.233 1.00 34.63 155 ALA F N 1
ATOM 7665 C CA . ALA F 1 157 ? 7.314 26.281 138.568 1.00 35.56 155 ALA F CA 1
ATOM 7666 C C . ALA F 1 157 ? 7.148 26.099 137.100 1.00 36.50 155 ALA F C 1
ATOM 7667 O O . ALA F 1 157 ? 7.325 27.061 136.351 1.00 36.54 155 ALA F O 1
ATOM 7669 N N . ASP F 1 158 ? 6.830 24.861 136.693 1.00 36.71 156 ASP F N 1
ATOM 7670 C CA . ASP F 1 158 ? 6.509 24.527 135.300 1.00 37.05 156 ASP F CA 1
ATOM 7671 C C . ASP F 1 158 ? 5.336 25.318 134.772 1.00 38.32 156 ASP F C 1
ATOM 7672 O O . ASP F 1 158 ? 5.401 25.847 133.650 1.00 40.25 156 ASP F O 1
ATOM 7677 N N . ALA F 1 159 ? 4.252 25.433 135.544 1.00 38.58 157 ALA F N 1
ATOM 7678 C CA . ALA F 1 159 ? 3.103 26.240 135.080 1.00 38.23 157 ALA F CA 1
ATOM 7679 C C . ALA F 1 159 ? 3.451 27.744 134.909 1.00 38.69 157 ALA F C 1
ATOM 7680 O O . ALA F 1 159 ? 3.131 28.375 133.886 1.00 38.53 157 ALA F O 1
ATOM 7682 N N . PHE F 1 160 ? 4.121 28.302 135.914 1.00 38.58 158 PHE F N 1
ATOM 7683 C CA . PHE F 1 160 ? 4.594 29.659 135.865 1.00 39.23 158 PHE F CA 1
ATOM 7684 C C . PHE F 1 160 ? 5.459 29.945 134.643 1.00 40.51 158 PHE F C 1
ATOM 7685 O O . PHE F 1 160 ? 5.276 30.981 133.993 1.00 40.64 158 PHE F O 1
ATOM 7693 N N . ARG F 1 161 ? 6.375 29.021 134.314 1.00 41.38 159 ARG F N 1
ATOM 7694 C CA . ARG F 1 161 ? 7.233 29.155 133.138 1.00 42.02 159 ARG F CA 1
ATOM 7695 C C . ARG F 1 161 ? 6.376 29.364 131.897 1.00 43.26 159 ARG F C 1
ATOM 7696 O O . ARG F 1 161 ? 6.542 30.343 131.209 1.00 42.67 159 ARG F O 1
ATOM 7704 N N . LYS F 1 162 ? 5.474 28.434 131.618 1.00 45.89 160 LYS F N 1
ATOM 7705 C CA . LYS F 1 162 ? 4.541 28.544 130.494 1.00 48.41 160 LYS F CA 1
ATOM 7706 C C . LYS F 1 162 ? 3.795 29.871 130.542 1.00 49.01 160 LYS F C 1
ATOM 7707 O O . LYS F 1 162 ? 3.647 30.529 129.530 1.00 49.44 160 LYS F O 1
ATOM 7713 N N . GLU F 1 163 ? 3.365 30.295 131.725 1.00 50.00 161 GLU F N 1
ATOM 7714 C CA . GLU F 1 163 ? 2.681 31.572 131.805 1.00 51.23 161 GLU F CA 1
ATOM 7715 C C . GLU F 1 163 ? 3.533 32.749 131.381 1.00 51.00 161 GLU F C 1
ATOM 7716 O O . GLU F 1 163 ? 3.025 33.640 130.736 1.00 51.40 161 GLU F O 1
ATOM 7722 N N . GLU F 1 164 ? 4.802 32.791 131.766 1.00 50.96 162 GLU F N 1
ATOM 7723 C CA . GLU F 1 164 ? 5.603 33.994 131.510 1.00 51.37 162 GLU F CA 1
ATOM 7724 C C . GLU F 1 164 ? 6.641 33.821 130.395 1.00 51.68 162 GLU F C 1
ATOM 7725 O O . GLU F 1 164 ? 7.438 34.728 130.094 1.00 50.96 162 GLU F O 1
ATOM 7731 N N . ALA F 1 165 ? 6.626 32.663 129.756 1.00 51.89 163 ALA F N 1
ATOM 7732 C CA . ALA F 1 165 ? 7.500 32.475 128.615 1.00 52.96 163 ALA F CA 1
ATOM 7733 C C . ALA F 1 165 ? 7.376 33.651 127.615 1.00 53.43 163 ALA F C 1
ATOM 7734 O O . ALA F 1 165 ? 8.372 34.227 127.209 1.00 53.24 163 ALA F O 1
ATOM 7736 N N . ASN F 1 166 ? 6.163 34.028 127.235 1.00 54.13 164 ASN F N 1
ATOM 7737 C CA . ASN F 1 166 ? 6.056 35.043 126.192 1.00 55.55 164 ASN F CA 1
ATOM 7738 C C . ASN F 1 166 ? 6.204 36.442 126.733 1.00 54.95 164 ASN F C 1
ATOM 7739 O O . ASN F 1 166 ? 6.178 37.401 125.985 1.00 55.46 164 ASN F O 1
ATOM 7744 N N . ASN F 1 167 ? 6.411 36.562 128.034 1.00 54.04 165 ASN F N 1
ATOM 7745 C CA . ASN F 1 167 ? 6.678 37.876 128.598 1.00 53.11 165 ASN F CA 1
ATOM 7746 C C . ASN F 1 167 ? 8.133 38.149 128.969 1.00 51.91 165 ASN F C 1
ATOM 7747 O O . ASN F 1 167 ? 8.368 39.049 129.759 1.00 51.54 165 ASN F O 1
ATOM 7752 N N . GLY F 1 168 ? 9.095 37.362 128.469 1.00 51.11 166 GLY F N 1
ATOM 7753 C CA . GLY F 1 168 ? 10.529 37.549 128.825 1.00 49.18 166 GLY F CA 1
ATOM 7754 C C . GLY F 1 168 ? 11.078 37.009 130.155 1.00 48.39 166 GLY F C 1
ATOM 7755 O O . GLY F 1 168 ? 12.241 37.256 130.518 1.00 49.27 166 GLY F O 1
ATOM 7756 N N . ILE F 1 169 ? 10.273 36.271 130.907 1.00 46.49 167 ILE F N 1
ATOM 7757 C CA . ILE F 1 169 ? 10.764 35.715 132.169 1.00 44.09 167 ILE F CA 1
ATOM 7758 C C . ILE F 1 169 ? 11.242 34.283 131.990 1.00 42.99 167 ILE F C 1
ATOM 7759 O O . ILE F 1 169 ? 10.628 33.474 131.297 1.00 42.49 167 ILE F O 1
ATOM 7764 N N . ARG F 1 170 ? 12.338 33.968 132.656 1.00 41.87 168 ARG F N 1
ATOM 7765 C CA . ARG F 1 170 ? 12.887 32.630 132.650 1.00 40.95 168 ARG F CA 1
ATOM 7766 C C . ARG F 1 170 ? 12.705 31.945 134.023 1.00 40.00 168 ARG F C 1
ATOM 7767 O O . ARG F 1 170 ? 12.902 32.576 135.079 1.00 39.62 168 ARG F O 1
ATOM 7775 N N . VAL F 1 171 ? 12.335 30.664 134.002 1.00 37.87 169 VAL F N 1
ATOM 7776 C CA . VAL F 1 171 ? 12.045 29.947 135.229 1.00 37.00 169 VAL F CA 1
ATOM 7777 C C . VAL F 1 171 ? 12.869 28.694 135.375 1.00 37.07 169 VAL F C 1
ATOM 7778 O O . VAL F 1 171 ? 12.958 27.897 134.478 1.00 37.06 169 VAL F O 1
ATOM 7782 N N . SER F 1 172 ? 13.454 28.496 136.533 1.00 37.24 170 SER F N 1
ATOM 7783 C CA . SER F 1 172 ? 14.296 27.370 136.685 1.00 38.34 170 SER F CA 1
ATOM 7784 C C . SER F 1 172 ? 14.128 26.729 138.068 1.00 37.87 170 SER F C 1
ATOM 7785 O O . SER F 1 172 ? 13.801 27.413 139.029 1.00 37.85 170 SER F O 1
ATOM 7788 N N . THR F 1 173 ? 14.222 25.395 138.133 1.00 37.45 171 THR F N 1
ATOM 7789 C CA . THR F 1 173 ? 14.247 24.692 139.403 1.00 37.05 171 THR F CA 1
ATOM 7790 C C . THR F 1 173 ? 15.616 24.057 139.650 1.00 36.88 171 THR F C 1
ATOM 7791 O O . THR F 1 173 ? 16.278 23.596 138.709 1.00 37.21 171 THR F O 1
ATOM 7795 N N . VAL F 1 174 ? 16.047 24.057 140.903 1.00 35.93 172 VAL F N 1
ATOM 7796 C CA . VAL F 1 174 ? 17.185 23.283 141.305 1.00 35.96 172 VAL F CA 1
ATOM 7797 C C . VAL F 1 174 ? 16.554 22.243 142.176 1.00 37.39 172 VAL F C 1
ATOM 7798 O O . VAL F 1 174 ? 15.792 22.593 143.087 1.00 37.15 172 VAL F O 1
ATOM 7802 N N . SER F 1 175 ? 16.791 20.975 141.864 1.00 38.19 173 SER F N 1
ATOM 7803 C CA . SER F 1 175 ? 16.074 19.909 142.553 1.00 41.10 173 SER F CA 1
ATOM 7804 C C . SER F 1 175 ? 17.025 18.988 143.271 1.00 44.01 173 SER F C 1
ATOM 7805 O O . SER F 1 175 ? 17.569 18.093 142.655 1.00 43.91 173 SER F O 1
ATOM 7808 N N . PRO F 1 176 ? 17.242 19.212 144.582 1.00 47.30 174 PRO F N 1
ATOM 7809 C CA . PRO F 1 176 ? 18.018 18.284 145.410 1.00 49.44 174 PRO F CA 1
ATOM 7810 C C . PRO F 1 176 ? 17.373 16.901 145.589 1.00 52.26 174 PRO F C 1
ATOM 7811 O O . PRO F 1 176 ? 16.355 16.552 144.941 1.00 52.24 174 PRO F O 1
ATOM 7815 N N . GLY F 1 177 ? 17.988 16.081 146.440 1.00 54.59 175 GLY F N 1
ATOM 7816 C CA . GLY F 1 177 ? 17.487 14.721 146.629 1.00 56.13 175 GLY F CA 1
ATOM 7817 C C . GLY F 1 177 ? 18.666 13.812 146.437 1.00 57.41 175 GLY F C 1
ATOM 7818 O O . GLY F 1 177 ? 19.768 14.142 146.888 1.00 58.78 175 GLY F O 1
ATOM 7819 N N . ILE F 1 201 ? 25.116 17.291 150.910 1.00 67.93 199 ILE F N 1
ATOM 7820 C CA . ILE F 1 201 ? 25.317 18.395 149.970 1.00 68.17 199 ILE F CA 1
ATOM 7821 C C . ILE F 1 201 ? 25.754 19.715 150.622 1.00 67.76 199 ILE F C 1
ATOM 7822 O O . ILE F 1 201 ? 25.017 20.315 151.390 1.00 68.02 199 ILE F O 1
ATOM 7827 N N . GLU F 1 202 ? 26.966 20.153 150.304 1.00 67.03 200 GLU F N 1
ATOM 7828 C CA . GLU F 1 202 ? 27.425 21.480 150.672 1.00 66.10 200 GLU F CA 1
ATOM 7829 C C . GLU F 1 202 ? 26.550 22.546 150.014 1.00 64.31 200 GLU F C 1
ATOM 7830 O O . GLU F 1 202 ? 26.314 22.506 148.806 1.00 64.40 200 GLU F O 1
ATOM 7836 N N . PRO F 1 203 ? 26.074 23.509 150.810 1.00 62.58 201 PRO F N 1
ATOM 7837 C CA . PRO F 1 203 ? 25.275 24.625 150.304 1.00 60.93 201 PRO F CA 1
ATOM 7838 C C . PRO F 1 203 ? 25.978 25.430 149.193 1.00 59.25 201 PRO F C 1
ATOM 7839 O O . PRO F 1 203 ? 25.307 26.091 148.382 1.00 58.65 201 PRO F O 1
ATOM 7843 N N . LYS F 1 204 ? 27.307 25.393 149.165 1.00 57.09 202 LYS F N 1
ATOM 7844 C CA . LYS F 1 204 ? 28.060 26.127 148.148 1.00 55.60 202 LYS F CA 1
ATOM 7845 C C . LYS F 1 204 ? 27.745 25.624 146.741 1.00 54.14 202 LYS F C 1
ATOM 7846 O O . LYS F 1 204 ? 27.736 26.382 145.761 1.00 54.14 202 LYS F O 1
ATOM 7848 N N . GLU F 1 205 ? 27.482 24.333 146.652 1.00 52.51 203 GLU F N 1
ATOM 7849 C CA . GLU F 1 205 ? 27.197 23.696 145.385 1.00 51.55 203 GLU F CA 1
ATOM 7850 C C . GLU F 1 205 ? 25.873 24.180 144.837 1.00 49.29 203 GLU F C 1
ATOM 7851 O O . GLU F 1 205 ? 25.743 24.431 143.635 1.00 48.74 203 GLU F O 1
ATOM 7857 N N . ILE F 1 206 ? 24.896 24.334 145.728 1.00 46.71 204 ILE F N 1
ATOM 7858 C CA . ILE F 1 206 ? 23.648 24.964 145.340 1.00 45.06 204 ILE F CA 1
ATOM 7859 C C . ILE F 1 206 ? 23.886 26.386 144.802 1.00 43.66 204 ILE F C 1
ATOM 7860 O O . ILE F 1 206 ? 23.402 26.735 143.723 1.00 42.64 204 ILE F O 1
ATOM 7865 N N . ALA F 1 207 ? 24.683 27.175 145.513 1.00 42.28 205 ALA F N 1
ATOM 7866 C CA . ALA F 1 207 ? 25.063 28.500 145.025 1.00 42.17 205 ALA F CA 1
ATOM 7867 C C . ALA F 1 207 ? 25.761 28.418 143.651 1.00 41.97 205 ALA F C 1
ATOM 7868 O O . ALA F 1 207 ? 25.456 29.195 142.741 1.00 41.84 205 ALA F O 1
ATOM 7870 N N . ASN F 1 208 ? 26.672 27.460 143.494 1.00 42.28 206 ASN F N 1
ATOM 7871 C CA . ASN F 1 208 ? 27.220 27.144 142.163 1.00 42.40 206 ASN F CA 1
ATOM 7872 C C . ASN F 1 208 ? 26.171 26.742 141.128 1.00 41.98 206 ASN F C 1
ATOM 7873 O O . ASN F 1 208 ? 26.286 27.153 139.952 1.00 42.07 206 ASN F O 1
ATOM 7878 N N . ALA F 1 209 ? 25.167 25.948 141.513 1.00 40.73 207 ALA F N 1
ATOM 7879 C CA . ALA F 1 209 ? 24.127 25.611 140.531 1.00 41.11 207 ALA F CA 1
ATOM 7880 C C . ALA F 1 209 ? 23.363 26.880 140.101 1.00 42.07 207 ALA F C 1
ATOM 7881 O O . ALA F 1 209 ? 23.000 27.056 138.930 1.00 42.41 207 ALA F O 1
ATOM 7883 N N . ILE F 1 210 ? 23.146 27.781 141.046 1.00 42.77 208 ILE F N 1
ATOM 7884 C CA . ILE F 1 210 ? 22.387 28.976 140.755 1.00 43.70 208 ILE F CA 1
ATOM 7885 C C . ILE F 1 210 ? 23.214 29.882 139.849 1.00 43.52 208 ILE F C 1
ATOM 7886 O O . ILE F 1 210 ? 22.715 30.427 138.844 1.00 44.17 208 ILE F O 1
ATOM 7891 N N . ARG F 1 211 ? 24.499 29.984 140.164 1.00 43.21 209 ARG F N 1
ATOM 7892 C CA . ARG F 1 211 ? 25.425 30.751 139.329 1.00 41.91 209 ARG F CA 1
ATOM 7893 C C . ARG F 1 211 ? 25.408 30.184 137.905 1.00 41.70 209 ARG F C 1
ATOM 7894 O O . ARG F 1 211 ? 25.340 30.914 136.900 1.00 42.24 209 ARG F O 1
ATOM 7902 N N . PHE F 1 212 ? 25.461 28.869 137.816 1.00 41.46 210 PHE F N 1
ATOM 7903 C CA . PHE F 1 212 ? 25.522 28.247 136.527 1.00 40.71 210 PHE F CA 1
ATOM 7904 C C . PHE F 1 212 ? 24.272 28.652 135.745 1.00 40.49 210 PHE F C 1
ATOM 7905 O O . PHE F 1 212 ? 24.355 29.136 134.631 1.00 40.66 210 PHE F O 1
ATOM 7913 N N . VAL F 1 213 ? 23.104 28.477 136.352 1.00 40.42 211 VAL F N 1
ATOM 7914 C CA . VAL F 1 213 ? 21.836 28.840 135.695 1.00 40.23 211 VAL F CA 1
ATOM 7915 C C . VAL F 1 213 ? 21.722 30.301 135.218 1.00 40.81 211 VAL F C 1
ATOM 7916 O O . VAL F 1 213 ? 21.233 30.576 134.135 1.00 40.13 211 VAL F O 1
ATOM 7920 N N . ILE F 1 214 ? 22.149 31.246 136.026 1.00 42.64 212 ILE F N 1
ATOM 7921 C CA . ILE F 1 214 ? 21.943 32.639 135.627 1.00 45.26 212 ILE F CA 1
ATOM 7922 C C . ILE F 1 214 ? 22.985 33.084 134.607 1.00 47.19 212 ILE F C 1
ATOM 7923 O O . ILE F 1 214 ? 22.725 34.015 133.856 1.00 47.37 212 ILE F O 1
ATOM 7928 N N . ASP F 1 215 ? 24.134 32.394 134.543 1.00 49.28 213 ASP F N 1
ATOM 7929 C CA . ASP F 1 215 ? 25.180 32.773 133.577 1.00 51.55 213 ASP F CA 1
ATOM 7930 C C . ASP F 1 215 ? 24.971 32.138 132.222 1.00 53.22 213 ASP F C 1
ATOM 7931 O O . ASP F 1 215 ? 25.780 32.328 131.315 1.00 54.32 213 ASP F O 1
ATOM 7936 N N . ALA F 1 216 ? 23.893 31.392 132.040 1.00 54.58 214 ALA F N 1
ATOM 7937 C CA . ALA F 1 216 ? 23.677 30.780 130.736 1.00 56.36 214 ALA F CA 1
ATOM 7938 C C . ALA F 1 216 ? 23.642 31.834 129.619 1.00 57.88 214 ALA F C 1
ATOM 7939 O O . ALA F 1 216 ? 23.185 32.957 129.830 1.00 58.14 214 ALA F O 1
ATOM 7941 N N . GLY F 1 217 ? 24.106 31.464 128.430 1.00 59.30 215 GLY F N 1
ATOM 7942 C CA . GLY F 1 217 ? 24.164 32.400 127.307 1.00 61.45 215 GLY F CA 1
ATOM 7943 C C . GLY F 1 217 ? 22.817 32.954 126.878 1.00 63.17 215 GLY F C 1
ATOM 7944 O O . GLY F 1 217 ? 21.784 32.638 127.490 1.00 63.99 215 GLY F O 1
ATOM 7945 N N . GLU F 1 218 ? 22.812 33.766 125.819 1.00 64.04 216 GLU F N 1
ATOM 7946 C CA . GLU F 1 218 ? 21.628 34.563 125.480 1.00 64.78 216 GLU F CA 1
ATOM 7947 C C . GLU F 1 218 ? 20.520 33.712 124.852 1.00 65.05 216 GLU F C 1
ATOM 7948 O O . GLU F 1 218 ? 19.350 33.925 125.138 1.00 65.64 216 GLU F O 1
ATOM 7950 N N . THR F 1 219 ? 20.908 32.752 124.010 1.00 65.06 217 THR F N 1
ATOM 7951 C CA . THR F 1 219 ? 19.976 31.862 123.319 1.00 64.81 217 THR F CA 1
ATOM 7952 C C . THR F 1 219 ? 19.631 30.614 124.134 1.00 63.80 217 THR F C 1
ATOM 7953 O O . THR F 1 219 ? 19.038 29.655 123.616 1.00 63.16 217 THR F O 1
ATOM 7957 N N . THR F 1 220 ? 20.004 30.607 125.406 1.00 63.00 218 THR F N 1
ATOM 7958 C CA . THR F 1 220 ? 19.700 29.425 126.185 1.00 61.76 218 THR F CA 1
ATOM 7959 C C . THR F 1 220 ? 19.335 29.642 127.615 1.00 60.06 218 THR F C 1
ATOM 7960 O O . THR F 1 220 ? 19.745 30.624 128.245 1.00 60.90 218 THR F O 1
ATOM 7964 N N . GLN F 1 221 ? 18.613 28.651 128.118 1.00 57.25 219 GLN F N 1
ATOM 7965 C CA . GLN F 1 221 ? 17.907 28.727 129.383 1.00 53.96 219 GLN F CA 1
ATOM 7966 C C . GLN F 1 221 ? 17.981 27.340 130.061 1.00 51.40 219 GLN F C 1
ATOM 7967 O O . GLN F 1 221 ? 17.483 26.343 129.528 1.00 51.16 219 GLN F O 1
ATOM 7973 N N . ILE F 1 222 ? 18.592 27.308 131.244 1.00 47.41 220 ILE F N 1
ATOM 7974 C CA . ILE F 1 222 ? 18.690 26.118 132.021 1.00 43.41 220 ILE F CA 1
ATOM 7975 C C . ILE F 1 222 ? 17.435 25.996 132.877 1.00 41.44 220 ILE F C 1
ATOM 7976 O O . ILE F 1 222 ? 17.334 26.618 133.915 1.00 41.24 220 ILE F O 1
ATOM 7981 N N . THR F 1 223 ? 16.487 25.168 132.465 1.00 39.53 221 THR F N 1
ATOM 7982 C CA . THR F 1 223 ? 15.209 25.111 133.156 1.00 38.09 221 THR F CA 1
ATOM 7983 C C . THR F 1 223 ? 15.210 24.276 134.421 1.00 37.32 221 THR F C 1
ATOM 7984 O O . THR F 1 223 ? 14.353 24.490 135.312 1.00 36.72 221 THR F O 1
ATOM 7988 N N . ASN F 1 224 ? 16.142 23.332 134.510 1.00 35.27 222 ASN F N 1
ATOM 7989 C CA . ASN F 1 224 ? 16.199 22.453 135.667 1.00 34.62 222 ASN F CA 1
ATOM 7990 C C . ASN F 1 224 ? 17.579 21.802 135.862 1.00 34.55 222 ASN F C 1
ATOM 7991 O O . ASN F 1 224 ? 18.236 21.450 134.902 1.00 33.77 222 ASN F O 1
ATOM 7996 N N . VAL F 1 225 ? 17.999 21.644 137.118 1.00 34.93 223 VAL F N 1
ATOM 7997 C CA . VAL F 1 225 ? 19.249 21.004 137.467 1.00 34.96 223 VAL F CA 1
ATOM 7998 C C . VAL F 1 225 ? 18.962 19.986 138.573 1.00 35.99 223 VAL F C 1
ATOM 7999 O O . VAL F 1 225 ? 18.402 20.351 139.588 1.00 36.13 223 VAL F O 1
ATOM 8003 N N . ASP F 1 226 ? 19.355 18.726 138.388 1.00 36.54 224 ASP F N 1
ATOM 8004 C CA . ASP F 1 226 ? 19.121 17.704 139.408 1.00 38.49 224 ASP F CA 1
ATOM 8005 C C . ASP F 1 226 ? 20.432 17.475 140.166 1.00 38.66 224 ASP F C 1
ATOM 8006 O O . ASP F 1 226 ? 21.447 17.186 139.566 1.00 39.44 224 ASP F O 1
ATOM 8011 N N . VAL F 1 227 ? 20.433 17.687 141.470 1.00 39.12 225 VAL F N 1
ATOM 8012 C CA . VAL F 1 227 ? 21.664 17.657 142.244 1.00 40.03 225 VAL F CA 1
ATOM 8013 C C . VAL F 1 227 ? 21.527 16.549 143.278 1.00 40.82 225 VAL F C 1
ATOM 8014 O O . VAL F 1 227 ? 20.509 16.484 143.935 1.00 41.01 225 VAL F O 1
ATOM 8018 N N . ARG F 1 228 ? 22.524 15.666 143.411 1.00 42.30 226 ARG F N 1
ATOM 8019 C CA . ARG F 1 228 ? 22.453 14.495 144.342 1.00 43.56 226 ARG F CA 1
ATOM 8020 C C . ARG F 1 228 ? 23.698 14.444 145.184 1.00 43.99 226 ARG F C 1
ATOM 8021 O O . ARG F 1 228 ? 24.708 14.960 144.772 1.00 43.17 226 ARG F O 1
ATOM 8029 N N . PRO F 1 229 ? 23.646 13.766 146.346 1.00 45.41 227 PRO F N 1
ATOM 8030 C CA . PRO F 1 229 ? 24.820 13.779 147.230 1.00 46.40 227 PRO F CA 1
ATOM 8031 C C . PRO F 1 229 ? 25.926 12.886 146.727 1.00 46.37 227 PRO F C 1
ATOM 8032 O O . PRO F 1 229 ? 25.654 12.068 145.865 1.00 47.41 227 PRO F O 1
ATOM 8036 N N . LYS G 1 6 ? -16.360 -7.792 115.521 1.00 33.80 4 LYS G N 1
ATOM 8037 C CA . LYS G 1 6 ? -15.092 -7.003 115.427 1.00 34.62 4 LYS G CA 1
ATOM 8038 C C . LYS G 1 6 ? -13.804 -7.793 115.104 1.00 33.60 4 LYS G C 1
ATOM 8039 O O . LYS G 1 6 ? -13.766 -9.003 115.241 1.00 33.76 4 LYS G O 1
ATOM 8045 N N . ILE G 1 7 ? -12.744 -7.084 114.711 1.00 32.31 5 ILE G N 1
ATOM 8046 C CA . ILE G 1 7 ? -11.501 -7.693 114.328 1.00 30.73 5 ILE G CA 1
ATOM 8047 C C . ILE G 1 7 ? -10.372 -7.269 115.274 1.00 30.01 5 ILE G C 1
ATOM 8048 O O . ILE G 1 7 ? -10.131 -6.082 115.479 1.00 29.59 5 ILE G O 1
ATOM 8053 N N . ALA G 1 8 ? -9.695 -8.262 115.833 1.00 29.08 6 ALA G N 1
ATOM 8054 C CA . ALA G 1 8 ? -8.611 -8.086 116.758 1.00 30.00 6 ALA G CA 1
ATOM 8055 C C . ALA G 1 8 ? -7.396 -8.785 116.172 1.00 30.81 6 ALA G C 1
ATOM 8056 O O . ALA G 1 8 ? -7.536 -9.839 115.514 1.00 30.16 6 ALA G O 1
ATOM 8058 N N . VAL G 1 9 ? -6.226 -8.178 116.396 1.00 30.91 7 VAL G N 1
ATOM 8059 C CA . VAL G 1 9 ? -4.915 -8.760 116.111 1.00 30.78 7 VAL G CA 1
ATOM 8060 C C . VAL G 1 9 ? -4.108 -8.767 117.420 1.00 31.73 7 VAL G C 1
ATOM 8061 O O . VAL G 1 9 ? -3.956 -7.769 118.074 1.00 31.60 7 VAL G O 1
ATOM 8065 N N . VAL G 1 10 ? -3.616 -9.921 117.823 1.00 32.28 8 VAL G N 1
ATOM 8066 C CA . VAL G 1 10 ? -2.852 -10.022 119.017 1.00 31.72 8 VAL G CA 1
ATOM 8067 C C . VAL G 1 10 ? -1.500 -10.660 118.718 1.00 32.93 8 VAL G C 1
ATOM 8068 O O . VAL G 1 10 ? -1.471 -11.850 118.381 1.00 33.08 8 VAL G O 1
ATOM 8072 N N . THR G 1 11 ? -0.400 -9.900 118.832 1.00 32.80 9 THR G N 1
ATOM 8073 C CA . THR G 1 11 ? 0.952 -10.486 118.854 1.00 33.43 9 THR G CA 1
ATOM 8074 C C . THR G 1 11 ? 1.368 -11.140 120.195 1.00 33.07 9 THR G C 1
ATOM 8075 O O . THR G 1 11 ? 0.916 -10.756 121.243 1.00 32.52 9 THR G O 1
ATOM 8079 N N . GLY G 1 12 ? 2.229 -12.155 120.143 1.00 33.90 10 GLY G N 1
ATOM 8080 C CA . GLY G 1 12 ? 2.580 -12.922 121.353 1.00 33.94 10 GLY G CA 1
ATOM 8081 C C . GLY G 1 12 ? 1.407 -13.705 121.930 1.00 34.50 10 GLY G C 1
ATOM 8082 O O . GLY G 1 12 ? 1.248 -13.845 123.155 1.00 34.37 10 GLY G O 1
ATOM 8083 N N . ALA G 1 13 ? 0.589 -14.243 121.051 1.00 35.19 11 ALA G N 1
ATOM 8084 C CA . ALA G 1 13 ? -0.675 -14.830 121.457 1.00 37.04 11 ALA G CA 1
ATOM 8085 C C . ALA G 1 13 ? -0.515 -16.161 122.170 1.00 38.91 11 ALA G C 1
ATOM 8086 O O . ALA G 1 13 ? -1.490 -16.684 122.699 1.00 39.53 11 ALA G O 1
ATOM 8088 N N . THR G 1 14 ? 0.686 -16.740 122.148 1.00 40.87 12 THR G N 1
ATOM 8089 C CA . THR G 1 14 ? 0.915 -18.005 122.868 1.00 43.11 12 THR G CA 1
ATOM 8090 C C . THR G 1 14 ? 1.602 -17.859 124.242 1.00 43.83 12 THR G C 1
ATOM 8091 O O . THR G 1 14 ? 1.606 -18.822 125.050 1.00 45.47 12 THR G O 1
ATOM 8095 N N . GLY G 1 15 ? 2.141 -16.665 124.538 1.00 43.29 13 GLY G N 1
ATOM 8096 C CA . GLY G 1 15 ? 2.583 -16.331 125.892 1.00 41.72 13 GLY G CA 1
ATOM 8097 C C . GLY G 1 15 ? 1.397 -16.366 126.836 1.00 41.73 13 GLY G C 1
ATOM 8098 O O . GLY G 1 15 ? 0.244 -16.323 126.368 1.00 42.08 13 GLY G O 1
ATOM 8099 N N . GLY G 1 16 ? 1.664 -16.477 128.147 1.00 41.02 14 GLY G N 1
ATOM 8100 C CA . GLY G 1 16 ? 0.631 -16.497 129.195 1.00 40.43 14 GLY G CA 1
ATOM 8101 C C . GLY G 1 16 ? -0.441 -15.412 129.070 1.00 40.14 14 GLY G C 1
ATOM 8102 O O . GLY G 1 16 ? -1.629 -15.714 129.072 1.00 40.76 14 GLY G O 1
ATOM 8103 N N . MET G 1 17 ? -0.008 -14.164 128.909 1.00 39.41 15 MET G N 1
ATOM 8104 C CA . MET G 1 17 ? -0.877 -12.980 128.809 1.00 38.16 15 MET G CA 1
ATOM 8105 C C . MET G 1 17 ? -1.674 -13.070 127.528 1.00 37.67 15 MET G C 1
ATOM 8106 O O . MET G 1 17 ? -2.863 -12.893 127.537 1.00 36.87 15 MET G O 1
ATOM 8111 N N . GLY G 1 18 ? -0.974 -13.297 126.419 1.00 38.02 16 GLY G N 1
ATOM 8112 C CA . GLY G 1 18 ? -1.575 -13.393 125.098 1.00 38.19 16 GLY G CA 1
ATOM 8113 C C . GLY G 1 18 ? -2.692 -14.426 125.061 1.00 38.48 16 GLY G C 1
ATOM 8114 O O . GLY G 1 18 ? -3.802 -14.156 124.567 1.00 39.05 16 GLY G O 1
ATOM 8115 N N . ILE G 1 19 ? -2.436 -15.609 125.602 1.00 37.89 17 ILE G N 1
ATOM 8116 C CA . ILE G 1 19 ? -3.482 -16.627 125.655 1.00 37.21 17 ILE G CA 1
ATOM 8117 C C . ILE G 1 19 ? -4.720 -16.057 126.303 1.00 37.46 17 ILE G C 1
ATOM 8118 O O . ILE G 1 19 ? -5.774 -16.158 125.715 1.00 37.23 17 ILE G O 1
ATOM 8123 N N . GLU G 1 20 ? -4.604 -15.463 127.510 1.00 37.52 18 GLU G N 1
ATOM 8124 C CA . GLU G 1 20 ? -5.785 -14.935 128.206 1.00 37.46 18 GLU G CA 1
ATOM 8125 C C . GLU G 1 20 ? -6.396 -13.780 127.434 1.00 37.33 18 GLU G C 1
ATOM 8126 O O . GLU G 1 20 ? -7.618 -13.574 127.457 1.00 37.87 18 GLU G O 1
ATOM 8132 N N . ILE G 1 21 ? -5.561 -13.032 126.724 1.00 36.48 19 ILE G N 1
ATOM 8133 C CA . ILE G 1 21 ? -6.070 -11.889 125.973 1.00 36.13 19 ILE G CA 1
ATOM 8134 C C . ILE G 1 21 ? -6.902 -12.378 124.803 1.00 36.82 19 ILE G C 1
ATOM 8135 O O . ILE G 1 21 ? -7.989 -11.833 124.537 1.00 36.74 19 ILE G O 1
ATOM 8140 N N . VAL G 1 22 ? -6.382 -13.402 124.118 1.00 36.72 20 VAL G N 1
ATOM 8141 C CA . VAL G 1 22 ? -7.104 -14.064 123.026 1.00 37.02 20 VAL G CA 1
ATOM 8142 C C . VAL G 1 22 ? -8.462 -14.618 123.470 1.00 37.35 20 VAL G C 1
ATOM 8143 O O . VAL G 1 22 ? -9.475 -14.401 122.776 1.00 36.19 20 VAL G O 1
ATOM 8147 N N . LYS G 1 23 ? -8.533 -15.246 124.649 1.00 38.25 21 LYS G N 1
ATOM 8148 C CA . LYS G 1 23 ? -9.858 -15.774 125.061 1.00 39.48 21 LYS G CA 1
ATOM 8149 C C . LYS G 1 23 ? -10.867 -14.693 125.364 1.00 39.22 21 LYS G C 1
ATOM 8150 O O . LYS G 1 23 ? -12.060 -14.842 125.032 1.00 39.77 21 LYS G O 1
ATOM 8156 N N . ASP G 1 24 ? -10.427 -13.633 126.037 1.00 38.35 22 ASP G N 1
ATOM 8157 C CA . ASP G 1 24 ? -11.362 -12.549 126.351 1.00 38.46 22 ASP G CA 1
ATOM 8158 C C . ASP G 1 24 ? -11.821 -11.783 125.075 1.00 37.94 22 ASP G C 1
ATOM 8159 O O . ASP G 1 24 ? -12.998 -11.450 124.907 1.00 37.14 22 ASP G O 1
ATOM 8164 N N . LEU G 1 25 ? -10.878 -11.466 124.208 1.00 37.43 23 LEU G N 1
ATOM 8165 C CA . LEU G 1 25 ? -11.220 -10.742 123.008 1.00 37.29 23 LEU G CA 1
ATOM 8166 C C . LEU G 1 25 ? -12.143 -11.598 122.118 1.00 37.80 23 LEU G C 1
ATOM 8167 O O . LEU G 1 25 ? -12.911 -11.067 121.344 1.00 37.94 23 LEU G O 1
ATOM 8172 N N . SER G 1 26 ? -12.074 -12.924 122.245 1.00 38.57 24 SER G N 1
ATOM 8173 C CA . SER G 1 26 ? -12.842 -13.816 121.354 1.00 38.79 24 SER G CA 1
ATOM 8174 C C . SER G 1 26 ? -14.313 -13.825 121.742 1.00 39.41 24 SER G C 1
ATOM 8175 O O . SER G 1 26 ? -15.143 -14.326 121.001 1.00 39.30 24 SER G O 1
ATOM 8178 N N . ARG G 1 27 ? -14.650 -13.227 122.882 1.00 39.19 25 ARG G N 1
ATOM 8179 C CA . ARG G 1 27 ? -16.052 -13.028 123.181 1.00 39.87 25 ARG G CA 1
ATOM 8180 C C . ARG G 1 27 ? -16.748 -12.204 122.061 1.00 39.31 25 ARG G C 1
ATOM 8181 O O . ARG G 1 27 ? -17.879 -12.492 121.712 1.00 38.85 25 ARG G O 1
ATOM 8189 N N . ASP G 1 28 ? -16.070 -11.217 121.475 1.00 38.11 26 ASP G N 1
ATOM 8190 C CA . ASP G 1 28 ? -16.773 -10.293 120.561 1.00 37.45 26 ASP G CA 1
ATOM 8191 C C . ASP G 1 28 ? -15.905 -9.833 119.402 1.00 36.62 26 ASP G C 1
ATOM 8192 O O . ASP G 1 28 ? -16.284 -8.908 118.694 1.00 36.65 26 ASP G O 1
ATOM 8197 N N . HIS G 1 29 ? -14.732 -10.450 119.239 1.00 35.52 27 HIS G N 1
ATOM 8198 C CA . HIS G 1 29 ? -13.908 -10.256 118.063 1.00 35.47 27 HIS G CA 1
ATOM 8199 C C . HIS G 1 29 ? -13.587 -11.575 117.387 1.00 35.87 27 HIS G C 1
ATOM 8200 O O . HIS G 1 29 ? -13.515 -12.598 118.061 1.00 35.98 27 HIS G O 1
ATOM 8207 N N . ILE G 1 30 ? -13.342 -11.516 116.075 1.00 35.50 28 ILE G N 1
ATOM 8208 C CA . ILE G 1 30 ? -12.533 -12.501 115.400 1.00 36.98 28 ILE G CA 1
ATOM 8209 C C . ILE G 1 30 ? -11.096 -12.136 115.722 1.00 36.88 28 ILE G C 1
ATOM 8210 O O . ILE G 1 30 ? -10.665 -11.005 115.486 1.00 37.54 28 ILE G O 1
ATOM 8215 N N . VAL G 1 31 ? -10.345 -13.059 116.290 1.00 36.94 29 VAL G N 1
ATOM 8216 C CA . VAL G 1 31 ? -9.002 -12.721 116.748 1.00 36.96 29 VAL G CA 1
ATOM 8217 C C . VAL G 1 31 ? -7.904 -13.368 115.884 1.00 38.35 29 VAL G C 1
ATOM 8218 O O . VAL G 1 31 ? -7.759 -14.607 115.873 1.00 38.66 29 VAL G O 1
ATOM 8222 N N . TYR G 1 32 ? -7.132 -12.551 115.170 1.00 38.80 30 TYR G N 1
ATOM 8223 C CA . TYR G 1 32 ? -5.923 -13.051 114.510 1.00 40.47 30 TYR G CA 1
ATOM 8224 C C . TYR G 1 32 ? -4.786 -13.130 115.499 1.00 40.88 30 TYR G C 1
ATOM 8225 O O . TYR G 1 32 ? -4.197 -12.115 115.845 1.00 42.18 30 TYR G O 1
ATOM 8234 N N . ALA G 1 33 ? -4.513 -14.340 115.959 1.00 41.54 31 ALA G N 1
ATOM 8235 C CA . ALA G 1 33 ? -3.536 -14.606 116.983 1.00 41.84 31 ALA G CA 1
ATOM 8236 C C . ALA G 1 33 ? -2.154 -14.925 116.373 1.00 43.33 31 ALA G C 1
ATOM 8237 O O . ALA G 1 33 ? -1.932 -16.040 115.868 1.00 44.11 31 ALA G O 1
ATOM 8239 N N . LEU G 1 34 ? -1.221 -13.968 116.402 1.00 44.43 32 LEU G N 1
ATOM 8240 C CA . LEU G 1 34 ? 0.150 -14.233 115.965 1.00 45.45 32 LEU G CA 1
ATOM 8241 C C . LEU G 1 34 ? 1.041 -14.905 117.013 1.00 48.07 32 LEU G C 1
ATOM 8242 O O . LEU G 1 34 ? 1.375 -14.337 118.067 1.00 47.80 32 LEU G O 1
ATOM 8247 N N . GLY G 1 35 ? 1.466 -16.116 116.709 1.00 50.84 33 GLY G N 1
ATOM 8248 C CA . GLY G 1 35 ? 2.229 -16.864 117.683 1.00 54.94 33 GLY G CA 1
ATOM 8249 C C . GLY G 1 35 ? 3.482 -17.577 117.218 1.00 57.59 33 GLY G C 1
ATOM 8250 O O . GLY G 1 35 ? 3.767 -17.687 115.999 1.00 57.29 33 GLY G O 1
ATOM 8251 N N . ARG G 1 36 ? 4.226 -18.054 118.224 1.00 60.76 34 ARG G N 1
ATOM 8252 C CA . ARG G 1 36 ? 5.475 -18.829 118.046 1.00 64.19 34 ARG G CA 1
ATOM 8253 C C . ARG G 1 36 ? 5.202 -20.344 118.223 1.00 65.85 34 ARG G C 1
ATOM 8254 O O . ARG G 1 36 ? 5.307 -21.136 117.264 1.00 66.53 34 ARG G O 1
ATOM 8256 N N . ASN G 1 37 ? 4.823 -20.708 119.456 1.00 67.98 35 ASN G N 1
ATOM 8257 C CA . ASN G 1 37 ? 4.391 -22.060 119.857 1.00 69.33 35 ASN G CA 1
ATOM 8258 C C . ASN G 1 37 ? 3.238 -22.654 119.016 1.00 70.92 35 ASN G C 1
ATOM 8259 O O . ASN G 1 37 ? 2.082 -22.187 119.094 1.00 71.46 35 ASN G O 1
ATOM 8264 N N . PRO G 1 38 ? 3.544 -23.701 118.228 1.00 72.01 36 PRO G N 1
ATOM 8265 C CA . PRO G 1 38 ? 2.543 -24.437 117.407 1.00 72.64 36 PRO G CA 1
ATOM 8266 C C . PRO G 1 38 ? 1.447 -25.191 118.202 1.00 72.82 36 PRO G C 1
ATOM 8267 O O . PRO G 1 38 ? 0.335 -25.422 117.696 1.00 72.72 36 PRO G O 1
ATOM 8271 N N . GLU G 1 39 ? 1.743 -25.569 119.434 1.00 73.05 37 GLU G N 1
ATOM 8272 C CA . GLU G 1 39 ? 0.771 -26.360 120.179 1.00 73.57 37 GLU G CA 1
ATOM 8273 C C . GLU G 1 39 ? -0.162 -25.506 121.053 1.00 73.88 37 GLU G C 1
ATOM 8274 O O . GLU G 1 39 ? -1.270 -25.940 121.424 1.00 74.62 37 GLU G O 1
ATOM 8276 N N . HIS G 1 40 ? 0.261 -24.293 121.395 1.00 73.42 38 HIS G N 1
ATOM 8277 C CA . HIS G 1 40 ? -0.687 -23.380 122.014 1.00 72.98 38 HIS G CA 1
ATOM 8278 C C . HIS G 1 40 ? -1.500 -22.807 120.849 1.00 72.23 38 HIS G C 1
ATOM 8279 O O . HIS G 1 40 ? -2.697 -22.490 120.999 1.00 72.15 38 HIS G O 1
ATOM 8286 N N . LEU G 1 41 ? -0.837 -22.691 119.689 1.00 71.19 39 LEU G N 1
ATOM 8287 C CA . LEU G 1 41 ? -1.454 -22.163 118.462 1.00 70.65 39 LEU G CA 1
ATOM 8288 C C . LEU G 1 41 ? -2.577 -23.075 118.042 1.00 70.10 39 LEU G C 1
ATOM 8289 O O . LEU G 1 41 ? -3.627 -22.620 117.619 1.00 70.20 39 LEU G O 1
ATOM 8294 N N . ALA G 1 42 ? -2.338 -24.375 118.174 1.00 69.55 40 ALA G N 1
ATOM 8295 C CA . ALA G 1 42 ? -3.364 -25.375 117.954 1.00 68.45 40 ALA G CA 1
ATOM 8296 C C . ALA G 1 42 ? -4.419 -25.214 119.027 1.00 67.12 40 ALA G C 1
ATOM 8297 O O . ALA G 1 42 ? -5.592 -25.095 118.731 1.00 67.91 40 ALA G O 1
ATOM 8299 N N . ALA G 1 43 ? -3.999 -25.216 120.277 1.00 65.57 41 ALA G N 1
ATOM 8300 C CA . ALA G 1 43 ? -4.925 -25.064 121.393 1.00 64.46 41 ALA G CA 1
ATOM 8301 C C . ALA G 1 43 ? -5.874 -23.881 121.195 1.00 63.60 41 ALA G C 1
ATOM 8302 O O . ALA G 1 43 ? -7.082 -23.986 121.432 1.00 63.80 41 ALA G O 1
ATOM 8304 N N . LEU G 1 44 ? -5.311 -22.756 120.764 1.00 62.18 42 LEU G N 1
ATOM 8305 C CA . LEU G 1 44 ? -6.071 -21.541 120.522 1.00 60.82 42 LEU G CA 1
ATOM 8306 C C . LEU G 1 44 ? -7.112 -21.649 119.406 1.00 60.69 42 LEU G C 1
ATOM 8307 O O . LEU G 1 44 ? -8.224 -21.101 119.549 1.00 60.70 42 LEU G O 1
ATOM 8312 N N . ALA G 1 45 ? -6.777 -22.315 118.295 1.00 59.84 43 ALA G N 1
ATOM 8313 C CA . ALA G 1 45 ? -7.741 -22.422 117.178 1.00 59.76 43 ALA G CA 1
ATOM 8314 C C . ALA G 1 45 ? -8.955 -23.253 117.534 1.00 59.71 43 ALA G C 1
ATOM 8315 O O . ALA G 1 45 ? -9.869 -23.361 116.738 1.00 59.82 43 ALA G O 1
ATOM 8317 N N . GLU G 1 46 ? -8.956 -23.842 118.726 1.00 60.26 44 GLU G N 1
ATOM 8318 C CA . GLU G 1 46 ? -10.129 -24.542 119.241 1.00 60.55 44 GLU G CA 1
ATOM 8319 C C . GLU G 1 46 ? -11.190 -23.521 119.660 1.00 60.88 44 GLU G C 1
ATOM 8320 O O . GLU G 1 46 ? -12.369 -23.861 119.797 1.00 61.35 44 GLU G O 1
ATOM 8322 N N . ILE G 1 47 ? -10.769 -22.273 119.881 1.00 60.55 45 ILE G N 1
ATOM 8323 C CA . ILE G 1 47 ? -11.704 -21.229 120.287 1.00 59.81 45 ILE G CA 1
ATOM 8324 C C . ILE G 1 47 ? -12.345 -20.682 119.041 1.00 59.23 45 ILE G C 1
ATOM 8325 O O . ILE G 1 47 ? -11.658 -20.301 118.091 1.00 58.81 45 ILE G O 1
ATOM 8330 N N . GLU G 1 48 ? -13.669 -20.654 119.049 1.00 58.59 46 GLU G N 1
ATOM 8331 C CA . GLU G 1 48 ? -14.424 -20.165 117.915 1.00 57.82 46 GLU G CA 1
ATOM 8332 C C . GLU G 1 48 ? -13.968 -18.760 117.527 1.00 56.83 46 GLU G C 1
ATOM 8333 O O . GLU G 1 48 ? -13.844 -17.870 118.374 1.00 56.63 46 GLU G O 1
ATOM 8335 N N . GLY G 1 49 ? -13.722 -18.576 116.239 1.00 55.43 47 GLY G N 1
ATOM 8336 C CA . GLY G 1 49 ? -13.389 -17.268 115.720 1.00 54.41 47 GLY G CA 1
ATOM 8337 C C . GLY G 1 49 ? -11.921 -16.898 115.867 1.00 53.41 47 GLY G C 1
ATOM 8338 O O . GLY G 1 49 ? -11.528 -15.813 115.480 1.00 54.16 47 GLY G O 1
ATOM 8339 N N . VAL G 1 50 ? -11.108 -17.772 116.436 1.00 51.67 48 VAL G N 1
ATOM 8340 C CA . VAL G 1 50 ? -9.691 -17.474 116.535 1.00 50.36 48 VAL G CA 1
ATOM 8341 C C . VAL G 1 50 ? -8.966 -17.945 115.293 1.00 50.54 48 VAL G C 1
ATOM 8342 O O . VAL G 1 50 ? -8.977 -19.134 114.996 1.00 51.29 48 VAL G O 1
ATOM 8346 N N . GLU G 1 51 ? -8.332 -17.027 114.572 1.00 50.06 49 GLU G N 1
ATOM 8347 C CA . GLU G 1 51 ? -7.524 -17.377 113.409 1.00 50.02 49 GLU G CA 1
ATOM 8348 C C . GLU G 1 51 ? -6.035 -17.360 113.783 1.00 50.47 49 GLU G C 1
ATOM 8349 O O . GLU G 1 51 ? -5.430 -16.277 113.835 1.00 51.14 49 GLU G O 1
ATOM 8351 N N . PRO G 1 52 ? -5.440 -18.544 114.052 1.00 50.30 50 PRO G N 1
ATOM 8352 C CA . PRO G 1 52 ? -4.009 -18.634 114.368 1.00 50.07 50 PRO G CA 1
ATOM 8353 C C . PRO G 1 52 ? -3.175 -18.348 113.139 1.00 49.65 50 PRO G C 1
ATOM 8354 O O . PRO G 1 52 ? -3.583 -18.693 112.047 1.00 49.43 50 PRO G O 1
ATOM 8358 N N . ILE G 1 53 ? -2.027 -17.715 113.338 1.00 48.92 51 ILE G N 1
ATOM 8359 C CA . ILE G 1 53 ? -1.147 -17.291 112.277 1.00 48.77 51 ILE G CA 1
ATOM 8360 C C . ILE G 1 53 ? 0.279 -17.552 112.746 1.00 50.31 51 ILE G C 1
ATOM 8361 O O . ILE G 1 53 ? 0.735 -16.937 113.730 1.00 50.96 51 ILE G O 1
ATOM 8366 N N . GLU G 1 54 ? 0.974 -18.468 112.073 1.00 50.78 52 GLU G N 1
ATOM 8367 C CA . GLU G 1 54 ? 2.318 -18.822 112.471 1.00 51.68 52 GLU G CA 1
ATOM 8368 C C . GLU G 1 54 ? 3.143 -17.745 111.816 1.00 52.40 52 GLU G C 1
ATOM 8369 O O . GLU G 1 54 ? 2.916 -17.423 110.647 1.00 52.89 52 GLU G O 1
ATOM 8371 N N . SER G 1 55 ? 4.075 -17.146 112.556 1.00 52.28 53 SER G N 1
ATOM 8372 C CA . SER G 1 55 ? 4.770 -15.995 112.011 1.00 51.92 53 SER G CA 1
ATOM 8373 C C . SER G 1 55 ? 6.103 -15.806 112.685 1.00 51.96 53 SER G C 1
ATOM 8374 O O . SER G 1 55 ? 6.241 -16.014 113.901 1.00 52.40 53 SER G O 1
ATOM 8377 N N . ASP G 1 56 ? 7.087 -15.393 111.908 1.00 51.56 54 ASP G N 1
ATOM 8378 C CA . ASP G 1 56 ? 8.332 -14.896 112.503 1.00 51.34 54 ASP G CA 1
ATOM 8379 C C . ASP G 1 56 ? 8.191 -13.379 112.469 1.00 49.99 54 ASP G C 1
ATOM 8380 O O . ASP G 1 56 ? 8.388 -12.725 111.418 1.00 49.07 54 ASP G O 1
ATOM 8385 N N . ILE G 1 57 ? 7.792 -12.820 113.605 1.00 48.82 55 ILE G N 1
ATOM 8386 C CA . ILE G 1 57 ? 7.268 -11.468 113.563 1.00 47.21 55 ILE G CA 1
ATOM 8387 C C . ILE G 1 57 ? 8.379 -10.459 113.207 1.00 46.00 55 ILE G C 1
ATOM 8388 O O . ILE G 1 57 ? 8.215 -9.585 112.316 1.00 44.69 55 ILE G O 1
ATOM 8393 N N . VAL G 1 58 ? 9.533 -10.612 113.851 1.00 44.03 56 VAL G N 1
ATOM 8394 C CA . VAL G 1 58 ? 10.595 -9.677 113.581 1.00 42.91 56 VAL G CA 1
ATOM 8395 C C . VAL G 1 58 ? 10.933 -9.676 112.091 1.00 43.26 56 VAL G C 1
ATOM 8396 O O . VAL G 1 58 ? 11.001 -8.614 111.455 1.00 42.71 56 VAL G O 1
ATOM 8400 N N . LYS G 1 59 ? 11.149 -10.869 111.529 1.00 43.25 57 LYS G N 1
ATOM 8401 C CA . LYS G 1 59 ? 11.557 -10.968 110.119 1.00 43.38 57 LYS G CA 1
ATOM 8402 C C . LYS G 1 59 ? 10.432 -10.436 109.225 1.00 42.85 57 LYS G C 1
ATOM 8403 O O . LYS G 1 59 ? 10.657 -9.582 108.332 1.00 41.94 57 LYS G O 1
ATOM 8405 N N . GLU G 1 60 ? 9.219 -10.915 109.469 1.00 42.63 58 GLU G N 1
ATOM 8406 C CA . GLU G 1 60 ? 8.096 -10.434 108.646 1.00 43.85 58 GLU G CA 1
ATOM 8407 C C . GLU G 1 60 ? 7.783 -8.923 108.762 1.00 42.94 58 GLU G C 1
ATOM 8408 O O . GLU G 1 60 ? 7.662 -8.214 107.729 1.00 43.29 58 GLU G O 1
ATOM 8414 N N . VAL G 1 61 ? 7.678 -8.412 109.985 1.00 41.50 59 VAL G N 1
ATOM 8415 C CA . VAL G 1 61 ? 7.322 -7.018 110.111 1.00 40.34 59 VAL G CA 1
ATOM 8416 C C . VAL G 1 61 ? 8.475 -6.150 109.628 1.00 41.29 59 VAL G C 1
ATOM 8417 O O . VAL G 1 61 ? 8.255 -5.159 108.939 1.00 39.97 59 VAL G O 1
ATOM 8421 N N . LEU G 1 62 ? 9.711 -6.537 109.963 1.00 42.69 60 LEU G N 1
ATOM 8422 C CA . LEU G 1 62 ? 10.860 -5.671 109.673 1.00 44.43 60 LEU G CA 1
ATOM 8423 C C . LEU G 1 62 ? 11.568 -5.900 108.331 1.00 45.59 60 LEU G C 1
ATOM 8424 O O . LEU G 1 62 ? 11.986 -4.956 107.679 1.00 46.19 60 LEU G O 1
ATOM 8429 N N . GLU G 1 63 ? 11.759 -7.143 107.935 1.00 47.67 61 GLU G N 1
ATOM 8430 C CA . GLU G 1 63 ? 12.540 -7.382 106.712 1.00 49.50 61 GLU G CA 1
ATOM 8431 C C . GLU G 1 63 ? 11.613 -7.479 105.493 1.00 49.71 61 GLU G C 1
ATOM 8432 O O . GLU G 1 63 ? 11.830 -6.820 104.480 1.00 49.80 61 GLU G O 1
ATOM 8434 N N . GLU G 1 64 ? 10.548 -8.257 105.632 1.00 49.98 62 GLU G N 1
ATOM 8435 C CA . GLU G 1 64 ? 9.606 -8.484 104.534 1.00 50.57 62 GLU G CA 1
ATOM 8436 C C . GLU G 1 64 ? 8.617 -7.339 104.294 1.00 49.94 62 GLU G C 1
ATOM 8437 O O . GLU G 1 64 ? 7.971 -7.271 103.269 1.00 49.89 62 GLU G O 1
ATOM 8443 N N . GLY G 1 65 ? 8.486 -6.424 105.247 1.00 49.94 63 GLY G N 1
ATOM 8444 C CA . GLY G 1 65 ? 7.513 -5.328 105.083 1.00 47.65 63 GLY G CA 1
ATOM 8445 C C . GLY G 1 65 ? 6.072 -5.719 105.403 1.00 46.04 63 GLY G C 1
ATOM 8446 O O . GLY G 1 65 ? 5.130 -5.106 104.902 1.00 46.41 63 GLY G O 1
ATOM 8447 N N . GLY G 1 66 ? 5.883 -6.743 106.225 1.00 44.35 64 GLY G N 1
ATOM 8448 C CA . GLY G 1 66 ? 4.530 -7.105 106.639 1.00 43.28 64 GLY G CA 1
ATOM 8449 C C . GLY G 1 66 ? 4.270 -8.578 106.859 1.00 42.30 64 GLY G C 1
ATOM 8450 O O . GLY G 1 66 ? 4.958 -9.382 106.314 1.00 41.70 64 GLY G O 1
ATOM 8451 N N . VAL G 1 67 ? 3.269 -8.909 107.680 1.00 42.18 65 VAL G N 1
ATOM 8452 C CA . VAL G 1 67 ? 2.774 -10.260 107.865 1.00 41.57 65 VAL G CA 1
ATOM 8453 C C . VAL G 1 67 ? 1.648 -10.517 106.838 1.00 42.94 65 VAL G C 1
ATOM 8454 O O . VAL G 1 67 ? 0.562 -9.912 106.934 1.00 43.86 65 VAL G O 1
ATOM 8458 N N . ASP G 1 68 ? 1.909 -11.392 105.862 1.00 42.32 66 ASP G N 1
ATOM 8459 C CA . ASP G 1 68 ? 1.054 -11.579 104.668 1.00 42.23 66 ASP G CA 1
ATOM 8460 C C . ASP G 1 68 ? -0.458 -11.766 104.956 1.00 41.45 66 ASP G C 1
ATOM 8461 O O . ASP G 1 68 ? -1.284 -11.063 104.381 1.00 40.33 66 ASP G O 1
ATOM 8466 N N . LYS G 1 69 ? -0.780 -12.708 105.846 1.00 40.77 67 LYS G N 1
ATOM 8467 C CA . LYS G 1 69 ? -2.132 -12.924 106.333 1.00 40.64 67 LYS G CA 1
ATOM 8468 C C . LYS G 1 69 ? -2.877 -11.777 107.016 1.00 40.83 67 LYS G C 1
ATOM 8469 O O . LYS G 1 69 ? -3.985 -11.991 107.525 1.00 41.03 67 LYS G O 1
ATOM 8475 N N . LEU G 1 70 ? -2.295 -10.579 107.076 1.00 40.39 68 LEU G N 1
ATOM 8476 C CA . LEU G 1 70 ? -2.998 -9.466 107.704 1.00 39.85 68 LEU G CA 1
ATOM 8477 C C . LEU G 1 70 ? -3.104 -8.360 106.705 1.00 40.06 68 LEU G C 1
ATOM 8478 O O . LEU G 1 70 ? -3.705 -7.333 106.984 1.00 39.27 68 LEU G O 1
ATOM 8483 N N . LYS G 1 71 ? -2.496 -8.552 105.538 1.00 40.81 69 LYS G N 1
ATOM 8484 C CA . LYS G 1 71 ? -2.556 -7.510 104.514 1.00 41.99 69 LYS G CA 1
ATOM 8485 C C . LYS G 1 71 ? -3.981 -7.259 103.937 1.00 41.64 69 LYS G C 1
ATOM 8486 O O . LYS G 1 71 ? -4.207 -6.248 103.305 1.00 41.39 69 LYS G O 1
ATOM 8492 N N . ASN G 1 72 ? -4.921 -8.174 104.180 1.00 40.91 70 ASN G N 1
ATOM 8493 C CA . ASN G 1 72 ? -6.246 -8.129 103.564 1.00 41.10 70 ASN G CA 1
ATOM 8494 C C . ASN G 1 72 ? -7.272 -7.554 104.480 1.00 40.08 70 ASN G C 1
ATOM 8495 O O . ASN G 1 72 ? -8.375 -7.351 104.032 1.00 39.61 70 ASN G O 1
ATOM 8500 N N . LEU G 1 73 ? -6.958 -7.415 105.773 1.00 39.03 71 LEU G N 1
ATOM 8501 C CA . LEU G 1 73 ? -7.887 -6.835 106.749 1.00 37.24 71 LEU G CA 1
ATOM 8502 C C . LEU G 1 73 ? -8.114 -5.356 106.430 1.00 36.93 71 LEU G C 1
ATOM 8503 O O . LEU G 1 73 ? -7.188 -4.563 106.384 1.00 36.73 71 LEU G O 1
ATOM 8508 N N . ASP G 1 74 ? -9.357 -4.970 106.215 1.00 36.33 72 ASP G N 1
ATOM 8509 C CA . ASP G 1 74 ? -9.604 -3.607 105.847 1.00 36.15 72 ASP G CA 1
ATOM 8510 C C . ASP G 1 74 ? -10.034 -2.771 107.056 1.00 35.94 72 ASP G C 1
ATOM 8511 O O . ASP G 1 74 ? -10.086 -1.530 106.957 1.00 34.97 72 ASP G O 1
ATOM 8516 N N . HIS G 1 75 ? -10.362 -3.462 108.153 1.00 34.30 73 HIS G N 1
ATOM 8517 C CA . HIS G 1 75 ? -10.709 -2.854 109.453 1.00 34.52 73 HIS G CA 1
ATOM 8518 C C . HIS G 1 75 ? -10.056 -3.650 110.635 1.00 33.95 73 HIS G C 1
ATOM 8519 O O . HIS G 1 75 ? -10.263 -4.863 110.754 1.00 34.65 73 HIS G O 1
ATOM 8526 N N . VAL G 1 76 ? -9.270 -2.988 111.488 1.00 32.09 74 VAL G N 1
ATOM 8527 C CA . VAL G 1 76 ? -8.830 -3.624 112.747 1.00 30.27 74 VAL G CA 1
ATOM 8528 C C . VAL G 1 76 ? -9.269 -2.823 113.952 1.00 29.52 74 VAL G C 1
ATOM 8529 O O . VAL G 1 76 ? -8.776 -1.716 114.138 1.00 26.51 74 VAL G O 1
ATOM 8533 N N . ASP G 1 77 ? -10.134 -3.417 114.793 1.00 29.69 75 ASP G N 1
ATOM 8534 C CA . ASP G 1 77 ? -10.729 -2.706 115.958 1.00 31.26 75 ASP G CA 1
ATOM 8535 C C . ASP G 1 77 ? -9.775 -2.659 117.129 1.00 32.13 75 ASP G C 1
ATOM 8536 O O . ASP G 1 77 ? -9.648 -1.633 117.762 1.00 32.07 75 ASP G O 1
ATOM 8541 N N . THR G 1 78 ? -9.069 -3.773 117.345 1.00 33.09 76 THR G N 1
ATOM 8542 C CA . THR G 1 78 ? -8.181 -3.967 118.496 1.00 33.58 76 THR G CA 1
ATOM 8543 C C . THR G 1 78 ? -6.859 -4.640 118.078 1.00 32.70 76 THR G C 1
ATOM 8544 O O . THR G 1 78 ? -6.831 -5.765 117.597 1.00 33.29 76 THR G O 1
ATOM 8548 N N . LEU G 1 79 ? -5.774 -3.909 118.232 1.00 30.62 77 LEU G N 1
ATOM 8549 C CA . LEU G 1 79 ? -4.451 -4.419 118.019 1.00 29.87 77 LEU G CA 1
ATOM 8550 C C . LEU G 1 79 ? -3.687 -4.351 119.358 1.00 29.69 77 LEU G C 1
ATOM 8551 O O . LEU G 1 79 ? -3.464 -3.259 119.892 1.00 28.03 77 LEU G O 1
ATOM 8556 N N . VAL G 1 80 ? -3.301 -5.517 119.854 1.00 29.63 78 VAL G N 1
ATOM 8557 C CA . VAL G 1 80 ? -2.590 -5.671 121.101 1.00 31.30 78 VAL G CA 1
ATOM 8558 C C . VAL G 1 80 ? -1.167 -6.234 120.866 1.00 32.10 78 VAL G C 1
ATOM 8559 O O . VAL G 1 80 ? -1.014 -7.342 120.355 1.00 32.83 78 VAL G O 1
ATOM 8563 N N . HIS G 1 81 ? -0.153 -5.487 121.276 1.00 32.11 79 HIS G N 1
ATOM 8564 C CA . HIS G 1 81 ? 1.232 -5.879 121.138 1.00 33.46 79 HIS G CA 1
ATOM 8565 C C . HIS G 1 81 ? 1.659 -6.565 122.463 1.00 35.23 79 HIS G C 1
ATOM 8566 O O . HIS G 1 81 ? 1.995 -5.888 123.468 1.00 35.09 79 HIS G O 1
ATOM 8573 N N . ALA G 1 82 ? 1.572 -7.895 122.505 1.00 35.56 80 ALA G N 1
ATOM 8574 C CA . ALA G 1 82 ? 1.995 -8.625 123.699 1.00 36.75 80 ALA G CA 1
ATOM 8575 C C . ALA G 1 82 ? 3.265 -9.464 123.407 1.00 36.91 80 ALA G C 1
ATOM 8576 O O . ALA G 1 82 ? 3.698 -10.229 124.239 1.00 38.23 80 ALA G O 1
ATOM 8578 N N . ALA G 1 83 ? 3.832 -9.366 122.218 1.00 36.87 81 ALA G N 1
ATOM 8579 C CA . ALA G 1 83 ? 5.079 -10.102 121.953 1.00 37.72 81 ALA G CA 1
ATOM 8580 C C . ALA G 1 83 ? 6.219 -9.460 122.774 1.00 38.66 81 ALA G C 1
ATOM 8581 O O . ALA G 1 83 ? 6.714 -10.069 123.724 1.00 40.84 81 ALA G O 1
ATOM 8583 N N . GLY G 1 94 ? 25.751 -12.584 124.484 1.00 48.96 92 GLY G N 1
ATOM 8584 C CA . GLY G 1 94 ? 26.170 -11.369 123.764 1.00 49.48 92 GLY G CA 1
ATOM 8585 C C . GLY G 1 94 ? 25.241 -10.156 124.011 1.00 49.65 92 GLY G C 1
ATOM 8586 O O . GLY G 1 94 ? 24.021 -10.251 123.859 1.00 49.66 92 GLY G O 1
ATOM 8587 N N . SER G 1 95 ? 25.817 -9.014 124.379 1.00 48.55 93 SER G N 1
ATOM 8588 C CA . SER G 1 95 ? 25.045 -7.885 124.869 1.00 47.39 93 SER G CA 1
ATOM 8589 C C . SER G 1 95 ? 24.495 -7.108 123.680 1.00 46.45 93 SER G C 1
ATOM 8590 O O . SER G 1 95 ? 23.365 -6.640 123.694 1.00 46.87 93 SER G O 1
ATOM 8593 N N . VAL G 1 96 ? 25.309 -6.951 122.654 1.00 45.11 94 VAL G N 1
ATOM 8594 C CA . VAL G 1 96 ? 24.887 -6.280 121.452 1.00 44.36 94 VAL G CA 1
ATOM 8595 C C . VAL G 1 96 ? 23.687 -6.979 120.832 1.00 44.25 94 VAL G C 1
ATOM 8596 O O . VAL G 1 96 ? 22.717 -6.323 120.384 1.00 44.26 94 VAL G O 1
ATOM 8600 N N . ALA G 1 97 ? 23.774 -8.303 120.798 1.00 42.94 95 ALA G N 1
ATOM 8601 C CA . ALA G 1 97 ? 22.744 -9.143 120.223 1.00 43.30 95 ALA G CA 1
ATOM 8602 C C . ALA G 1 97 ? 21.481 -9.000 121.041 1.00 42.54 95 ALA G C 1
ATOM 8603 O O . ALA G 1 97 ? 20.388 -8.915 120.500 1.00 42.43 95 ALA G O 1
ATOM 8605 N N . GLU G 1 98 ? 21.649 -8.975 122.351 1.00 41.79 96 GLU G N 1
ATOM 8606 C CA . GLU G 1 98 ? 20.539 -8.762 123.210 1.00 42.66 96 GLU G CA 1
ATOM 8607 C C . GLU G 1 98 ? 19.867 -7.365 122.981 1.00 41.86 96 GLU G C 1
ATOM 8608 O O . GLU G 1 98 ? 18.662 -7.270 122.877 1.00 41.07 96 GLU G O 1
ATOM 8614 N N . TRP G 1 99 ? 20.665 -6.293 122.866 1.00 40.42 97 TRP G N 1
ATOM 8615 C CA . TRP G 1 99 ? 20.140 -4.990 122.569 1.00 38.96 97 TRP G CA 1
ATOM 8616 C C . TRP G 1 99 ? 19.295 -5.039 121.299 1.00 38.84 97 TRP G C 1
ATOM 8617 O O . TRP G 1 99 ? 18.174 -4.489 121.281 1.00 38.53 97 TRP G O 1
ATOM 8628 N N . HIS G 1 100 ? 19.824 -5.650 120.231 1.00 38.20 98 HIS G N 1
ATOM 8629 C CA . HIS G 1 100 ? 19.051 -5.787 118.968 1.00 38.74 98 HIS G CA 1
ATOM 8630 C C . HIS G 1 100 ? 17.790 -6.618 119.088 1.00 38.73 98 HIS G C 1
ATOM 8631 O O . HIS G 1 100 ? 16.795 -6.298 118.478 1.00 38.68 98 HIS G O 1
ATOM 8638 N N . ALA G 1 101 ? 17.832 -7.677 119.881 1.00 38.98 99 ALA G N 1
ATOM 8639 C CA . ALA G 1 101 ? 16.701 -8.558 119.958 1.00 39.82 99 ALA G CA 1
ATOM 8640 C C . ALA G 1 101 ? 15.578 -7.790 120.636 1.00 40.42 99 ALA G C 1
ATOM 8641 O O . ALA G 1 101 ? 14.479 -7.630 120.079 1.00 40.88 99 ALA G O 1
ATOM 8643 N N . HIS G 1 102 ? 15.866 -7.326 121.845 1.00 40.43 100 HIS G N 1
ATOM 8644 C CA . HIS G 1 102 ? 14.917 -6.546 122.613 1.00 40.69 100 HIS G CA 1
ATOM 8645 C C . HIS G 1 102 ? 14.356 -5.336 121.923 1.00 39.22 100 HIS G C 1
ATOM 8646 O O . HIS G 1 102 ? 13.148 -5.199 121.798 1.00 38.70 100 HIS G O 1
ATOM 8653 N N . LEU G 1 103 ? 15.224 -4.445 121.494 1.00 39.17 101 LEU G N 1
ATOM 8654 C CA . LEU G 1 103 ? 14.742 -3.253 120.800 1.00 39.60 101 LEU G CA 1
ATOM 8655 C C . LEU G 1 103 ? 13.904 -3.602 119.552 1.00 40.09 101 LEU G C 1
ATOM 8656 O O . LEU G 1 103 ? 12.831 -2.996 119.332 1.00 40.50 101 LEU G O 1
ATOM 8661 N N . ASP G 1 104 ? 14.377 -4.574 118.758 1.00 39.57 102 ASP G N 1
ATOM 8662 C CA . ASP G 1 104 ? 13.661 -5.064 117.560 1.00 39.58 102 ASP G CA 1
ATOM 8663 C C . ASP G 1 104 ? 12.239 -5.471 117.897 1.00 39.07 102 ASP G C 1
ATOM 8664 O O . ASP G 1 104 ? 11.281 -4.987 117.291 1.00 38.49 102 ASP G O 1
ATOM 8669 N N . LEU G 1 105 ? 12.110 -6.348 118.887 1.00 38.47 103 LEU G N 1
ATOM 8670 C CA . LEU G 1 105 ? 10.831 -6.943 119.195 1.00 38.00 103 LEU G CA 1
ATOM 8671 C C . LEU G 1 105 ? 9.901 -6.074 120.093 1.00 37.94 103 LEU G C 1
ATOM 8672 O O . LEU G 1 105 ? 8.659 -6.123 119.943 1.00 36.98 103 LEU G O 1
ATOM 8677 N N . ASN G 1 106 ? 10.487 -5.334 121.043 1.00 36.64 104 ASN G N 1
ATOM 8678 C CA . ASN G 1 106 ? 9.705 -4.541 122.001 1.00 36.30 104 ASN G CA 1
ATOM 8679 C C . ASN G 1 106 ? 9.379 -3.151 121.495 1.00 34.47 104 ASN G C 1
ATOM 8680 O O . ASN G 1 106 ? 8.408 -2.546 121.914 1.00 33.61 104 ASN G O 1
ATOM 8685 N N . VAL G 1 107 ? 10.167 -2.649 120.556 1.00 33.94 105 VAL G N 1
ATOM 8686 C CA . VAL G 1 107 ? 9.978 -1.288 120.080 1.00 33.08 105 VAL G CA 1
ATOM 8687 C C . VAL G 1 107 ? 9.746 -1.176 118.573 1.00 33.60 105 VAL G C 1
ATOM 8688 O O . VAL G 1 107 ? 8.750 -0.580 118.122 1.00 35.01 105 VAL G O 1
ATOM 8692 N N . ILE G 1 108 ? 10.649 -1.713 117.765 1.00 33.65 106 ILE G N 1
ATOM 8693 C CA . ILE G 1 108 ? 10.508 -1.477 116.333 1.00 32.39 106 ILE G CA 1
ATOM 8694 C C . ILE G 1 108 ? 9.337 -2.250 115.741 1.00 31.89 106 ILE G C 1
ATOM 8695 O O . ILE G 1 108 ? 8.573 -1.675 114.995 1.00 33.07 106 ILE G O 1
ATOM 8700 N N . VAL G 1 109 ? 9.129 -3.502 116.135 1.00 30.37 107 VAL G N 1
ATOM 8701 C CA . VAL G 1 109 ? 7.950 -4.264 115.681 1.00 30.32 107 VAL G CA 1
ATOM 8702 C C . VAL G 1 109 ? 6.579 -3.530 115.969 1.00 31.45 107 VAL G C 1
ATOM 8703 O O . VAL G 1 109 ? 5.802 -3.256 114.996 1.00 32.16 107 VAL G O 1
ATOM 8707 N N . PRO G 1 110 ? 6.292 -3.180 117.263 1.00 30.59 108 PRO G N 1
ATOM 8708 C CA . PRO G 1 110 ? 5.059 -2.425 117.502 1.00 30.30 108 PRO G CA 1
ATOM 8709 C C . PRO G 1 110 ? 4.968 -1.205 116.622 1.00 30.01 108 PRO G C 1
ATOM 8710 O O . PRO G 1 110 ? 3.904 -0.913 116.072 1.00 30.60 108 PRO G O 1
ATOM 8714 N N . ALA G 1 111 ? 6.063 -0.487 116.463 1.00 29.27 109 ALA G N 1
ATOM 8715 C CA . ALA G 1 111 ? 5.965 0.757 115.736 1.00 29.31 109 ALA G CA 1
ATOM 8716 C C . ALA G 1 111 ? 5.629 0.511 114.240 1.00 29.58 109 ALA G C 1
ATOM 8717 O O . ALA G 1 111 ? 4.805 1.206 113.667 1.00 30.08 109 ALA G O 1
ATOM 8719 N N . GLU G 1 112 ? 6.233 -0.505 113.640 1.00 30.79 110 GLU G N 1
ATOM 8720 C CA . GLU G 1 112 ? 6.125 -0.740 112.200 1.00 31.55 110 GLU G CA 1
ATOM 8721 C C . GLU G 1 112 ? 4.877 -1.562 111.876 1.00 30.65 110 GLU G C 1
ATOM 8722 O O . GLU G 1 112 ? 4.199 -1.295 110.861 1.00 30.43 110 GLU G O 1
ATOM 8728 N N . LEU G 1 113 ? 4.549 -2.523 112.742 1.00 29.85 111 LEU G N 1
ATOM 8729 C CA . LEU G 1 113 ? 3.308 -3.274 112.589 1.00 30.83 111 LEU G CA 1
ATOM 8730 C C . LEU G 1 113 ? 2.076 -2.340 112.762 1.00 32.64 111 LEU G C 1
ATOM 8731 O O . LEU G 1 113 ? 1.092 -2.464 112.027 1.00 33.54 111 LEU G O 1
ATOM 8736 N N . SER G 1 114 ? 2.153 -1.397 113.709 1.00 31.87 112 SER G N 1
ATOM 8737 C CA . SER G 1 114 ? 1.103 -0.401 113.854 1.00 32.01 112 SER G CA 1
ATOM 8738 C C . SER G 1 114 ? 0.993 0.409 112.577 1.00 32.57 112 SER G C 1
ATOM 8739 O O . SER G 1 114 ? -0.120 0.699 112.130 1.00 33.09 112 SER G O 1
ATOM 8742 N N . ARG G 1 115 ? 2.148 0.771 112.012 1.00 32.70 113 ARG G N 1
ATOM 8743 C CA . ARG G 1 115 ? 2.207 1.610 110.830 1.00 33.73 113 ARG G CA 1
ATOM 8744 C C . ARG G 1 115 ? 1.640 0.828 109.642 1.00 34.43 113 ARG G C 1
ATOM 8745 O O . ARG G 1 115 ? 0.870 1.379 108.845 1.00 35.16 113 ARG G O 1
ATOM 8753 N N . GLN G 1 116 ? 1.903 -0.474 109.583 1.00 34.27 114 GLN G N 1
ATOM 8754 C CA . GLN G 1 116 ? 1.392 -1.253 108.460 1.00 35.17 114 GLN G CA 1
ATOM 8755 C C . GLN G 1 116 ? -0.096 -1.402 108.586 1.00 35.67 114 GLN G C 1
ATOM 8756 O O . GLN G 1 116 ? -0.773 -1.410 107.568 1.00 36.47 114 GLN G O 1
ATOM 8762 N N . LEU G 1 117 ? -0.615 -1.513 109.821 1.00 34.81 115 LEU G N 1
ATOM 8763 C CA . LEU G 1 117 ? -2.038 -1.676 109.995 1.00 33.78 115 LEU G CA 1
ATOM 8764 C C . LEU G 1 117 ? -2.745 -0.340 110.119 1.00 33.83 115 LEU G C 1
ATOM 8765 O O . LEU G 1 117 ? -3.968 -0.264 110.262 1.00 34.80 115 LEU G O 1
ATOM 8770 N N . LEU G 1 118 ? -1.991 0.727 110.003 1.00 34.01 116 LEU G N 1
ATOM 8771 C CA . LEU G 1 118 ? -2.579 2.068 110.092 1.00 34.38 116 LEU G CA 1
ATOM 8772 C C . LEU G 1 118 ? -3.852 2.321 109.293 1.00 34.52 116 LEU G C 1
ATOM 8773 O O . LEU G 1 118 ? -4.779 2.908 109.840 1.00 36.75 116 LEU G O 1
ATOM 8778 N N . PRO G 1 119 ? -3.911 1.924 107.991 1.00 34.51 117 PRO G N 1
ATOM 8779 C CA . PRO G 1 119 ? -5.202 2.169 107.260 1.00 32.51 117 PRO G CA 1
ATOM 8780 C C . PRO G 1 119 ? -6.405 1.387 107.786 1.00 31.00 117 PRO G C 1
ATOM 8781 O O . PRO G 1 119 ? -7.490 1.960 107.891 1.00 30.07 117 PRO G O 1
ATOM 8785 N N . ALA G 1 120 ? -6.236 0.101 108.078 1.00 29.22 118 ALA G N 1
ATOM 8786 C CA . ALA G 1 120 ? -7.311 -0.689 108.729 1.00 28.11 118 ALA G CA 1
ATOM 8787 C C . ALA G 1 120 ? -7.707 -0.168 110.169 1.00 28.42 118 ALA G C 1
ATOM 8788 O O . ALA G 1 120 ? -8.862 -0.290 110.604 1.00 28.47 118 ALA G O 1
ATOM 8790 N N . LEU G 1 121 ? -6.745 0.379 110.910 1.00 28.07 119 LEU G N 1
ATOM 8791 C CA . LEU G 1 121 ? -7.023 0.887 112.245 1.00 27.55 119 LEU G CA 1
ATOM 8792 C C . LEU G 1 121 ? -7.779 2.240 112.169 1.00 28.12 119 LEU G C 1
ATOM 8793 O O . LEU G 1 121 ? -8.640 2.493 112.980 1.00 27.42 119 LEU G O 1
ATOM 8798 N N . ARG G 1 122 ? -7.381 3.131 111.263 1.00 28.45 120 ARG G N 1
ATOM 8799 C CA . ARG G 1 122 ? -8.131 4.342 111.006 1.00 31.04 120 ARG G CA 1
ATOM 8800 C C . ARG G 1 122 ? -9.557 4.018 110.555 1.00 32.06 120 ARG G C 1
ATOM 8801 O O . ARG G 1 122 ? -10.513 4.660 110.998 1.00 31.70 120 ARG G O 1
ATOM 8809 N N . ALA G 1 123 ? -9.678 3.037 109.666 1.00 32.57 121 ALA G N 1
ATOM 8810 C CA . ALA G 1 123 ? -10.976 2.641 109.126 1.00 34.23 121 ALA G CA 1
ATOM 8811 C C . ALA G 1 123 ? -11.865 2.239 110.271 1.00 33.65 121 ALA G C 1
ATOM 8812 O O . ALA G 1 123 ? -13.056 2.467 110.230 1.00 33.74 121 ALA G O 1
ATOM 8814 N N . ALA G 1 124 ? -11.277 1.609 111.278 1.00 33.18 122 ALA G N 1
ATOM 8815 C CA . ALA G 1 124 ? -12.095 1.047 112.369 1.00 32.48 122 ALA G CA 1
ATOM 8816 C C . ALA G 1 124 ? -12.192 1.967 113.588 1.00 32.01 122 ALA G C 1
ATOM 8817 O O . ALA G 1 124 ? -12.804 1.618 114.553 1.00 32.58 122 ALA G O 1
ATOM 8819 N N . SER G 1 125 ? -11.570 3.131 113.549 1.00 32.21 123 SER G N 1
ATOM 8820 C CA . SER G 1 125 ? -11.252 3.873 114.778 1.00 33.75 123 SER G CA 1
ATOM 8821 C C . SER G 1 125 ? -10.716 2.961 115.895 1.00 32.91 123 SER G C 1
ATOM 8822 O O . SER G 1 125 ? -11.132 3.073 117.011 1.00 33.51 123 SER G O 1
ATOM 8825 N N . GLY G 1 126 ? -9.806 2.056 115.596 1.00 32.06 124 GLY G N 1
ATOM 8826 C CA . GLY G 1 126 ? -9.443 1.048 116.575 1.00 31.83 124 GLY G CA 1
ATOM 8827 C C . GLY G 1 126 ? -8.584 1.481 117.757 1.00 31.47 124 GLY G C 1
ATOM 8828 O O . GLY G 1 126 ? -8.120 2.611 117.838 1.00 31.29 124 GLY G O 1
ATOM 8829 N N . CYS G 1 127 ? -8.409 0.558 118.688 1.00 31.18 125 CYS G N 1
ATOM 8830 C CA A CYS G 1 127 ? -7.551 0.774 119.840 0.50 31.91 125 CYS G CA 1
ATOM 8831 C CA B CYS G 1 127 ? -7.563 0.767 119.852 0.50 30.94 125 CYS G CA 1
ATOM 8832 C C . CYS G 1 127 ? -6.273 -0.014 119.630 1.00 31.29 125 CYS G C 1
ATOM 8833 O O . CYS G 1 127 ? -6.330 -1.203 119.289 1.00 31.07 125 CYS G O 1
ATOM 8838 N N . VAL G 1 128 ? -5.137 0.657 119.789 1.00 30.04 126 VAL G N 1
ATOM 8839 C CA . VAL G 1 128 ? -3.833 0.023 119.796 1.00 29.79 126 VAL G CA 1
ATOM 8840 C C . VAL G 1 128 ? -3.329 -0.023 121.259 1.00 30.20 126 VAL G C 1
ATOM 8841 O O . VAL G 1 128 ? -3.235 0.999 121.941 1.00 30.81 126 VAL G O 1
ATOM 8845 N N . ILE G 1 129 ? -3.020 -1.207 121.745 1.00 30.08 127 ILE G N 1
ATOM 8846 C CA . ILE G 1 129 ? -2.618 -1.375 123.100 1.00 31.02 127 ILE G CA 1
ATOM 8847 C C . ILE G 1 129 ? -1.212 -1.990 123.151 1.00 31.87 127 ILE G C 1
ATOM 8848 O O . ILE G 1 129 ? -0.947 -3.025 122.509 1.00 31.83 127 ILE G O 1
ATOM 8853 N N . TYR G 1 130 ? -0.310 -1.328 123.864 1.00 31.14 128 TYR G N 1
ATOM 8854 C CA . TYR G 1 130 ? 1.050 -1.833 124.019 1.00 32.38 128 TYR G CA 1
ATOM 8855 C C . TYR G 1 130 ? 1.159 -2.378 125.427 1.00 32.56 128 TYR G C 1
ATOM 8856 O O . TYR G 1 130 ? 0.765 -1.688 126.341 1.00 33.55 128 TYR G O 1
ATOM 8865 N N . ILE G 1 131 ? 1.626 -3.617 125.615 1.00 33.66 129 ILE G N 1
ATOM 8866 C CA . ILE G 1 131 ? 1.924 -4.102 126.958 1.00 34.20 129 ILE G CA 1
ATOM 8867 C C . ILE G 1 131 ? 3.337 -3.691 127.325 1.00 35.39 129 ILE G C 1
ATOM 8868 O O . ILE G 1 131 ? 4.261 -4.165 126.709 1.00 35.58 129 ILE G O 1
ATOM 8873 N N . ASN G 1 132 ? 3.520 -2.818 128.319 1.00 36.67 130 ASN G N 1
ATOM 8874 C CA . ASN G 1 132 ? 4.880 -2.253 128.616 1.00 38.15 130 ASN G CA 1
ATOM 8875 C C . ASN G 1 132 ? 5.570 -2.778 129.887 1.00 38.57 130 ASN G C 1
ATOM 8876 O O . ASN G 1 132 ? 6.241 -3.796 129.842 1.00 40.84 130 ASN G O 1
ATOM 8881 N N . ASN G 1 143 ? 18.546 -4.497 134.832 1.00 48.09 141 ASN G N 1
ATOM 8882 C CA . ASN G 1 143 ? 19.357 -4.408 133.624 1.00 48.12 141 ASN G CA 1
ATOM 8883 C C . ASN G 1 143 ? 19.074 -3.148 132.787 1.00 48.29 141 ASN G C 1
ATOM 8884 O O . ASN G 1 143 ? 18.023 -2.489 132.853 1.00 48.48 141 ASN G O 1
ATOM 8886 N N . THR G 1 144 ? 20.052 -2.853 131.964 1.00 47.53 142 THR G N 1
ATOM 8887 C CA . THR G 1 144 ? 20.125 -1.615 131.276 1.00 46.35 142 THR G CA 1
ATOM 8888 C C . THR G 1 144 ? 19.316 -1.685 129.988 1.00 45.98 142 THR G C 1
ATOM 8889 O O . THR G 1 144 ? 18.739 -0.701 129.550 1.00 45.81 142 THR G O 1
ATOM 8893 N N . ILE G 1 145 ? 19.250 -2.870 129.406 1.00 45.21 143 ILE G N 1
ATOM 8894 C CA . ILE G 1 145 ? 18.459 -3.111 128.235 1.00 45.24 143 ILE G CA 1
ATOM 8895 C C . ILE G 1 145 ? 16.950 -3.046 128.510 1.00 44.66 143 ILE G C 1
ATOM 8896 O O . ILE G 1 145 ? 16.193 -2.457 127.729 1.00 44.04 143 ILE G O 1
ATOM 8901 N N . TYR G 1 146 ? 16.526 -3.602 129.641 1.00 44.21 144 TYR G N 1
ATOM 8902 C CA . TYR G 1 146 ? 15.115 -3.622 129.987 1.00 44.10 144 TYR G CA 1
ATOM 8903 C C . TYR G 1 146 ? 14.554 -2.251 130.279 1.00 42.27 144 TYR G C 1
ATOM 8904 O O . TYR G 1 146 ? 13.513 -1.919 129.759 1.00 42.98 144 TYR G O 1
ATOM 8913 N N . ALA G 1 147 ? 15.284 -1.440 131.031 1.00 40.98 145 ALA G N 1
ATOM 8914 C CA . ALA G 1 147 ? 14.901 -0.053 131.280 1.00 39.11 145 ALA G CA 1
ATOM 8915 C C . ALA G 1 147 ? 14.816 0.762 129.993 1.00 37.66 145 ALA G C 1
ATOM 8916 O O . ALA G 1 147 ? 13.827 1.440 129.752 1.00 37.79 145 ALA G O 1
ATOM 8918 N N . ALA G 1 148 ? 15.831 0.688 129.154 1.00 36.29 146 ALA G N 1
ATOM 8919 C CA . ALA G 1 148 ? 15.825 1.510 127.932 1.00 35.61 146 ALA G CA 1
ATOM 8920 C C . ALA G 1 148 ? 14.680 1.112 126.997 1.00 35.43 146 ALA G C 1
ATOM 8921 O O . ALA G 1 148 ? 14.019 1.973 126.406 1.00 33.83 146 ALA G O 1
ATOM 8923 N N . SER G 1 149 ? 14.418 -0.188 126.907 1.00 36.37 147 SER G N 1
ATOM 8924 C CA . SER G 1 149 ? 13.379 -0.646 126.012 1.00 37.81 147 SER G CA 1
ATOM 8925 C C . SER G 1 149 ? 12.021 -0.215 126.527 1.00 37.10 147 SER G C 1
ATOM 8926 O O . SER G 1 149 ? 11.189 0.257 125.770 1.00 36.64 147 SER G O 1
ATOM 8929 N N . LYS G 1 150 ? 11.781 -0.360 127.818 1.00 37.83 148 LYS G N 1
ATOM 8930 C CA . LYS G 1 150 ? 10.461 0.006 128.304 1.00 38.34 148 LYS G CA 1
ATOM 8931 C C . LYS G 1 150 ? 10.258 1.501 128.208 1.00 37.87 148 LYS G C 1
ATOM 8932 O O . LYS G 1 150 ? 9.149 1.933 127.838 1.00 38.39 148 LYS G O 1
ATOM 8938 N N . HIS G 1 151 ? 11.309 2.304 128.462 1.00 36.22 149 HIS G N 1
ATOM 8939 C CA . HIS G 1 151 ? 11.142 3.743 128.260 1.00 35.82 149 HIS G CA 1
ATOM 8940 C C . HIS G 1 151 ? 10.955 4.026 126.764 1.00 34.40 149 HIS G C 1
ATOM 8941 O O . HIS G 1 151 ? 10.117 4.857 126.404 1.00 35.21 149 HIS G O 1
ATOM 8948 N N . ALA G 1 152 ? 11.667 3.311 125.878 1.00 31.71 150 ALA G N 1
ATOM 8949 C CA . ALA G 1 152 ? 11.442 3.560 124.452 1.00 30.65 150 ALA G CA 1
ATOM 8950 C C . ALA G 1 152 ? 9.984 3.314 124.027 1.00 30.16 150 ALA G C 1
ATOM 8951 O O . ALA G 1 152 ? 9.376 4.145 123.319 1.00 29.53 150 ALA G O 1
ATOM 8953 N N . LEU G 1 153 ? 9.425 2.189 124.489 1.00 29.14 151 LEU G N 1
ATOM 8954 C CA . LEU G 1 153 ? 8.081 1.790 124.153 1.00 29.16 151 LEU G CA 1
ATOM 8955 C C . LEU G 1 153 ? 7.105 2.872 124.538 1.00 29.47 151 LEU G C 1
ATOM 8956 O O . LEU G 1 153 ? 6.334 3.350 123.701 1.00 31.47 151 LEU G O 1
ATOM 8961 N N . ARG G 1 154 ? 7.191 3.319 125.768 1.00 29.73 152 ARG G N 1
ATOM 8962 C CA . ARG G 1 154 ? 6.356 4.405 126.262 1.00 30.79 152 ARG G CA 1
ATOM 8963 C C . ARG G 1 154 ? 6.475 5.709 125.464 1.00 31.25 152 ARG G C 1
ATOM 8964 O O . ARG G 1 154 ? 5.453 6.351 125.156 1.00 31.90 152 ARG G O 1
ATOM 8972 N N . GLY G 1 155 ? 7.707 6.097 125.094 1.00 31.04 153 GLY G N 1
ATOM 8973 C CA . GLY G 1 155 ? 7.898 7.261 124.238 1.00 30.32 153 GLY G CA 1
ATOM 8974 C C . GLY G 1 155 ? 7.159 7.086 122.913 1.00 31.08 153 GLY G C 1
ATOM 8975 O O . GLY G 1 155 ? 6.484 8.023 122.436 1.00 30.93 153 GLY G O 1
ATOM 8976 N N . LEU G 1 156 ? 7.276 5.884 122.328 1.00 31.28 154 LEU G N 1
ATOM 8977 C CA . LEU G 1 156 ? 6.613 5.540 121.039 1.00 31.17 154 LEU G CA 1
ATOM 8978 C C . LEU G 1 156 ? 5.099 5.694 121.173 1.00 30.74 154 LEU G C 1
ATOM 8979 O O . LEU G 1 156 ? 4.498 6.442 120.421 1.00 31.52 154 LEU G O 1
ATOM 8984 N N . ALA G 1 157 ? 4.512 5.059 122.183 1.00 30.32 155 ALA G N 1
ATOM 8985 C CA . ALA G 1 157 ? 3.062 5.092 122.417 1.00 30.64 155 ALA G CA 1
ATOM 8986 C C . ALA G 1 157 ? 2.506 6.487 122.613 1.00 31.41 155 ALA G C 1
ATOM 8987 O O . ALA G 1 157 ? 1.400 6.785 122.162 1.00 32.16 155 ALA G O 1
ATOM 8989 N N . ASP G 1 158 ? 3.235 7.324 123.320 1.00 31.94 156 ASP G N 1
ATOM 8990 C CA . ASP G 1 158 ? 2.762 8.676 123.581 1.00 33.16 156 ASP G CA 1
ATOM 8991 C C . ASP G 1 158 ? 2.806 9.518 122.346 1.00 32.49 156 ASP G C 1
ATOM 8992 O O . ASP G 1 158 ? 1.865 10.274 122.110 1.00 33.52 156 ASP G O 1
ATOM 8997 N N . ALA G 1 159 ? 3.901 9.418 121.586 1.00 32.10 157 ALA G N 1
ATOM 8998 C CA . ALA G 1 159 ? 4.016 10.142 120.297 1.00 31.83 157 ALA G CA 1
ATOM 8999 C C . ALA G 1 159 ? 3.053 9.579 119.279 1.00 31.41 157 ALA G C 1
ATOM 9000 O O . ALA G 1 159 ? 2.372 10.309 118.628 1.00 32.20 157 ALA G O 1
ATOM 9002 N N . PHE G 1 160 ? 2.966 8.265 119.174 1.00 31.49 158 PHE G N 1
ATOM 9003 C CA . PHE G 1 160 ? 1.927 7.657 118.361 1.00 32.08 158 PHE G CA 1
ATOM 9004 C C . PHE G 1 160 ? 0.493 8.214 118.648 1.00 33.23 158 PHE G C 1
ATOM 9005 O O . PHE G 1 160 ? -0.250 8.631 117.718 1.00 33.37 158 PHE G O 1
ATOM 9013 N N . ARG G 1 161 ? 0.097 8.185 119.923 1.00 33.33 159 ARG G N 1
ATOM 9014 C CA . ARG G 1 161 ? -1.202 8.720 120.343 1.00 33.92 159 ARG G CA 1
ATOM 9015 C C . ARG G 1 161 ? -1.478 10.101 119.789 1.00 34.27 159 ARG G C 1
ATOM 9016 O O . ARG G 1 161 ? -2.537 10.303 119.255 1.00 32.61 159 ARG G O 1
ATOM 9024 N N . LYS G 1 162 ? -0.527 11.035 119.903 1.00 36.88 160 LYS G N 1
ATOM 9025 C CA . LYS G 1 162 ? -0.728 12.408 119.418 1.00 40.08 160 LYS G CA 1
ATOM 9026 C C . LYS G 1 162 ? -0.784 12.468 117.896 1.00 40.70 160 LYS G C 1
ATOM 9027 O O . LYS G 1 162 ? -1.491 13.272 117.319 1.00 41.28 160 LYS G O 1
ATOM 9033 N N . GLU G 1 163 ? -0.028 11.613 117.241 1.00 41.55 161 GLU G N 1
ATOM 9034 C CA . GLU G 1 163 ? -0.125 11.520 115.791 1.00 42.12 161 GLU G CA 1
ATOM 9035 C C . GLU G 1 163 ? -1.481 11.067 115.262 1.00 41.42 161 GLU G C 1
ATOM 9036 O O . GLU G 1 163 ? -1.863 11.454 114.198 1.00 40.67 161 GLU G O 1
ATOM 9042 N N . GLU G 1 164 ? -2.188 10.215 115.991 1.00 42.13 162 GLU G N 1
ATOM 9043 C CA . GLU G 1 164 ? -3.383 9.582 115.459 1.00 42.12 162 GLU G CA 1
ATOM 9044 C C . GLU G 1 164 ? -4.683 9.939 116.179 1.00 43.39 162 GLU G C 1
ATOM 9045 O O . GLU G 1 164 ? -5.732 9.397 115.833 1.00 44.62 162 GLU G O 1
ATOM 9051 N N . ALA G 1 165 ? -4.673 10.833 117.157 1.00 43.91 163 ALA G N 1
ATOM 9052 C CA . ALA G 1 165 ? -5.948 11.093 117.853 1.00 45.03 163 ALA G CA 1
ATOM 9053 C C . ALA G 1 165 ? -7.056 11.629 116.909 1.00 45.70 163 ALA G C 1
ATOM 9054 O O . ALA G 1 165 ? -8.220 11.183 116.983 1.00 46.73 163 ALA G O 1
ATOM 9056 N N . ASN G 1 166 ? -6.686 12.540 116.010 1.00 45.11 164 ASN G N 1
ATOM 9057 C CA . ASN G 1 166 ? -7.620 13.053 115.027 1.00 45.50 164 ASN G CA 1
ATOM 9058 C C . ASN G 1 166 ? -8.278 12.002 114.137 1.00 44.72 164 ASN G C 1
ATOM 9059 O O . ASN G 1 166 ? -9.390 12.247 113.616 1.00 43.76 164 ASN G O 1
ATOM 9064 N N . ASN G 1 167 ? -7.628 10.844 113.970 1.00 41.90 165 ASN G N 1
ATOM 9065 C CA . ASN G 1 167 ? -8.174 9.854 113.057 1.00 40.89 165 ASN G CA 1
ATOM 9066 C C . ASN G 1 167 ? -9.024 8.819 113.747 1.00 40.10 165 ASN G C 1
ATOM 9067 O O . ASN G 1 167 ? -9.422 7.818 113.139 1.00 40.10 165 ASN G O 1
ATOM 9072 N N . GLY G 1 168 ? -9.324 9.033 115.017 1.00 38.41 166 GLY G N 1
ATOM 9073 C CA . GLY G 1 168 ? -10.201 8.088 115.683 1.00 36.71 166 GLY G CA 1
ATOM 9074 C C . GLY G 1 168 ? -9.451 6.981 116.390 1.00 36.05 166 GLY G C 1
ATOM 9075 O O . GLY G 1 168 ? -10.040 6.186 117.097 1.00 37.40 166 GLY G O 1
ATOM 9076 N N . ILE G 1 169 ? -8.151 6.877 116.205 1.00 34.64 167 ILE G N 1
ATOM 9077 C CA . ILE G 1 169 ? -7.447 5.807 116.911 1.00 33.94 167 ILE G CA 1
ATOM 9078 C C . ILE G 1 169 ? -7.173 6.127 118.385 1.00 33.20 167 ILE G C 1
ATOM 9079 O O . ILE G 1 169 ? -6.697 7.203 118.704 1.00 32.99 167 ILE G O 1
ATOM 9084 N N . ARG G 1 170 ? -7.465 5.179 119.261 1.00 32.46 168 ARG G N 1
ATOM 9085 C CA . ARG G 1 170 ? -7.120 5.267 120.674 1.00 33.09 168 ARG G CA 1
ATOM 9086 C C . ARG G 1 170 ? -5.899 4.430 121.025 1.00 33.10 168 ARG G C 1
ATOM 9087 O O . ARG G 1 170 ? -5.790 3.257 120.614 1.00 33.46 168 ARG G O 1
ATOM 9095 N N . VAL G 1 171 ? -4.981 5.026 121.794 1.00 32.26 169 VAL G N 1
ATOM 9096 C CA . VAL G 1 171 ? -3.709 4.392 122.093 1.00 30.91 169 VAL G CA 1
ATOM 9097 C C . VAL G 1 171 ? -3.549 4.207 123.603 1.00 31.43 169 VAL G C 1
ATOM 9098 O O . VAL G 1 171 ? -3.736 5.126 124.351 1.00 31.79 169 VAL G O 1
ATOM 9102 N N . SER G 1 172 ? -3.201 3.009 124.041 1.00 31.10 170 SER G N 1
ATOM 9103 C CA . SER G 1 172 ? -3.161 2.755 125.432 1.00 31.35 170 SER G CA 1
ATOM 9104 C C . SER G 1 172 ? -1.939 1.888 125.809 1.00 31.31 170 SER G C 1
ATOM 9105 O O . SER G 1 172 ? -1.547 0.966 125.083 1.00 30.27 170 SER G O 1
ATOM 9108 N N . THR G 1 173 ? -1.283 2.225 126.906 1.00 30.42 171 THR G N 1
ATOM 9109 C CA . THR G 1 173 ? -0.278 1.319 127.435 1.00 30.60 171 THR G CA 1
ATOM 9110 C C . THR G 1 173 ? -0.752 0.664 128.701 1.00 30.01 171 THR G C 1
ATOM 9111 O O . THR G 1 173 ? -1.258 1.322 129.610 1.00 31.17 171 THR G O 1
ATOM 9115 N N . VAL G 1 174 ? -0.568 -0.632 128.783 1.00 29.11 172 VAL G N 1
ATOM 9116 C CA . VAL G 1 174 ? -0.829 -1.304 130.018 1.00 28.35 172 VAL G CA 1
ATOM 9117 C C . VAL G 1 174 ? 0.565 -1.559 130.575 1.00 29.81 172 VAL G C 1
ATOM 9118 O O . VAL G 1 174 ? 1.387 -2.139 129.867 1.00 30.31 172 VAL G O 1
ATOM 9122 N N . SER G 1 175 ? 0.835 -1.129 131.819 1.00 30.16 173 SER G N 1
ATOM 9123 C CA . SER G 1 175 ? 2.210 -1.136 132.348 1.00 32.61 173 SER G CA 1
ATOM 9124 C C . SER G 1 175 ? 2.409 -2.022 133.584 1.00 33.32 173 SER G C 1
ATOM 9125 O O . SER G 1 175 ? 2.202 -1.580 134.716 1.00 34.33 173 SER G O 1
ATOM 9128 N N . PRO G 1 176 ? 2.759 -3.279 133.382 1.00 34.46 174 PRO G N 1
ATOM 9129 C CA . PRO G 1 176 ? 2.999 -4.105 134.556 1.00 36.03 174 PRO G CA 1
ATOM 9130 C C . PRO G 1 176 ? 4.365 -3.783 135.161 1.00 37.26 174 PRO G C 1
ATOM 9131 O O . PRO G 1 176 ? 5.256 -3.273 134.457 1.00 37.91 174 PRO G O 1
ATOM 9135 N N . GLY G 1 177 ? 4.548 -4.037 136.451 1.00 37.44 175 GLY G N 1
ATOM 9136 C CA . GLY G 1 177 ? 5.833 -3.671 137.077 1.00 38.11 175 GLY G CA 1
ATOM 9137 C C . GLY G 1 177 ? 5.929 -4.367 138.409 1.00 39.45 175 GLY G C 1
ATOM 9138 O O . GLY G 1 177 ? 4.940 -4.934 138.864 1.00 37.32 175 GLY G O 1
ATOM 9139 N N . PRO G 1 178 ? 7.118 -4.322 139.045 1.00 40.70 176 PRO G N 1
ATOM 9140 C CA . PRO G 1 178 ? 7.251 -4.949 140.356 1.00 41.54 176 PRO G CA 1
ATOM 9141 C C . PRO G 1 178 ? 6.672 -4.064 141.464 1.00 42.74 176 PRO G C 1
ATOM 9142 O O . PRO G 1 178 ? 6.447 -2.867 141.272 1.00 43.59 176 PRO G O 1
ATOM 9146 N N . THR G 1 179 ? 6.394 -4.652 142.614 1.00 44.34 177 THR G N 1
ATOM 9147 C CA . THR G 1 179 ? 5.894 -3.880 143.740 1.00 46.26 177 THR G CA 1
ATOM 9148 C C . THR G 1 179 ? 7.058 -3.536 144.650 1.00 46.69 177 THR G C 1
ATOM 9149 O O . THR G 1 179 ? 7.715 -4.447 145.162 1.00 48.16 177 THR G O 1
ATOM 9153 N N . ARG G 1 196 ? 6.166 -9.302 144.851 1.00 41.96 194 ARG G N 1
ATOM 9154 C CA . ARG G 1 196 ? 7.167 -8.325 144.386 1.00 42.63 194 ARG G CA 1
ATOM 9155 C C . ARG G 1 196 ? 7.407 -8.220 142.864 1.00 42.88 194 ARG G C 1
ATOM 9156 O O . ARG G 1 196 ? 6.987 -7.234 142.242 1.00 44.59 194 ARG G O 1
ATOM 9158 N N . PRO G 1 197 ? 8.071 -9.215 142.251 1.00 42.37 195 PRO G N 1
ATOM 9159 C CA . PRO G 1 197 ? 8.421 -9.081 140.821 1.00 41.24 195 PRO G CA 1
ATOM 9160 C C . PRO G 1 197 ? 7.203 -9.256 139.913 1.00 41.08 195 PRO G C 1
ATOM 9161 O O . PRO G 1 197 ? 6.281 -9.982 140.259 1.00 40.42 195 PRO G O 1
ATOM 9165 N N . GLU G 1 198 ? 7.208 -8.631 138.737 1.00 41.15 196 GLU G N 1
ATOM 9166 C CA . GLU G 1 198 ? 5.997 -8.567 137.918 1.00 42.32 196 GLU G CA 1
ATOM 9167 C C . GLU G 1 198 ? 5.364 -9.909 137.463 1.00 42.62 196 GLU G C 1
ATOM 9168 O O . GLU G 1 198 ? 4.169 -9.945 137.188 1.00 42.92 196 GLU G O 1
ATOM 9174 N N . ILE G 1 199 ? 6.125 -11.006 137.465 1.00 42.43 197 ILE G N 1
ATOM 9175 C CA . ILE G 1 199 ? 5.618 -12.270 136.952 1.00 42.76 197 ILE G CA 1
ATOM 9176 C C . ILE G 1 199 ? 4.663 -12.948 137.916 1.00 42.42 197 ILE G C 1
ATOM 9177 O O . ILE G 1 199 ? 4.097 -13.981 137.609 1.00 42.83 197 ILE G O 1
ATOM 9182 N N . TYR G 1 200 ? 4.472 -12.372 139.081 1.00 42.13 198 TYR G N 1
ATOM 9183 C CA . TYR G 1 200 ? 3.434 -12.868 139.955 1.00 42.61 198 TYR G CA 1
ATOM 9184 C C . TYR G 1 200 ? 2.071 -12.213 139.715 1.00 41.35 198 TYR G C 1
ATOM 9185 O O . TYR G 1 200 ? 1.100 -12.502 140.423 1.00 40.72 198 TYR G O 1
ATOM 9194 N N . ILE G 1 201 ? 1.993 -11.332 138.721 1.00 40.56 199 ILE G N 1
ATOM 9195 C CA . ILE G 1 201 ? 0.691 -10.809 138.306 1.00 40.26 199 ILE G CA 1
ATOM 9196 C C . ILE G 1 201 ? 0.014 -11.879 137.431 1.00 39.90 199 ILE G C 1
ATOM 9197 O O . ILE G 1 201 ? 0.590 -12.331 136.430 1.00 39.03 199 ILE G O 1
ATOM 9202 N N . GLU G 1 202 ? -1.176 -12.308 137.829 1.00 40.84 200 GLU G N 1
ATOM 9203 C CA . GLU G 1 202 ? -1.976 -13.221 136.997 1.00 42.13 200 GLU G CA 1
ATOM 9204 C C . GLU G 1 202 ? -2.233 -12.613 135.618 1.00 40.51 200 GLU G C 1
ATOM 9205 O O . GLU G 1 202 ? -2.701 -11.479 135.518 1.00 40.00 200 GLU G O 1
ATOM 9211 N N . PRO G 1 203 ? -1.882 -13.358 134.552 1.00 39.95 201 PRO G N 1
ATOM 9212 C CA . PRO G 1 203 ? -2.053 -12.890 133.179 1.00 38.89 201 PRO G CA 1
ATOM 9213 C C . PRO G 1 203 ? -3.499 -12.559 132.830 1.00 38.20 201 PRO G C 1
ATOM 9214 O O . PRO G 1 203 ? -3.737 -11.783 131.919 1.00 38.25 201 PRO G O 1
ATOM 9218 N N . LYS G 1 204 ? -4.443 -13.099 133.573 1.00 37.23 202 LYS G N 1
ATOM 9219 C CA . LYS G 1 204 ? -5.806 -12.733 133.392 1.00 37.42 202 LYS G CA 1
ATOM 9220 C C . LYS G 1 204 ? -6.123 -11.274 133.716 1.00 37.29 202 LYS G C 1
ATOM 9221 O O . LYS G 1 204 ? -7.056 -10.701 133.133 1.00 38.71 202 LYS G O 1
ATOM 9223 N N . GLU G 1 205 ? -5.385 -10.662 134.629 1.00 36.33 203 GLU G N 1
ATOM 9224 C CA . GLU G 1 205 ? -5.710 -9.309 135.063 1.00 36.06 203 GLU G CA 1
ATOM 9225 C C . GLU G 1 205 ? -5.222 -8.387 133.971 1.00 35.18 203 GLU G C 1
ATOM 9226 O O . GLU G 1 205 ? -5.750 -7.299 133.763 1.00 34.42 203 GLU G O 1
ATOM 9232 N N . ILE G 1 206 ? -4.187 -8.830 133.268 1.00 34.54 204 ILE G N 1
ATOM 9233 C CA . ILE G 1 206 ? -3.759 -8.116 132.070 1.00 33.82 204 ILE G CA 1
ATOM 9234 C C . ILE G 1 206 ? -4.867 -8.183 131.018 1.00 33.26 204 ILE G C 1
ATOM 9235 O O . ILE G 1 206 ? -5.149 -7.163 130.363 1.00 32.81 204 ILE G O 1
ATOM 9240 N N . ALA G 1 207 ? -5.518 -9.348 130.871 1.00 31.73 205 ALA G N 1
ATOM 9241 C CA . ALA G 1 207 ? -6.583 -9.433 129.869 1.00 31.44 205 ALA G CA 1
ATOM 9242 C C . ALA G 1 207 ? -7.733 -8.518 130.295 1.00 31.12 205 ALA G C 1
ATOM 9243 O O . ALA G 1 207 ? -8.275 -7.804 129.461 1.00 31.18 205 ALA G O 1
ATOM 9245 N N . ASN G 1 208 ? -8.082 -8.509 131.590 1.00 29.97 206 ASN G N 1
ATOM 9246 C CA . ASN G 1 208 ? -9.114 -7.618 132.052 1.00 29.64 206 ASN G CA 1
ATOM 9247 C C . ASN G 1 208 ? -8.719 -6.142 131.908 1.00 29.92 206 ASN G C 1
ATOM 9248 O O . ASN G 1 208 ? -9.600 -5.282 131.706 1.00 29.32 206 ASN G O 1
ATOM 9253 N N . ALA G 1 209 ? -7.418 -5.828 132.021 1.00 28.05 207 ALA G N 1
ATOM 9254 C CA . ALA G 1 209 ? -7.037 -4.454 131.800 1.00 28.06 207 ALA G CA 1
ATOM 9255 C C . ALA G 1 209 ? -7.312 -4.127 130.346 1.00 27.87 207 ALA G C 1
ATOM 9256 O O . ALA G 1 209 ? -7.780 -3.050 130.046 1.00 29.41 207 ALA G O 1
ATOM 9258 N N . ILE G 1 210 ? -7.061 -5.062 129.439 1.00 27.97 208 ILE G N 1
ATOM 9259 C CA . ILE G 1 210 ? -7.339 -4.809 128.031 1.00 28.26 208 ILE G CA 1
ATOM 9260 C C . ILE G 1 210 ? -8.823 -4.609 127.749 1.00 28.81 208 ILE G C 1
ATOM 9261 O O . ILE G 1 210 ? -9.204 -3.623 127.129 1.00 30.03 208 ILE G O 1
ATOM 9266 N N . ARG G 1 211 ? -9.645 -5.513 128.254 1.00 29.08 209 ARG G N 1
ATOM 9267 C CA . ARG G 1 211 ? -11.086 -5.393 128.231 1.00 29.70 209 ARG G CA 1
ATOM 9268 C C . ARG G 1 211 ? -11.612 -4.012 128.763 1.00 30.74 209 ARG G C 1
ATOM 9269 O O . ARG G 1 211 ? -12.413 -3.296 128.083 1.00 31.09 209 ARG G O 1
ATOM 9277 N N . PHE G 1 212 ? -11.130 -3.614 129.931 1.00 30.20 210 PHE G N 1
ATOM 9278 C CA . PHE G 1 212 ? -11.420 -2.290 130.465 1.00 29.95 210 PHE G CA 1
ATOM 9279 C C . PHE G 1 212 ? -10.979 -1.159 129.544 1.00 29.96 210 PHE G C 1
ATOM 9280 O O . PHE G 1 212 ? -11.705 -0.187 129.363 1.00 30.25 210 PHE G O 1
ATOM 9288 N N . VAL G 1 213 ? -9.799 -1.230 128.953 1.00 30.08 211 VAL G N 1
ATOM 9289 C CA . VAL G 1 213 ? -9.453 -0.151 128.004 1.00 30.95 211 VAL G CA 1
ATOM 9290 C C . VAL G 1 213 ? -10.323 -0.048 126.710 1.00 31.28 211 VAL G C 1
ATOM 9291 O O . VAL G 1 213 ? -10.647 1.052 126.236 1.00 31.57 211 VAL G O 1
ATOM 9295 N N . ILE G 1 214 ? -10.659 -1.170 126.105 1.00 31.83 212 ILE G N 1
ATOM 9296 C CA . ILE G 1 214 ? -11.368 -1.101 124.800 1.00 33.57 212 ILE G CA 1
ATOM 9297 C C . ILE G 1 214 ? -12.851 -0.832 124.969 1.00 34.54 212 ILE G C 1
ATOM 9298 O O . ILE G 1 214 ? -13.458 -0.298 124.075 1.00 34.85 212 ILE G O 1
ATOM 9303 N N . ASP G 1 215 ? -13.410 -1.193 126.136 1.00 36.63 213 ASP G N 1
ATOM 9304 C CA . ASP G 1 215 ? -14.820 -0.945 126.479 1.00 37.22 213 ASP G CA 1
ATOM 9305 C C . ASP G 1 215 ? -15.101 0.477 126.955 1.00 37.28 213 ASP G C 1
ATOM 9306 O O . ASP G 1 215 ? -16.265 0.840 127.077 1.00 37.81 213 ASP G O 1
ATOM 9311 N N . ALA G 1 216 ? -14.081 1.294 127.228 1.00 36.58 214 ALA G N 1
ATOM 9312 C CA . ALA G 1 216 ? -14.355 2.687 127.636 1.00 37.15 214 ALA G CA 1
ATOM 9313 C C . ALA G 1 216 ? -15.228 3.499 126.672 1.00 37.52 214 ALA G C 1
ATOM 9314 O O . ALA G 1 216 ? -15.144 3.361 125.468 1.00 37.97 214 ALA G O 1
ATOM 9316 N N . GLY G 1 217 ? -16.049 4.380 127.212 1.00 38.61 215 GLY G N 1
ATOM 9317 C CA . GLY G 1 217 ? -16.956 5.148 126.379 1.00 39.88 215 GLY G CA 1
ATOM 9318 C C . GLY G 1 217 ? -16.289 6.003 125.323 1.00 41.06 215 GLY G C 1
ATOM 9319 O O . GLY G 1 217 ? -15.092 6.340 125.398 1.00 40.81 215 GLY G O 1
ATOM 9320 N N . GLU G 1 218 ? -17.086 6.403 124.346 1.00 42.51 216 GLU G N 1
ATOM 9321 C CA . GLU G 1 218 ? -16.558 7.057 123.174 1.00 43.70 216 GLU G CA 1
ATOM 9322 C C . GLU G 1 218 ? -16.040 8.439 123.527 1.00 44.46 216 GLU G C 1
ATOM 9323 O O . GLU G 1 218 ? -15.214 8.977 122.814 1.00 45.72 216 GLU G O 1
ATOM 9325 N N . THR G 1 219 ? -16.470 9.030 124.627 1.00 44.76 217 THR G N 1
ATOM 9326 C CA . THR G 1 219 ? -15.909 10.337 124.895 1.00 46.22 217 THR G CA 1
ATOM 9327 C C . THR G 1 219 ? -14.662 10.269 125.744 1.00 45.97 217 THR G C 1
ATOM 9328 O O . THR G 1 219 ? -14.267 11.248 126.319 1.00 46.69 217 THR G O 1
ATOM 9332 N N . THR G 1 220 ? -14.007 9.115 125.744 1.00 45.76 218 THR G N 1
ATOM 9333 C CA . THR G 1 220 ? -12.856 8.862 126.590 1.00 45.50 218 THR G CA 1
ATOM 9334 C C . THR G 1 220 ? -11.765 7.967 125.976 1.00 44.27 218 THR G C 1
ATOM 9335 O O . THR G 1 220 ? -12.042 7.109 125.124 1.00 45.82 218 THR G O 1
ATOM 9339 N N . GLN G 1 221 ? -10.532 8.176 126.425 1.00 42.43 219 GLN G N 1
ATOM 9340 C CA . GLN G 1 221 ? -9.412 7.252 126.193 1.00 39.85 219 GLN G CA 1
ATOM 9341 C C . GLN G 1 221 ? -8.947 6.875 127.586 1.00 38.07 219 GLN G C 1
ATOM 9342 O O . GLN G 1 221 ? -8.749 7.763 128.428 1.00 38.10 219 GLN G O 1
ATOM 9348 N N . ILE G 1 222 ? -8.792 5.583 127.864 1.00 35.83 220 ILE G N 1
ATOM 9349 C CA . ILE G 1 222 ? -7.978 5.146 129.008 1.00 31.98 220 ILE G CA 1
ATOM 9350 C C . ILE G 1 222 ? -6.584 5.035 128.459 1.00 31.36 220 ILE G C 1
ATOM 9351 O O . ILE G 1 222 ? -6.257 4.048 127.795 1.00 30.71 220 ILE G O 1
ATOM 9356 N N . THR G 1 223 ? -5.721 6.010 128.723 1.00 28.97 221 THR G N 1
ATOM 9357 C CA . THR G 1 223 ? -4.433 5.940 128.054 1.00 27.97 221 THR G CA 1
ATOM 9358 C C . THR G 1 223 ? -3.336 5.132 128.764 1.00 27.71 221 THR G C 1
ATOM 9359 O O . THR G 1 223 ? -2.372 4.735 128.123 1.00 28.71 221 THR G O 1
ATOM 9363 N N . ASN G 1 224 ? -3.425 4.950 130.064 1.00 26.73 222 ASN G N 1
ATOM 9364 C CA . ASN G 1 224 ? -2.448 4.139 130.774 1.00 27.82 222 ASN G CA 1
ATOM 9365 C C . ASN G 1 224 ? -3.042 3.391 131.982 1.00 26.95 222 ASN G C 1
ATOM 9366 O O . ASN G 1 224 ? -3.938 3.897 132.660 1.00 25.79 222 ASN G O 1
ATOM 9371 N N . VAL G 1 225 ? -2.601 2.158 132.185 1.00 26.46 223 VAL G N 1
ATOM 9372 C CA . VAL G 1 225 ? -3.001 1.381 133.343 1.00 27.37 223 VAL G CA 1
ATOM 9373 C C . VAL G 1 225 ? -1.707 0.816 133.966 1.00 28.45 223 VAL G C 1
ATOM 9374 O O . VAL G 1 225 ? -0.914 0.151 133.246 1.00 28.53 223 VAL G O 1
ATOM 9378 N N . ASP G 1 226 ? -1.442 1.157 135.238 1.00 28.60 224 ASP G N 1
ATOM 9379 C CA . ASP G 1 226 ? -0.255 0.651 135.992 1.00 31.12 224 ASP G CA 1
ATOM 9380 C C . ASP G 1 226 ? -0.645 -0.524 136.876 1.00 31.50 224 ASP G C 1
ATOM 9381 O O . ASP G 1 226 ? -1.600 -0.455 137.667 1.00 31.57 224 ASP G O 1
ATOM 9386 N N . VAL G 1 227 ? 0.024 -1.639 136.658 1.00 32.12 225 VAL G N 1
ATOM 9387 C CA . VAL G 1 227 ? -0.396 -2.880 137.288 1.00 32.66 225 VAL G CA 1
ATOM 9388 C C . VAL G 1 227 ? 0.774 -3.393 138.141 1.00 33.13 225 VAL G C 1
ATOM 9389 O O . VAL G 1 227 ? 1.915 -3.379 137.712 1.00 32.83 225 VAL G O 1
ATOM 9393 N N . ARG G 1 228 ? 0.495 -3.811 139.358 1.00 33.64 226 ARG G N 1
ATOM 9394 C CA . ARG G 1 228 ? 1.536 -4.293 140.222 1.00 34.84 226 ARG G CA 1
ATOM 9395 C C . ARG G 1 228 ? 1.014 -5.499 140.934 1.00 35.55 226 ARG G C 1
ATOM 9396 O O . ARG G 1 228 ? -0.196 -5.646 141.137 1.00 35.22 226 ARG G O 1
ATOM 9404 N N . PRO G 1 229 ? 1.921 -6.384 141.335 1.00 36.49 227 PRO G N 1
ATOM 9405 C CA . PRO G 1 229 ? 1.546 -7.506 142.190 1.00 36.81 227 PRO G CA 1
ATOM 9406 C C . PRO G 1 229 ? 1.041 -7.035 143.558 1.00 37.60 227 PRO G C 1
ATOM 9407 O O . PRO G 1 229 ? 1.400 -5.973 144.028 1.00 36.74 227 PRO G O 1
ATOM 9411 N N . ARG G 1 230 ? 0.246 -7.845 144.226 1.00 39.56 228 ARG G N 1
ATOM 9412 C CA . ARG G 1 230 ? -0.308 -7.451 145.511 1.00 41.83 228 ARG G CA 1
ATOM 9413 C C . ARG G 1 230 ? 0.234 -8.367 146.628 1.00 43.06 228 ARG G C 1
ATOM 9414 O O . ARG G 1 230 ? 1.021 -9.294 146.348 1.00 43.79 228 ARG G O 1
ATOM 9422 N N . LYS H 1 6 ? -18.967 -5.448 152.909 1.00 34.39 4 LYS H N 1
ATOM 9423 C CA . LYS H 1 6 ? -17.820 -4.511 152.784 1.00 34.67 4 LYS H CA 1
ATOM 9424 C C . LYS H 1 6 ? -18.257 -3.095 152.970 1.00 33.44 4 LYS H C 1
ATOM 9425 O O . LYS H 1 6 ? -19.403 -2.755 152.781 1.00 33.68 4 LYS H O 1
ATOM 9431 N N . ILE H 1 7 ? -17.315 -2.248 153.348 1.00 32.92 5 ILE H N 1
ATOM 9432 C CA . ILE H 1 7 ? -17.665 -0.908 153.747 1.00 32.58 5 ILE H CA 1
ATOM 9433 C C . ILE H 1 7 ? -16.912 0.132 152.889 1.00 31.76 5 ILE H C 1
ATOM 9434 O O . ILE H 1 7 ? -15.715 0.029 152.678 1.00 31.33 5 ILE H O 1
ATOM 9439 N N . ALA H 1 8 ? -17.621 1.149 152.417 1.00 30.27 6 ALA H N 1
ATOM 9440 C CA . ALA H 1 8 ? -17.028 2.118 151.570 1.00 29.57 6 ALA H CA 1
ATOM 9441 C C . ALA H 1 8 ? -17.346 3.488 152.121 1.00 29.67 6 ALA H C 1
ATOM 9442 O O . ALA H 1 8 ? -18.452 3.746 152.602 1.00 30.54 6 ALA H O 1
ATOM 9444 N N . VAL H 1 9 ? -16.375 4.376 152.000 1.00 29.58 7 VAL H N 1
ATOM 9445 C CA . VAL H 1 9 ? -16.549 5.780 152.294 1.00 28.79 7 VAL H CA 1
ATOM 9446 C C . VAL H 1 9 ? -16.252 6.611 151.041 1.00 29.17 7 VAL H C 1
ATOM 9447 O O . VAL H 1 9 ? -15.189 6.472 150.432 1.00 29.13 7 VAL H O 1
ATOM 9451 N N . VAL H 1 10 ? -17.183 7.472 150.651 1.00 28.53 8 VAL H N 1
ATOM 9452 C CA . VAL H 1 10 ? -16.988 8.236 149.478 1.00 28.00 8 VAL H CA 1
ATOM 9453 C C . VAL H 1 10 ? -17.264 9.703 149.771 1.00 29.27 8 VAL H C 1
ATOM 9454 O O . VAL H 1 10 ? -18.378 10.040 150.190 1.00 30.37 8 VAL H O 1
ATOM 9458 N N . THR H 1 11 ? -16.289 10.572 149.471 1.00 29.18 9 THR H N 1
ATOM 9459 C CA . THR H 1 11 ? -16.439 12.036 149.586 1.00 29.34 9 THR H CA 1
ATOM 9460 C C . THR H 1 11 ? -16.819 12.670 148.223 1.00 30.19 9 THR H C 1
ATOM 9461 O O . THR H 1 11 ? -16.564 12.080 147.179 1.00 29.59 9 THR H O 1
ATOM 9465 N N . GLY H 1 12 ? -17.409 13.873 148.248 1.00 31.10 10 GLY H N 1
ATOM 9466 C CA . GLY H 1 12 ? -17.956 14.547 147.078 1.00 31.07 10 GLY H CA 1
ATOM 9467 C C . GLY H 1 12 ? -19.122 13.719 146.557 1.00 32.58 10 GLY H C 1
ATOM 9468 O O . GLY H 1 12 ? -19.352 13.637 145.342 1.00 32.81 10 GLY H O 1
ATOM 9469 N N . ALA H 1 13 ? -19.838 13.086 147.478 1.00 31.82 11 ALA H N 1
ATOM 9470 C CA . ALA H 1 13 ? -20.864 12.108 147.148 1.00 32.28 11 ALA H CA 1
ATOM 9471 C C . ALA H 1 13 ? -22.045 12.723 146.387 1.00 33.17 11 ALA H C 1
ATOM 9472 O O . ALA H 1 13 ? -22.821 11.991 145.788 1.00 31.74 11 ALA H O 1
ATOM 9474 N N . THR H 1 14 ? -22.212 14.051 146.435 1.00 34.11 12 THR H N 1
ATOM 9475 C CA . THR H 1 14 ? -23.332 14.643 145.691 1.00 35.17 12 THR H CA 1
ATOM 9476 C C . THR H 1 14 ? -22.879 15.429 144.435 1.00 34.62 12 THR H C 1
ATOM 9477 O O . THR H 1 14 ? -23.658 16.070 143.799 1.00 34.89 12 THR H O 1
ATOM 9481 N N . GLY H 1 15 ? -21.601 15.400 144.101 1.00 35.56 13 GLY H N 1
ATOM 9482 C CA . GLY H 1 15 ? -21.175 15.842 142.758 1.00 35.60 13 GLY H CA 1
ATOM 9483 C C . GLY H 1 15 ? -21.490 14.724 141.756 1.00 35.08 13 GLY H C 1
ATOM 9484 O O . GLY H 1 15 ? -21.848 13.623 142.149 1.00 34.93 13 GLY H O 1
ATOM 9485 N N . GLY H 1 16 ? -21.375 15.002 140.461 1.00 34.92 14 GLY H N 1
ATOM 9486 C CA . GLY H 1 16 ? -21.679 14.001 139.420 1.00 34.85 14 GLY H CA 1
ATOM 9487 C C . GLY H 1 16 ? -20.845 12.733 139.542 1.00 33.53 14 GLY H C 1
ATOM 9488 O O . GLY H 1 16 ? -21.369 11.618 139.548 1.00 34.34 14 GLY H O 1
ATOM 9489 N N . MET H 1 17 ? -19.548 12.906 139.682 1.00 32.73 15 MET H N 1
ATOM 9490 C CA . MET H 1 17 ? -18.670 11.781 139.937 1.00 32.97 15 MET H CA 1
ATOM 9491 C C . MET H 1 17 ? -19.120 10.927 141.141 1.00 31.41 15 MET H C 1
ATOM 9492 O O . MET H 1 17 ? -19.308 9.710 141.030 1.00 29.76 15 MET H O 1
ATOM 9497 N N . GLY H 1 18 ? -19.286 11.594 142.279 1.00 30.61 16 GLY H N 1
ATOM 9498 C CA . GLY H 1 18 ? -19.629 10.927 143.520 1.00 30.11 16 GLY H CA 1
ATOM 9499 C C . GLY H 1 18 ? -20.918 10.159 143.390 1.00 29.72 16 GLY H C 1
ATOM 9500 O O . GLY H 1 18 ? -21.021 9.017 143.820 1.00 30.66 16 GLY H O 1
ATOM 9501 N N . ILE H 1 19 ? -21.904 10.745 142.753 1.00 29.72 17 ILE H N 1
ATOM 9502 C CA . ILE H 1 19 ? -23.192 10.061 142.654 1.00 29.97 17 ILE H CA 1
ATOM 9503 C C . ILE H 1 19 ? -23.014 8.712 141.971 1.00 30.67 17 ILE H C 1
ATOM 9504 O O . ILE H 1 19 ? -23.535 7.701 142.456 1.00 31.19 17 ILE H O 1
ATOM 9509 N N . GLU H 1 20 ? -22.248 8.693 140.864 1.00 30.94 18 GLU H N 1
ATOM 9510 C CA . GLU H 1 20 ? -22.061 7.464 140.078 1.00 30.70 18 GLU H CA 1
ATOM 9511 C C . GLU H 1 20 ? -21.297 6.445 140.858 1.00 29.30 18 GLU H C 1
ATOM 9512 O O . GLU H 1 20 ? -21.599 5.254 140.788 1.00 29.06 18 GLU H O 1
ATOM 9518 N N . ILE H 1 21 ? -20.300 6.916 141.597 1.00 29.11 19 ILE H N 1
ATOM 9519 C CA . ILE H 1 21 ? -19.479 6.052 142.418 1.00 28.15 19 ILE H CA 1
ATOM 9520 C C . ILE H 1 21 ? -20.300 5.359 143.523 1.00 28.80 19 ILE H C 1
ATOM 9521 O O . ILE H 1 21 ? -20.171 4.147 143.703 1.00 29.38 19 ILE H O 1
ATOM 9526 N N . VAL H 1 22 ? -21.183 6.094 144.202 1.00 29.26 20 VAL H N 1
ATOM 9527 C CA . VAL H 1 22 ? -21.962 5.513 145.309 1.00 30.92 20 VAL H CA 1
ATOM 9528 C C . VAL H 1 22 ? -22.944 4.475 144.791 1.00 32.45 20 VAL H C 1
ATOM 9529 O O . VAL H 1 22 ? -23.108 3.385 145.393 1.00 33.08 20 VAL H O 1
ATOM 9533 N N . LYS H 1 23 ? -23.601 4.818 143.666 1.00 33.04 21 LYS H N 1
ATOM 9534 C CA . LYS H 1 23 ? -24.458 3.857 142.933 1.00 33.16 21 LYS H CA 1
ATOM 9535 C C . LYS H 1 23 ? -23.698 2.641 142.495 1.00 32.86 21 LYS H C 1
ATOM 9536 O O . LYS H 1 23 ? -24.214 1.515 142.555 1.00 34.51 21 LYS H O 1
ATOM 9542 N N . ASP H 1 24 ? -22.469 2.812 142.060 1.00 31.78 22 ASP H N 1
ATOM 9543 C CA . ASP H 1 24 ? -21.759 1.602 141.669 1.00 31.92 22 ASP H CA 1
ATOM 9544 C C . ASP H 1 24 ? -21.282 0.813 142.904 1.00 32.35 22 ASP H C 1
ATOM 9545 O O . ASP H 1 24 ? -21.509 -0.424 143.007 1.00 31.95 22 ASP H O 1
ATOM 9550 N N . LEU H 1 25 ? -20.635 1.511 143.850 1.00 31.24 23 LEU H N 1
ATOM 9551 C CA . LEU H 1 25 ? -20.134 0.799 145.009 1.00 31.53 23 LEU H CA 1
ATOM 9552 C C . LEU H 1 25 ? -21.209 0.131 145.899 1.00 31.26 23 LEU H C 1
ATOM 9553 O O . LEU H 1 25 ? -20.878 -0.838 146.574 1.00 30.53 23 LEU H O 1
ATOM 9558 N N . SER H 1 26 ? -22.440 0.673 145.922 1.00 30.70 24 SER H N 1
ATOM 9559 C CA . SER H 1 26 ? -23.517 0.144 146.761 1.00 31.55 24 SER H CA 1
ATOM 9560 C C . SER H 1 26 ? -24.039 -1.206 146.291 1.00 32.03 24 SER H C 1
ATOM 9561 O O . SER H 1 26 ? -24.885 -1.799 146.935 1.00 32.14 24 SER H O 1
ATOM 9564 N N . ARG H 1 27 ? -23.517 -1.699 145.178 1.00 32.71 25 ARG H N 1
ATOM 9565 C CA . ARG H 1 27 ? -23.839 -3.040 144.747 1.00 33.76 25 ARG H CA 1
ATOM 9566 C C . ARG H 1 27 ? -23.270 -4.027 145.723 1.00 33.92 25 ARG H C 1
ATOM 9567 O O . ARG H 1 27 ? -23.850 -5.113 145.933 1.00 33.66 25 ARG H O 1
ATOM 9575 N N . ASP H 1 28 ? -22.100 -3.709 146.268 1.00 33.34 26 ASP H N 1
ATOM 9576 C CA . ASP H 1 28 ? -21.414 -4.715 147.105 1.00 34.01 26 ASP H CA 1
ATOM 9577 C C . ASP H 1 28 ? -20.795 -4.136 148.404 1.00 33.74 26 ASP H C 1
ATOM 9578 O O . ASP H 1 28 ? -20.073 -4.841 149.092 1.00 35.01 26 ASP H O 1
ATOM 9583 N N . HIS H 1 29 ? -21.076 -2.873 148.727 1.00 32.83 27 HIS H N 1
ATOM 9584 C CA . HIS H 1 29 ? -20.663 -2.270 149.983 1.00 32.95 27 HIS H CA 1
ATOM 9585 C C . HIS H 1 29 ? -21.868 -1.569 150.643 1.00 33.33 27 HIS H C 1
ATOM 9586 O O . HIS H 1 29 ? -22.848 -1.235 149.980 1.00 33.48 27 HIS H O 1
ATOM 9593 N N . ILE H 1 30 ? -21.752 -1.305 151.932 1.00 32.48 28 ILE H N 1
ATOM 9594 C CA . ILE H 1 30 ? -22.560 -0.332 152.592 1.00 33.13 28 ILE H CA 1
ATOM 9595 C C . ILE H 1 30 ? -21.778 0.959 152.375 1.00 32.79 28 ILE H C 1
ATOM 9596 O O . ILE H 1 30 ? -20.585 0.998 152.623 1.00 31.32 28 ILE H O 1
ATOM 9601 N N . VAL H 1 31 ? -22.437 2.032 151.958 1.00 32.84 29 VAL H N 1
ATOM 9602 C CA . VAL H 1 31 ? -21.683 3.176 151.556 1.00 32.62 29 VAL H CA 1
ATOM 9603 C C . VAL H 1 31 ? -21.947 4.372 152.458 1.00 34.18 29 VAL H C 1
ATOM 9604 O O . VAL H 1 31 ? -23.087 4.867 152.520 1.00 35.47 29 VAL H O 1
ATOM 9608 N N . TYR H 1 32 ? -20.895 4.865 153.115 1.00 33.49 30 TYR H N 1
ATOM 9609 C CA . TYR H 1 32 ? -21.004 6.143 153.770 1.00 34.52 30 TYR H CA 1
ATOM 9610 C C . TYR H 1 32 ? -20.752 7.223 152.733 1.00 34.86 30 TYR H C 1
ATOM 9611 O O . TYR H 1 32 ? -19.626 7.474 152.300 1.00 34.50 30 TYR H O 1
ATOM 9620 N N . ALA H 1 33 ? -21.823 7.866 152.311 1.00 35.41 31 ALA H N 1
ATOM 9621 C CA . ALA H 1 33 ? -21.696 8.836 151.294 1.00 35.28 31 ALA H CA 1
ATOM 9622 C C . ALA H 1 33 ? -21.649 10.205 151.918 1.00 36.27 31 ALA H C 1
ATOM 9623 O O . ALA H 1 33 ? -22.658 10.681 152.405 1.00 37.50 31 ALA H O 1
ATOM 9625 N N . LEU H 1 34 ? -20.506 10.878 151.849 1.00 36.86 32 LEU H N 1
ATOM 9626 C CA . LEU H 1 34 ? -20.411 12.250 152.319 1.00 36.40 32 LEU H CA 1
ATOM 9627 C C . LEU H 1 34 ? -20.545 13.258 151.201 1.00 36.21 32 LEU H C 1
ATOM 9628 O O . LEU H 1 34 ? -19.725 13.278 150.327 1.00 35.35 32 LEU H O 1
ATOM 9633 N N . GLY H 1 35 ? -21.519 14.156 151.256 1.00 37.03 33 GLY H N 1
ATOM 9634 C CA . GLY H 1 35 ? -21.557 15.220 150.277 1.00 38.48 33 GLY H CA 1
ATOM 9635 C C . GLY H 1 35 ? -22.218 16.458 150.809 1.00 39.62 33 GLY H C 1
ATOM 9636 O O . GLY H 1 35 ? -22.547 16.516 151.972 1.00 40.86 33 GLY H O 1
ATOM 9637 N N . ARG H 1 36 ? -22.442 17.431 149.941 1.00 40.67 34 ARG H N 1
ATOM 9638 C CA . ARG H 1 36 ? -22.940 18.750 150.324 1.00 42.45 34 ARG H CA 1
ATOM 9639 C C . ARG H 1 36 ? -24.454 18.917 150.139 1.00 43.64 34 ARG H C 1
ATOM 9640 O O . ARG H 1 36 ? -25.116 19.526 150.985 1.00 44.23 34 ARG H O 1
ATOM 9642 N N . ASN H 1 37 ? -24.994 18.359 149.049 1.00 43.91 35 ASN H N 1
ATOM 9643 C CA . ASN H 1 37 ? -26.367 18.599 148.616 1.00 44.23 35 ASN H CA 1
ATOM 9644 C C . ASN H 1 37 ? -27.345 17.671 149.315 1.00 44.02 35 ASN H C 1
ATOM 9645 O O . ASN H 1 37 ? -27.293 16.465 149.140 1.00 44.86 35 ASN H O 1
ATOM 9650 N N . PRO H 1 38 ? -28.243 18.233 150.130 1.00 44.57 36 PRO H N 1
ATOM 9651 C CA . PRO H 1 38 ? -29.157 17.389 150.931 1.00 44.39 36 PRO H CA 1
ATOM 9652 C C . PRO H 1 38 ? -30.228 16.667 150.099 1.00 44.10 36 PRO H C 1
ATOM 9653 O O . PRO H 1 38 ? -30.632 15.563 150.468 1.00 43.54 36 PRO H O 1
ATOM 9657 N N . GLU H 1 39 ? -30.668 17.283 148.997 1.00 43.71 37 GLU H N 1
ATOM 9658 C CA . GLU H 1 39 ? -31.643 16.657 148.076 1.00 44.94 37 GLU H CA 1
ATOM 9659 C C . GLU H 1 39 ? -31.021 15.388 147.451 1.00 44.45 37 GLU H C 1
ATOM 9660 O O . GLU H 1 39 ? -31.620 14.308 147.468 1.00 45.01 37 GLU H O 1
ATOM 9662 N N . HIS H 1 40 ? -29.799 15.516 146.950 1.00 43.21 38 HIS H N 1
ATOM 9663 C CA . HIS H 1 40 ? -29.120 14.364 146.405 1.00 42.58 38 HIS H CA 1
ATOM 9664 C C . HIS H 1 40 ? -28.836 13.334 147.470 1.00 41.14 38 HIS H C 1
ATOM 9665 O O . HIS H 1 40 ? -28.886 12.124 147.197 1.00 40.30 38 HIS H O 1
ATOM 9672 N N . LEU H 1 41 ? -28.528 13.812 148.677 1.00 39.75 39 LEU H N 1
ATOM 9673 C CA . LEU H 1 41 ? -28.169 12.920 149.753 1.00 39.49 39 LEU H CA 1
ATOM 9674 C C . LEU H 1 41 ? -29.382 12.095 150.089 1.00 39.28 39 LEU H C 1
ATOM 9675 O O . LEU H 1 41 ? -29.284 10.865 150.223 1.00 39.80 39 LEU H O 1
ATOM 9680 N N . ALA H 1 42 ? -30.528 12.761 150.181 1.00 37.86 40 ALA H N 1
ATOM 9681 C CA . ALA H 1 42 ? -31.787 12.050 150.383 1.00 39.10 40 ALA H CA 1
ATOM 9682 C C . ALA H 1 42 ? -32.095 11.045 149.243 1.00 38.63 40 ALA H C 1
ATOM 9683 O O . ALA H 1 42 ? -32.651 9.982 149.488 1.00 38.50 40 ALA H O 1
ATOM 9685 N N . ALA H 1 43 ? -31.710 11.384 148.014 1.00 37.91 41 ALA H N 1
ATOM 9686 C CA . ALA H 1 43 ? -31.996 10.500 146.893 1.00 37.33 41 ALA H CA 1
ATOM 9687 C C . ALA H 1 43 ? -31.118 9.285 147.040 1.00 36.40 41 ALA H C 1
ATOM 9688 O O . ALA H 1 43 ? -31.594 8.143 146.963 1.00 36.73 41 ALA H O 1
ATOM 9690 N N . LEU H 1 44 ? -29.838 9.529 147.295 1.00 35.62 42 LEU H N 1
ATOM 9691 C CA . LEU H 1 44 ? -28.869 8.454 147.540 1.00 34.79 42 LEU H CA 1
ATOM 9692 C C . LEU H 1 44 ? -29.245 7.503 148.671 1.00 35.07 42 LEU H C 1
ATOM 9693 O O . LEU H 1 44 ? -29.000 6.290 148.558 1.00 34.92 42 LEU H O 1
ATOM 9698 N N . ALA H 1 45 ? -29.854 8.048 149.728 1.00 35.18 43 ALA H N 1
ATOM 9699 C CA . ALA H 1 45 ? -30.196 7.294 150.947 1.00 36.09 43 ALA H CA 1
ATOM 9700 C C . ALA H 1 45 ? -31.330 6.309 150.731 1.00 36.64 43 ALA H C 1
ATOM 9701 O O . ALA H 1 45 ? -31.578 5.408 151.558 1.00 37.66 43 ALA H O 1
ATOM 9703 N N . GLU H 1 46 ? -32.050 6.491 149.639 1.00 36.78 44 GLU H N 1
ATOM 9704 C CA . GLU H 1 46 ? -33.038 5.498 149.220 1.00 36.24 44 GLU H CA 1
ATOM 9705 C C . GLU H 1 46 ? -32.369 4.244 148.676 1.00 35.92 44 GLU H C 1
ATOM 9706 O O . GLU H 1 46 ? -33.026 3.244 148.437 1.00 36.53 44 GLU H O 1
ATOM 9708 N N . ILE H 1 47 ? -31.070 4.283 148.431 1.00 35.41 45 ILE H N 1
ATOM 9709 C CA . ILE H 1 47 ? -30.394 3.100 147.883 1.00 35.40 45 ILE H CA 1
ATOM 9710 C C . ILE H 1 47 ? -30.035 2.233 149.054 1.00 36.28 45 ILE H C 1
ATOM 9711 O O . ILE H 1 47 ? -29.531 2.758 150.032 1.00 37.03 45 ILE H O 1
ATOM 9716 N N . GLU H 1 48 ? -30.299 0.933 148.973 1.00 36.38 46 GLU H N 1
ATOM 9717 C CA . GLU H 1 48 ? -30.120 0.026 150.116 1.00 37.30 46 GLU H CA 1
ATOM 9718 C C . GLU H 1 48 ? -28.693 0.093 150.703 1.00 38.08 46 GLU H C 1
ATOM 9719 O O . GLU H 1 48 ? -27.723 -0.026 149.956 1.00 38.72 46 GLU H O 1
ATOM 9721 N N . GLY H 1 49 ? -28.561 0.266 152.027 1.00 38.29 47 GLY H N 1
ATOM 9722 C CA . GLY H 1 49 ? -27.255 0.231 152.671 1.00 37.28 47 GLY H CA 1
ATOM 9723 C C . GLY H 1 49 ? -26.513 1.541 152.509 1.00 38.46 47 GLY H C 1
ATOM 9724 O O . GLY H 1 49 ? -25.327 1.613 152.802 1.00 40.38 47 GLY H O 1
ATOM 9725 N N . VAL H 1 50 ? -27.152 2.592 152.026 1.00 37.81 48 VAL H N 1
ATOM 9726 C CA . VAL H 1 50 ? -26.408 3.834 151.901 1.00 38.11 48 VAL H CA 1
ATOM 9727 C C . VAL H 1 50 ? -26.623 4.721 153.139 1.00 39.60 48 VAL H C 1
ATOM 9728 O O . VAL H 1 50 ? -27.756 5.028 153.511 1.00 40.08 48 VAL H O 1
ATOM 9732 N N . GLU H 1 51 ? -25.543 5.156 153.769 1.00 40.29 49 GLU H N 1
ATOM 9733 C CA . GLU H 1 51 ? -25.703 6.036 154.890 1.00 42.02 49 GLU H CA 1
ATOM 9734 C C . GLU H 1 51 ? -25.353 7.457 154.497 1.00 42.04 49 GLU H C 1
ATOM 9735 O O . GLU H 1 51 ? -24.202 7.760 154.298 1.00 42.96 49 GLU H O 1
ATOM 9741 N N . PRO H 1 52 ? -26.347 8.346 154.417 1.00 41.81 50 PRO H N 1
ATOM 9742 C CA . PRO H 1 52 ? -26.014 9.693 153.988 1.00 41.41 50 PRO H CA 1
ATOM 9743 C C . PRO H 1 52 ? -25.293 10.494 155.086 1.00 41.90 50 PRO H C 1
ATOM 9744 O O . PRO H 1 52 ? -25.644 10.366 156.252 1.00 41.67 50 PRO H O 1
ATOM 9748 N N . ILE H 1 53 ? -24.307 11.320 154.714 1.00 40.88 51 ILE H N 1
ATOM 9749 C CA . ILE H 1 53 ? -23.666 12.210 155.669 1.00 40.14 51 ILE H CA 1
ATOM 9750 C C . ILE H 1 53 ? -23.522 13.604 155.097 1.00 40.83 51 ILE H C 1
ATOM 9751 O O . ILE H 1 53 ? -22.695 13.822 154.207 1.00 41.06 51 ILE H O 1
ATOM 9756 N N . GLU H 1 54 ? -24.334 14.543 155.575 1.00 40.85 52 GLU H N 1
ATOM 9757 C CA . GLU H 1 54 ? -24.228 15.933 155.118 1.00 41.72 52 GLU H CA 1
ATOM 9758 C C . GLU H 1 54 ? -23.063 16.599 155.842 1.00 42.21 52 GLU H C 1
ATOM 9759 O O . GLU H 1 54 ? -22.951 16.515 157.042 1.00 42.10 52 GLU H O 1
ATOM 9765 N N . SER H 1 55 ? -22.177 17.241 155.100 1.00 43.28 53 SER H N 1
ATOM 9766 C CA . SER H 1 55 ? -20.871 17.532 155.632 1.00 43.91 53 SER H CA 1
ATOM 9767 C C . SER H 1 55 ? -20.318 18.719 154.911 1.00 43.88 53 SER H C 1
ATOM 9768 O O . SER H 1 55 ? -20.477 18.829 153.706 1.00 44.27 53 SER H O 1
ATOM 9771 N N . ASP H 1 56 ? -19.699 19.618 155.663 1.00 44.45 54 ASP H N 1
ATOM 9772 C CA . ASP H 1 56 ? -18.782 20.610 155.093 1.00 44.61 54 ASP H CA 1
ATOM 9773 C C . ASP H 1 56 ? -17.388 20.006 155.335 1.00 42.96 54 ASP H C 1
ATOM 9774 O O . ASP H 1 56 ? -16.860 20.094 156.464 1.00 42.65 54 ASP H O 1
ATOM 9779 N N . ILE H 1 57 ? -16.810 19.387 154.301 1.00 40.17 55 ILE H N 1
ATOM 9780 C CA . ILE H 1 57 ? -15.715 18.458 154.526 1.00 37.96 55 ILE H CA 1
ATOM 9781 C C . ILE H 1 57 ? -14.409 19.111 154.974 1.00 37.21 55 ILE H C 1
ATOM 9782 O O . ILE H 1 57 ? -13.646 18.551 155.763 1.00 36.82 55 ILE H O 1
ATOM 9787 N N . VAL H 1 58 ? -14.111 20.275 154.435 1.00 37.43 56 VAL H N 1
ATOM 9788 C CA . VAL H 1 58 ? -12.878 20.943 154.831 1.00 38.79 56 VAL H CA 1
ATOM 9789 C C . VAL H 1 58 ? -12.959 21.307 156.307 1.00 39.02 56 VAL H C 1
ATOM 9790 O O . VAL H 1 58 ? -12.058 20.970 157.063 1.00 38.52 56 VAL H O 1
ATOM 9794 N N . LYS H 1 59 ? -14.058 21.960 156.719 1.00 39.94 57 LYS H N 1
ATOM 9795 C CA . LYS H 1 59 ? -14.289 22.265 158.147 1.00 39.50 57 LYS H CA 1
ATOM 9796 C C . LYS H 1 59 ? -14.201 21.060 159.060 1.00 39.20 57 LYS H C 1
ATOM 9797 O O . LYS H 1 59 ? -13.474 21.090 160.027 1.00 39.85 57 LYS H O 1
ATOM 9799 N N . GLU H 1 60 ? -14.923 19.988 158.763 1.00 39.16 58 GLU H N 1
ATOM 9800 C CA . GLU H 1 60 ? -15.029 18.865 159.701 1.00 38.89 58 GLU H CA 1
ATOM 9801 C C . GLU H 1 60 ? -13.764 18.051 159.739 1.00 38.21 58 GLU H C 1
ATOM 9802 O O . GLU H 1 60 ? -13.294 17.626 160.829 1.00 38.40 58 GLU H O 1
ATOM 9808 N N . VAL H 1 61 ? -13.207 17.807 158.556 1.00 37.00 59 VAL H N 1
ATOM 9809 C CA . VAL H 1 61 ? -11.948 17.064 158.513 1.00 35.96 59 VAL H CA 1
ATOM 9810 C C . VAL H 1 61 ? -10.746 17.871 159.028 1.00 35.55 59 VAL H C 1
ATOM 9811 O O . VAL H 1 61 ? -9.959 17.340 159.775 1.00 34.55 59 VAL H O 1
ATOM 9815 N N . LEU H 1 62 ? -10.605 19.127 158.621 1.00 35.97 60 LEU H N 1
ATOM 9816 C CA . LEU H 1 62 ? -9.412 19.906 159.007 1.00 38.40 60 LEU H CA 1
ATOM 9817 C C . LEU H 1 62 ? -9.581 20.639 160.342 1.00 39.88 60 LEU H C 1
ATOM 9818 O O . LEU H 1 62 ? -8.711 20.532 161.190 1.00 41.87 60 LEU H O 1
ATOM 9823 N N . GLU H 1 63 ? -10.684 21.360 160.543 1.00 40.47 61 GLU H N 1
ATOM 9824 C CA . GLU H 1 63 ? -10.837 22.105 161.777 1.00 42.01 61 GLU H CA 1
ATOM 9825 C C . GLU H 1 63 ? -11.393 21.254 162.939 1.00 42.77 61 GLU H C 1
ATOM 9826 O O . GLU H 1 63 ? -10.868 21.337 164.066 1.00 43.49 61 GLU H O 1
ATOM 9828 N N . GLU H 1 64 ? -12.348 20.365 162.648 1.00 42.04 62 GLU H N 1
ATOM 9829 C CA . GLU H 1 64 ? -13.191 19.792 163.693 1.00 41.67 62 GLU H CA 1
ATOM 9830 C C . GLU H 1 64 ? -12.883 18.398 164.172 1.00 41.50 62 GLU H C 1
ATOM 9831 O O . GLU H 1 64 ? -13.736 17.785 164.785 1.00 41.54 62 GLU H O 1
ATOM 9837 N N . GLY H 1 65 ? -11.698 17.877 163.917 1.00 41.84 63 GLY H N 1
ATOM 9838 C CA . GLY H 1 65 ? -11.393 16.536 164.414 1.00 43.19 63 GLY H CA 1
ATOM 9839 C C . GLY H 1 65 ? -11.789 15.300 163.591 1.00 44.39 63 GLY H C 1
ATOM 9840 O O . GLY H 1 65 ? -11.331 14.186 163.887 1.00 44.93 63 GLY H O 1
ATOM 9841 N N . GLY H 1 66 ? -12.618 15.445 162.560 1.00 43.67 64 GLY H N 1
ATOM 9842 C CA . GLY H 1 66 ? -13.036 14.242 161.863 1.00 43.82 64 GLY H CA 1
ATOM 9843 C C . GLY H 1 66 ? -14.504 14.308 161.549 1.00 44.32 64 GLY H C 1
ATOM 9844 O O . GLY H 1 66 ? -15.172 15.287 161.867 1.00 45.06 64 GLY H O 1
ATOM 9845 N N . VAL H 1 67 ? -15.022 13.290 160.894 1.00 44.62 65 VAL H N 1
ATOM 9846 C CA . VAL H 1 67 ? -16.435 13.302 160.629 1.00 44.93 65 VAL H CA 1
ATOM 9847 C C . VAL H 1 67 ? -17.118 12.428 161.679 1.00 45.81 65 VAL H C 1
ATOM 9848 O O . VAL H 1 67 ? -16.741 11.252 161.889 1.00 45.67 65 VAL H O 1
ATOM 9852 N N . ASP H 1 68 ? -18.084 13.031 162.367 1.00 46.82 66 ASP H N 1
ATOM 9853 C CA . ASP H 1 68 ? -18.852 12.344 163.412 1.00 47.96 66 ASP H CA 1
ATOM 9854 C C . ASP H 1 68 ? -19.295 10.967 163.030 1.00 47.38 66 ASP H C 1
ATOM 9855 O O . ASP H 1 68 ? -18.945 10.020 163.704 1.00 48.11 66 ASP H O 1
ATOM 9860 N N . LYS H 1 69 ? -20.018 10.828 161.930 1.00 47.05 67 LYS H N 1
ATOM 9861 C CA . LYS H 1 69 ? -20.595 9.528 161.603 1.00 46.72 67 LYS H CA 1
ATOM 9862 C C . LYS H 1 69 ? -19.574 8.491 161.143 1.00 46.11 67 LYS H C 1
ATOM 9863 O O . LYS H 1 69 ? -19.877 7.299 160.990 1.00 46.14 67 LYS H O 1
ATOM 9869 N N . LEU H 1 70 ? -18.343 8.930 160.961 1.00 45.26 68 LEU H N 1
ATOM 9870 C CA . LEU H 1 70 ? -17.322 8.017 160.524 1.00 44.88 68 LEU H CA 1
ATOM 9871 C C . LEU H 1 70 ? -16.509 7.521 161.720 1.00 46.37 68 LEU H C 1
ATOM 9872 O O . LEU H 1 70 ? -15.706 6.589 161.573 1.00 45.50 68 LEU H O 1
ATOM 9877 N N . LYS H 1 71 ? -16.724 8.133 162.894 1.00 47.93 69 LYS H N 1
ATOM 9878 C CA . LYS H 1 71 ? -15.782 7.962 164.032 1.00 50.55 69 LYS H CA 1
ATOM 9879 C C . LYS H 1 71 ? -15.723 6.561 164.637 1.00 50.70 69 LYS H C 1
ATOM 9880 O O . LYS H 1 71 ? -14.669 6.087 165.045 1.00 50.38 69 LYS H O 1
ATOM 9886 N N . ASN H 1 72 ? -16.851 5.879 164.649 1.00 51.66 70 ASN H N 1
ATOM 9887 C CA . ASN H 1 72 ? -16.932 4.586 165.303 1.00 52.53 70 ASN H CA 1
ATOM 9888 C C . ASN H 1 72 ? -16.760 3.386 164.366 1.00 52.09 70 ASN H C 1
ATOM 9889 O O . ASN H 1 72 ? -16.987 2.249 164.787 1.00 51.84 70 ASN H O 1
ATOM 9894 N N . LEU H 1 73 ? -16.385 3.628 163.104 1.00 51.42 71 LEU H N 1
ATOM 9895 C CA . LEU H 1 73 ? -16.210 2.529 162.133 1.00 50.83 71 LEU H CA 1
ATOM 9896 C C . LEU H 1 73 ? -14.929 1.776 162.433 1.00 50.42 71 LEU H C 1
ATOM 9897 O O . LEU H 1 73 ? -13.912 2.386 162.650 1.00 50.29 71 LEU H O 1
ATOM 9902 N N . ASP H 1 74 ? -14.957 0.450 162.427 1.00 51.18 72 ASP H N 1
ATOM 9903 C CA . ASP H 1 74 ? -13.714 -0.313 162.582 1.00 51.69 72 ASP H CA 1
ATOM 9904 C C . ASP H 1 74 ? -13.173 -0.953 161.312 1.00 50.29 72 ASP H C 1
ATOM 9905 O O . ASP H 1 74 ? -12.032 -1.383 161.312 1.00 50.80 72 ASP H O 1
ATOM 9910 N N . HIS H 1 75 ? -13.995 -1.068 160.263 1.00 48.91 73 HIS H N 1
ATOM 9911 C CA . HIS H 1 75 ? -13.551 -1.512 158.920 1.00 47.39 73 HIS H CA 1
ATOM 9912 C C . HIS H 1 75 ? -13.908 -0.450 157.886 1.00 44.82 73 HIS H C 1
ATOM 9913 O O . HIS H 1 75 ? -15.018 0.083 157.908 1.00 43.81 73 HIS H O 1
ATOM 9920 N N . VAL H 1 76 ? -12.945 -0.123 157.024 1.00 41.83 74 VAL H N 1
ATOM 9921 C CA . VAL H 1 76 ? -13.223 0.481 155.734 1.00 38.88 74 VAL H CA 1
ATOM 9922 C C . VAL H 1 76 ? -12.439 -0.268 154.671 1.00 38.27 74 VAL H C 1
ATOM 9923 O O . VAL H 1 76 ? -11.190 -0.313 154.712 1.00 38.22 74 VAL H O 1
ATOM 9927 N N . ASP H 1 77 ? -13.156 -0.906 153.747 1.00 36.32 75 ASP H N 1
ATOM 9928 C CA . ASP H 1 77 ? -12.509 -1.684 152.667 1.00 35.19 75 ASP H CA 1
ATOM 9929 C C . ASP H 1 77 ? -12.135 -0.786 151.518 1.00 34.06 75 ASP H C 1
ATOM 9930 O O . ASP H 1 77 ? -11.163 -1.029 150.854 1.00 33.53 75 ASP H O 1
ATOM 9935 N N . THR H 1 78 ? -12.947 0.239 151.266 1.00 33.25 76 THR H N 1
ATOM 9936 C CA . THR H 1 78 ? -12.736 1.137 150.135 1.00 32.22 76 THR H CA 1
ATOM 9937 C C . THR H 1 78 ? -13.018 2.568 150.575 1.00 30.82 76 THR H C 1
ATOM 9938 O O . THR H 1 78 ? -14.118 2.891 151.044 1.00 30.69 76 THR H O 1
ATOM 9942 N N . LEU H 1 79 ? -12.032 3.425 150.413 1.00 29.32 77 LEU H N 1
ATOM 9943 C CA . LEU H 1 79 ? -12.212 4.852 150.646 1.00 28.69 77 LEU H CA 1
ATOM 9944 C C . LEU H 1 79 ? -11.896 5.590 149.344 1.00 27.67 77 LEU H C 1
ATOM 9945 O O . LEU H 1 79 ? -10.816 5.406 148.796 1.00 27.70 77 LEU H O 1
ATOM 9950 N N . VAL H 1 80 ? -12.816 6.425 148.883 1.00 26.78 78 VAL H N 1
ATOM 9951 C CA . VAL H 1 80 ? -12.662 7.126 147.635 1.00 27.15 78 VAL H CA 1
ATOM 9952 C C . VAL H 1 80 ? -12.754 8.629 147.836 1.00 27.12 78 VAL H C 1
ATOM 9953 O O . VAL H 1 80 ? -13.770 9.112 148.307 1.00 27.30 78 VAL H O 1
ATOM 9957 N N . HIS H 1 81 ? -11.707 9.363 147.471 1.00 27.11 79 HIS H N 1
ATOM 9958 C CA . HIS H 1 81 ? -11.697 10.825 147.661 1.00 28.34 79 HIS H CA 1
ATOM 9959 C C . HIS H 1 81 ? -12.163 11.465 146.317 1.00 29.28 79 HIS H C 1
ATOM 9960 O O . HIS H 1 81 ? -11.393 11.555 145.366 1.00 26.65 79 HIS H O 1
ATOM 9967 N N . ALA H 1 82 ? -13.434 11.852 146.229 1.00 30.68 80 ALA H N 1
ATOM 9968 C CA . ALA H 1 82 ? -13.963 12.400 144.982 1.00 32.79 80 ALA H CA 1
ATOM 9969 C C . ALA H 1 82 ? -14.555 13.753 145.263 1.00 33.63 80 ALA H C 1
ATOM 9970 O O . ALA H 1 82 ? -15.224 14.347 144.409 1.00 34.87 80 ALA H O 1
ATOM 9972 N N . ALA H 1 83 ? -14.361 14.227 146.480 1.00 34.37 81 ALA H N 1
ATOM 9973 C CA . ALA H 1 83 ? -14.645 15.614 146.728 1.00 35.86 81 ALA H CA 1
ATOM 9974 C C . ALA H 1 83 ? -13.676 16.420 145.822 1.00 36.20 81 ALA H C 1
ATOM 9975 O O . ALA H 1 83 ? -14.039 17.511 145.357 1.00 38.41 81 ALA H O 1
ATOM 9977 N N . SER H 1 95 ? -6.828 35.562 145.513 1.00 52.82 93 SER H N 1
ATOM 9978 C CA . SER H 1 95 ? -6.175 34.455 144.811 1.00 52.67 93 SER H CA 1
ATOM 9979 C C . SER H 1 95 ? -5.326 33.650 145.804 1.00 52.07 93 SER H C 1
ATOM 9980 O O . SER H 1 95 ? -5.153 32.455 145.625 1.00 52.54 93 SER H O 1
ATOM 9983 N N . VAL H 1 96 ? -4.817 34.283 146.856 1.00 51.08 94 VAL H N 1
ATOM 9984 C CA . VAL H 1 96 ? -4.336 33.508 148.006 1.00 50.24 94 VAL H CA 1
ATOM 9985 C C . VAL H 1 96 ? -5.474 32.688 148.619 1.00 49.94 94 VAL H C 1
ATOM 9986 O O . VAL H 1 96 ? -5.249 31.603 149.153 1.00 50.18 94 VAL H O 1
ATOM 9990 N N . ALA H 1 97 ? -6.694 33.211 148.537 1.00 49.65 95 ALA H N 1
ATOM 9991 C CA . ALA H 1 97 ? -7.854 32.542 149.085 1.00 49.33 95 ALA H CA 1
ATOM 9992 C C . ALA H 1 97 ? -8.170 31.351 148.208 1.00 49.37 95 ALA H C 1
ATOM 9993 O O . ALA H 1 97 ? -8.613 30.295 148.689 1.00 50.20 95 ALA H O 1
ATOM 9995 N N . GLU H 1 98 ? -7.948 31.511 146.909 1.00 48.89 96 GLU H N 1
ATOM 9996 C CA . GLU H 1 98 ? -8.178 30.398 146.005 1.00 48.47 96 GLU H CA 1
ATOM 9997 C C . GLU H 1 98 ? -7.110 29.314 146.150 1.00 47.30 96 GLU H C 1
ATOM 9998 O O . GLU H 1 98 ? -7.386 28.146 145.923 1.00 46.95 96 GLU H O 1
ATOM 10004 N N . TRP H 1 99 ? -5.906 29.720 146.526 1.00 46.06 97 TRP H N 1
ATOM 10005 C CA . TRP H 1 99 ? -4.826 28.794 146.756 1.00 45.24 97 TRP H CA 1
ATOM 10006 C C . TRP H 1 99 ? -5.197 27.915 147.939 1.00 45.22 97 TRP H C 1
ATOM 10007 O O . TRP H 1 99 ? -5.029 26.701 147.894 1.00 45.28 97 TRP H O 1
ATOM 10018 N N . HIS H 1 100 ? -5.677 28.541 149.007 1.00 45.42 98 HIS H N 1
ATOM 10019 C CA . HIS H 1 100 ? -5.989 27.826 150.234 1.00 45.63 98 HIS H CA 1
ATOM 10020 C C . HIS H 1 100 ? -7.186 26.901 150.008 1.00 45.56 98 HIS H C 1
ATOM 10021 O O . HIS H 1 100 ? -7.253 25.795 150.541 1.00 45.05 98 HIS H O 1
ATOM 10028 N N . ALA H 1 101 ? -8.147 27.370 149.227 1.00 45.49 99 ALA H N 1
ATOM 10029 C CA . ALA H 1 101 ? -9.350 26.577 148.986 1.00 45.18 99 ALA H CA 1
ATOM 10030 C C . ALA H 1 101 ? -8.983 25.317 148.229 1.00 44.66 99 ALA H C 1
ATOM 10031 O O . ALA H 1 101 ? -9.446 24.242 148.543 1.00 44.67 99 ALA H O 1
ATOM 10033 N N . HIS H 1 102 ? -8.158 25.462 147.205 1.00 44.09 100 HIS H N 1
ATOM 10034 C CA . HIS H 1 102 ? -7.839 24.324 146.364 1.00 43.96 100 HIS H CA 1
ATOM 10035 C C . HIS H 1 102 ? -6.956 23.313 147.070 1.00 42.28 100 HIS H C 1
ATOM 10036 O O . HIS H 1 102 ? -7.285 22.126 147.080 1.00 42.52 100 HIS H O 1
ATOM 10043 N N . LEU H 1 103 ? -5.865 23.781 147.671 1.00 41.05 101 LEU H N 1
ATOM 10044 C CA . LEU H 1 103 ? -4.940 22.921 148.450 1.00 39.94 101 LEU H CA 1
ATOM 10045 C C . LEU H 1 103 ? -5.594 22.249 149.661 1.00 39.32 101 LEU H C 1
ATOM 10046 O O . LEU H 1 103 ? -5.383 21.065 149.904 1.00 38.68 101 LEU H O 1
ATOM 10051 N N . ASP H 1 104 ? -6.403 22.998 150.404 1.00 39.45 102 ASP H N 1
ATOM 10052 C CA . ASP H 1 104 ? -7.168 22.437 151.518 1.00 39.87 102 ASP H CA 1
ATOM 10053 C C . ASP H 1 104 ? -8.028 21.264 151.071 1.00 39.43 102 ASP H C 1
ATOM 10054 O O . ASP H 1 104 ? -7.916 20.157 151.618 1.00 40.05 102 ASP H O 1
ATOM 10059 N N . LEU H 1 105 ? -8.866 21.490 150.065 1.00 38.32 103 LEU H N 1
ATOM 10060 C CA . LEU H 1 105 ? -9.809 20.445 149.654 1.00 37.93 103 LEU H CA 1
ATOM 10061 C C . LEU H 1 105 ? -9.148 19.306 148.890 1.00 37.71 103 LEU H C 1
ATOM 10062 O O . LEU H 1 105 ? -9.523 18.136 149.056 1.00 37.63 103 LEU H O 1
ATOM 10067 N N . ASN H 1 106 ? -8.185 19.641 148.030 1.00 37.36 104 ASN H N 1
ATOM 10068 C CA . ASN H 1 106 ? -7.707 18.674 147.059 1.00 37.51 104 ASN H CA 1
ATOM 10069 C C . ASN H 1 106 ? -6.570 17.861 147.586 1.00 36.19 104 ASN H C 1
ATOM 10070 O O . ASN H 1 106 ? -6.378 16.740 147.177 1.00 36.11 104 ASN H O 1
ATOM 10075 N N . VAL H 1 107 ? -5.835 18.434 148.529 1.00 35.59 105 VAL H N 1
ATOM 10076 C CA . VAL H 1 107 ? -4.614 17.819 149.043 1.00 34.84 105 VAL H CA 1
ATOM 10077 C C . VAL H 1 107 ? -4.698 17.484 150.536 1.00 35.02 105 VAL H C 1
ATOM 10078 O O . VAL H 1 107 ? -4.557 16.311 150.912 1.00 34.57 105 VAL H O 1
ATOM 10082 N N . ILE H 1 108 ? -4.965 18.494 151.376 1.00 35.31 106 ILE H N 1
ATOM 10083 C CA . ILE H 1 108 ? -4.899 18.280 152.828 1.00 34.60 106 ILE H CA 1
ATOM 10084 C C . ILE H 1 108 ? -6.043 17.427 153.336 1.00 33.79 106 ILE H C 1
ATOM 10085 O O . ILE H 1 108 ? -5.854 16.566 154.211 1.00 33.21 106 ILE H O 1
ATOM 10090 N N . VAL H 1 109 ? -7.233 17.644 152.786 1.00 33.37 107 VAL H N 1
ATOM 10091 C CA . VAL H 1 109 ? -8.366 16.816 153.196 1.00 33.30 107 VAL H CA 1
ATOM 10092 C C . VAL H 1 109 ? -8.176 15.311 152.928 1.00 33.78 107 VAL H C 1
ATOM 10093 O O . VAL H 1 109 ? -8.397 14.497 153.843 1.00 34.24 107 VAL H O 1
ATOM 10097 N N . PRO H 1 110 ? -7.745 14.926 151.693 1.00 34.02 108 PRO H N 1
ATOM 10098 C CA . PRO H 1 110 ? -7.504 13.474 151.475 1.00 33.53 108 PRO H CA 1
ATOM 10099 C C . PRO H 1 110 ? -6.418 12.938 152.395 1.00 33.62 108 PRO H C 1
ATOM 10100 O O . PRO H 1 110 ? -6.543 11.829 152.951 1.00 33.75 108 PRO H O 1
ATOM 10104 N N . ALA H 1 111 ? -5.366 13.726 152.588 1.00 33.34 109 ALA H N 1
ATOM 10105 C CA . ALA H 1 111 ? -4.320 13.330 153.524 1.00 33.14 109 ALA H CA 1
ATOM 10106 C C . ALA H 1 111 ? -4.859 13.110 154.947 1.00 33.12 109 ALA H C 1
ATOM 10107 O O . ALA H 1 111 ? -4.573 12.106 155.564 1.00 31.91 109 ALA H O 1
ATOM 10109 N N . GLU H 1 112 ? -5.668 14.039 155.444 1.00 34.71 110 GLU H N 1
ATOM 10110 C CA . GLU H 1 112 ? -6.033 14.000 156.851 1.00 36.45 110 GLU H CA 1
ATOM 10111 C C . GLU H 1 112 ? -7.203 13.026 157.062 1.00 37.05 110 GLU H C 1
ATOM 10112 O O . GLU H 1 112 ? -7.239 12.296 158.071 1.00 37.67 110 GLU H O 1
ATOM 10118 N N . LEU H 1 113 ? -8.114 12.942 156.079 1.00 36.22 111 LEU H N 1
ATOM 10119 C CA . LEU H 1 113 ? -9.174 11.922 156.159 1.00 35.41 111 LEU H CA 1
ATOM 10120 C C . LEU H 1 113 ? -8.597 10.508 156.084 1.00 35.16 111 LEU H C 1
ATOM 10121 O O . LEU H 1 113 ? -8.994 9.628 156.840 1.00 34.85 111 LEU H O 1
ATOM 10126 N N . SER H 1 114 ? -7.624 10.274 155.205 1.00 34.69 112 SER H N 1
ATOM 10127 C CA . SER H 1 114 ? -7.027 8.941 155.211 1.00 34.84 112 SER H CA 1
ATOM 10128 C C . SER H 1 114 ? -6.326 8.633 156.551 1.00 35.04 112 SER H C 1
ATOM 10129 O O . SER H 1 114 ? -6.467 7.545 157.063 1.00 33.96 112 SER H O 1
ATOM 10132 N N . ARG H 1 115 ? -5.526 9.577 157.067 1.00 35.38 113 ARG H N 1
ATOM 10133 C CA . ARG H 1 115 ? -4.928 9.420 158.394 1.00 36.40 113 ARG H CA 1
ATOM 10134 C C . ARG H 1 115 ? -6.002 9.112 159.463 1.00 36.48 113 ARG H C 1
ATOM 10135 O O . ARG H 1 115 ? -5.880 8.156 160.207 1.00 35.50 113 ARG H O 1
ATOM 10143 N N . GLN H 1 116 ? -7.098 9.868 159.491 1.00 36.92 114 GLN H N 1
ATOM 10144 C CA . GLN H 1 116 ? -8.122 9.613 160.524 1.00 37.54 114 GLN H CA 1
ATOM 10145 C C . GLN H 1 116 ? -8.749 8.238 160.392 1.00 38.18 114 GLN H C 1
ATOM 10146 O O . GLN H 1 116 ? -9.208 7.685 161.373 1.00 39.51 114 GLN H O 1
ATOM 10152 N N . LEU H 1 117 ? -8.775 7.671 159.175 1.00 38.74 115 LEU H N 1
ATOM 10153 C CA . LEU H 1 117 ? -9.395 6.347 158.931 1.00 36.62 115 LEU H CA 1
ATOM 10154 C C . LEU H 1 117 ? -8.365 5.218 158.955 1.00 36.36 115 LEU H C 1
ATOM 10155 O O . LEU H 1 117 ? -8.689 4.035 158.799 1.00 35.88 115 LEU H O 1
ATOM 10160 N N . LEU H 1 118 ? -7.123 5.575 159.193 1.00 37.25 116 LEU H N 1
ATOM 10161 C CA . LEU H 1 118 ? -6.026 4.590 159.150 1.00 39.38 116 LEU H CA 1
ATOM 10162 C C . LEU H 1 118 ? -6.342 3.235 159.876 1.00 39.86 116 LEU H C 1
ATOM 10163 O O . LEU H 1 118 ? -6.195 2.130 159.288 1.00 39.99 116 LEU H O 1
ATOM 10168 N N . PRO H 1 119 ? -6.827 3.304 161.144 1.00 39.85 117 PRO H N 1
ATOM 10169 C CA . PRO H 1 119 ? -6.998 2.025 161.891 1.00 38.81 117 PRO H CA 1
ATOM 10170 C C . PRO H 1 119 ? -8.039 1.120 161.258 1.00 37.79 117 PRO H C 1
ATOM 10171 O O . PRO H 1 119 ? -7.836 -0.087 161.228 1.00 37.42 117 PRO H O 1
ATOM 10175 N N . ALA H 1 120 ? -9.139 1.703 160.7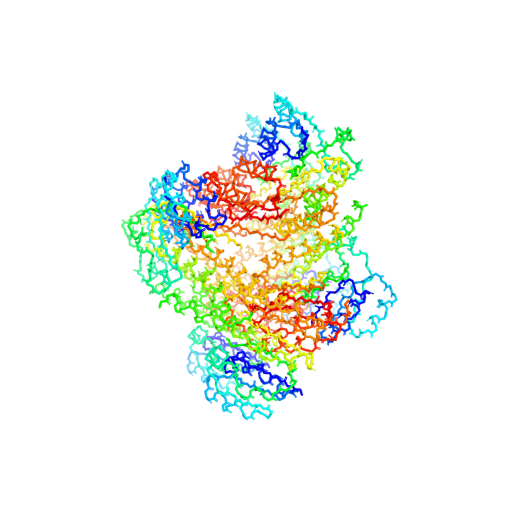65 1.00 37.03 118 ALA H N 1
ATOM 10176 C CA . ALA H 1 120 ? -10.186 0.979 160.036 1.00 36.06 118 ALA H CA 1
ATOM 10177 C C . ALA H 1 120 ? -9.691 0.417 158.715 1.00 36.24 118 ALA H C 1
ATOM 10178 O O . ALA H 1 120 ? -10.024 -0.685 158.356 1.00 36.68 118 ALA H O 1
ATOM 10180 N N . LEU H 1 121 ? -8.847 1.166 158.023 1.00 37.38 119 LEU H N 1
ATOM 10181 C CA . LEU H 1 121 ? -8.232 0.738 156.761 1.00 37.35 119 LEU H CA 1
ATOM 10182 C C . LEU H 1 121 ? -7.203 -0.375 156.981 1.00 38.39 119 LEU H C 1
ATOM 10183 O O . LEU H 1 121 ? -7.145 -1.341 156.195 1.00 37.98 119 LEU H O 1
ATOM 10188 N N . ARG H 1 122 ? -6.397 -0.263 158.055 1.00 39.34 120 ARG H N 1
ATOM 10189 C CA . ARG H 1 122 ? -5.476 -1.376 158.420 1.00 39.32 120 ARG H CA 1
ATOM 10190 C C . ARG H 1 122 ? -6.296 -2.559 158.883 1.00 38.63 120 ARG H C 1
ATOM 10191 O O . ARG H 1 122 ? -6.130 -3.681 158.419 1.00 38.32 120 ARG H O 1
ATOM 10199 N N . ALA H 1 123 ? -7.256 -2.318 159.745 1.00 38.62 121 ALA H N 1
ATOM 10200 C CA . ALA H 1 123 ? -8.035 -3.468 160.187 1.00 39.07 121 ALA H CA 1
ATOM 10201 C C . ALA H 1 123 ? -8.615 -4.207 158.952 1.00 39.91 121 ALA H C 1
ATOM 10202 O O . ALA H 1 123 ? -8.543 -5.438 158.870 1.00 41.61 121 ALA H O 1
ATOM 10204 N N . ALA H 1 124 ? -9.120 -3.470 157.955 1.00 39.66 122 ALA H N 1
ATOM 10205 C CA . ALA H 1 124 ? -9.715 -4.111 156.768 1.00 39.44 122 ALA H CA 1
ATOM 10206 C C . ALA H 1 124 ? -8.733 -4.604 155.666 1.00 39.29 122 ALA H C 1
ATOM 10207 O O . ALA H 1 124 ? -9.153 -5.271 154.764 1.00 38.91 122 ALA H O 1
ATOM 10209 N N . SER H 1 125 ? -7.434 -4.301 155.746 1.00 39.88 123 SER H N 1
ATOM 10210 C CA . SER H 1 125 ? -6.551 -4.331 154.535 1.00 40.30 123 SER H CA 1
ATOM 10211 C C . SER H 1 125 ? -7.192 -3.659 153.289 1.00 39.79 123 SER H C 1
ATOM 10212 O O . SER H 1 125 ? -7.172 -4.219 152.179 1.00 39.53 123 SER H O 1
ATOM 10215 N N . GLY H 1 126 ? -7.770 -2.482 153.472 1.00 38.44 124 GLY H N 1
ATOM 10216 C CA . GLY H 1 126 ? -8.593 -1.912 152.450 1.00 37.33 124 GLY H CA 1
ATOM 10217 C C . GLY H 1 126 ? -7.777 -1.103 151.464 1.00 36.90 124 GLY H C 1
ATOM 10218 O O . GLY H 1 126 ? -6.523 -1.131 151.478 1.00 36.72 124 GLY H O 1
ATOM 10219 N N . CYS H 1 127 ? -8.493 -0.400 150.590 1.00 36.18 125 CYS H N 1
ATOM 10220 C CA A CYS H 1 127 ? -7.789 0.444 149.654 0.50 36.57 125 CYS H CA 1
ATOM 10221 C CA B CYS H 1 127 ? -7.947 0.368 149.489 0.50 35.42 125 CYS H CA 1
ATOM 10222 C C . CYS H 1 127 ? -8.324 1.866 149.598 1.00 35.69 125 CYS H C 1
ATOM 10223 O O . CYS H 1 127 ? -9.498 2.154 149.877 1.00 36.23 125 CYS H O 1
ATOM 10228 N N . VAL H 1 128 ? -7.389 2.758 149.280 1.00 34.09 126 VAL H N 1
ATOM 10229 C CA . VAL H 1 128 ? -7.647 4.192 149.214 1.00 32.61 126 VAL H CA 1
ATOM 10230 C C . VAL H 1 128 ? -7.475 4.631 147.794 1.00 30.95 126 VAL H C 1
ATOM 10231 O O . VAL H 1 128 ? -6.457 4.321 147.165 1.00 30.76 126 VAL H O 1
ATOM 10235 N N . ILE H 1 129 ? -8.466 5.331 147.279 1.00 29.12 127 ILE H N 1
ATOM 10236 C CA . ILE H 1 129 ? -8.378 5.781 145.921 1.00 28.74 127 ILE H CA 1
ATOM 10237 C C . ILE H 1 129 ? -8.535 7.286 145.889 1.00 29.29 127 ILE H C 1
ATOM 10238 O O . ILE H 1 129 ? -9.481 7.815 146.483 1.00 28.67 127 ILE H O 1
ATOM 10243 N N . TYR H 1 130 ? -7.601 7.965 145.204 1.00 30.18 128 TYR H N 1
ATOM 10244 C CA . TYR H 1 130 ? -7.634 9.414 144.997 1.00 30.71 128 TYR H CA 1
ATOM 10245 C C . TYR H 1 130 ? -7.988 9.748 143.542 1.00 31.43 128 TYR H C 1
ATOM 10246 O O . TYR H 1 130 ? -7.272 9.359 142.621 1.00 30.94 128 TYR H O 1
ATOM 10255 N N . ILE H 1 131 ? -9.080 10.483 143.341 1.00 31.56 129 ILE H N 1
ATOM 10256 C CA . ILE H 1 131 ? -9.403 11.017 142.053 1.00 32.12 129 ILE H CA 1
ATOM 10257 C C . ILE H 1 131 ? -8.643 12.318 141.913 1.00 33.54 129 ILE H C 1
ATOM 10258 O O . ILE H 1 131 ? -9.016 13.302 142.514 1.00 34.02 129 ILE H O 1
ATOM 10263 N N . ASN H 1 132 ? -7.585 12.322 141.121 1.00 34.58 130 ASN H N 1
ATOM 10264 C CA . ASN H 1 132 ? -6.857 13.554 140.851 1.00 36.50 130 ASN H CA 1
ATOM 10265 C C . ASN H 1 132 ? -7.451 14.368 139.685 1.00 37.35 130 ASN H C 1
ATOM 10266 O O . ASN H 1 132 ? -8.276 15.255 139.877 1.00 39.17 130 ASN H O 1
ATOM 10271 N N . GLY H 1 142 ? -7.170 28.793 138.084 1.00 51.72 140 GLY H N 1
ATOM 10272 C CA . GLY H 1 142 ? -5.942 29.428 137.559 1.00 51.69 140 GLY H CA 1
ATOM 10273 C C . GLY H 1 142 ? -4.875 28.357 137.315 1.00 51.65 140 GLY H C 1
ATOM 10274 O O . GLY H 1 142 ? -4.748 27.422 138.109 1.00 51.99 140 GLY H O 1
ATOM 10275 N N . ASN H 1 143 ? -4.120 28.461 136.221 1.00 50.91 141 ASN H N 1
ATOM 10276 C CA . ASN H 1 143 ? -3.267 27.334 135.802 1.00 50.28 141 ASN H CA 1
ATOM 10277 C C . ASN H 1 143 ? -2.329 26.854 136.901 1.00 48.72 141 ASN H C 1
ATOM 10278 O O . ASN H 1 143 ? -2.202 25.685 137.199 1.00 48.21 141 ASN H O 1
ATOM 10283 N N . THR H 1 144 ? -1.700 27.832 137.507 1.00 47.26 142 THR H N 1
ATOM 10284 C CA . THR H 1 144 ? -0.695 27.693 138.509 1.00 45.73 142 THR H CA 1
ATOM 10285 C C . THR H 1 144 ? -1.167 26.949 139.770 1.00 44.51 142 THR H C 1
ATOM 10286 O O . THR H 1 144 ? -0.426 26.145 140.320 1.00 43.28 142 THR H O 1
ATOM 10290 N N . ILE H 1 145 ? -2.412 27.189 140.182 1.00 43.64 143 ILE H N 1
ATOM 10291 C CA . ILE H 1 145 ? -2.996 26.602 141.374 1.00 43.35 143 ILE H CA 1
ATOM 10292 C C . ILE H 1 145 ? -3.404 25.167 141.085 1.00 43.20 143 ILE H C 1
ATOM 10293 O O . ILE H 1 145 ? -3.279 24.288 141.942 1.00 42.68 143 ILE H O 1
ATOM 10298 N N . TYR H 1 146 ? -3.887 24.977 139.856 1.00 42.54 144 TYR H N 1
ATOM 10299 C CA . TYR H 1 146 ? -4.383 23.722 139.356 1.00 42.22 144 TYR H CA 1
ATOM 10300 C C . TYR H 1 146 ? -3.239 22.741 139.157 1.00 40.60 144 TYR H C 1
ATOM 10301 O O . TYR H 1 146 ? -3.311 21.598 139.591 1.00 40.32 144 TYR H O 1
ATOM 10310 N N . ALA H 1 147 ? -2.148 23.240 138.588 1.00 39.27 145 ALA H N 1
ATOM 10311 C CA . ALA H 1 147 ? -0.952 22.471 138.368 1.00 38.13 145 ALA H CA 1
ATOM 10312 C C . ALA H 1 147 ? -0.329 22.053 139.691 1.00 37.65 145 ALA H C 1
ATOM 10313 O O . ALA H 1 147 ? 0.053 20.904 139.873 1.00 38.02 145 ALA H O 1
ATOM 10315 N N . ALA H 1 148 ? -0.242 22.981 140.634 1.00 36.89 146 ALA H N 1
ATOM 10316 C CA . ALA H 1 148 ? 0.378 22.630 141.900 1.00 35.85 146 ALA H CA 1
ATOM 10317 C C . ALA H 1 148 ? -0.430 21.603 142.669 1.00 35.33 146 ALA H C 1
ATOM 10318 O O . ALA H 1 148 ? 0.154 20.726 143.296 1.00 34.49 146 ALA H O 1
ATOM 10320 N N . SER H 1 149 ? -1.759 21.712 142.679 1.00 35.53 147 SER H N 1
ATOM 10321 C CA . SER H 1 149 ? -2.531 20.764 143.507 1.00 36.76 147 SER H CA 1
ATOM 10322 C C . SER H 1 149 ? -2.583 19.381 142.905 1.00 37.08 147 SER H C 1
ATOM 10323 O O . SER H 1 149 ? -2.535 18.395 143.637 1.00 35.77 147 SER H O 1
ATOM 10326 N N . LYS H 1 150 ? -2.685 19.311 141.573 1.00 37.41 148 LYS H N 1
ATOM 10327 C CA . LYS H 1 150 ? -2.733 18.018 140.924 1.00 37.41 148 LYS H CA 1
ATOM 10328 C C . LYS H 1 150 ? -1.410 17.236 141.109 1.00 36.81 148 LYS H C 1
ATOM 10329 O O . LYS H 1 150 ? -1.435 16.054 141.470 1.00 37.03 148 LYS H O 1
ATOM 10335 N N . HIS H 1 151 ? -0.265 17.907 140.985 1.00 35.59 149 HIS H N 1
ATOM 10336 C CA . HIS H 1 151 ? 1.037 17.250 141.301 1.00 34.65 149 HIS H CA 1
ATOM 10337 C C . HIS H 1 151 ? 1.176 16.904 142.782 1.00 33.50 149 HIS H C 1
ATOM 10338 O O . HIS H 1 151 ? 1.677 15.813 143.155 1.00 32.52 149 HIS H O 1
ATOM 10345 N N . ALA H 1 152 ? 0.690 17.819 143.624 1.00 32.60 150 ALA H N 1
ATOM 10346 C CA . ALA H 1 152 ? 0.721 17.648 145.066 1.00 32.60 150 ALA H CA 1
ATOM 10347 C C . ALA H 1 152 ? -0.105 16.433 145.475 1.00 32.80 150 ALA H C 1
ATOM 10348 O O . ALA H 1 152 ? 0.336 15.560 146.245 1.00 32.53 150 ALA H O 1
ATOM 10350 N N . LEU H 1 153 ? -1.313 16.347 144.950 1.00 33.58 151 LEU H N 1
ATOM 10351 C CA . LEU H 1 153 ? -2.126 15.176 145.263 1.00 35.04 151 LEU H CA 1
ATOM 10352 C C . LEU H 1 153 ? -1.392 13.865 144.854 1.00 34.59 151 LEU H C 1
ATOM 10353 O O . LEU H 1 153 ? -1.285 12.896 145.637 1.00 35.48 151 LEU H O 1
ATOM 10358 N N . ARG H 1 154 ? -0.818 13.872 143.655 1.00 34.20 152 ARG H N 1
ATOM 10359 C CA . ARG H 1 154 ? -0.055 12.725 143.160 1.00 33.29 152 ARG H CA 1
ATOM 10360 C C . ARG H 1 154 ? 1.167 12.371 144.014 1.00 32.26 152 ARG H C 1
ATOM 10361 O O . ARG H 1 154 ? 1.505 11.187 144.208 1.00 31.47 152 ARG H O 1
ATOM 10369 N N . GLY H 1 155 ? 1.876 13.394 144.477 1.00 31.43 153 GLY H N 1
ATOM 10370 C CA . GLY H 1 155 ? 2.989 13.148 145.386 1.00 30.69 153 GLY H CA 1
ATOM 10371 C C . GLY H 1 155 ? 2.471 12.578 146.704 1.00 30.77 153 GLY H C 1
ATOM 10372 O O . GLY H 1 155 ? 3.034 11.612 147.230 1.00 31.27 153 GLY H O 1
ATOM 10373 N N . LEU H 1 156 ? 1.404 13.157 147.249 1.00 30.77 154 LEU H N 1
ATOM 10374 C CA . LEU H 1 156 ? 0.768 12.567 148.451 1.00 31.74 154 LEU H CA 1
ATOM 10375 C C . LEU H 1 156 ? 0.414 11.069 148.281 1.00 31.67 154 LEU H C 1
ATOM 10376 O O . LEU H 1 156 ? 0.794 10.231 149.117 1.00 32.34 154 LEU H O 1
ATOM 10381 N N . ALA H 1 157 ? -0.303 10.741 147.197 1.00 31.52 155 ALA H N 1
ATOM 10382 C CA . ALA H 1 157 ? -0.724 9.374 146.956 1.00 31.49 155 ALA H CA 1
ATOM 10383 C C . ALA H 1 157 ? 0.459 8.416 146.934 1.00 32.73 155 ALA H C 1
ATOM 10384 O O . ALA H 1 157 ? 0.437 7.337 147.596 1.00 32.59 155 ALA H O 1
ATOM 10386 N N . ASP H 1 158 ? 1.474 8.765 146.146 1.00 32.91 156 ASP H N 1
ATOM 10387 C CA . ASP H 1 158 ? 2.635 7.886 146.018 1.00 34.18 156 ASP H CA 1
ATOM 10388 C C . ASP H 1 158 ? 3.427 7.735 147.307 1.00 35.13 156 ASP H C 1
ATOM 10389 O O . ASP H 1 158 ? 3.921 6.649 147.575 1.00 35.29 156 ASP H O 1
ATOM 10394 N N . ALA H 1 159 ? 3.517 8.779 148.150 1.00 35.50 157 ALA H N 1
ATOM 10395 C CA . ALA H 1 159 ? 4.238 8.567 149.415 1.00 35.27 157 ALA H CA 1
ATOM 10396 C C . ALA H 1 159 ? 3.362 7.808 150.406 1.00 35.31 157 ALA H C 1
ATOM 10397 O O . ALA H 1 159 ? 3.832 6.968 151.141 1.00 35.53 157 ALA H O 1
ATOM 10399 N N . PHE H 1 160 ? 2.058 8.049 150.372 1.00 36.30 158 PHE H N 1
ATOM 10400 C CA . PHE H 1 160 ? 1.132 7.306 151.231 1.00 35.79 158 PHE H CA 1
ATOM 10401 C C . PHE H 1 160 ? 1.175 5.829 150.915 1.00 36.55 158 PHE H C 1
ATOM 10402 O O . PHE H 1 160 ? 1.199 4.988 151.822 1.00 38.00 158 PHE H O 1
ATOM 10410 N N . ARG H 1 161 ? 1.182 5.487 149.628 1.00 37.01 159 ARG H N 1
ATOM 10411 C CA . ARG H 1 161 ? 1.386 4.098 149.223 1.00 36.92 159 ARG H CA 1
ATOM 10412 C C . ARG H 1 161 ? 2.617 3.462 149.865 1.00 37.93 159 ARG H C 1
ATOM 10413 O O . ARG H 1 161 ? 2.530 2.332 150.338 1.00 37.37 159 ARG H O 1
ATOM 10421 N N . LYS H 1 162 ? 3.747 4.165 149.867 1.00 39.40 160 LYS H N 1
ATOM 10422 C CA . LYS H 1 162 ? 4.974 3.604 150.454 1.00 41.94 160 LYS H CA 1
ATOM 10423 C C . LYS H 1 162 ? 4.914 3.431 151.957 1.00 42.85 160 LYS H C 1
ATOM 10424 O O . LYS H 1 162 ? 5.366 2.412 152.452 1.00 43.24 160 LYS H O 1
ATOM 10430 N N . GLU H 1 163 ? 4.362 4.407 152.680 1.00 43.72 161 GLU H N 1
ATOM 10431 C CA . GLU H 1 163 ? 4.213 4.283 154.156 1.00 44.94 161 GLU H CA 1
ATOM 10432 C C . GLU H 1 163 ? 3.325 3.140 154.576 1.00 44.56 161 GLU H C 1
ATOM 10433 O O . GLU H 1 163 ? 3.551 2.549 155.593 1.00 44.63 161 GLU H O 1
ATOM 10439 N N . GLU H 1 164 ? 2.286 2.845 153.810 1.00 44.91 162 GLU H N 1
ATOM 10440 C CA . GLU H 1 164 ? 1.267 1.896 154.285 1.00 44.35 162 GLU H CA 1
ATOM 10441 C C . GLU H 1 164 ? 1.347 0.545 153.589 1.00 43.62 162 GLU H C 1
ATOM 10442 O O . GLU H 1 164 ? 0.569 -0.361 153.909 1.00 43.63 162 GLU H O 1
ATOM 10448 N N . ALA H 1 165 ? 2.287 0.423 152.651 1.00 43.05 163 ALA H N 1
ATOM 10449 C CA . ALA H 1 165 ? 2.498 -0.801 151.855 1.00 43.38 163 ALA H CA 1
ATOM 10450 C C . ALA H 1 165 ? 2.647 -2.108 152.686 1.00 44.29 163 ALA H C 1
ATOM 10451 O O . ALA H 1 165 ? 1.998 -3.136 152.397 1.00 44.69 163 ALA H O 1
ATOM 10453 N N . ASN H 1 166 ? 3.491 -2.068 153.718 1.00 44.63 164 ASN H N 1
ATOM 10454 C CA . ASN H 1 166 ? 3.584 -3.191 154.664 1.00 45.91 164 ASN H CA 1
ATOM 10455 C C . ASN H 1 166 ? 2.427 -3.318 155.622 1.00 45.63 164 ASN H C 1
ATOM 10456 O O . ASN H 1 166 ? 2.363 -4.282 156.383 1.00 45.58 164 ASN H O 1
ATOM 10461 N N . ASN H 1 167 ? 1.503 -2.363 155.601 1.00 45.50 165 ASN H N 1
ATOM 10462 C CA . ASN H 1 167 ? 0.335 -2.474 156.504 1.00 45.10 165 ASN H CA 1
ATOM 10463 C C . ASN H 1 167 ? -0.872 -3.095 155.824 1.00 44.49 165 ASN H C 1
ATOM 10464 O O . ASN H 1 167 ? -1.938 -3.164 156.415 1.00 44.56 165 ASN H O 1
ATOM 10469 N N . GLY H 1 168 ? -0.701 -3.555 154.584 1.00 43.67 166 GLY H N 1
ATOM 10470 C CA . GLY H 1 168 ? -1.808 -4.158 153.850 1.00 43.33 166 GLY H CA 1
ATOM 10471 C C . GLY H 1 168 ? -2.809 -3.130 153.316 1.00 42.94 166 GLY H C 1
ATOM 10472 O O . GLY H 1 168 ? -3.933 -3.473 153.038 1.00 44.24 166 GLY H O 1
ATOM 10473 N N . ILE H 1 169 ? -2.424 -1.865 153.219 1.00 41.90 167 ILE H N 1
ATOM 10474 C CA . ILE H 1 169 ? -3.283 -0.881 152.588 1.00 40.84 167 ILE H CA 1
ATOM 10475 C C . ILE H 1 169 ? -2.797 -0.599 151.185 1.00 40.30 167 ILE H C 1
ATOM 10476 O O . ILE H 1 169 ? -1.598 -0.349 150.957 1.00 40.98 167 ILE H O 1
ATOM 10481 N N . ARG H 1 170 ? -3.741 -0.645 150.254 1.00 38.65 168 ARG H N 1
ATOM 10482 C CA . ARG H 1 170 ? -3.474 -0.463 148.840 1.00 36.84 168 ARG H CA 1
ATOM 10483 C C . ARG H 1 170 ? -3.903 0.921 148.420 1.00 36.05 168 ARG H C 1
ATOM 10484 O O . ARG H 1 170 ? -4.900 1.461 148.923 1.00 36.93 168 ARG H O 1
ATOM 10492 N N . VAL H 1 171 ? -3.125 1.528 147.538 1.00 34.24 169 VAL H N 1
ATOM 10493 C CA . VAL H 1 171 ? -3.342 2.909 147.196 1.00 33.29 169 VAL H CA 1
ATOM 10494 C C . VAL H 1 171 ? -3.417 3.072 145.695 1.00 33.49 169 VAL H C 1
ATOM 10495 O O . VAL H 1 171 ? -2.604 2.548 144.960 1.00 32.96 169 VAL H O 1
ATOM 10499 N N . SER H 1 172 ? -4.396 3.842 145.260 1.00 33.20 170 SER H N 1
ATOM 10500 C CA . SER H 1 172 ? -4.685 3.962 143.870 1.00 33.37 170 SER H CA 1
ATOM 10501 C C . SER H 1 172 ? -4.958 5.406 143.492 1.00 32.88 170 SER H C 1
ATOM 10502 O O . SER H 1 172 ? -5.504 6.163 144.300 1.00 33.10 170 SER H O 1
ATOM 10505 N N . THR H 1 173 ? -4.571 5.783 142.277 1.00 31.38 171 THR H N 1
ATOM 10506 C CA . THR H 1 173 ? -4.954 7.049 141.725 1.00 31.43 171 THR H CA 1
ATOM 10507 C C . THR H 1 173 ? -5.665 6.911 140.388 1.00 32.34 171 THR H C 1
ATOM 10508 O O . THR H 1 173 ? -5.257 6.093 139.509 1.00 32.52 171 THR H O 1
ATOM 10512 N N . VAL H 1 174 ? -6.726 7.699 140.230 1.00 32.56 172 VAL H N 1
ATOM 10513 C CA . VAL H 1 174 ? -7.409 7.838 138.976 1.00 33.96 172 VAL H CA 1
ATOM 10514 C C . VAL H 1 174 ? -7.068 9.240 138.512 1.00 36.75 172 VAL H C 1
ATOM 10515 O O . VAL H 1 174 ? -7.263 10.209 139.253 1.00 37.72 172 VAL H O 1
ATOM 10519 N N . SER H 1 175 ? -6.468 9.353 137.329 1.00 39.27 173 SER H N 1
ATOM 10520 C CA . SER H 1 175 ? -5.941 10.650 136.874 1.00 42.38 173 SER H CA 1
ATOM 10521 C C . SER H 1 175 ? -6.635 11.150 135.616 1.00 45.13 173 SER H C 1
ATOM 10522 O O . SER H 1 175 ? -6.211 10.838 134.545 1.00 45.49 173 SER H O 1
ATOM 10525 N N . PRO H 1 176 ? -7.718 11.925 135.759 1.00 48.41 174 PRO H N 1
ATOM 10526 C CA . PRO H 1 176 ? -8.453 12.476 134.616 1.00 50.89 174 PRO H CA 1
ATOM 10527 C C . PRO H 1 176 ? -7.717 13.668 133.960 1.00 53.50 174 PRO H C 1
ATOM 10528 O O . PRO H 1 176 ? -6.549 13.957 134.291 1.00 53.43 174 PRO H O 1
ATOM 10532 N N . GLY H 1 177 ? -8.357 14.320 132.988 1.00 55.86 175 GLY H N 1
ATOM 10533 C CA . GLY H 1 177 ? -7.711 15.485 132.381 1.00 57.91 175 GLY H CA 1
ATOM 10534 C C . GLY H 1 177 ? -7.948 15.619 130.896 1.00 59.57 175 GLY H C 1
ATOM 10535 O O . GLY H 1 177 ? -9.101 15.849 130.451 1.00 61.68 175 GLY H O 1
ATOM 10536 N N . ILE H 1 201 ? -14.911 14.802 131.235 1.00 49.44 199 ILE H N 1
ATOM 10537 C CA . ILE H 1 201 ? -15.023 13.346 131.387 1.00 49.58 199 ILE H CA 1
ATOM 10538 C C . ILE H 1 201 ? -16.331 12.831 132.026 1.00 48.78 199 ILE H C 1
ATOM 10539 O O . ILE H 1 201 ? -16.681 13.171 133.158 1.00 48.62 199 ILE H O 1
ATOM 10544 N N . GLU H 1 202 ? -17.055 12.007 131.287 1.00 48.15 200 GLU H N 1
ATOM 10545 C CA . GLU H 1 202 ? -18.249 11.368 131.843 1.00 48.00 200 GLU H CA 1
ATOM 10546 C C . GLU H 1 202 ? -18.005 10.782 133.230 1.00 46.23 200 GLU H C 1
ATOM 10547 O O . GLU H 1 202 ? -17.083 10.017 133.421 1.00 46.68 200 GLU H O 1
ATOM 10553 N N . PRO H 1 203 ? -18.847 11.166 134.192 1.00 44.74 201 PRO H N 1
ATOM 10554 C CA . PRO H 1 203 ? -18.913 10.659 135.544 1.00 42.86 201 PRO H CA 1
ATOM 10555 C C . PRO H 1 203 ? -19.002 9.142 135.674 1.00 40.80 201 PRO H C 1
ATOM 10556 O O . PRO H 1 203 ? -18.388 8.568 136.573 1.00 40.85 201 PRO H O 1
ATOM 10560 N N . LYS H 1 204 ? -19.766 8.471 134.836 1.00 38.57 202 LYS H N 1
ATOM 10561 C CA . LYS H 1 204 ? -19.840 7.013 134.935 1.00 36.97 202 LYS H CA 1
ATOM 10562 C C . LYS H 1 204 ? -18.520 6.330 134.581 1.00 35.97 202 LYS H C 1
ATOM 10563 O O . LYS H 1 204 ? -18.298 5.193 135.007 1.00 35.77 202 LYS H O 1
ATOM 10565 N N . GLU H 1 205 ? -17.662 7.001 133.804 1.00 34.81 203 GLU H N 1
ATOM 10566 C CA . GLU H 1 205 ? -16.402 6.409 133.381 1.00 35.07 203 GLU H CA 1
ATOM 10567 C C . GLU H 1 205 ? -15.384 6.357 134.528 1.00 33.96 203 GLU H C 1
ATOM 10568 O O . GLU H 1 205 ? -14.627 5.389 134.679 1.00 33.24 203 GLU H O 1
ATOM 10574 N N . ILE H 1 206 ? -15.422 7.385 135.367 1.00 32.97 204 ILE H N 1
ATOM 10575 C CA . ILE H 1 206 ? -14.674 7.453 136.603 1.00 31.43 204 ILE H CA 1
ATOM 10576 C C . ILE H 1 206 ? -15.121 6.341 137.530 1.00 31.15 204 ILE H C 1
ATOM 10577 O O . ILE H 1 206 ? -14.285 5.601 138.053 1.00 30.94 204 ILE H O 1
ATOM 10582 N N . ALA H 1 207 ? -16.438 6.183 137.680 1.00 30.47 205 ALA H N 1
ATOM 10583 C CA . ALA H 1 207 ? -17.025 5.079 138.444 1.00 30.45 205 ALA H CA 1
ATOM 10584 C C . ALA H 1 207 ? -16.668 3.682 137.888 1.00 30.79 205 ALA H C 1
ATOM 10585 O O . ALA H 1 207 ? -16.449 2.727 138.647 1.00 31.42 205 ALA H O 1
ATOM 10587 N N . ASN H 1 208 ? -16.623 3.546 136.579 1.00 30.37 206 ASN H N 1
ATOM 10588 C CA . ASN H 1 208 ? -16.090 2.324 136.003 1.00 31.39 206 ASN H CA 1
ATOM 10589 C C . ASN H 1 208 ? -14.618 2.145 136.310 1.00 31.18 206 ASN H C 1
ATOM 10590 O O . ASN H 1 208 ? -14.167 1.030 136.519 1.00 31.20 206 ASN H O 1
ATOM 10595 N N . ALA H 1 209 ? -13.859 3.235 136.333 1.00 29.82 207 ALA H N 1
ATOM 10596 C CA . ALA H 1 209 ? -12.456 3.067 136.574 1.00 29.71 207 ALA H CA 1
ATOM 10597 C C . ALA H 1 209 ? -12.274 2.642 138.032 1.00 30.19 207 ALA H C 1
ATOM 10598 O O . ALA H 1 209 ? -11.476 1.744 138.331 1.00 30.19 207 ALA H O 1
ATOM 10600 N N . ILE H 1 210 ? -13.043 3.252 138.927 1.00 29.90 208 ILE H N 1
ATOM 10601 C CA . ILE H 1 210 ? -12.990 2.854 140.337 1.00 30.72 208 ILE H CA 1
ATOM 10602 C C . ILE H 1 210 ? -13.389 1.398 140.567 1.00 30.38 208 ILE H C 1
ATOM 10603 O O . ILE H 1 210 ? -12.721 0.689 141.325 1.00 31.28 208 ILE H O 1
ATOM 10608 N N . ARG H 1 211 ? -14.442 0.951 139.879 1.00 29.58 209 ARG H N 1
ATOM 10609 C CA . ARG H 1 211 ? -14.870 -0.437 139.903 1.00 29.78 209 ARG H CA 1
ATOM 10610 C C . ARG H 1 211 ? -13.733 -1.334 139.375 1.00 30.28 209 ARG H C 1
ATOM 10611 O O . ARG H 1 211 ? -13.516 -2.389 139.889 1.00 29.29 209 ARG H O 1
ATOM 10619 N N . PHE H 1 212 ? -13.017 -0.904 138.334 1.00 31.00 210 PHE H N 1
ATOM 10620 C CA . PHE H 1 212 ? -12.001 -1.752 137.751 1.00 31.40 210 PHE H CA 1
ATOM 10621 C C . PHE H 1 212 ? -10.865 -1.912 138.776 1.00 32.12 210 PHE H C 1
ATOM 10622 O O . PHE H 1 212 ? -10.373 -3.036 139.054 1.00 32.10 210 PHE H O 1
ATOM 10630 N N . VAL H 1 213 ? -10.454 -0.782 139.359 1.00 31.81 211 VAL H N 1
ATOM 10631 C CA . VAL H 1 213 ? -9.415 -0.802 140.379 1.00 30.66 211 VAL H CA 1
ATOM 10632 C C . VAL H 1 213 ? -9.778 -1.776 141.499 1.00 31.44 211 VAL H C 1
ATOM 10633 O O . VAL H 1 213 ? -9.027 -2.681 141.778 1.00 32.08 211 VAL H O 1
ATOM 10637 N N . ILE H 1 214 ? -10.941 -1.652 142.121 1.00 32.06 212 ILE H N 1
ATOM 10638 C CA . ILE H 1 214 ? -11.216 -2.540 143.278 1.00 33.17 212 ILE H CA 1
ATOM 10639 C C . ILE H 1 214 ? -11.625 -3.975 142.900 1.00 34.77 212 ILE H C 1
ATOM 10640 O O . ILE H 1 214 ? -11.599 -4.851 143.737 1.00 35.40 212 ILE H O 1
ATOM 10645 N N . ASP H 1 215 ? -12.002 -4.222 141.648 1.00 36.43 213 ASP H N 1
ATOM 10646 C CA . ASP H 1 215 ? -12.258 -5.605 141.186 1.00 38.24 213 ASP H CA 1
ATOM 10647 C C . ASP H 1 215 ? -10.953 -6.395 140.905 1.00 38.23 213 ASP H C 1
ATOM 10648 O O . ASP H 1 215 ? -10.979 -7.557 140.538 1.00 37.73 213 ASP H O 1
ATOM 10653 N N . ALA H 1 216 ? -9.807 -5.766 141.072 1.00 38.65 214 ALA H N 1
ATOM 10654 C CA . ALA H 1 216 ? -8.563 -6.458 140.756 1.00 39.83 214 ALA H CA 1
ATOM 10655 C C . ALA H 1 216 ? -8.405 -7.782 141.556 1.00 40.37 214 ALA H C 1
ATOM 10656 O O . ALA H 1 216 ? -8.845 -7.868 142.701 1.00 40.47 214 ALA H O 1
ATOM 10658 N N . GLY H 1 217 ? -7.734 -8.780 140.984 1.00 40.80 215 GLY H N 1
ATOM 10659 C CA . GLY H 1 217 ? -7.651 -10.114 141.656 1.00 42.58 215 GLY H CA 1
ATOM 10660 C C . GLY H 1 217 ? -6.775 -10.121 142.917 1.00 43.57 215 GLY H C 1
ATOM 10661 O O . GLY H 1 217 ? -6.140 -9.100 143.263 1.00 44.39 215 GLY H O 1
ATOM 10662 N N . GLU H 1 218 ? -6.694 -11.270 143.578 1.00 43.68 216 GLU H N 1
ATOM 10663 C CA . GLU H 1 218 ? -5.931 -11.410 144.831 1.00 43.71 216 GLU H CA 1
ATOM 10664 C C . GLU H 1 218 ? -4.427 -11.117 144.694 1.00 43.08 216 GLU H C 1
ATOM 10665 O O . GLU H 1 218 ? -3.773 -10.616 145.623 1.00 43.29 216 GLU H O 1
ATOM 10667 N N . THR H 1 219 ? -3.880 -11.408 143.526 1.00 42.03 217 THR H N 1
ATOM 10668 C CA . THR H 1 219 ? -2.475 -11.197 143.291 1.00 40.82 217 THR H CA 1
ATOM 10669 C C . THR H 1 219 ? -2.182 -9.827 142.748 1.00 39.98 217 THR H C 1
ATOM 10670 O O . THR H 1 219 ? -1.028 -9.501 142.515 1.00 40.47 217 THR H O 1
ATOM 10674 N N . THR H 1 220 ? -3.200 -9.033 142.478 1.00 39.05 218 THR H N 1
ATOM 10675 C CA . THR H 1 220 ? -2.957 -7.826 141.683 1.00 38.80 218 THR H CA 1
ATOM 10676 C C . THR H 1 220 ? -3.527 -6.547 142.242 1.00 37.81 218 THR H C 1
ATOM 10677 O O . THR H 1 220 ? -4.461 -6.546 143.012 1.00 38.50 218 THR H O 1
ATOM 10681 N N . GLN H 1 221 ? -2.984 -5.448 141.769 1.00 37.40 219 GLN H N 1
ATOM 10682 C CA . GLN H 1 221 ? -3.235 -4.138 142.337 1.00 36.98 219 GLN H CA 1
ATOM 10683 C C . GLN H 1 221 ? -3.159 -3.230 141.135 1.00 35.15 219 GLN H C 1
ATOM 10684 O O . GLN H 1 221 ? -2.224 -3.328 140.384 1.00 34.58 219 GLN H O 1
ATOM 10690 N N . ILE H 1 222 ? -4.119 -2.347 140.943 1.00 33.83 220 ILE H N 1
ATOM 10691 C CA . ILE H 1 222 ? -4.007 -1.375 139.885 1.00 30.98 220 ILE H CA 1
ATOM 10692 C C . ILE H 1 222 ? -3.596 -0.094 140.596 1.00 31.05 220 ILE H C 1
ATOM 10693 O O . ILE H 1 222 ? -4.367 0.370 141.420 1.00 30.33 220 ILE H O 1
ATOM 10698 N N . THR H 1 223 ? -2.424 0.500 140.332 1.00 29.49 221 THR H N 1
ATOM 10699 C CA . THR H 1 223 ? -2.057 1.617 141.203 1.00 30.00 221 THR H CA 1
ATOM 10700 C C . THR H 1 223 ? -2.424 2.984 140.616 1.00 30.99 221 THR H C 1
ATOM 10701 O O . THR H 1 223 ? -2.509 3.977 141.357 1.00 30.95 221 THR H O 1
ATOM 10705 N N . ASN H 1 224 ? -2.590 3.031 139.282 1.00 29.95 222 ASN H N 1
ATOM 10706 C CA . ASN H 1 224 ? -2.981 4.209 138.569 1.00 29.67 222 ASN H CA 1
ATOM 10707 C C . ASN H 1 224 ? -3.705 3.888 137.250 1.00 29.39 222 ASN H C 1
ATOM 10708 O O . ASN H 1 224 ? -3.418 2.900 136.596 1.00 28.88 222 ASN H O 1
ATOM 10713 N N . VAL H 1 225 ? -4.656 4.740 136.898 1.00 29.74 223 VAL H N 1
ATOM 10714 C CA . VAL H 1 225 ? -5.406 4.734 135.645 1.00 30.51 223 VAL H CA 1
ATOM 10715 C C . VAL H 1 225 ? -5.444 6.195 135.155 1.00 31.66 223 VAL H C 1
ATOM 10716 O O . VAL H 1 225 ? -5.970 7.069 135.851 1.00 33.06 223 VAL H O 1
ATOM 10720 N N . ASP H 1 226 ? -4.858 6.470 133.999 1.00 32.86 224 ASP H N 1
ATOM 10721 C CA . ASP H 1 226 ? -4.978 7.774 133.348 1.00 34.68 224 ASP H CA 1
ATOM 10722 C C . ASP H 1 226 ? -6.171 7.768 132.402 1.00 35.26 224 ASP H C 1
ATOM 10723 O O . ASP H 1 226 ? -6.395 6.832 131.652 1.00 33.80 224 ASP H O 1
ATOM 10728 N N . VAL H 1 227 ? -6.963 8.826 132.488 1.00 35.92 225 VAL H N 1
ATOM 10729 C CA . VAL H 1 227 ? -8.210 8.923 131.774 1.00 37.20 225 VAL H CA 1
ATOM 10730 C C . VAL H 1 227 ? -8.195 10.295 131.081 1.00 38.50 225 VAL H C 1
ATOM 10731 O O . VAL H 1 227 ? -7.836 11.331 131.692 1.00 38.51 225 VAL H O 1
ATOM 10735 N N . ARG H 1 228 ? -8.524 10.298 129.788 1.00 38.82 226 ARG H N 1
ATOM 10736 C CA . ARG H 1 228 ? -8.480 11.510 128.987 1.00 38.28 226 ARG H CA 1
ATOM 10737 C C . ARG H 1 228 ? -9.700 11.557 128.076 1.00 38.63 226 ARG H C 1
ATOM 10738 O O . ARG H 1 228 ? -10.329 10.534 127.780 1.00 35.82 226 ARG H O 1
ATOM 10746 N N . PRO H 1 229 ? -10.019 12.765 127.609 1.00 40.09 227 PRO H N 1
ATOM 10747 C CA . PRO H 1 229 ? -10.996 13.142 126.577 1.00 41.57 227 PRO H CA 1
ATOM 10748 C C . PRO H 1 229 ? -10.815 12.337 125.287 1.00 40.92 227 PRO H C 1
ATOM 10749 O O . PRO H 1 229 ? -9.678 12.010 124.980 1.00 41.66 227 PRO H O 1
#

Solvent-accessible surface area: 57321 Å² total; per-residue (Å²): 124,42,0,0,0,1,19,0,14,40,47,53,0,36,44,0,0,97,19,0,23,167,63,7,86,0,39,0,3,6,86,61,105,75,77,10,68,63,5,50,93,48,94,40,13,31,45,5,79,17,94,22,36,24,37,1,17,144,118,49,6,6,107,132,4,124,111,20,104,82,0,28,1,0,0,10,21,56,96,41,32,66,70,3,57,60,53,2,22,57,42,0,2,2,7,10,10,1,0,122,44,10,27,97,4,0,109,54,26,51,1,8,0,0,0,25,40,102,20,4,89,13,0,4,109,81,0,9,79,2,1,0,47,4,13,34,146,94,7,13,124,58,14,0,23,0,3,0,0,16,12,5,95,93,78,65,66,140,143,9,96,45,39,20,0,4,70,0,1,27,24,6,14,92,10,26,133,76,0,5,4,8,4,0,22,0,64,3,126,123,40,0,0,0,2,19,0,18,37,42,71,1,35,58,1,0,115,26,0,21,200,65,9,85,0,40,0,2,6,75,58,82,71,76,9,67,62,5,46,96,45,95,41,12,26,43,5,119,15,90,22,43,25,37,0,22,141,121,45,9,4,108,126,6,125,150,36,111,82,0,27,1,0,0,9,23,56,83,35,76,88,6,56,58,65,3,24,56,44,0,2,2,8,11,10,2,0,128,41,10,21,93,6,0,102,59,18,54,1,5,0,0,0,16,47,96,25,16,134,12,0,3,70,72,0,10,81,2,2,0,45,14,12,52,167,81,8,54,152,63,36,5,43,1,4,0,0,14,50,84,94,45,38,21,0,4,70,0,1,43,24,6,20,92,17,23,92,55,0,23,5,9,6,0,18,0,90,73,43,125,113,41,0,0,0,1,20,0,18,37,50,68,1,31,48,0,0,95,20,1,25,160,61,6,82,0,27,0,3,9,80,64,108,74,78,11,62,46,5,49,152,41,164,32,14,70,50,17,84,14,91,22,42,22,34,1,19,144,131,46,6,5,112,54,6,124,111,19,99,81,0,33,1,0,0,11,23,47,75,55,30,73,71,5,58,61,73,3,24,57,44,0,2,1,8,11,5,1,0,113,39,12,24,92,5,0,106,61,22,63,3,4,0,0,1,22,40,108,23,5,133,14,0,6,60,77,0,10,83,1,1,0,42,14,14,43,165,92,8,60,150,65,32,5,77,0,4,1,0,18,40,20,152,125,46,35,36,14,4,74,0,1,25,28,4,15,89,22,23,119,74,5,30,6,7,3,0,22,7,82,111,127,28,0,0,0,2,22,0,19,37,50,73,0,36,54,1,0,100,21,1,23,167,66,9,81,0,46,0,2,8,82,59,102,73,75,9,68,59,7,45,92,52,90,40,12,39,52,16,82,13,96,19,48,36,33,0,19,90,120,46,6,5,113,59,7,119,142,31,116,49,0,22,2,0,0,11,28,51,84,34,78,70,8,56,61,50,3,25,60,45,0,2,2,8,10,7,3,0,116,45,12,23,93,9,0,103,70,29,59,2,4,0,0,0,19,42,116,21,6,111,19,0,3,106,74,0,10,82,1,2,0,37,9,9,45,150,100,6,65,146,64,35,4,79,0,5,0,0,20,31,57,75,99,36,39,26,0,5,69,0,1,26,30,4,18,86,26,21,118,70,17,30,6,8,5,0,19,0,88,100,118,39,0,0,0,1,21,0,18,39,42,62,0,39,52,0,0,105,21,1,22,160,62,8,91,0,37,0,3,8,78,63,100,75,82,10,64,55,5,45,157,48,162,34,12,38,52,19,80,17,94,22,49,39,32,0,20,88,125,48,9,6,108,49,8,131,115,25,100,75,0,24,0,0,0,10,20,52,62,62,28,73,59,4,59,58,68,2,24,62,48,0,2,2,7,12,4,2,0,115,39,13,28,99,6,0,105,61,22,52,1,4,0,0,1,23,48,60,108,24,3,134,15,0,5,75,69,0,9,84,1,2,0,42,6,14,43,144,94,8,63,145,60,34,5,79,0,3,0,0,10,34,60,73,110,38,47,15,0,4,67,0,1,26,29,6,14,83,24,25,120,79,7,37,6,9,4,0,16,0,72,104,122,19,0,0,0,2,21,0,32,39,43,62,0,57,58,0,0,98,19,0,21,170,64,7,74,0,38,0,4,10,92,114,79,110,10,67,66,5,49,90,51,93,33,8,86,51,15,74,18,86,23,38,26,26,1,18,136,121,49,7,5,94,58,5,120,140,25,117,55,0,22,1,0,0,9,24,52,79,29,75,72,9,58,61,67,2,22,57,43,0,3,3,8,11,10,2,0,120,40,15,24,95,8,0,105,79,27,65,1,7,0,0,0,22,52,72,101,22,7,136,13,0,4,66,73,0,10,80,1,1,0,43,1,11,43,145,81,7,56,151,67,35,5,70,0,4,0,0,10,31,51,74,96,40,31,28,0,5,67,0,1,31,25,5,18,91,16,25,117,79,3,28,2,8,5,0,18,0,80,101,112,43,0,0,0,1,19,0,15,40,45,58,1,32,60,0,0,103,18,0,24,173,63,9,85,0,42,0,4,7,90,64,106,75,82,15,66,60,5,52,90,43,90,42,12,33,47,5,81,25,89,25,49,40,30,0,22,88,114,44,3,6,97,132,5,127,106,23,106,80,0,33,2,0,0,11,22,55,97,47,37,67,73,4,59,57,53,3,22,58,43,0,2,2,6,10,8,2,0,119,42,11,26,99,7,0,106,52,22,62,2,8,0,0,0,25,36,81,23,10,99,8,0,5,93,77,0,12,77,1,2,0,41,14,12,38,164,90,7,52,152,60,30,1,46,0,2,0,0,14,12,4,88,96,79,62,71,137,148,7,91,46,37,26,0,4,77,0,0,30,28,4,14,92,13,24,107,88,3,22,4,9,6,0,22,0,69,2,130,126,35,0,0,0,1,18,0,15,39,43,67,0,35,58,1,0,107,26,0,21,200,65,10,74,0,32,0,2,7,75,59,80,76,74,8,69,66,5,40,91,48,92,36,9,79,47,6,113,13,92,24,45,34,33,1,21,90,112,58,7,5,104,138,6,119,147,36,104,84,0,26,0,0,0,10,16,52,89,29,76,75,7,58,59,73,2,22,45,48,0,3,2,8,9,10,2,0,126,42,10,26,96,5,0,107,62,19,58,2,5,0,0,1,20,51,73,100,22,7,130,10,0,6,85,65,0,8,81,2,1,0,41,10,10,48,159,84,4,56,154,61,35,4,46,1,3,0,0,12,30,57,73,99,45,46,26,0,4,74,0,0,45,26,8,26,91,18,20,92,48,0,20,4,10,6,0,17,0,88,103

Secondary structure (DSSP, 8-state):
-EEEEESTTSHHHHHHHHHHTTTSEEEEEES-HHHHHHHHTSTTEEEEE--HIIIIIISSS-GGGTT-S--SEEEE---HHHHHHHHHIIIIIHHHHHHHHHHHHHHHHT-EEEEE--HHHHHHHHHHHHHHHHHHHHHGGGT-EEEEEEE-----GGGS-HHHHHHHHHHHHTS-TTEEEEEEEEEE-/-EEEESSTTSHHHHHHHHHHTTTSEEEEEES-HHHHHHHHTSTTEEEEE--HHIIIIISSS-GGGTT-S--SEEEE---HHHHHHHHIIIIIHHHHHHHHTHHHHHHHT-EEEEE--HHHHHHHHHHHHHHHHHHHHHGGGT-EEEEEE---HHHHHHHHHHHHH--TTEEEEEEEEEE--/-EEEESSTTSHHHHHHHHHHHTTSEEEEEES-HHHHHHHTTSTTEEEEE--HHIIIIISSS-GGGTT-S--SEEEE----HHHHHHHHIIIIIHHHHHHHHTHHHHHHHT-EEEEE--HHHHHHHHHHHHHHHHHHHHHGGGT-EEEEEE----HHHHHHHHHHHHT--TT-EEEEEEEE-/-EEEESSTTSHHHHHHHHHHHTTSEEEEEES-HHHHHHHTTSTTEEEEE--HIIIIIISSS-GGGTT-S--SEEEE---HHHHHHHIIIIIIHHHHHHHHTHHHHHHHT-EEEEE--HHHHHHHHHHHHHHHHHHHHHGGGT-EEEEEEE---HHHHHHHHHHHHT--TT-EEEEEEEE-/-EEEESSTTSHHHHHHHHHHHTTSEEEEEES-HHHHHHHHTSTTEEEEE--HIIIIIISSS-GGGTT-S--SEEEE----HHHHHHHHIIIIIHHHHHHHHTHHHHHHHT-EEEEE--HHHHHHHHHHHHHHHHHHHHHHGGGT-EEEEEE----HHHHHHHHHHHHT--TT-EEEEEEEE-/-EEEESSTTSHHHHHHHHHHHTTSEEEEEE--HHHHHHHTSTTEEEEE--HHIIIIISSS-GGGTT-S--SEEEE---HHHHHHHHIIIIIHHHHHHHHTHHHHHHHT-EEEEE--HHHHHHHHHHHHHHHHHHHHHHGGGT-EEEEEE----HHHHHHHHHHHHT--TT-EEEEEEEE-/-EEEEESTTSHHHHHHHHHHTTTSEEEEEES-HHHHHHHHTSTTEEEEE--HIIIIIISSS-GGGTT-S--SEEEE---HHHHHHHHHIIIIIHHHHHHHHTHHHHHHTT-EEEEE--HHHHHHHHHHHHHHHHHHHHHGGGT-EEEEEEE-----GGGS-HHHHHHHHHHHHHS-TT-EEEEEEEEE-/-EEEEESTTSHHHHHHHHHHTTTSEEEEEES-HHHHHHHHTSTTEEEEE--HHIIIIISSS-GGGTT----SEEEE---HHHHHHHHIIIIIHHHHHHHHHHHHHHHHT-EEEEE--HHHHHHHHHHHHHHHHHHHHHHGGGT-EEEEEE----HHHHHHHHHHHHT--TTEEEEEEEEE-

InterPro domains:
  IPR002347 Short-chain dehydrogenase/reductase SDR [PF00106] (4-186)
  IPR002347 Short-chain dehydrogenase/reductase SDR [PR00081] (5-22)
  IPR002347 Short-chain dehydrogenase/reductase SDR [PR00081] (72-83)
  IPR002347 Short-chain dehydrogenase/reductase SDR [PR00081] (118-134)
  IPR002347 Short-chain dehydrogenase/reductase SDR [PR00081] (144-163)
  IPR002347 Short-chain dehydrogenase/reductase SDR [PR00081] (165-182)
  IPR002347 Short-chain dehydrogenase/reductase SDR [PR00081] (194-214)
  IPR020904 Short-chain dehydrogenase/reductase, conserved site [PS00061] (131-159)
  IPR036291 NAD(P)-binding domain superfamily [SSF51735] (2-224)

CATH classification: 3.40.50.720

Nearest PDB structures (foldseek):
  3e9n-assembly1_D  TM=1.006E+00  e=3.422E-38  Corynebacterium glutamicum
  3e9n-assembly1_B  TM=1.001E+00  e=9.867E-34  Corynebacterium glutamicum
  3e9n-assembly2_F  TM=9.976E-01  e=1.534E-33  Corynebacterium glutamicum
  3e9n-assembly1_C  TM=9.988E-01  e=2.704E-33  Corynebacterium glutamicum
  3e9n-assembly2_G  TM=1.000E+00  e=2.704E-33  Corynebacterium glutamicum

B-factor: mean 45.14, std 11.38, range [20.97, 104.74]

Sequence (1463 aa):
KIAVVTGATGGMGIEIVKDLSRDHIVYALGRNPEHLAALAEIEGVEPIESDIVKEVLEEGGVDKLKNLDHVDTLVHAAGSVAEWHAHLDLNVIVPAELSRQLLPALRAASGCCVIYINNTIYAASKHALRGLADAFRKEEANNGIRVSTVSPGPTRPEIYIEPKEIANAIRFVIDAGETTQITNVDVRPRKIAVVTGATGGMGIEIVKDLSRDHIVYALGRNPEHLAALAEIEGVEPIESDIVKEVLEEGGVDKLKNLDHVDTLVHAASVAEWHAHLDLNVIVPAELSRQLLPALRAASGCCVIYINNTIYAASKHALRGLADAFRKEEANNGIRVSTVSPIEPKEIANAIRFVIDAGETTQITNVDVRPRIKIAVVTGATGGMGIEIVKDLSRDHIVYALGRNPEHLAALAEIEGVEPIESDIVKEVLEEGGVDKLKNLDHVDTLVHAAGSVAEWHAHLDLNVIVPAELSRQLLPALRAASGCCVIYINNTIYAASKHALRGLADAFRKEEANNGIRVSTVSPGPEPKEIANAIRFVIDAGETTQITNVDVRPKIAVVTGATGGMGIEIVKDLSRDHIVYALGRNPEHLAALAEIEGVEPIESDIVKEVLEEGGVDKLKNLDHVDTLVHAASVAEWHAHLDLNVIVPAELSRQLLPALRAASGCCVIYINNTIYAASKHALRGLADAFRKEEANNGIRVSTVSPGIEPKEIANAIRFVIDAGETTQITNVDVRPKIAVVTGATGGMGIEIVKDLSRDHIVYALGRNPEHLAALAEIEGVEPIESDIVKEVLEEGGVDKLKNLDHVDTLVHAAGSVAEWHAHLDLNVIVPAELSRQLLPALRAASGCCVIYINGNTIYAASKHALRGLADAFRKEEANNGIRVSTVSPGIEPKEIANAIRFVIDAGETTQITNVDVRPKIAVVTGATGGMGIEIVKDLSRDHIVYALGRPEHLAALAEIEGVEPIESDIVKEVLEEGGVDKLKNLDHVDTLVHAASVAEWHAHLDLNVIVPAELSRQLLPALRAASGCCVIYINGNTIYAASKHALRGLADAFRKEEANNGIRVSTVSPGIEPKEIANAIRFVIDAGETTQITNVDVRPKIAVVTGATGGMGIEIVKDLSRDHIVYALGRNPEHLAALAEIEGVEPIESDIVKEVLEEGGVDKLKNLDHVDTLVHAAGSVAEWHAHLDLNVIVPAELSRQLLPALRAASGCCVIYINNTIYAASKHALRGLADAFRKEEANNGIRVSTVSPGPTRPEIYIEPKEIANAIRFVIDAGETTQITNVDVRPRKIAVVTGATGGMGIEIVKDLSRDHIVYALGRNPEHLAALAEIEGVEPIESDIVKEVLEEGGVDKLKNLDHVDTLVHAASVAEWHAHLDLNVIVPAELSRQLLPALRAASGCCVIYINGNTIYAASKHALRGLADAFRKEEANNGIRVSTVSPGIEPKEIANAIRFVIDAGETTQITNVDVRP

Foldseek 3Di:
DAEEEEQCQPQLNVLLLVLCLVPHLYEYEHADPVVQVVSVVRPSHHYDDDPQLCAQPVVPHDVVCQVQQAHAYYEQPWVVVVVLCVLCSRLPVSLLRHCVSCVRNCLVHLHEYEYEAVVSRVVSRVRNVVSQVVVCVVCVVSSYATAYEYAACPPGRVPDNSNVVSVVRVVQSPDDRVDGHHYHYHYDD/DAEEEEQLQPQLNVLLLVLCLVPHLYEYEYADPVVLVVSVVRVNYHYDHDPQLCCQPPVVHRDVLQPALAHAEYELPWVVVVLCVLCSRLAVSLVRHCVSCVRNCLVHLHEYEYEAVVSRVCSRVNSVVSQVVVCVVCVVSSYHTAYEYEPRSNVSSVVVVVQVVDDPVDGHRYDYYYDPD/DAEEEEPLLPQLNVLLLLLCQVPYLYEYEDAPPVSQVVSVVRPSYDYDHDPQLCCQPVVPHRVVCLPAQAHAEYEYPWQDPVVLCVLCSNQPVSLLRHCVSCVRRCLVHLHEYEHEANVSRVVRRVRNVVSQVVVQVVCVVSRYHYAYEYEDCRSNVVSVVSVVQRPDDPVDGHRYDYHHD/DAEEEEPLLPQLNVLLLVVCLVPYLYEYEDQPVVSQVVSVVRPSYDYAHDPQLCACPVVVHRVVVQPAQAHAEYEYDWVVVVLCVCCSRLAVSLLRVCVSRVNRCLSNLHEYEYEAVVSRVVSRVNNVVSQVVVQVVCVVRSHHYAYEYECDRSNVVSVVVVCQSVDDPVDGHHYHYHYD/DAEEEEQLLPQLNVLLLVLCQVPYLYEYEHADVVSQVVSVVRPSYDYDHDPQLCCLPVPPARVVLVPAQAHAYYEYPWPDVVVLCVCCSRQPVSLLSHCVSCVRRCLVHLHEYEYEAVPVSRVVRRVNRVVSQVVVCVVCVVSNHHYAYEYEVDRSNVVSVVRVVQSPDDPVDGHHYDYDYD/DAEEEEPLLPQLNVLLLVLCQVPHLYEYEDQVPSVVVSVVRPSYDYDRDDLLCCQPPVVHDDVVLPAQAHAYYEQPRVVVLLCVLCSRLPVSLLRHCVSCVNRCLVNLHEYEYEAVPVSRVVSRVRNVVSQVVVCVVCVVSSHATAYEYEPDRSNVVSVVVVVQSPDDDPDGHRYHYDYD/DAEEEEQLLPQLNVLLLVVCLVPHLYEYEHDDPVVLVVSPVRPNHHYDDDPQLCALPVVVHDPVCLPQQAHAYYELPWVPVVVLCVLCSRLPVSLLRHCVSCVRNCLVHLHEYEYEAVVSRVVSRVNNVVSQVVVCVVCVVSSHAYAYEYFACPPGRVPPRSNVVSVVVVVQSPDDSVDGHHYHYHYDD/DAEEEEQCQDLLNVLQLVLPLVPHQYEYEHADVVSLVVSVVRPNYHYDHDPQLCCQPPNPAGVVLQPAQAHQEYELPRVVVVLCVLCSNQAVSLVRHCVSCVRNCLVHLHEYEHEAVPVSNVVSRVRNVVSQVVVCVVCVVSSYATAYEYEPDRSNVSSVVVVVQVVDDPVDGHHYDYYYD

Organism: Corynebacterium glutamicum (strain ATCC 13032 / DSM 20300 / JCM 1318 / BCRC 11384 / CCUG 27702 / LMG 3730 / NBRC 12168 / NCIMB 10025 / NRRL B-2784 / 534) (NCBI:txid196627)

Radius of gyration: 44.7 Å; Cα contacts (8 Å, |Δi|>4): 3202; chains: 8; bounding box: 90×104×124 Å